Protein AF-0000000086500789 (afdb_homodimer)

pLDDT: mean 84.13, std 15.53, range [30.61, 98.31]

Foldseek 3Di:
DVVVLLVQLVVQLLLLLQLLLLLCLLQLLCLACVQVLQVLCVVVDVGDAGSLLLLLLLLVLLLVLLLVQVVVCVVQPLLVLLLLLLVLSLQQLVCQLPPDRVSSNVSSNSNSNSVSNNVSSSVVSLVVSDDPVCSLVSVLSSQLSNLCSLAPLLVLQLVLQALALGRDSVSSNVSSVVSSVSSVVSSVSSVVRDDNDPDDPVVCCVVCVLVVPPNCPSVNLVVVLVVVCPDPLNVLLLLLLLLLLLLCLCLSYQLLQLQLLACLVPSRSSSLSSLLSNLLSVLQNVLSVVVSVCVVVCVVVNLLVLLVQLLVLLLVLLVLCQQATAFCSSAHRDNHDHNDRHDSVSSSSSSNSSSNSSNSSVVVQLSVLCVVCVSCSVSVVSSSSSSSSNSNSVNSVCSNPGTSNVSSVVSNVSSVSNSVSVVVSRVVVVVVVVVVVVVD/DVVVLLVQLVVQLLLLLQLLLLLCLLQLLCLACVQVLQVLCVVVHVGDAGSLLLLLLLLVLLLVLLLVQLVVCVVQPLLVLQLLLLVLSLQQLVCQLPPDRVSSNVSSNSNSNSVSNNVSSSVVSLVVSDDPVCSLVSVLSSQLSNLCSLAPLLVLQLVLQALALGRDSVSSNVSSVVSSVSSVVSSVSSVVRDDRDPPDPVVCCVVVVLVVPPNCPSVNLVVVLVVVCPDPLNVLLLLLLLLLLLLCLCLSYQLLQLQLLACLVPSRSSSLSSLLSNLLSVLQNVLSVVVSVCVVVCVVPNLLVLLVQLLVLLLVLLVLCQQATAFCSSAHRDNHDHNDSHDSVSSSSSSNSSSNSSNSSVVVQLSVLCVVCVSCSVSVVSSSSSSSSNSNSVNSVCSNPGTSNVSSVVSNVSSVSNSVSVVVSRVVVVVVVVVVVVVD

InterPro domains:
  IPR010291 Ion channel regulatory protein, UNC-93 [PF05978] (50-422)
  IPR036259 MFS transporter superfamily [G3DSA:1.20.1250.20] (168-427)
  IPR036259 MFS transporter superfamily [SSF103473] (12-423)
  IPR051617 UNC-93-like transmembrane regulator [PTHR23294] (11-431)

Radius of gyration: 27.34 Å; Cα contacts (8 Å, |Δi|>4): 1453; chains: 2; bounding box: 72×68×61 Å

Sequence (880 aa):
MADGYFDLRFYNIIVLGISFMLIFTAFQTCSMVEKTVLDSAAKNENFTGNGYTSLGILYAVFSISNWAAPSFVCFAGPRVSMFVGSLFYFLFVLSFLKPMVWSLYLGSVLVGFGAAILWTAQGTFFTINSDSQTSARNSGIFWALSQCSLLFGNLYCYFVFKGQSTITDTERTNLFLALSAAGLAGSLCLLALRRPRIVSSDDALNLNASVARSPDTPLTALKKAFALMKTKEVLLLCLMFAYTGLEMTFYSGVYGTSVSHNLHFGNNANGLLGISGIFIGVGEIVGGGFFGMMAKKTNKHGRDPIIVLGYVAHIVAFYIVFLNLPASSPIEDTLGPTYITSNEYLAIVASFLLGFGDSSFNTQIYSLIGTMFPEDSSAGFAIFKFMQSVTAAVGFYYSNVLLLQWQLLILVISGTVGIAGFILVEWGIAHVTRSGYEQIMADGYFDLRFYNIIVLGISFMLIFTAFQTCSMVEKTVLDSAAKNENFTGNGYTSLGILYAVFSISNWAAPSFVCFAGPRVSMFVGSLFYFLFVLSFLKPMVWSLYLGSVLVGFGAAILWTAQGTFFTINSDSQTSARNSGIFWALSQCSLLFGNLYCYFVFKGQSTITDTERTNLFLALSAAGLAGSLCLLALRRPRIVSSDDALNLNASVARSPDTPLTALKKAFALMKTKEVLLLCLMFAYTGLEMTFYSGVYGTSVSHNLHFGNNANGLLGISGIFIGVGEIVGGGFFGMMAKKTNKHGRDPIIVLGYVAHIVAFYIVFLNLPASSPIEDTLGPTYITSNEYLAIVASFLLGFGDSSFNTQIYSLIGTMFPEDSSAGFAIFKFMQSVTAAVGFYYSNVLLLQWQLLILVISGTVGIAGFILVEWGIAHVTRSGYEQI

Solvent-accessible surface area (backbone atoms only — not comparable to full-atom values): 40570 Å² total; per-residue (Å²): 110,72,69,58,48,56,46,51,30,48,48,37,47,50,46,50,16,52,16,45,11,28,32,36,16,22,45,52,40,44,52,29,42,38,43,51,55,37,53,37,39,30,72,75,40,100,48,84,54,54,38,39,54,30,52,13,44,15,23,45,36,22,30,61,30,47,66,53,17,58,49,50,23,69,70,62,30,36,66,54,25,29,38,56,14,36,49,28,46,29,51,36,45,46,36,58,55,64,76,39,56,68,53,46,47,50,27,19,43,44,24,8,42,14,48,19,28,23,54,48,12,48,52,52,48,48,51,73,49,36,47,90,84,41,37,65,46,51,49,50,48,31,49,50,37,38,40,48,12,34,35,59,34,13,49,52,42,19,69,62,28,47,75,30,76,66,70,47,72,66,47,45,35,55,51,30,51,53,29,28,52,34,12,47,50,11,33,57,41,47,69,70,57,67,80,79,77,76,69,67,77,67,57,46,42,49,51,38,42,68,48,52,43,72,60,56,50,53,62,48,49,48,52,49,35,56,57,49,50,66,36,70,61,43,45,32,39,44,40,32,28,29,26,55,10,36,50,45,33,37,67,43,33,39,47,34,29,24,48,35,17,28,48,84,55,47,42,42,11,42,16,46,26,12,53,26,39,26,30,21,22,48,16,27,44,52,28,38,42,52,49,56,61,39,40,70,54,24,70,73,72,44,57,57,66,54,44,49,49,18,48,52,34,36,52,52,23,48,50,50,47,58,32,41,41,31,45,53,13,54,69,38,75,36,81,57,71,49,78,41,81,62,44,71,68,58,55,37,51,28,24,22,26,45,20,24,15,51,26,29,48,54,55,49,49,55,51,47,39,45,66,75,27,70,92,52,37,66,43,53,49,49,51,40,52,34,40,18,23,45,32,23,14,51,38,22,50,46,41,69,73,49,43,40,65,57,54,48,47,51,49,52,51,36,43,52,53,6,51,52,26,44,49,52,44,52,52,50,51,52,48,47,58,50,48,55,51,66,74,95,112,72,71,58,50,59,47,49,32,49,48,37,48,52,45,49,16,51,17,45,12,28,33,36,16,21,46,54,38,43,51,30,40,38,42,52,54,38,54,36,39,30,72,75,40,99,47,83,54,51,38,40,54,30,50,14,45,16,23,44,36,22,31,60,30,46,67,52,17,60,48,50,23,70,70,62,30,36,66,53,25,30,37,55,14,36,48,28,46,27,51,36,44,45,39,57,57,67,77,38,57,68,53,46,49,50,25,19,43,44,25,8,43,14,48,18,25,23,53,47,11,48,52,52,49,49,53,73,49,35,49,91,85,40,38,65,45,51,50,50,46,31,50,49,38,37,40,50,11,34,35,58,32,14,49,52,42,19,70,63,30,46,75,29,76,68,68,47,71,66,44,45,35,53,52,31,49,53,29,29,51,35,11,47,51,12,36,57,41,46,68,69,57,66,80,79,78,76,68,66,79,68,60,47,42,47,53,37,40,69,47,52,43,71,60,55,49,55,63,48,48,48,51,50,35,57,56,48,49,67,36,68,61,43,46,31,37,44,39,32,27,28,28,55,9,35,51,44,31,38,66,42,33,39,47,34,29,24,49,34,16,28,47,83,53,47,43,42,10,41,17,46,28,12,53,26,37,26,29,22,22,48,15,29,43,52,28,40,43,53,50,56,60,39,40,69,54,26,70,72,72,45,56,56,66,52,44,50,50,17,47,51,32,36,52,52,19,50,50,49,47,58,32,40,41,31,44,53,13,55,69,38,75,37,79,59,71,48,79,42,80,64,46,72,68,59,55,37,51,29,24,22,26,44,19,24,16,50,25,28,48,53,54,50,49,54,51,47,38,45,67,76,26,69,91,53,38,64,45,53,50,50,52,40,51,33,39,19,22,44,31,23,13,51,37,24,50,46,42,69,73,49,41,41,65,57,52,47,48,52,50,52,51,37,42,54,53,7,51,54,26,44,48,53,44,52,52,49,52,52,47,48,58,51,48,55,51,66,75,95

Nearest PDB structures (foldseek):
  9g11-assembly1_A  TM=6.665E-01  e=7.110E-08  Arabidopsis thaliana
  7xq1-assembly1_A  TM=6.444E-01  e=1.790E-05  Homo sapiens
  7xq2-assembly1_A  TM=6.576E-01  e=5.924E-05  Homo sapiens
  7xtk-assembly1_A  TM=6.568E-01  e=7.588E-05  Homo sapiens
  7xq0-assembly1_A  TM=5.976E-01  e=1.530E-04  Homo sapiens

Structure (mmCIF, N/CA/C/O backbone):
data_AF-0000000086500789-model_v1
#
loop_
_entity.id
_entity.type
_entity.pdbx_description
1 polymer 'UNC93-like protein MFSD11'
#
loop_
_atom_site.group_PDB
_atom_site.id
_atom_site.type_symbol
_atom_site.label_atom_id
_atom_site.label_alt_id
_atom_site.label_comp_id
_atom_site.label_asym_id
_atom_site.label_entity_id
_atom_site.label_seq_id
_atom_site.pdbx_PDB_ins_code
_atom_site.Cartn_x
_atom_site.Cartn_y
_atom_site.Cartn_z
_atom_site.occupancy
_atom_site.B_iso_or_equiv
_atom_site.auth_seq_id
_atom_site.auth_comp_id
_atom_site.auth_asym_id
_atom_site.auth_atom_id
_atom_site.pdbx_PDB_model_num
ATOM 1 N N . MET A 1 1 ? 21.484 10.469 -31.969 1 30.62 1 MET A N 1
ATOM 2 C CA . MET A 1 1 ? 21.047 9.164 -32.469 1 30.62 1 MET A CA 1
ATOM 3 C C . MET A 1 1 ? 20.906 8.164 -31.328 1 30.62 1 MET A C 1
ATOM 5 O O . MET A 1 1 ? 19.953 7.371 -31.312 1 30.62 1 MET A O 1
ATOM 9 N N . ALA A 1 2 ? 22 8.133 -30.469 1 36.53 2 ALA A N 1
ATOM 10 C CA . ALA A 1 2 ? 22.016 7.289 -29.281 1 36.53 2 ALA A CA 1
ATOM 11 C C . ALA A 1 2 ? 20.891 7.645 -28.328 1 36.53 2 ALA A C 1
ATOM 13 O O . ALA A 1 2 ? 20.281 6.762 -27.703 1 36.53 2 ALA A O 1
ATOM 14 N N . ASP A 1 3 ? 20.547 8.898 -28.188 1 44.03 3 ASP A N 1
ATOM 15 C CA . ASP A 1 3 ? 19.531 9.477 -27.328 1 44.03 3 ASP A CA 1
ATOM 16 C C . ASP A 1 3 ? 18.125 9.078 -27.781 1 44.03 3 ASP A C 1
ATOM 18 O O . ASP A 1 3 ? 17.234 8.828 -26.953 1 44.03 3 ASP A O 1
ATOM 22 N N . GLY A 1 4 ? 17.938 8.992 -29.156 1 45.75 4 GLY A N 1
ATOM 23 C CA . GLY A 1 4 ? 16.703 8.555 -29.797 1 45.75 4 GLY A CA 1
ATOM 24 C C . GLY A 1 4 ? 16.359 7.102 -29.5 1 45.75 4 GLY A C 1
ATOM 25 O O . GLY A 1 4 ? 15.195 6.758 -29.297 1 45.75 4 GLY A O 1
ATOM 26 N N . TYR A 1 5 ? 17.422 6.273 -29.531 1 44.62 5 TYR A N 1
ATOM 27 C CA . TYR A 1 5 ? 17.312 4.84 -29.297 1 44.62 5 TYR A CA 1
ATOM 28 C C . TYR A 1 5 ? 16.891 4.555 -27.859 1 44.62 5 TYR A C 1
ATOM 30 O O . TYR A 1 5 ? 16.062 3.676 -27.609 1 44.62 5 TYR A O 1
ATOM 38 N N . PHE A 1 6 ? 17.594 5.289 -27 1 52.34 6 PHE A N 1
ATOM 39 C CA . PHE A 1 6 ? 17.281 5.156 -25.578 1 52.34 6 PHE A CA 1
ATOM 40 C C . PHE A 1 6 ? 15.828 5.492 -25.297 1 52.34 6 PHE A C 1
ATOM 42 O O . PHE A 1 6 ? 15.18 4.852 -24.469 1 52.34 6 PHE A O 1
ATOM 49 N N . ASP A 1 7 ? 15.289 6.191 -26.359 1 73.81 7 ASP A N 1
ATOM 50 C CA . ASP A 1 7 ? 13.922 6.672 -26.172 1 73.81 7 ASP A CA 1
ATOM 51 C C . ASP A 1 7 ? 12.906 5.625 -26.609 1 73.81 7 ASP A C 1
ATOM 53 O O . ASP A 1 7 ? 11.898 5.402 -25.938 1 73.81 7 ASP A O 1
ATOM 57 N N . LEU A 1 8 ? 13.43 4.816 -27.641 1 81.88 8 LEU A N 1
ATOM 58 C CA . LEU A 1 8 ? 12.477 3.828 -28.141 1 81.88 8 LEU A CA 1
ATOM 59 C C . LEU A 1 8 ? 12.406 2.625 -27.203 1 81.88 8 LEU A C 1
ATOM 61 O O . LEU A 1 8 ? 11.328 2.082 -26.969 1 81.88 8 LEU A O 1
ATOM 65 N N . ARG A 1 9 ? 13.539 2.256 -26.703 1 84.06 9 ARG A N 1
ATOM 66 C CA . ARG A 1 9 ? 13.594 1.122 -25.781 1 84.06 9 ARG A CA 1
ATOM 67 C C . ARG A 1 9 ? 12.797 1.407 -24.516 1 84.06 9 ARG A C 1
ATOM 69 O O . ARG A 1 9 ? 12.078 0.537 -24.016 1 84.06 9 ARG A O 1
ATOM 76 N N . PHE A 1 10 ? 12.984 2.553 -24.203 1 82.69 10 PHE A N 1
ATOM 77 C CA . PHE A 1 10 ? 12.273 2.949 -23 1 82.69 10 PHE A CA 1
ATOM 78 C C . PHE A 1 10 ? 10.773 3.029 -23.25 1 82.69 10 PHE A C 1
ATOM 80 O O . PHE A 1 10 ? 9.969 2.645 -22.406 1 82.69 10 PHE A O 1
ATOM 87 N N . TYR A 1 11 ? 10.469 3.543 -24.391 1 86.81 11 TYR A N 1
ATOM 88 C CA . TYR A 1 11 ? 9.07 3.564 -24.797 1 86.81 11 TYR A CA 1
ATOM 89 C C . TYR A 1 11 ? 8.484 2.16 -24.812 1 86.81 11 TYR A C 1
ATOM 91 O O . TYR A 1 11 ? 7.383 1.939 -24.297 1 86.81 11 TYR A O 1
ATOM 99 N N . ASN A 1 12 ? 9.172 1.229 -25.281 1 91.25 12 ASN A N 1
ATOM 100 C CA . ASN A 1 12 ? 8.711 -0.154 -25.359 1 91.25 12 ASN A CA 1
ATOM 101 C C . ASN A 1 12 ? 8.523 -0.758 -23.969 1 91.25 12 ASN A C 1
ATOM 103 O O . ASN A 1 12 ? 7.594 -1.539 -23.75 1 91.25 12 ASN A O 1
ATOM 107 N N . ILE A 1 13 ? 9.375 -0.37 -23.109 1 86.69 13 ILE A N 1
ATOM 108 C CA . ILE A 1 13 ? 9.281 -0.906 -21.766 1 86.69 13 ILE A CA 1
ATOM 109 C C . ILE A 1 13 ? 8.031 -0.354 -21.078 1 86.69 13 ILE A C 1
ATOM 111 O O . ILE A 1 13 ? 7.332 -1.084 -20.375 1 86.69 13 ILE A O 1
ATOM 115 N N . ILE A 1 14 ? 7.754 0.839 -21.297 1 85.81 14 ILE A N 1
ATOM 116 C CA . ILE A 1 14 ? 6.59 1.474 -20.688 1 85.81 14 ILE A CA 1
ATOM 117 C C . ILE A 1 14 ? 5.309 0.883 -21.266 1 85.81 14 ILE A C 1
ATOM 119 O O . ILE A 1 14 ? 4.371 0.567 -20.531 1 85.81 14 ILE A O 1
ATOM 123 N N . VAL A 1 15 ? 5.301 0.761 -22.562 1 91.94 15 VAL A N 1
ATOM 124 C CA . VAL A 1 15 ? 4.129 0.207 -23.234 1 91.94 15 VAL A CA 1
ATOM 125 C C . VAL A 1 15 ? 3.926 -1.244 -22.797 1 91.94 15 VAL A C 1
ATOM 127 O O . VAL A 1 15 ? 2.793 -1.682 -22.594 1 91.94 15 VAL A O 1
ATOM 130 N N . LEU A 1 16 ? 5.016 -1.929 -22.719 1 92.19 16 LEU A N 1
ATOM 131 C CA . LEU A 1 16 ? 4.953 -3.305 -22.234 1 92.19 16 LEU A CA 1
ATOM 132 C C . LEU A 1 16 ? 4.359 -3.365 -20.828 1 92.19 16 LEU A C 1
ATOM 134 O O . LEU A 1 16 ? 3.477 -4.184 -20.562 1 92.19 16 LEU A O 1
ATOM 138 N N . GLY A 1 17 ? 4.848 -2.527 -19.984 1 89.88 17 GLY A N 1
ATOM 139 C CA . GLY A 1 17 ? 4.352 -2.475 -18.625 1 89.88 17 GLY A CA 1
ATOM 140 C C . GLY A 1 17 ? 2.873 -2.137 -18.531 1 89.88 17 GLY A C 1
ATOM 141 O O . GLY A 1 17 ? 2.127 -2.777 -17.797 1 89.88 17 GLY A O 1
ATOM 142 N N . ILE A 1 18 ? 2.455 -1.178 -19.281 1 91.44 18 ILE A N 1
ATOM 143 C CA . ILE A 1 18 ? 1.061 -0.747 -19.266 1 91.44 18 ILE A CA 1
ATOM 144 C C . ILE A 1 18 ? 0.175 -1.859 -19.828 1 91.44 18 ILE A C 1
ATOM 146 O O . ILE A 1 18 ? -0.92 -2.104 -19.312 1 91.44 18 ILE A O 1
ATOM 150 N N . SER A 1 19 ? 0.646 -2.469 -20.906 1 95.12 19 SER A N 1
ATOM 151 C CA . SER A 1 19 ? -0.113 -3.568 -21.484 1 95.12 19 SER A CA 1
ATOM 152 C C . SER A 1 19 ? -0.296 -4.707 -20.484 1 95.12 19 SER A C 1
ATOM 154 O O . SER A 1 19 ? -1.403 -5.223 -20.328 1 95.12 19 SER A O 1
ATOM 156 N N . PHE A 1 20 ? 0.743 -5.043 -19.812 1 93.5 20 PHE A N 1
ATOM 157 C CA . PHE A 1 20 ? 0.68 -6.133 -18.859 1 93.5 20 PHE A CA 1
ATOM 158 C C . PHE A 1 20 ? -0.161 -5.738 -17.641 1 93.5 20 PHE A C 1
ATOM 160 O O . PHE A 1 20 ? -0.847 -6.578 -17.062 1 93.5 20 PHE A O 1
ATOM 167 N N . MET A 1 21 ? -0.052 -4.574 -17.266 1 92.88 21 MET A N 1
ATOM 168 C CA . MET A 1 21 ? -0.905 -4.094 -16.188 1 92.88 21 MET A CA 1
ATOM 169 C C . MET A 1 21 ? -2.377 -4.32 -16.516 1 92.88 21 MET A C 1
ATOM 171 O O . MET A 1 21 ? -3.133 -4.824 -15.68 1 92.88 21 MET A O 1
ATOM 175 N N . LEU A 1 22 ? -2.76 -3.912 -17.734 1 94.44 22 LEU A N 1
ATOM 176 C CA . LEU A 1 22 ? -4.156 -4.027 -18.141 1 94.44 22 LEU A CA 1
ATOM 177 C C . LEU A 1 22 ? -4.562 -5.492 -18.281 1 94.44 22 LEU A C 1
ATOM 179 O O . LEU A 1 22 ? -5.625 -5.891 -17.797 1 94.44 22 LEU A O 1
ATOM 183 N N . ILE A 1 23 ? -3.732 -6.309 -18.891 1 95.5 23 ILE A N 1
ATOM 184 C CA . ILE A 1 23 ? -4.012 -7.727 -19.094 1 95.5 23 ILE A CA 1
ATOM 185 C C . ILE A 1 23 ? -4.141 -8.422 -17.734 1 95.5 23 ILE A C 1
ATOM 187 O O . ILE A 1 23 ? -5.078 -9.188 -17.516 1 95.5 23 ILE A O 1
ATOM 191 N N . PHE A 1 24 ? -3.328 -8.039 -16.828 1 93.88 24 PHE A N 1
ATOM 192 C CA . PHE A 1 24 ? -3.293 -8.766 -15.57 1 93.88 24 PHE A CA 1
ATOM 193 C C . PHE A 1 24 ? -4.242 -8.133 -14.555 1 93.88 24 PHE A C 1
ATOM 195 O O . PHE A 1 24 ? -4.586 -8.758 -13.547 1 93.88 24 PHE A O 1
ATOM 202 N N . THR A 1 25 ? -4.605 -6.953 -14.812 1 93.75 25 THR A N 1
ATOM 203 C CA . THR A 1 25 ? -5.754 -6.461 -14.062 1 93.75 25 THR A CA 1
ATOM 204 C C . THR A 1 25 ? -6.949 -7.395 -14.219 1 93.75 25 THR A C 1
ATOM 206 O O . THR A 1 25 ? -7.645 -7.691 -13.25 1 93.75 25 THR A O 1
ATOM 209 N N . ALA A 1 26 ? -7.113 -7.766 -15.477 1 94.56 26 ALA A N 1
ATOM 210 C CA . ALA A 1 26 ? -8.211 -8.68 -15.773 1 94.56 26 ALA A CA 1
ATOM 211 C C . ALA A 1 26 ? -7.945 -10.062 -15.195 1 94.56 26 ALA A C 1
ATOM 213 O O . ALA A 1 26 ? -8.734 -10.578 -14.398 1 94.56 26 ALA A O 1
ATOM 214 N N . PHE A 1 27 ? -6.828 -10.586 -15.438 1 94.12 27 PHE A N 1
ATOM 215 C CA . PHE A 1 27 ? -6.562 -11.984 -15.102 1 94.12 27 PHE A CA 1
ATOM 216 C C . PHE A 1 27 ? -6.332 -12.148 -13.609 1 94.12 27 PHE A C 1
ATOM 218 O O . PHE A 1 27 ? -6.844 -13.086 -12.992 1 94.12 27 PHE A O 1
ATOM 225 N N . GLN A 1 28 ? -5.523 -11.352 -13.016 1 91.81 28 GLN A N 1
ATOM 226 C CA . GLN A 1 28 ? -5.203 -11.523 -11.602 1 91.81 28 GLN A CA 1
ATOM 227 C C . GLN A 1 28 ? -6.449 -11.352 -10.734 1 91.81 28 GLN A C 1
ATOM 229 O O . GLN A 1 28 ? -6.648 -12.094 -9.773 1 91.81 28 GLN A O 1
ATOM 234 N N . THR A 1 29 ? -7.211 -10.383 -11.086 1 92.56 29 THR A N 1
ATOM 235 C CA . THR A 1 29 ? -8.461 -10.195 -10.352 1 92.56 29 THR A CA 1
ATOM 236 C C . THR A 1 29 ? -9.383 -11.391 -10.539 1 92.56 29 THR A C 1
ATOM 238 O O . THR A 1 29 ? -9.992 -11.867 -9.578 1 92.56 29 THR A O 1
ATOM 241 N N . CYS A 1 30 ? -9.445 -11.805 -11.773 1 93 30 CYS A N 1
ATOM 242 C CA . CYS A 1 30 ? -10.266 -12.977 -12.062 1 93 30 CYS A CA 1
ATOM 243 C C . CYS A 1 30 ? -9.82 -14.172 -11.234 1 93 30 CYS A C 1
ATOM 245 O O . CYS A 1 30 ? -10.648 -14.867 -10.641 1 93 30 CYS A O 1
ATOM 247 N N . SER A 1 31 ? -8.562 -14.367 -11.18 1 91.5 31 SER A N 1
ATOM 248 C CA . SER A 1 31 ? -8.008 -15.492 -10.438 1 91.5 31 SER A CA 1
ATOM 249 C C . SER A 1 31 ? -8.328 -15.391 -8.953 1 91.5 31 SER A C 1
ATOM 251 O O . SER A 1 31 ? -8.5 -16.406 -8.281 1 91.5 31 SER A O 1
ATOM 253 N N . MET A 1 32 ? -8.422 -14.273 -8.445 1 90.81 32 MET A N 1
ATOM 254 C CA . MET A 1 32 ? -8.641 -14.062 -7.016 1 90.81 32 MET A CA 1
ATOM 255 C C . MET A 1 32 ? -10.117 -14.25 -6.66 1 90.81 32 MET A C 1
ATOM 257 O O . MET A 1 32 ? -10.445 -14.68 -5.555 1 90.81 32 MET A O 1
ATOM 261 N N . VAL A 1 33 ? -11.031 -13.992 -7.625 1 92.12 33 VAL A N 1
ATOM 262 C CA . VAL A 1 33 ? -12.445 -13.961 -7.258 1 92.12 33 VAL A CA 1
ATOM 263 C C . VAL A 1 33 ? -13.156 -15.18 -7.852 1 92.12 33 VAL A C 1
ATOM 265 O O . VAL A 1 33 ? -14.281 -15.5 -7.457 1 92.12 33 VAL A O 1
ATOM 268 N N . GLU A 1 34 ? -12.508 -15.859 -8.734 1 91.06 34 GLU A N 1
ATOM 269 C CA . GLU A 1 34 ? -13.203 -16.859 -9.547 1 91.06 34 GLU A CA 1
ATOM 270 C C . GLU A 1 34 ? -13.836 -17.938 -8.672 1 91.06 34 GLU A C 1
ATOM 272 O O . GLU A 1 34 ? -14.977 -18.344 -8.898 1 91.06 34 GLU A O 1
ATOM 277 N N . LYS A 1 35 ? -13.133 -18.422 -7.645 1 90.62 35 LYS A N 1
ATOM 278 C CA . LYS A 1 35 ? -13.711 -19.453 -6.781 1 90.62 35 LYS A CA 1
ATOM 279 C C . LYS A 1 35 ? -14.969 -18.938 -6.09 1 90.62 35 LYS A C 1
ATOM 281 O O . LYS A 1 35 ? -15.992 -19.641 -6.043 1 90.62 35 LYS A O 1
ATOM 286 N N . THR A 1 36 ? -14.906 -17.797 -5.602 1 88.75 36 THR A N 1
ATOM 287 C CA . THR A 1 36 ? -16.047 -17.203 -4.91 1 88.75 36 THR A CA 1
ATOM 288 C C . THR A 1 36 ? -17.203 -16.969 -5.879 1 88.75 36 THR A C 1
ATOM 290 O O . THR A 1 36 ? -18.359 -17.234 -5.551 1 88.75 36 THR A O 1
ATOM 293 N N . VAL A 1 37 ? -16.906 -16.469 -7.035 1 89.25 37 VAL A N 1
ATOM 294 C CA . VAL A 1 37 ? -17.922 -16.156 -8.039 1 89.25 37 VAL A CA 1
ATOM 295 C C . VAL A 1 37 ? -18.578 -17.438 -8.516 1 89.25 37 VAL A C 1
ATOM 297 O O . VAL A 1 37 ? -19.812 -17.5 -8.656 1 89.25 37 VAL A O 1
ATOM 300 N N . LEU A 1 38 ? -17.812 -18.453 -8.703 1 90.06 38 LEU A N 1
ATOM 301 C CA . LEU A 1 38 ? -18.344 -19.719 -9.211 1 90.06 38 LEU A CA 1
ATOM 302 C C . LEU A 1 38 ? -19.125 -20.453 -8.133 1 90.06 38 LEU A C 1
ATOM 304 O O . LEU A 1 38 ? -20.109 -21.141 -8.43 1 90.06 38 LEU A O 1
ATOM 308 N N . ASP A 1 39 ? -18.672 -20.312 -6.922 1 88.38 39 ASP A N 1
ATOM 309 C CA . ASP A 1 39 ? -19.422 -20.906 -5.82 1 88.38 39 ASP A CA 1
ATOM 310 C C . ASP A 1 39 ? -20.781 -20.25 -5.668 1 88.38 39 ASP A C 1
ATOM 312 O O . ASP A 1 39 ? -21.781 -20.906 -5.363 1 88.38 39 ASP A O 1
ATOM 316 N N . SER A 1 40 ? -20.766 -19.016 -5.848 1 84.88 40 SER A N 1
ATOM 317 C CA . SER A 1 40 ? -22.047 -18.297 -5.801 1 84.88 40 SER A CA 1
ATOM 318 C C . SER A 1 40 ? -22.938 -18.672 -6.977 1 84.88 40 SER A C 1
ATOM 320 O O . SER A 1 40 ? -24.156 -18.75 -6.836 1 84.88 40 SER A O 1
ATOM 322 N N . ALA A 1 41 ? -22.391 -18.828 -8.094 1 83.88 41 ALA A N 1
ATOM 323 C CA . ALA A 1 41 ? -23.125 -19.25 -9.281 1 83.88 41 ALA A CA 1
ATOM 324 C C . ALA A 1 41 ? -23.688 -20.672 -9.109 1 83.88 41 ALA A C 1
ATOM 326 O O . ALA A 1 41 ? -24.766 -20.984 -9.617 1 83.88 41 ALA A O 1
ATOM 327 N N . ALA A 1 42 ? -22.984 -21.484 -8.422 1 84.94 42 ALA A N 1
ATOM 328 C CA . ALA A 1 42 ? -23.422 -22.859 -8.172 1 84.94 42 ALA A CA 1
ATOM 329 C C . ALA A 1 42 ? -24.656 -22.875 -7.273 1 84.94 42 ALA A C 1
ATOM 331 O O . ALA A 1 42 ? -25.5 -23.766 -7.398 1 84.94 42 ALA A O 1
ATOM 332 N N . LYS A 1 43 ? -24.688 -21.969 -6.461 1 80.75 43 LYS A N 1
ATOM 333 C CA . LYS A 1 43 ? -25.828 -21.875 -5.559 1 80.75 43 LYS A CA 1
ATOM 334 C C . LYS A 1 43 ? -27.078 -21.391 -6.301 1 80.75 43 LYS A C 1
ATOM 336 O O . LYS A 1 43 ? -28.188 -21.797 -5.969 1 80.75 43 LYS A O 1
ATOM 341 N N . ASN A 1 44 ? -26.844 -20.625 -7.234 1 75.25 44 ASN A N 1
ATOM 342 C CA . ASN A 1 44 ? -27.969 -20 -7.914 1 75.25 44 ASN A CA 1
ATOM 343 C C . ASN A 1 44 ? -28.344 -20.75 -9.188 1 75.25 44 ASN A C 1
ATOM 345 O O . ASN A 1 44 ? -29.453 -20.625 -9.688 1 75.25 44 ASN A O 1
ATOM 349 N N . GLU A 1 45 ? -27.344 -21.328 -9.719 1 75.19 45 GLU A N 1
ATOM 350 C CA . GLU A 1 45 ? -27.547 -22.016 -10.984 1 75.19 45 GLU A CA 1
ATOM 351 C C . GLU A 1 45 ? -27.031 -23.453 -10.922 1 75.19 45 GLU A C 1
ATOM 353 O O . GLU A 1 45 ? -26.547 -23.906 -9.875 1 75.19 45 GLU A O 1
ATOM 358 N N . ASN A 1 46 ? -27.406 -24.281 -11.805 1 78.25 46 ASN A N 1
ATOM 359 C CA . ASN A 1 46 ? -26.922 -25.656 -11.914 1 78.25 46 ASN A CA 1
ATOM 360 C C . ASN A 1 46 ? -25.484 -25.703 -12.445 1 78.25 46 ASN A C 1
ATOM 362 O O . ASN A 1 46 ? -25.219 -26.297 -13.484 1 78.25 46 ASN A O 1
ATOM 366 N N . PHE A 1 47 ? -24.609 -24.922 -11.742 1 84 47 PHE A N 1
ATOM 367 C CA . PHE A 1 47 ? -23.203 -24.875 -12.156 1 84 47 PHE A CA 1
ATOM 368 C C . PHE A 1 47 ? -22.344 -25.734 -11.258 1 84 47 PHE A C 1
ATOM 370 O O . PHE A 1 47 ? -22.375 -25.609 -10.031 1 84 47 PHE A O 1
ATOM 377 N N . THR A 1 48 ? -21.531 -26.656 -11.906 1 85 48 THR A N 1
ATOM 378 C CA . THR A 1 48 ? -20.766 -27.609 -11.117 1 85 48 THR A CA 1
ATOM 379 C C . THR A 1 48 ? -19.266 -27.328 -11.266 1 85 48 THR A C 1
ATOM 381 O O . THR A 1 48 ? -18.438 -28.078 -10.742 1 85 48 THR A O 1
ATOM 384 N N . GLY A 1 49 ? -18.938 -26.375 -11.938 1 89.12 49 GLY A N 1
ATOM 385 C CA . GLY A 1 49 ? -17.531 -26.062 -12.094 1 89.12 49 GLY A CA 1
ATOM 386 C C . GLY A 1 49 ? -16.891 -25.516 -10.828 1 89.12 49 GLY A C 1
ATOM 387 O O . GLY A 1 49 ? -17.562 -24.953 -9.977 1 89.12 49 GLY A O 1
ATOM 388 N N . ASN A 1 50 ? -15.5 -25.844 -10.68 1 91.5 50 ASN A N 1
ATOM 389 C CA . ASN A 1 50 ? -14.742 -25.438 -9.5 1 91.5 50 ASN A CA 1
ATOM 390 C C . ASN A 1 50 ? -13.594 -24.5 -9.867 1 91.5 50 ASN A C 1
ATOM 392 O O . ASN A 1 50 ? -12.797 -24.812 -10.75 1 91.5 50 ASN A O 1
ATOM 396 N N . GLY A 1 51 ? -13.555 -23.438 -9.125 1 92.19 51 GLY A N 1
ATOM 397 C CA . GLY A 1 51 ? -12.547 -22.422 -9.406 1 92.19 51 GLY A CA 1
ATOM 398 C C . GLY A 1 51 ? -11.133 -22.922 -9.172 1 92.19 51 GLY A C 1
ATOM 399 O O . GLY A 1 51 ? -10.234 -22.641 -9.969 1 92.19 51 GLY A O 1
ATOM 400 N N . TYR A 1 52 ? -10.945 -23.688 -8.117 1 93.5 52 TYR A N 1
ATOM 401 C CA . TYR A 1 52 ? -9.617 -24.203 -7.812 1 93.5 52 TYR A CA 1
ATOM 402 C C . TYR A 1 52 ? -9.156 -25.188 -8.883 1 93.5 52 TYR A C 1
ATOM 404 O O . TYR A 1 52 ? -7.984 -25.188 -9.266 1 93.5 52 TYR A O 1
ATOM 412 N N . THR A 1 53 ? -10 -26 -9.297 1 93.81 53 THR A N 1
ATOM 413 C CA . THR A 1 53 ? -9.68 -26.969 -10.344 1 93.81 53 THR A CA 1
ATOM 414 C C . THR A 1 53 ? -9.305 -26.266 -11.641 1 93.81 53 THR A C 1
ATOM 416 O O . THR A 1 53 ? -8.375 -26.672 -12.336 1 93.81 53 THR A O 1
ATOM 419 N N . SER A 1 54 ? -10.062 -25.25 -11.93 1 94.31 54 SER A N 1
ATOM 420 C CA . SER A 1 54 ? -9.766 -24.453 -13.109 1 94.31 54 SER A CA 1
ATOM 421 C C . SER A 1 54 ? -8.352 -23.875 -13.047 1 94.31 54 SER A C 1
ATOM 423 O O . SER A 1 54 ? -7.586 -24 -14.008 1 94.31 54 SER A O 1
ATOM 425 N N . LEU A 1 55 ? -7.988 -23.344 -11.922 1 94.5 55 LEU A N 1
ATOM 426 C CA . LEU A 1 55 ? -6.664 -22.75 -11.758 1 94.5 55 LEU A CA 1
ATOM 427 C C . LEU A 1 55 ? -5.59 -23.828 -11.727 1 94.5 55 LEU A C 1
ATOM 429 O O . LEU A 1 55 ? -4.48 -23.625 -12.219 1 94.5 55 LEU A O 1
ATOM 433 N N . GLY A 1 56 ? -5.941 -24.953 -11.188 1 95.25 56 GLY A N 1
ATOM 434 C CA . GLY A 1 56 ? -5.02 -26.078 -11.219 1 95.25 56 GLY A CA 1
ATOM 435 C C . GLY A 1 56 ? -4.688 -26.531 -12.625 1 95.25 56 GLY A C 1
ATOM 436 O O . GLY A 1 56 ? -3.525 -26.797 -12.945 1 95.25 56 GLY A O 1
ATOM 437 N N . ILE A 1 57 ? -5.68 -26.609 -13.406 1 95.25 57 ILE A N 1
ATOM 438 C CA . ILE A 1 57 ? -5.508 -27 -14.805 1 95.25 57 ILE A CA 1
ATOM 439 C C . ILE A 1 57 ? -4.645 -25.953 -15.523 1 95.25 57 ILE A C 1
ATOM 441 O O . ILE A 1 57 ? -3.732 -26.312 -16.281 1 95.25 57 ILE A O 1
ATOM 445 N N . LEU A 1 58 ? -4.938 -24.75 -15.273 1 95.31 58 LEU A N 1
ATOM 446 C CA . LEU A 1 58 ? -4.199 -23.656 -15.891 1 95.31 58 LEU A CA 1
ATOM 447 C C . LEU A 1 58 ? -2.707 -23.766 -15.602 1 95.31 58 LEU A C 1
ATOM 449 O O . LEU A 1 58 ? -1.889 -23.75 -16.516 1 95.31 58 LEU A O 1
ATOM 453 N N . TYR A 1 59 ? -2.381 -23.984 -14.391 1 94.31 59 TYR A N 1
ATOM 454 C CA . TYR A 1 59 ? -0.971 -23.984 -14.016 1 94.31 59 TYR A CA 1
ATOM 455 C C . TYR A 1 59 ? -0.301 -25.297 -14.406 1 94.31 59 TYR A C 1
ATOM 457 O O . TYR A 1 59 ? 0.896 -25.328 -14.703 1 94.31 59 TYR A O 1
ATOM 465 N N . ALA A 1 60 ? -1.071 -26.328 -14.484 1 94.19 60 ALA A N 1
ATOM 466 C CA . ALA A 1 60 ? -0.527 -27.578 -15 1 94.19 60 ALA A CA 1
ATOM 467 C C . ALA A 1 60 ? -0.158 -27.453 -16.469 1 94.19 60 ALA A C 1
ATOM 469 O O . ALA A 1 60 ? 0.929 -27.875 -16.891 1 94.19 60 ALA A O 1
ATOM 470 N N . VAL A 1 61 ? -1.036 -26.906 -17.203 1 94.62 61 VAL A N 1
ATOM 471 C CA . VAL A 1 61 ? -0.797 -26.719 -18.641 1 94.62 61 VAL A CA 1
ATOM 472 C C . VAL A 1 61 ? 0.316 -25.703 -18.844 1 94.62 61 VAL A C 1
ATOM 474 O O . VAL A 1 61 ? 1.14 -25.844 -19.75 1 94.62 61 VAL A O 1
ATOM 477 N N . PHE A 1 62 ? 0.294 -24.625 -18.016 1 92.88 62 PHE A N 1
ATOM 478 C CA . PHE A 1 62 ? 1.35 -23.625 -18.047 1 92.88 62 PHE A CA 1
ATOM 479 C C . PHE A 1 62 ? 2.717 -24.266 -17.859 1 92.88 62 PHE A C 1
ATOM 481 O O . PHE A 1 62 ? 3.656 -23.969 -18.594 1 92.88 62 PHE A O 1
ATOM 488 N N . SER A 1 63 ? 2.834 -25.172 -16.984 1 90.56 63 SER A N 1
ATOM 489 C CA . SER A 1 63 ? 4.094 -25.828 -16.672 1 90.56 63 SER A CA 1
ATOM 490 C C . SER A 1 63 ? 4.594 -26.656 -17.859 1 90.56 63 SER A C 1
ATOM 492 O O . SER A 1 63 ? 5.773 -26.609 -18.203 1 90.56 63 SER A O 1
ATOM 494 N N . ILE A 1 64 ? 3.75 -27.359 -18.469 1 87.94 64 ILE A N 1
ATOM 495 C CA . ILE A 1 64 ? 4.109 -28.234 -19.578 1 87.94 64 ILE A CA 1
ATOM 496 C C . ILE A 1 64 ? 4.41 -27.391 -20.828 1 87.94 64 ILE A C 1
ATOM 498 O O . ILE A 1 64 ? 5.363 -27.672 -21.547 1 87.94 64 ILE A O 1
ATOM 502 N N . SER A 1 65 ? 3.656 -26.359 -21.031 1 89.5 65 SER A N 1
ATOM 503 C CA . SER A 1 65 ? 3.762 -25.531 -22.219 1 89.5 65 SER A CA 1
ATOM 504 C C . SER A 1 65 ? 5.012 -24.656 -22.188 1 89.5 65 SER A C 1
ATOM 506 O O . SER A 1 65 ? 5.453 -24.141 -23.219 1 89.5 65 SER A O 1
ATOM 508 N N . ASN A 1 66 ? 5.543 -24.516 -20.984 1 83.06 66 ASN A N 1
ATOM 509 C CA . ASN A 1 66 ? 6.754 -23.703 -20.859 1 83.06 66 ASN A CA 1
ATOM 510 C C . ASN A 1 66 ? 7.902 -24.281 -21.672 1 83.06 66 ASN A C 1
ATOM 512 O O . ASN A 1 66 ? 8.797 -23.547 -22.109 1 83.06 66 ASN A O 1
ATOM 516 N N . TRP A 1 67 ? 7.848 -25.5 -21.953 1 78.19 67 TRP A N 1
ATOM 517 C CA . TRP A 1 67 ? 8.906 -26.156 -22.703 1 78.19 67 TRP A CA 1
ATOM 518 C C . TRP A 1 67 ? 8.758 -25.891 -24.203 1 78.19 67 TRP A C 1
ATOM 520 O O . TRP A 1 67 ? 9.742 -25.922 -24.938 1 78.19 67 TRP A O 1
ATOM 530 N N . ALA A 1 68 ? 7.582 -25.609 -24.656 1 81.38 68 ALA A N 1
ATOM 531 C CA . ALA A 1 68 ? 7.312 -25.375 -26.062 1 81.38 68 ALA A CA 1
ATOM 532 C C . ALA A 1 68 ? 7.262 -23.891 -26.391 1 81.38 68 ALA A C 1
ATOM 534 O O . ALA A 1 68 ? 7.371 -23.484 -27.547 1 81.38 68 ALA A O 1
ATOM 535 N N . ALA A 1 69 ? 7.152 -23.047 -25.391 1 84.38 69 ALA A N 1
ATOM 536 C CA . ALA A 1 69 ? 6.879 -21.609 -25.562 1 84.38 69 ALA A CA 1
ATOM 537 C C . ALA A 1 69 ? 8.031 -20.922 -26.281 1 84.38 69 ALA A C 1
ATOM 539 O O . ALA A 1 69 ? 7.801 -20.094 -27.172 1 84.38 69 ALA A O 1
ATOM 540 N N . PRO A 1 70 ? 9.297 -21.312 -25.969 1 78.38 70 PRO A N 1
ATOM 541 C CA . PRO A 1 70 ? 10.391 -20.625 -26.641 1 78.38 70 PRO A CA 1
ATOM 542 C C . PRO A 1 70 ? 10.414 -20.875 -28.141 1 78.38 70 PRO A C 1
ATOM 544 O O . PRO A 1 70 ? 10.734 -19.984 -28.922 1 78.38 70 PRO A O 1
ATOM 547 N N . SER A 1 71 ? 10.117 -22.062 -28.531 1 78.19 71 SER A N 1
ATOM 548 C CA . SER A 1 71 ? 10.062 -22.391 -29.953 1 78.19 71 SER A CA 1
ATOM 549 C C . SER A 1 71 ? 8.992 -21.578 -30.672 1 78.19 71 SER A C 1
ATOM 551 O O . SER A 1 71 ? 9.203 -21.141 -31.812 1 78.19 71 SER A O 1
ATOM 553 N N . PHE A 1 72 ? 7.934 -21.422 -30.016 1 83.81 72 PHE A N 1
ATOM 554 C CA . PHE A 1 72 ? 6.855 -20.641 -30.594 1 83.81 72 PHE A CA 1
ATOM 555 C C . PHE A 1 72 ? 7.266 -19.172 -30.734 1 83.81 72 PHE A C 1
ATOM 557 O O . PHE A 1 72 ? 6.965 -18.531 -31.75 1 83.81 72 PHE A O 1
ATOM 564 N N . VAL A 1 73 ? 7.879 -18.672 -29.766 1 84.94 73 VAL A N 1
ATOM 565 C CA . VAL A 1 73 ? 8.289 -17.266 -29.75 1 84.94 73 VAL A CA 1
ATOM 566 C C . VAL A 1 73 ? 9.328 -17.016 -30.844 1 84.94 73 VAL A C 1
ATOM 568 O O . VAL A 1 73 ? 9.328 -15.969 -31.484 1 84.94 73 VAL A O 1
ATOM 571 N N . CYS A 1 74 ? 10.219 -17.969 -31.031 1 78.69 74 CYS A N 1
ATOM 572 C CA . CYS A 1 74 ? 11.242 -17.844 -32.062 1 78.69 74 CYS A CA 1
ATOM 573 C C . CYS A 1 74 ? 10.609 -17.844 -33.469 1 78.69 74 CYS A C 1
ATOM 575 O O . CYS A 1 74 ? 11.078 -17.141 -34.344 1 78.69 74 CYS A O 1
ATOM 577 N N . PHE A 1 75 ? 9.633 -18.578 -33.562 1 82.69 75 PHE A N 1
ATOM 578 C CA . PHE A 1 75 ? 8.984 -18.719 -34.844 1 82.69 75 PHE A CA 1
ATOM 579 C C . PHE A 1 75 ? 8.125 -17.5 -35.156 1 82.69 75 PHE A C 1
ATOM 581 O O . PHE A 1 75 ? 8.234 -16.922 -36.25 1 82.69 75 PHE A O 1
ATOM 588 N N . ALA A 1 76 ? 7.32 -17.062 -34.25 1 88.31 76 ALA A N 1
ATOM 589 C CA . ALA A 1 76 ? 6.32 -16.031 -34.5 1 88.31 76 ALA A CA 1
ATOM 590 C C . ALA A 1 76 ? 6.863 -14.641 -34.156 1 88.31 76 ALA A C 1
ATOM 592 O O . ALA A 1 76 ? 6.359 -13.633 -34.656 1 88.31 76 ALA A O 1
ATOM 593 N N . GLY A 1 77 ? 7.867 -14.602 -33.344 1 85.31 77 GLY A N 1
ATOM 594 C CA . GLY A 1 77 ? 8.359 -13.328 -32.844 1 85.31 77 GLY A CA 1
ATOM 595 C C . GLY A 1 77 ? 7.754 -12.945 -31.516 1 85.31 77 GLY A C 1
ATOM 596 O O . GLY A 1 77 ? 6.629 -13.336 -31.203 1 85.31 77 GLY A O 1
ATOM 597 N N . PRO A 1 78 ? 8.438 -12.172 -30.797 1 88.44 78 PRO A N 1
ATOM 598 C CA . PRO A 1 78 ? 7.984 -11.844 -29.438 1 88.44 78 PRO A CA 1
ATOM 599 C C . PRO A 1 78 ? 6.715 -11 -29.438 1 88.44 78 PRO A C 1
ATOM 601 O O . PRO A 1 78 ? 5.844 -11.195 -28.578 1 88.44 78 PRO A O 1
ATOM 604 N N . ARG A 1 79 ? 6.543 -10.086 -30.344 1 92.75 79 ARG A N 1
ATOM 605 C CA . ARG A 1 79 ? 5.387 -9.195 -30.344 1 92.75 79 ARG A CA 1
ATOM 606 C C . ARG A 1 79 ? 4.109 -9.961 -30.656 1 92.75 79 ARG A C 1
ATOM 608 O O . ARG A 1 79 ? 3.105 -9.828 -29.953 1 92.75 79 ARG A O 1
ATOM 615 N N . VAL A 1 80 ? 4.191 -10.734 -31.641 1 93.25 80 VAL A N 1
ATOM 616 C CA . VAL A 1 80 ? 3.031 -11.508 -32.062 1 93.25 80 VAL A CA 1
ATOM 617 C C . VAL A 1 80 ? 2.709 -12.578 -31.031 1 93.25 80 VAL A C 1
ATOM 619 O O . VAL A 1 80 ? 1.54 -12.852 -30.75 1 93.25 80 VAL A O 1
ATOM 622 N N . SER A 1 81 ? 3.715 -13.133 -30.5 1 92.94 81 SER A N 1
ATOM 623 C CA . SER A 1 81 ? 3.523 -14.148 -29.469 1 92.94 81 SER A CA 1
ATOM 624 C C . SER A 1 81 ? 2.832 -13.57 -28.25 1 92.94 81 SER A C 1
ATOM 626 O O . SER A 1 81 ? 1.952 -14.203 -27.656 1 92.94 81 SER A O 1
ATOM 628 N N . MET A 1 82 ? 3.242 -12.422 -27.859 1 95.25 82 MET A N 1
ATOM 629 C CA . MET A 1 82 ? 2.604 -11.789 -26.703 1 95.25 82 MET A CA 1
ATOM 630 C C . MET A 1 82 ? 1.139 -11.477 -27 1 95.25 82 MET A C 1
ATOM 632 O O . MET A 1 82 ? 0.283 -11.633 -26.125 1 95.25 82 MET A O 1
ATOM 636 N N . PHE A 1 83 ? 0.894 -11 -28.219 1 96.38 83 PHE A N 1
ATOM 637 C CA . PHE A 1 83 ? -0.477 -10.672 -28.594 1 96.38 83 PHE A CA 1
ATOM 638 C C . PHE A 1 83 ? -1.355 -11.914 -28.578 1 96.38 83 PHE A C 1
ATOM 640 O O . PHE A 1 83 ? -2.449 -11.898 -28.016 1 96.38 83 PHE A O 1
ATOM 647 N N . VAL A 1 84 ? -0.87 -13 -29.156 1 95.44 84 VAL A N 1
ATOM 648 C CA . VAL A 1 84 ? -1.626 -14.242 -29.188 1 95.44 84 VAL A CA 1
ATOM 649 C C . VAL A 1 84 ? -1.834 -14.773 -27.781 1 95.44 84 VAL A C 1
ATOM 651 O O . VAL A 1 84 ? -2.936 -15.195 -27.422 1 95.44 84 VAL A O 1
ATOM 654 N N . GLY A 1 85 ? -0.785 -14.789 -27.016 1 96.19 85 GLY A N 1
ATOM 655 C CA . GLY A 1 85 ? -0.909 -15.219 -25.625 1 96.19 85 GLY A CA 1
ATOM 656 C C . GLY A 1 85 ? -1.915 -14.398 -24.844 1 96.19 85 GLY A C 1
ATOM 657 O O . GLY A 1 85 ? -2.68 -14.945 -24.047 1 96.19 85 GLY A O 1
ATOM 658 N N . SER A 1 86 ? -1.899 -13.094 -25.016 1 97.06 86 SER A N 1
ATOM 659 C CA . SER A 1 86 ? -2.795 -12.203 -24.281 1 97.06 86 SER A CA 1
ATOM 660 C C . SER A 1 86 ? -4.25 -12.453 -24.656 1 97.06 86 SER A C 1
ATOM 662 O O . SER A 1 86 ? -5.152 -12.258 -23.844 1 97.06 86 SER A O 1
ATOM 664 N N . LEU A 1 87 ? -4.516 -12.914 -25.891 1 97 87 LEU A N 1
ATOM 665 C CA . LEU A 1 87 ? -5.879 -13.188 -26.328 1 97 87 LEU A CA 1
ATOM 666 C C . LEU A 1 87 ? -6.465 -14.375 -25.578 1 97 87 LEU A C 1
ATOM 668 O O . LEU A 1 87 ? -7.668 -14.422 -25.312 1 97 87 LEU A O 1
ATOM 672 N N . PHE A 1 88 ? -5.605 -15.297 -25.281 1 96.88 88 PHE A N 1
ATOM 673 C CA . PHE A 1 88 ? -6.082 -16.438 -24.5 1 96.88 88 PHE A CA 1
ATOM 674 C C . PHE A 1 88 ? -6.445 -16 -23.078 1 96.88 88 PHE A C 1
ATOM 676 O O . PHE A 1 88 ? -7.391 -16.531 -22.484 1 96.88 88 PHE A O 1
ATOM 683 N N . TYR A 1 89 ? -5.688 -15.109 -22.484 1 96 89 TYR A N 1
ATOM 684 C CA . TYR A 1 89 ? -6.062 -14.547 -21.188 1 96 89 TYR A CA 1
ATOM 685 C C . TYR A 1 89 ? -7.418 -13.852 -21.281 1 96 89 TYR A C 1
ATOM 687 O O . TYR A 1 89 ? -8.25 -14 -20.375 1 96 89 TYR A O 1
ATOM 695 N N . PHE A 1 90 ? -7.59 -13.094 -22.391 1 96.38 90 PHE A N 1
ATOM 696 C CA . PHE A 1 90 ? -8.836 -12.359 -22.609 1 96.38 90 PHE A CA 1
ATOM 697 C C . PHE A 1 90 ? -10.016 -13.32 -22.703 1 96.38 90 PHE A C 1
ATOM 699 O O . PHE A 1 90 ? -11.055 -13.102 -22.078 1 96.38 90 PHE A O 1
ATOM 706 N N . LEU A 1 91 ? -9.859 -14.375 -23.422 1 95.19 91 LEU A N 1
ATOM 707 C CA . LEU A 1 91 ? -10.93 -15.352 -23.609 1 95.19 91 LEU A CA 1
ATOM 708 C C . LEU A 1 91 ? -11.273 -16.047 -22.297 1 95.19 91 LEU A C 1
ATOM 710 O O . LEU A 1 91 ? -12.438 -16.344 -22.031 1 95.19 91 LEU A O 1
ATOM 714 N N . PHE A 1 92 ? -10.297 -16.312 -21.547 1 95.94 92 PHE A N 1
ATOM 715 C CA . PHE A 1 92 ? -10.531 -16.938 -20.25 1 95.94 92 PHE A CA 1
ATOM 716 C C . PHE A 1 92 ? -11.398 -16.062 -19.359 1 95.94 92 PHE A C 1
ATOM 718 O O . PHE A 1 92 ? -12.383 -16.516 -18.781 1 95.94 92 PHE A O 1
ATOM 725 N N . VAL A 1 93 ? -11.047 -14.836 -19.266 1 95.88 93 VAL A N 1
ATOM 726 C CA . VAL A 1 93 ? -11.805 -13.898 -18.453 1 95.88 93 VAL A CA 1
ATOM 727 C C . VAL A 1 93 ? -13.219 -13.734 -19.016 1 95.88 93 VAL A C 1
ATOM 729 O O . VAL A 1 93 ? -14.188 -13.664 -18.25 1 95.88 93 VAL A O 1
ATOM 732 N N . LEU A 1 94 ? -13.359 -13.703 -20.297 1 93.56 94 LEU A N 1
ATOM 733 C CA . LEU A 1 94 ? -14.641 -13.539 -20.984 1 93.56 94 LEU A CA 1
ATOM 734 C C . LEU A 1 94 ? -15.57 -14.711 -20.672 1 93.56 94 LEU A C 1
ATOM 736 O O . LEU A 1 94 ? -16.797 -14.531 -20.625 1 93.56 94 LEU A O 1
ATOM 740 N N . SER A 1 95 ? -15.062 -15.875 -20.375 1 93.06 95 SER A N 1
ATOM 741 C CA . SER A 1 95 ? -15.859 -17.078 -20.156 1 93.06 95 SER A CA 1
ATOM 742 C C . SER A 1 95 ? -16.672 -16.984 -18.875 1 93.06 95 SER A C 1
ATOM 744 O O . SER A 1 95 ? -17.656 -17.703 -18.688 1 93.06 95 SER A O 1
ATOM 746 N N . PHE A 1 96 ? -16.312 -16.078 -18.016 1 93.12 96 PHE A N 1
ATOM 747 C CA . PHE A 1 96 ? -17 -15.977 -16.734 1 93.12 96 PHE A CA 1
ATOM 748 C C . PHE A 1 96 ? -18.281 -15.156 -16.859 1 93.12 96 PHE A C 1
ATOM 750 O O . PHE A 1 96 ? -19.094 -15.117 -15.93 1 93.12 96 PHE A O 1
ATOM 757 N N . LEU A 1 97 ? -18.469 -14.492 -18.016 1 90.44 97 LEU A N 1
ATOM 758 C CA . LEU A 1 97 ? -19.719 -13.789 -18.25 1 90.44 97 LEU A CA 1
ATOM 759 C C . LEU A 1 97 ? -20.906 -14.758 -18.203 1 90.44 97 LEU A C 1
ATOM 761 O O . LEU A 1 97 ? -21.969 -14.414 -17.688 1 90.44 97 LEU A O 1
ATOM 765 N N . LYS A 1 98 ? -20.766 -15.883 -18.766 1 87 98 LYS A N 1
ATOM 766 C CA . LYS A 1 98 ? -21.703 -17 -18.672 1 87 98 LYS A CA 1
ATOM 767 C C . LYS A 1 98 ? -20.969 -18.312 -18.391 1 87 98 LYS A C 1
ATOM 769 O O . LYS A 1 98 ? -20.688 -19.078 -19.312 1 87 98 LYS A O 1
ATOM 774 N N . PRO A 1 99 ? -20.891 -18.516 -17.094 1 86.56 99 PRO A N 1
ATOM 775 C CA . PRO A 1 99 ? -20.094 -19.688 -16.703 1 86.56 99 PRO A CA 1
ATOM 776 C C . PRO A 1 99 ? -20.688 -21 -17.188 1 86.56 99 PRO A C 1
ATOM 778 O O . PRO A 1 99 ? -21.875 -21.25 -16.984 1 86.56 99 PRO A O 1
ATOM 781 N N . MET A 1 100 ? -19.938 -21.703 -17.969 1 88.31 100 MET A N 1
ATOM 782 C CA . MET A 1 100 ? -20.188 -23.078 -18.391 1 88.31 100 MET A CA 1
ATOM 783 C C . MET A 1 100 ? -18.984 -23.969 -18.062 1 88.31 100 MET A C 1
ATOM 785 O O . MET A 1 100 ? -17.844 -23.562 -18.234 1 88.31 100 MET A O 1
ATOM 789 N N . VAL A 1 101 ? -19.297 -25.141 -17.641 1 91.5 101 VAL A N 1
ATOM 790 C CA . VAL A 1 101 ? -18.25 -26.031 -17.156 1 91.5 101 VAL A CA 1
ATOM 791 C C . VAL A 1 101 ? -17.234 -26.281 -18.281 1 91.5 101 VAL A C 1
ATOM 793 O O . VAL A 1 101 ? -16.031 -26.203 -18.062 1 91.5 101 VAL A O 1
ATOM 796 N N . TRP A 1 102 ? -17.719 -26.562 -19.422 1 90.88 102 TRP A N 1
ATOM 797 C CA . TRP A 1 102 ? -16.812 -26.875 -20.531 1 90.88 102 TRP A CA 1
ATOM 798 C C . TRP A 1 102 ? -15.977 -25.641 -20.906 1 90.88 102 TRP A C 1
ATOM 800 O O . TRP A 1 102 ? -14.789 -25.766 -21.203 1 90.88 102 TRP A O 1
ATOM 810 N N . SER A 1 103 ? -16.578 -24.484 -20.922 1 91.56 103 SER A N 1
ATOM 811 C CA . SER A 1 103 ? -15.859 -23.266 -21.281 1 91.56 103 SER A CA 1
ATOM 812 C C . SER A 1 103 ? -14.828 -22.906 -20.219 1 91.56 103 SER A C 1
ATOM 814 O O . SER A 1 103 ? -13.766 -22.359 -20.531 1 91.56 103 SER A O 1
ATOM 816 N N . LEU A 1 104 ? -15.18 -23.188 -19.016 1 93.38 104 LEU A N 1
ATOM 817 C CA . LEU A 1 104 ? -14.281 -22.891 -17.906 1 93.38 104 LEU A CA 1
ATOM 818 C C . LEU A 1 104 ? -13 -23.719 -18 1 93.38 104 LEU A C 1
ATOM 820 O O . LEU A 1 104 ? -11.898 -23.156 -17.953 1 93.38 104 LEU A O 1
ATOM 824 N N . TYR A 1 105 ? -13.125 -25.016 -18.172 1 94.81 105 TYR A N 1
ATOM 825 C CA . TYR A 1 105 ? -11.961 -25.891 -18.172 1 94.81 105 TYR A CA 1
ATOM 826 C C . TYR A 1 105 ? -11.203 -25.812 -19.5 1 94.81 105 TYR A C 1
ATOM 828 O O . TYR A 1 105 ? -9.977 -25.875 -19.516 1 94.81 105 TYR A O 1
ATOM 836 N N . LEU A 1 106 ? -11.906 -25.625 -20.562 1 95.06 106 LEU A N 1
ATOM 837 C CA . LEU A 1 106 ? -11.227 -25.375 -21.828 1 95.06 106 LEU A CA 1
ATOM 838 C C . LEU A 1 106 ? -10.461 -24.062 -21.781 1 95.06 106 LEU A C 1
ATOM 840 O O . LEU A 1 106 ? -9.344 -23.969 -22.281 1 95.06 106 LEU A O 1
ATOM 844 N N . GLY A 1 107 ? -11.156 -23.078 -21.234 1 95.62 107 GLY A N 1
ATOM 845 C CA . GLY A 1 107 ? -10.484 -21.797 -21.062 1 95.62 107 GLY A CA 1
ATOM 846 C C . GLY A 1 107 ? -9.227 -21.891 -20.203 1 95.62 107 GLY A C 1
ATOM 847 O O . GLY A 1 107 ? -8.234 -21.219 -20.5 1 95.62 107 GLY A O 1
ATOM 848 N N . SER A 1 108 ? -9.305 -22.703 -19.219 1 96.25 108 SER A N 1
ATOM 849 C CA . SER A 1 108 ? -8.156 -22.906 -18.344 1 96.25 108 SER A CA 1
ATOM 850 C C . SER A 1 108 ? -6.984 -23.531 -19.094 1 96.25 108 SER A C 1
ATOM 852 O O . SER A 1 108 ? -5.832 -23.141 -18.891 1 96.25 108 SER A O 1
ATOM 854 N N . VAL A 1 109 ? -7.273 -24.438 -19.953 1 96.38 109 VAL A N 1
ATOM 855 C CA . VAL A 1 109 ? -6.242 -25.078 -20.766 1 96.38 109 VAL A CA 1
ATOM 856 C C . VAL A 1 109 ? -5.625 -24.062 -21.719 1 96.38 109 VAL A C 1
ATOM 858 O O . VAL A 1 109 ? -4.398 -23.969 -21.828 1 96.38 109 VAL A O 1
ATOM 861 N N . LEU A 1 110 ? -6.426 -23.281 -22.312 1 96.12 110 LEU A N 1
ATOM 862 C CA . LEU A 1 110 ? -5.969 -22.312 -23.312 1 96.12 110 LEU A CA 1
ATOM 863 C C . LEU A 1 110 ? -5.145 -21.219 -22.656 1 96.12 110 LEU A C 1
ATOM 865 O O . LEU A 1 110 ? -4.125 -20.797 -23.219 1 96.12 110 LEU A O 1
ATOM 869 N N . VAL A 1 111 ? -5.605 -20.75 -21.547 1 96 111 VAL A N 1
ATOM 870 C CA . VAL A 1 111 ? -4.875 -19.688 -20.891 1 96 111 VAL A CA 1
ATOM 871 C C . VAL A 1 111 ? -3.541 -20.203 -20.359 1 96 111 VAL A C 1
ATOM 873 O O . VAL A 1 111 ? -2.541 -19.484 -20.359 1 96 111 VAL A O 1
ATOM 876 N N . GLY A 1 112 ? -3.521 -21.469 -19.938 1 95.44 112 GLY A N 1
ATOM 877 C CA . GLY A 1 112 ? -2.248 -22.062 -19.562 1 95.44 112 GLY A CA 1
ATOM 878 C C . GLY A 1 112 ? -1.233 -22.062 -20.688 1 95.44 112 GLY A C 1
ATOM 879 O O . GLY A 1 112 ? -0.067 -21.719 -20.484 1 95.44 112 GLY A O 1
ATOM 880 N N . PHE A 1 113 ? -1.711 -22.375 -21.812 1 94.5 113 PHE A N 1
ATOM 881 C CA . PHE A 1 113 ? -0.881 -22.328 -23.016 1 94.5 113 PHE A CA 1
ATOM 882 C C . PHE A 1 113 ? -0.49 -20.891 -23.359 1 94.5 113 PHE A C 1
ATOM 884 O O . PHE A 1 113 ? 0.67 -20.625 -23.672 1 94.5 113 PHE A O 1
ATOM 891 N N . GLY A 1 114 ? -1.404 -20.047 -23.281 1 94.44 114 GLY A N 1
ATOM 892 C CA . GLY A 1 114 ? -1.157 -18.641 -23.562 1 94.44 114 GLY A CA 1
ATOM 893 C C . GLY A 1 114 ? -0.192 -18 -22.578 1 94.44 114 GLY A C 1
ATOM 894 O O . GLY A 1 114 ? 0.597 -17.125 -22.953 1 94.44 114 GLY A O 1
ATOM 895 N N . ALA A 1 115 ? -0.293 -18.438 -21.328 1 93.88 115 ALA A N 1
ATOM 896 C CA . ALA A 1 115 ? 0.583 -17.891 -20.297 1 93.88 115 ALA A CA 1
ATOM 897 C C . ALA A 1 115 ? 2.043 -18.234 -20.578 1 93.88 115 ALA A C 1
ATOM 899 O O . ALA A 1 115 ? 2.922 -17.375 -20.438 1 93.88 115 ALA A O 1
ATOM 900 N N . ALA A 1 116 ? 2.283 -19.406 -21.016 1 90.25 116 ALA A N 1
ATOM 901 C CA . ALA A 1 116 ? 3.645 -19.828 -21.359 1 90.25 116 ALA A CA 1
ATOM 902 C C . ALA A 1 116 ? 4.215 -18.984 -22.5 1 90.25 116 ALA A C 1
ATOM 904 O O . ALA A 1 116 ? 5.355 -18.531 -22.422 1 90.25 116 ALA A O 1
ATOM 905 N N . ILE A 1 117 ? 3.428 -18.812 -23.469 1 90.75 117 ILE A N 1
ATOM 906 C CA . ILE A 1 117 ? 3.846 -18.047 -24.641 1 90.75 117 ILE A CA 1
ATOM 907 C C . ILE A 1 117 ? 4.047 -16.578 -24.281 1 90.75 117 ILE A C 1
ATOM 909 O O . ILE A 1 117 ? 5.047 -15.969 -24.656 1 90.75 117 ILE A O 1
ATOM 913 N N . LEU A 1 118 ? 3.158 -16.031 -23.484 1 92.31 118 LEU A N 1
ATOM 914 C CA . LEU A 1 118 ? 3.172 -14.609 -23.141 1 92.31 118 LEU A CA 1
ATOM 915 C C . LEU A 1 118 ? 4.398 -14.266 -22.297 1 92.31 118 LEU A C 1
ATOM 917 O O . LEU A 1 118 ? 5.121 -13.312 -22.594 1 92.31 118 LEU A O 1
ATOM 921 N N . TRP A 1 119 ? 4.625 -15.047 -21.328 1 86.69 119 TRP A N 1
ATOM 922 C CA . TRP A 1 119 ? 5.695 -14.719 -20.391 1 86.69 119 TRP A CA 1
ATOM 923 C C . TRP A 1 119 ? 7.062 -14.992 -21.016 1 86.69 119 TRP A C 1
ATOM 925 O O . TRP A 1 119 ? 8.031 -14.289 -20.734 1 86.69 119 TRP A O 1
ATOM 935 N N . THR A 1 120 ? 7.156 -15.969 -21.812 1 82 120 THR A N 1
ATOM 936 C CA . THR A 1 120 ? 8.398 -16.219 -22.531 1 82 120 THR A CA 1
ATOM 937 C C . THR A 1 120 ? 8.688 -15.086 -23.516 1 82 120 THR A C 1
ATOM 939 O O . THR A 1 120 ? 9.82 -14.617 -23.609 1 82 120 THR A O 1
ATOM 942 N N . ALA A 1 121 ? 7.66 -14.711 -24.219 1 87.25 121 ALA A N 1
ATOM 943 C CA . ALA A 1 121 ? 7.809 -13.617 -25.172 1 87.25 121 ALA A CA 1
ATOM 944 C C . ALA A 1 121 ? 8.141 -12.305 -24.469 1 87.25 121 ALA A C 1
ATOM 946 O O . ALA A 1 121 ? 8.922 -11.5 -24.969 1 87.25 121 ALA A O 1
ATOM 947 N N . GLN A 1 122 ? 7.473 -12.086 -23.312 1 86.88 122 GLN A N 1
ATOM 948 C CA . GLN A 1 122 ? 7.742 -10.891 -22.516 1 86.88 122 GLN A CA 1
ATOM 949 C C . GLN A 1 122 ? 9.203 -10.844 -22.062 1 86.88 122 GLN A C 1
ATOM 951 O O . GLN A 1 122 ? 9.836 -9.789 -22.094 1 86.88 122 GLN A O 1
ATOM 956 N N . GLY A 1 123 ? 9.695 -11.984 -21.688 1 79 123 GLY A N 1
ATOM 957 C CA . GLY A 1 123 ? 11.094 -12.047 -21.297 1 79 123 GLY A CA 1
ATOM 958 C C . GLY A 1 123 ? 12.047 -11.734 -22.438 1 79 123 GLY A C 1
ATOM 959 O O . GLY A 1 123 ? 13.023 -11.008 -22.25 1 79 123 GLY A O 1
ATOM 960 N N . THR A 1 124 ? 11.797 -12.25 -23.547 1 77.44 124 THR A N 1
ATOM 961 C CA . THR A 1 124 ? 12.617 -12.016 -24.734 1 77.44 124 THR A CA 1
ATOM 962 C C . THR A 1 124 ? 12.555 -10.555 -25.156 1 77.44 124 THR A C 1
ATOM 964 O O . THR A 1 124 ? 13.586 -9.938 -25.422 1 77.44 124 THR A O 1
ATOM 967 N N . PHE A 1 125 ? 11.383 -10.031 -25.188 1 83.81 125 PHE A N 1
ATOM 968 C CA . PHE A 1 125 ? 11.188 -8.641 -25.594 1 83.81 125 PHE A CA 1
ATOM 969 C C . PHE A 1 125 ? 11.836 -7.688 -24.609 1 83.81 125 PHE A C 1
ATOM 971 O O . PHE A 1 125 ? 12.398 -6.664 -25 1 83.81 125 PHE A O 1
ATOM 978 N N . PHE A 1 126 ? 11.727 -8.047 -23.391 1 80.69 126 PHE A N 1
ATOM 979 C CA . PHE A 1 126 ? 12.336 -7.254 -22.328 1 80.69 126 PHE A CA 1
ATOM 980 C C . PHE A 1 126 ? 13.852 -7.234 -22.469 1 80.69 126 PHE A C 1
ATOM 982 O O . PHE A 1 126 ? 14.477 -6.184 -22.328 1 80.69 126 PHE A O 1
ATOM 989 N N . THR A 1 127 ? 14.445 -8.305 -22.828 1 73.44 127 THR A N 1
ATOM 990 C CA . THR A 1 127 ? 15.891 -8.422 -22.969 1 73.44 127 THR A CA 1
ATOM 991 C C . THR A 1 127 ? 16.391 -7.645 -24.172 1 73.44 127 THR A C 1
ATOM 993 O O . THR A 1 127 ? 17.453 -7.023 -24.125 1 73.44 127 THR A O 1
ATOM 996 N N . ILE A 1 128 ? 15.633 -7.703 -25.141 1 76.62 128 ILE A N 1
ATOM 997 C CA . ILE A 1 128 ? 16 -7.004 -26.359 1 76.62 128 ILE A CA 1
ATOM 998 C C . ILE A 1 128 ? 15.961 -5.496 -26.125 1 76.62 128 ILE A C 1
ATOM 1000 O O . ILE A 1 128 ? 16.766 -4.75 -26.688 1 76.62 128 ILE A O 1
ATOM 1004 N N . ASN A 1 129 ? 15.109 -5.082 -25.25 1 83.81 129 ASN A N 1
ATOM 1005 C CA . ASN A 1 129 ? 14.914 -3.65 -25.047 1 83.81 129 ASN A CA 1
ATOM 1006 C C . ASN A 1 129 ? 15.609 -3.162 -23.781 1 83.81 129 ASN A C 1
ATOM 1008 O O . ASN A 1 129 ? 15.328 -2.068 -23.281 1 83.81 129 ASN A O 1
ATOM 1012 N N . SER A 1 130 ? 16.391 -4.016 -23.188 1 75.94 130 SER A N 1
ATOM 1013 C CA . SER A 1 130 ? 17.141 -3.643 -21.984 1 75.94 130 SER A CA 1
ATOM 1014 C C . SER A 1 130 ? 18.625 -3.953 -22.141 1 75.94 130 SER A C 1
ATOM 1016 O O . SER A 1 130 ? 19 -4.809 -22.953 1 75.94 130 SER A O 1
ATOM 1018 N N . ASP A 1 131 ? 19.5 -3.102 -21.547 1 71.31 131 ASP A N 1
ATOM 1019 C CA . ASP A 1 131 ? 20.922 -3.357 -21.484 1 71.31 131 ASP A CA 1
ATOM 1020 C C . ASP A 1 131 ? 21.391 -3.576 -20.047 1 71.31 131 ASP A C 1
ATOM 1022 O O . ASP A 1 131 ? 20.578 -3.572 -19.125 1 71.31 131 ASP A O 1
ATOM 1026 N N . SER A 1 132 ? 22.609 -3.908 -19.859 1 62.22 132 SER A N 1
ATOM 1027 C CA . SER A 1 132 ? 23.156 -4.203 -18.547 1 62.22 132 SER A CA 1
ATOM 1028 C C . SER A 1 132 ? 22.969 -3.029 -17.594 1 62.22 132 SER A C 1
ATOM 1030 O O . SER A 1 132 ? 22.797 -3.223 -16.391 1 62.22 132 SER A O 1
ATOM 1032 N N . GLN A 1 133 ? 22.922 -1.909 -18.125 1 61.41 133 GLN A N 1
ATOM 1033 C CA . GLN A 1 133 ? 22.812 -0.718 -17.281 1 61.41 133 GLN A CA 1
ATOM 1034 C C . GLN A 1 133 ? 21.359 -0.392 -16.984 1 61.41 133 GLN A C 1
ATOM 1036 O O . GLN A 1 133 ? 21.047 0.217 -15.953 1 61.41 133 GLN A O 1
ATOM 1041 N N . THR A 1 134 ? 20.453 -0.839 -17.906 1 71.75 134 THR A N 1
ATOM 1042 C CA . THR A 1 134 ? 19.062 -0.395 -17.781 1 71.75 134 THR A CA 1
ATOM 1043 C C . THR A 1 134 ? 18.172 -1.538 -17.297 1 71.75 134 THR A C 1
ATOM 1045 O O . THR A 1 134 ? 17.016 -1.318 -16.938 1 71.75 134 THR A O 1
ATOM 1048 N N . SER A 1 135 ? 18.75 -2.684 -17.266 1 71.19 135 SER A N 1
ATOM 1049 C CA . SER A 1 135 ? 17.953 -3.867 -16.969 1 71.19 135 SER A CA 1
ATOM 1050 C C . SER A 1 135 ? 17.281 -3.762 -15.602 1 71.19 135 SER A C 1
ATOM 1052 O O . SER A 1 135 ? 16.109 -4.094 -15.445 1 71.19 135 SER A O 1
ATOM 1054 N N . ALA A 1 136 ? 18.062 -3.342 -14.656 1 64.19 136 ALA A N 1
ATOM 1055 C CA . ALA A 1 136 ? 17.531 -3.236 -13.305 1 64.19 136 ALA A CA 1
ATOM 1056 C C . ALA A 1 136 ? 16.391 -2.209 -13.242 1 64.19 136 ALA A C 1
ATOM 1058 O O . ALA A 1 136 ? 15.344 -2.465 -12.648 1 64.19 136 ALA A O 1
ATOM 1059 N N . ARG A 1 137 ? 16.625 -1.109 -13.883 1 70.56 137 ARG A N 1
ATOM 1060 C CA . ARG A 1 137 ? 15.625 -0.047 -13.922 1 70.56 137 ARG A CA 1
ATOM 1061 C C . ARG A 1 137 ? 14.375 -0.499 -14.664 1 70.56 137 ARG A C 1
ATOM 1063 O O . ARG A 1 137 ? 13.258 -0.283 -14.203 1 70.56 137 ARG A O 1
ATOM 1070 N N . ASN A 1 138 ? 14.562 -1.087 -15.781 1 77 138 ASN A N 1
ATOM 1071 C CA . ASN A 1 138 ? 13.445 -1.52 -16.609 1 77 138 ASN A CA 1
ATOM 1072 C C . ASN A 1 138 ? 12.625 -2.611 -15.93 1 77 138 ASN A C 1
ATOM 1074 O O . ASN A 1 138 ? 11.398 -2.635 -16.031 1 77 138 ASN A O 1
ATOM 1078 N N . SER A 1 139 ? 13.312 -3.471 -15.25 1 72.94 139 SER A N 1
ATOM 1079 C CA . SER A 1 139 ? 12.625 -4.531 -14.523 1 72.94 139 SER A CA 1
ATOM 1080 C C . SER A 1 139 ? 11.797 -3.961 -13.375 1 72.94 139 SER A C 1
ATOM 1082 O O . SER A 1 139 ? 10.695 -4.441 -13.102 1 72.94 139 SER A O 1
ATOM 1084 N N . GLY A 1 140 ? 12.398 -3.033 -12.734 1 70.44 140 GLY A N 1
ATOM 1085 C CA . GLY A 1 140 ? 11.656 -2.377 -11.664 1 70.44 140 GLY A CA 1
ATOM 1086 C C . GLY A 1 140 ? 10.406 -1.67 -12.156 1 70.44 140 GLY A C 1
ATOM 1087 O O . GLY A 1 140 ? 9.344 -1.764 -11.531 1 70.44 140 GLY A O 1
ATOM 1088 N N . ILE A 1 141 ? 10.531 -1.027 -13.242 1 74.06 141 ILE A N 1
ATOM 1089 C CA . ILE A 1 141 ? 9.414 -0.302 -13.828 1 74.06 141 ILE A CA 1
ATOM 1090 C C . ILE A 1 141 ? 8.328 -1.286 -14.258 1 74.06 141 ILE A C 1
ATOM 1092 O O . ILE A 1 141 ? 7.145 -1.086 -13.953 1 74.06 141 ILE A O 1
ATOM 1096 N N . PHE A 1 142 ? 8.781 -2.293 -14.93 1 78.88 142 PHE A N 1
ATOM 1097 C CA . PHE A 1 142 ? 7.824 -3.301 -15.375 1 78.88 142 PHE A CA 1
ATOM 1098 C C . PHE A 1 142 ? 7.109 -3.93 -14.188 1 78.88 142 PHE A C 1
ATOM 1100 O O . PHE A 1 142 ? 5.895 -4.125 -14.219 1 78.88 142 PHE A O 1
ATOM 1107 N N . TRP A 1 143 ? 7.867 -4.238 -13.164 1 72.44 143 TRP A N 1
ATOM 1108 C CA . TRP A 1 143 ? 7.305 -4.879 -11.977 1 72.44 143 TRP A CA 1
ATOM 1109 C C . TRP A 1 143 ? 6.305 -3.961 -11.289 1 72.44 143 TRP A C 1
ATOM 1111 O O . TRP A 1 143 ? 5.215 -4.395 -10.906 1 72.44 143 TRP A O 1
ATOM 1121 N N . ALA A 1 144 ? 6.645 -2.791 -11.102 1 72.69 144 ALA A N 1
ATOM 1122 C CA . ALA A 1 144 ? 5.758 -1.833 -10.445 1 72.69 144 ALA A CA 1
ATOM 11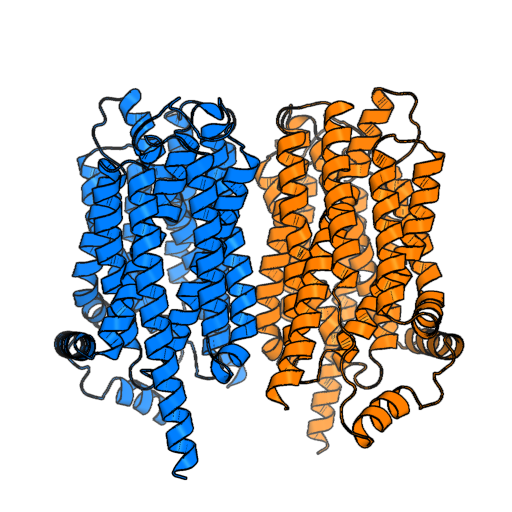23 C C . ALA A 1 144 ? 4.453 -1.678 -11.219 1 72.69 144 ALA A C 1
ATOM 1125 O O . ALA A 1 144 ? 3.369 -1.671 -10.633 1 72.69 144 ALA A O 1
ATOM 1126 N N . LEU A 1 145 ? 4.574 -1.539 -12.477 1 77.44 145 LEU A N 1
ATOM 1127 C CA . LEU A 1 145 ? 3.389 -1.362 -13.312 1 77.44 145 LEU A CA 1
ATOM 1128 C C . LEU A 1 145 ? 2.52 -2.615 -13.289 1 77.44 145 LEU A C 1
ATOM 1130 O O . LEU A 1 145 ? 1.294 -2.525 -13.195 1 77.44 145 LEU A O 1
ATOM 1134 N N . SER A 1 146 ? 3.213 -3.693 -13.336 1 79.38 146 SER A N 1
ATOM 1135 C CA . SER A 1 146 ? 2.473 -4.953 -13.352 1 79.38 146 SER A CA 1
ATOM 1136 C C . SER A 1 146 ? 1.724 -5.168 -12.039 1 79.38 146 SER A C 1
ATOM 1138 O O . SER A 1 146 ? 0.617 -5.711 -12.039 1 79.38 146 SER A O 1
ATOM 1140 N N . GLN A 1 147 ? 2.283 -4.793 -10.969 1 77.69 147 GLN A N 1
ATOM 1141 C CA . GLN A 1 147 ? 1.639 -5.031 -9.68 1 77.69 147 GLN A CA 1
ATOM 1142 C C . GLN A 1 147 ? 0.489 -4.055 -9.453 1 77.69 147 GLN A C 1
ATOM 1144 O O . GLN A 1 147 ? -0.411 -4.32 -8.656 1 77.69 147 GLN A O 1
ATOM 1149 N N . CYS A 1 148 ? 0.491 -2.904 -10.141 1 81.94 148 CYS A N 1
ATOM 1150 C CA . CYS A 1 148 ? -0.624 -1.968 -10.062 1 81.94 148 CYS A CA 1
ATOM 1151 C C . CYS A 1 148 ? -1.913 -2.613 -10.562 1 81.94 148 CYS A C 1
ATOM 1153 O O . CYS A 1 148 ? -3.008 -2.137 -10.25 1 81.94 148 CYS A O 1
ATOM 1155 N N . SER A 1 149 ? -1.696 -3.693 -11.297 1 87.69 149 SER A N 1
ATOM 1156 C CA . SER A 1 149 ? -2.863 -4.422 -11.781 1 87.69 149 SER A CA 1
ATOM 1157 C C . SER A 1 149 ? -3.732 -4.914 -10.633 1 87.69 149 SER A C 1
ATOM 1159 O O . SER A 1 149 ? -4.953 -4.996 -10.758 1 87.69 149 SER A O 1
ATOM 1161 N N . LEU A 1 150 ? -3.078 -5.18 -9.516 1 88.38 150 LEU A N 1
ATOM 1162 C CA . LEU A 1 150 ? -3.812 -5.707 -8.367 1 88.38 150 LEU A CA 1
ATOM 1163 C C . LEU A 1 150 ? -4.656 -4.621 -7.711 1 88.38 150 LEU A C 1
ATOM 1165 O O . LEU A 1 150 ? -5.645 -4.918 -7.035 1 88.38 150 LEU A O 1
ATOM 1169 N N . LEU A 1 151 ? -4.312 -3.451 -7.953 1 88.38 151 LEU A N 1
ATOM 1170 C CA . LEU A 1 151 ? -4.973 -2.352 -7.258 1 88.38 151 LEU A CA 1
ATOM 1171 C C . LEU A 1 151 ? -6.309 -2.018 -7.91 1 88.38 151 LEU A C 1
ATOM 1173 O O . LEU A 1 151 ? -7.355 -2.074 -7.258 1 88.38 151 LEU A O 1
ATOM 1177 N N . PHE A 1 152 ? -6.324 -1.829 -9.195 1 86.12 152 PHE A N 1
ATOM 1178 C CA . PHE A 1 152 ? -7.496 -1.263 -9.859 1 86.12 152 PHE A CA 1
ATOM 1179 C C . PHE A 1 152 ? -8.562 -2.33 -10.078 1 86.12 152 PHE A C 1
ATOM 1181 O O . PHE A 1 152 ? -9.758 -2.047 -9.992 1 86.12 152 PHE A O 1
ATOM 1188 N N . GLY A 1 153 ? -8.078 -3.514 -10.398 1 89.38 153 GLY A N 1
ATOM 1189 C CA . GLY A 1 153 ? -9.047 -4.586 -10.555 1 89.38 153 GLY A CA 1
ATOM 1190 C C . GLY A 1 153 ? -9.773 -4.93 -9.266 1 89.38 153 GLY A C 1
ATOM 1191 O O . GLY A 1 153 ? -10.992 -5.078 -9.25 1 89.38 153 GLY A O 1
ATOM 1192 N N . ASN A 1 154 ?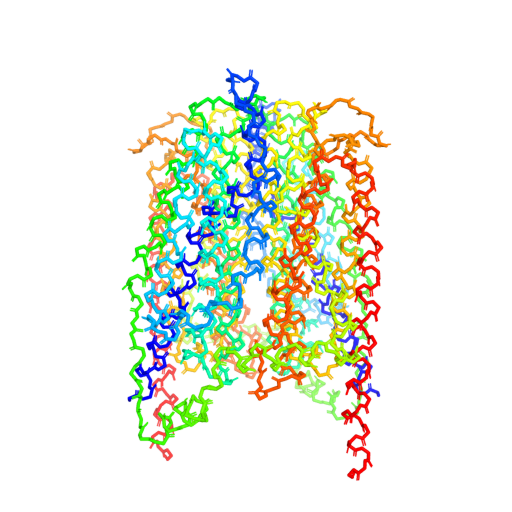 -9.031 -4.941 -8.203 1 91.25 154 ASN A N 1
ATOM 1193 C CA . ASN A 1 154 ? -9.625 -5.301 -6.918 1 91.25 154 ASN A CA 1
ATOM 1194 C C . ASN A 1 154 ? -10.43 -4.148 -6.332 1 91.25 154 ASN A C 1
ATOM 1196 O O . ASN A 1 154 ? -11.391 -4.375 -5.594 1 91.25 154 ASN A O 1
ATOM 1200 N N . LEU A 1 155 ? -10.062 -2.994 -6.684 1 89.31 155 LEU A N 1
ATOM 1201 C CA . LEU A 1 155 ? -10.883 -1.852 -6.293 1 89.31 155 LEU A CA 1
ATOM 1202 C C . LEU A 1 155 ? -12.266 -1.934 -6.93 1 89.31 155 LEU A C 1
ATOM 1204 O O . LEU A 1 155 ? -13.273 -1.698 -6.266 1 89.31 155 LEU A O 1
ATOM 1208 N N . TYR A 1 156 ? -12.258 -2.244 -8.195 1 89 156 TYR A N 1
ATOM 1209 C CA . TYR A 1 156 ? -13.539 -2.393 -8.883 1 89 156 TYR A CA 1
ATOM 1210 C C . TYR A 1 156 ? -14.336 -3.549 -8.297 1 89 156 TYR A C 1
ATOM 1212 O O . TYR A 1 156 ? -15.555 -3.449 -8.133 1 89 156 TYR A O 1
ATOM 1220 N N . CYS A 1 157 ? -13.602 -4.582 -7.992 1 89.94 157 CYS A N 1
ATOM 1221 C CA . CYS A 1 157 ? -14.242 -5.727 -7.359 1 89.94 157 CYS A CA 1
ATOM 1222 C C . CYS A 1 157 ? -14.898 -5.324 -6.043 1 89.94 157 CYS A C 1
ATOM 1224 O O . CYS A 1 157 ? -16.016 -5.75 -5.746 1 89.94 157 CYS A O 1
ATOM 1226 N N . TYR A 1 158 ? -14.32 -4.559 -5.27 1 89 158 TYR A N 1
ATOM 1227 C CA . TYR A 1 158 ? -14.859 -4.094 -3.996 1 89 158 TYR A CA 1
ATOM 1228 C C . TYR A 1 158 ? -16.172 -3.342 -4.203 1 89 158 TYR A C 1
ATOM 1230 O O . TYR A 1 158 ? -17.156 -3.594 -3.504 1 89 158 TYR A O 1
ATOM 1238 N N . PHE A 1 159 ? -16.25 -2.459 -5.172 1 86.88 159 PHE A N 1
ATOM 1239 C CA . PHE A 1 159 ? -17.422 -1.629 -5.371 1 86.88 159 PHE A CA 1
ATOM 1240 C C . PHE A 1 159 ? -18.578 -2.453 -5.934 1 86.88 159 PHE A C 1
ATOM 1242 O O . PHE A 1 159 ? -19.75 -2.174 -5.652 1 86.88 159 PHE A O 1
ATOM 1249 N N . VAL A 1 160 ? -18.234 -3.516 -6.66 1 87.94 160 VAL A N 1
ATOM 1250 C CA . VAL A 1 160 ? -19.281 -4.352 -7.238 1 87.94 160 VAL A CA 1
ATOM 1251 C C . VAL A 1 160 ? -19.859 -5.266 -6.16 1 87.94 160 VAL A C 1
ATOM 1253 O O . VAL A 1 160 ? -21.062 -5.523 -6.141 1 87.94 160 VAL A O 1
ATOM 1256 N N . PHE A 1 161 ? -18.984 -5.684 -5.211 1 87.75 161 PHE A N 1
ATOM 1257 C CA . PHE A 1 161 ? -19.406 -6.727 -4.281 1 87.75 161 PHE A CA 1
ATOM 1258 C C . PHE A 1 161 ? -19.781 -6.129 -2.928 1 87.75 161 PHE A C 1
ATOM 1260 O O . PHE A 1 161 ? -20.375 -6.797 -2.09 1 87.75 161 PHE A O 1
ATOM 1267 N N . LYS A 1 162 ? -19.484 -4.898 -2.699 1 84.81 162 LYS A N 1
ATOM 1268 C CA . LYS A 1 162 ? -19.672 -4.328 -1.369 1 84.81 162 LYS A CA 1
ATOM 1269 C C . LYS A 1 162 ? -21.125 -4.387 -0.94 1 84.81 162 LYS A C 1
ATOM 1271 O O . LYS A 1 162 ? -22.016 -4.039 -1.715 1 84.81 162 LYS A O 1
ATOM 1276 N N . GLY A 1 163 ? -21.297 -4.785 0.284 1 78.56 163 GLY A N 1
ATOM 1277 C CA . GLY A 1 163 ? -22.625 -4.789 0.881 1 78.56 163 GLY A CA 1
ATOM 1278 C C . GLY A 1 163 ? -23.484 -5.945 0.413 1 78.56 163 GLY A C 1
ATOM 1279 O O . GLY A 1 163 ? -24.688 -5.969 0.666 1 78.56 163 GLY A O 1
ATOM 1280 N N . GLN A 1 164 ? -22.844 -6.941 -0.346 1 79.31 164 GLN A N 1
ATOM 1281 C CA . GLN A 1 164 ? -23.625 -8.055 -0.866 1 79.31 164 GLN A CA 1
ATOM 1282 C C . GLN A 1 164 ? -23.125 -9.383 -0.302 1 79.31 164 GLN A C 1
ATOM 1284 O O . GLN A 1 164 ? -21.938 -9.688 -0.366 1 79.31 164 GLN A O 1
ATOM 1289 N N . SER A 1 165 ? -24.062 -10.102 0.214 1 78.19 165 SER A N 1
ATOM 1290 C CA . SER A 1 165 ? -23.719 -11.406 0.762 1 78.19 165 SER A CA 1
ATOM 1291 C C . SER A 1 165 ? -23.562 -12.445 -0.342 1 78.19 165 SER A C 1
ATOM 1293 O O . SER A 1 165 ? -22.766 -13.375 -0.22 1 78.19 165 SER A O 1
ATOM 1295 N N . THR A 1 166 ? -24.438 -12.344 -1.316 1 80.94 166 THR A N 1
ATOM 1296 C CA . THR A 1 166 ? -24.375 -13.25 -2.451 1 80.94 166 THR A CA 1
ATOM 1297 C C . THR A 1 166 ? -24.125 -12.484 -3.748 1 80.94 166 THR A C 1
ATOM 1299 O O . THR A 1 166 ? -24.672 -11.406 -3.953 1 80.94 166 THR A O 1
ATOM 1302 N N . ILE A 1 167 ? -23.234 -13.031 -4.496 1 86 167 ILE A N 1
ATOM 1303 C CA . ILE A 1 167 ? -22.922 -12.398 -5.77 1 86 167 ILE A CA 1
ATOM 1304 C C . ILE A 1 167 ? -23.984 -12.758 -6.809 1 86 167 ILE A C 1
ATOM 1306 O O . ILE A 1 167 ? -24.125 -13.93 -7.172 1 86 167 ILE A O 1
ATOM 1310 N N . THR A 1 168 ? -24.703 -11.805 -7.285 1 86.62 168 THR A N 1
ATOM 1311 C CA . THR A 1 168 ? -25.766 -12.008 -8.258 1 86.62 168 THR A CA 1
ATOM 1312 C C . THR A 1 168 ? -25.203 -12.07 -9.672 1 86.62 168 THR A C 1
ATOM 1314 O O . THR A 1 168 ? -24.047 -11.719 -9.898 1 86.62 168 THR A O 1
ATOM 1317 N N . ASP A 1 169 ? -26.047 -12.461 -10.633 1 87.62 169 ASP A N 1
ATOM 1318 C CA . ASP A 1 169 ? -25.656 -12.539 -12.039 1 87.62 169 ASP A CA 1
ATOM 1319 C C . ASP A 1 169 ? -25.297 -11.156 -12.586 1 87.62 169 ASP A C 1
ATOM 1321 O O . ASP A 1 169 ? -24.406 -11.031 -13.422 1 87.62 169 ASP A O 1
ATOM 1325 N N . THR A 1 170 ? -25.969 -10.195 -12.148 1 88.31 170 THR A N 1
ATOM 1326 C CA . THR A 1 170 ? -25.719 -8.836 -12.625 1 88.31 170 THR A CA 1
ATOM 1327 C C . THR A 1 170 ? -24.359 -8.336 -12.148 1 88.31 170 THR A C 1
ATOM 1329 O O . THR A 1 170 ? -23.625 -7.715 -12.922 1 88.31 170 THR A O 1
ATOM 1332 N N . GLU A 1 171 ? -24.062 -8.617 -10.914 1 89 171 GLU A N 1
ATOM 1333 C CA . GLU A 1 171 ? -22.766 -8.211 -10.375 1 89 171 GLU A CA 1
ATOM 1334 C C . GLU A 1 171 ? -21.625 -8.945 -11.078 1 89 171 GLU A C 1
ATOM 1336 O O . GLU A 1 171 ? -20.578 -8.344 -11.375 1 89 171 GLU A O 1
ATOM 1341 N N . ARG A 1 172 ? -21.875 -10.211 -11.281 1 91.19 172 ARG A N 1
ATOM 1342 C CA . ARG A 1 172 ? -20.875 -11 -12 1 91.19 172 ARG A CA 1
ATOM 1343 C C . ARG A 1 172 ? -20.656 -10.453 -13.406 1 91.19 172 ARG A C 1
ATOM 1345 O O . ARG A 1 172 ? -19.516 -10.273 -13.836 1 91.19 172 ARG A O 1
ATOM 1352 N N . THR A 1 173 ? -21.703 -10.172 -14.117 1 91.75 173 THR A N 1
ATOM 1353 C CA . THR A 1 173 ? -21.609 -9.672 -15.484 1 91.75 173 THR A CA 1
ATOM 1354 C C . THR A 1 173 ? -20.922 -8.312 -15.523 1 91.75 173 THR A C 1
ATOM 1356 O O . THR A 1 173 ? -20.078 -8.062 -16.391 1 91.75 173 THR A O 1
ATOM 1359 N N . ASN A 1 174 ? -21.234 -7.43 -14.617 1 91.56 174 ASN A N 1
ATOM 1360 C CA . ASN A 1 174 ? -20.594 -6.121 -14.555 1 91.56 174 ASN A CA 1
ATOM 1361 C C . ASN A 1 174 ? -19.094 -6.242 -14.305 1 91.56 174 ASN A C 1
ATOM 1363 O O . ASN A 1 174 ? -18.297 -5.551 -14.938 1 91.56 174 ASN A O 1
ATOM 1367 N N . LEU A 1 175 ? -18.781 -7.105 -13.359 1 92.38 175 LEU A N 1
ATOM 1368 C CA . LEU A 1 175 ? -17.375 -7.289 -13.016 1 92.38 175 LEU A CA 1
ATOM 1369 C C . LEU A 1 175 ? -16.594 -7.832 -14.211 1 92.38 175 LEU A C 1
ATOM 1371 O O . LEU A 1 175 ? -15.57 -7.262 -14.602 1 92.38 175 LEU A O 1
ATOM 1375 N N . PHE A 1 176 ? -17.094 -8.836 -14.844 1 94.44 176 PHE A N 1
ATOM 1376 C CA . PHE A 1 176 ? -16.312 -9.531 -15.859 1 94.44 176 PHE A CA 1
ATOM 1377 C C . PHE A 1 176 ? -16.375 -8.805 -17.188 1 94.44 176 PHE A C 1
ATOM 1379 O O . PHE A 1 176 ? -15.492 -8.961 -18.047 1 94.44 176 PHE A O 1
ATOM 1386 N N . LEU A 1 177 ? -17.391 -7.977 -17.406 1 94.19 177 LEU A N 1
ATOM 1387 C CA . LEU A 1 177 ? -17.391 -7.102 -18.578 1 94.19 177 LEU A CA 1
ATOM 1388 C C . LEU A 1 177 ? -16.281 -6.062 -18.484 1 94.19 177 LEU A C 1
ATOM 1390 O O . LEU A 1 177 ? -15.57 -5.82 -19.453 1 94.19 177 LEU A O 1
ATOM 1394 N N . ALA A 1 178 ? -16.188 -5.477 -17.328 1 93.56 178 ALA A N 1
ATOM 1395 C CA . ALA A 1 178 ? -15.141 -4.473 -17.125 1 93.56 178 ALA A CA 1
ATOM 1396 C C . ALA A 1 178 ? -13.75 -5.102 -17.188 1 93.56 178 ALA A C 1
ATOM 1398 O O . ALA A 1 178 ? -12.836 -4.523 -17.781 1 93.56 178 ALA A O 1
ATOM 1399 N N . LEU A 1 179 ? -13.609 -6.246 -16.547 1 94.5 179 LEU A N 1
ATOM 1400 C CA . LEU A 1 179 ? -12.32 -6.926 -16.578 1 94.5 179 LEU A CA 1
ATOM 1401 C C . LEU A 1 179 ? -11.953 -7.363 -17.984 1 94.5 179 LEU A C 1
ATOM 1403 O O . LEU A 1 179 ? -10.797 -7.234 -18.406 1 94.5 179 LEU A O 1
ATOM 1407 N N . SER A 1 180 ? -12.969 -7.887 -18.703 1 96 180 SER A N 1
ATOM 1408 C CA . SER A 1 180 ? -12.727 -8.289 -20.078 1 96 180 SER A CA 1
ATOM 1409 C C . SER A 1 180 ? -12.344 -7.09 -20.953 1 96 180 SER A C 1
ATOM 1411 O O . SER A 1 180 ? -11.477 -7.199 -21.812 1 96 180 SER A O 1
ATOM 1413 N N . ALA A 1 181 ? -12.969 -5.984 -20.719 1 95.88 181 ALA A N 1
ATOM 1414 C CA . ALA A 1 181 ? -12.633 -4.766 -21.453 1 95.88 181 ALA A CA 1
ATOM 1415 C C . ALA A 1 181 ? -11.203 -4.336 -21.172 1 95.88 181 ALA A C 1
ATOM 1417 O O . ALA A 1 181 ? -10.484 -3.91 -22.078 1 95.88 181 ALA A O 1
ATOM 1418 N N . ALA A 1 182 ? -10.789 -4.48 -19.953 1 94.69 182 ALA A N 1
ATOM 1419 C CA . ALA A 1 182 ? -9.414 -4.148 -19.578 1 94.69 182 ALA A CA 1
ATOM 1420 C C . ALA A 1 182 ? -8.422 -5.102 -20.234 1 94.69 182 ALA A C 1
ATOM 1422 O O . ALA A 1 182 ? -7.379 -4.672 -20.734 1 94.69 182 ALA A O 1
ATOM 1423 N N . GLY A 1 183 ? -8.758 -6.375 -20.203 1 96.19 183 GLY A N 1
ATOM 1424 C CA . GLY A 1 183 ? -7.906 -7.355 -20.844 1 96.19 183 GLY A CA 1
ATOM 1425 C C . GLY A 1 183 ? -7.758 -7.117 -22.344 1 96.19 183 GLY A C 1
ATOM 1426 O O . GLY A 1 183 ? -6.652 -7.215 -22.875 1 96.19 183 GLY A O 1
ATOM 1427 N N . LEU A 1 184 ? -8.852 -6.785 -22.969 1 96.94 184 LEU A N 1
ATOM 1428 C CA . LEU A 1 184 ? -8.828 -6.512 -24.391 1 96.94 184 LEU A CA 1
ATOM 1429 C C . LEU A 1 184 ? -8.023 -5.25 -24.688 1 96.94 184 LEU A C 1
ATOM 1431 O O . LEU A 1 184 ? -7.258 -5.207 -25.656 1 96.94 184 LEU A O 1
ATOM 1435 N N . ALA A 1 185 ? -8.234 -4.262 -23.891 1 96.62 185 ALA A N 1
ATOM 1436 C CA . ALA A 1 185 ? -7.477 -3.027 -24.047 1 96.62 185 ALA A CA 1
ATOM 1437 C C . ALA A 1 185 ? -5.977 -3.285 -23.906 1 96.62 185 ALA A C 1
ATOM 1439 O O . ALA A 1 185 ? -5.172 -2.695 -24.625 1 96.62 185 ALA A O 1
ATOM 1440 N N . GLY A 1 186 ? -5.648 -4.156 -22.953 1 96.44 186 GLY A N 1
ATOM 1441 C CA . GLY A 1 186 ? -4.25 -4.527 -22.781 1 96.44 186 GLY A CA 1
ATOM 1442 C C . GLY A 1 186 ? -3.686 -5.266 -23.984 1 96.44 186 GLY A C 1
ATOM 1443 O O . GLY A 1 186 ? -2.557 -5.008 -24.406 1 96.44 186 GLY A O 1
ATOM 1444 N N . SER A 1 187 ? -4.469 -6.156 -24.516 1 96.75 187 SER A N 1
ATOM 1445 C CA . SER A 1 187 ? -4.043 -6.895 -25.688 1 96.75 187 SER A CA 1
ATOM 1446 C C . SER A 1 187 ? -3.834 -5.961 -26.875 1 96.75 187 SER A C 1
ATOM 1448 O O . SER A 1 187 ? -2.867 -6.109 -27.625 1 96.75 187 SER A O 1
ATOM 1450 N N . LEU A 1 188 ? -4.707 -4.977 -27.031 1 96.69 188 LEU A N 1
ATOM 1451 C CA . LEU A 1 188 ? -4.598 -4.02 -28.125 1 96.69 188 LEU A CA 1
ATOM 1452 C C . LEU A 1 188 ? -3.408 -3.088 -27.922 1 96.69 188 LEU A C 1
ATOM 1454 O O . LEU A 1 188 ? -2.773 -2.656 -28.875 1 96.69 188 LEU A O 1
ATOM 1458 N N . CYS A 1 189 ? -3.131 -2.855 -26.656 1 95.62 189 CYS A N 1
ATOM 1459 C CA . CYS A 1 189 ? -1.995 -2 -26.328 1 95.62 189 CYS A CA 1
ATOM 1460 C C . CYS A 1 189 ? -0.682 -2.66 -26.734 1 95.62 189 CYS A C 1
ATOM 1462 O O . CYS A 1 189 ? 0.288 -1.973 -27.062 1 95.62 189 CYS A O 1
ATOM 1464 N N . LEU A 1 190 ? -0.678 -3.953 -26.75 1 95.5 190 LEU A N 1
ATOM 1465 C CA . LEU A 1 190 ? 0.524 -4.676 -27.156 1 95.5 190 LEU A CA 1
ATOM 1466 C C . LEU A 1 190 ? 0.865 -4.402 -28.609 1 95.5 190 LEU A C 1
ATOM 1468 O O . LEU A 1 190 ? 2.025 -4.512 -29.016 1 95.5 190 LEU A O 1
ATOM 1472 N N . LEU A 1 191 ? -0.14 -4.051 -29.391 1 93.88 191 LEU A N 1
ATOM 1473 C CA . LEU A 1 191 ? 0.073 -3.775 -30.797 1 93.88 191 LEU A CA 1
ATOM 1474 C C . LEU A 1 191 ? 0.831 -2.467 -31 1 93.88 191 LEU A C 1
ATOM 1476 O O . LEU A 1 191 ? 1.375 -2.211 -32.062 1 93.88 191 LEU A O 1
ATOM 1480 N N . ALA A 1 192 ? 0.952 -1.634 -29.969 1 92.88 192 ALA A N 1
ATOM 1481 C CA . ALA A 1 192 ? 1.66 -0.358 -30.031 1 92.88 192 ALA A CA 1
ATOM 1482 C C . ALA A 1 192 ? 3.158 -0.55 -29.812 1 92.88 192 ALA A C 1
ATOM 1484 O O . ALA A 1 192 ? 3.939 0.39 -29.984 1 92.88 192 ALA A O 1
ATOM 1485 N N . LEU A 1 193 ? 3.523 -1.779 -29.5 1 93.06 193 LEU A N 1
ATOM 1486 C CA . LEU A 1 193 ? 4.945 -2.059 -29.344 1 93.06 193 LEU A CA 1
ATOM 1487 C C . LEU A 1 193 ? 5.68 -1.908 -30.672 1 93.06 193 LEU A C 1
ATOM 1489 O O . LEU A 1 193 ? 5.152 -2.287 -31.719 1 93.06 193 LEU A O 1
ATOM 1493 N N . ARG A 1 194 ? 6.84 -1.229 -30.547 1 89.19 194 ARG A N 1
ATOM 1494 C CA . ARG A 1 194 ? 7.625 -0.983 -31.766 1 89.19 194 ARG A CA 1
ATOM 1495 C C . ARG A 1 194 ? 8.836 -1.905 -31.828 1 89.19 194 ARG A C 1
ATOM 1497 O O . ARG A 1 194 ? 9.344 -2.344 -30.797 1 89.19 194 ARG A O 1
ATOM 1504 N N . ARG A 1 195 ? 9.211 -2.213 -33 1 79.56 195 ARG A N 1
ATOM 1505 C CA . ARG A 1 195 ? 10.391 -3.049 -33.188 1 79.56 195 ARG A CA 1
ATOM 1506 C C . ARG A 1 195 ? 11.672 -2.254 -32.969 1 79.56 195 ARG A C 1
ATOM 1508 O O . ARG A 1 195 ? 11.82 -1.144 -33.469 1 79.56 195 ARG A O 1
ATOM 1515 N N . PRO A 1 196 ? 12.359 -2.711 -31.891 1 66.56 196 PRO A N 1
ATOM 1516 C CA . PRO A 1 196 ? 13.617 -1.987 -31.703 1 66.56 196 PRO A CA 1
ATOM 1517 C C . PRO A 1 196 ? 14.508 -2.012 -32.938 1 66.56 196 PRO A C 1
ATOM 1519 O O . PRO A 1 196 ? 14.5 -2.988 -33.688 1 66.56 196 PRO A O 1
ATOM 1522 N N . ARG A 1 197 ? 14.984 -0.771 -33.469 1 52.53 197 ARG A N 1
ATOM 1523 C CA . ARG A 1 197 ? 15.922 -0.706 -34.594 1 52.53 197 ARG A CA 1
ATOM 1524 C C . ARG A 1 197 ? 17.25 -1.377 -34.219 1 52.53 197 ARG A C 1
ATOM 1526 O O . ARG A 1 197 ? 17.844 -1.071 -33.188 1 52.53 197 ARG A O 1
ATOM 1533 N N . ILE A 1 198 ? 17.469 -2.531 -34.531 1 45.06 198 ILE A N 1
ATOM 1534 C CA . ILE A 1 198 ? 18.781 -3.158 -34.375 1 45.06 198 ILE A CA 1
ATOM 1535 C C . ILE A 1 198 ? 19.859 -2.221 -34.938 1 45.06 198 ILE A C 1
ATOM 1537 O O . ILE A 1 198 ? 19.891 -1.912 -36.125 1 45.06 198 ILE A O 1
ATOM 1541 N N . VAL A 1 199 ? 20.391 -1.192 -34.281 1 40.91 199 VAL A N 1
ATOM 1542 C CA . VAL A 1 199 ? 21.453 -0.356 -34.844 1 40.91 199 VAL A CA 1
ATOM 1543 C C . VAL A 1 199 ? 22.438 -1.217 -35.625 1 40.91 199 VAL A C 1
ATOM 1545 O O . VAL A 1 199 ? 22.344 -2.447 -35.625 1 40.91 199 VAL A O 1
ATOM 1548 N N . SER A 1 200 ? 24.031 -0.868 -35.406 1 36.91 200 SER A N 1
ATOM 1549 C CA . SER A 1 200 ? 25.219 -1.246 -36.188 1 36.91 200 SER A CA 1
ATOM 1550 C C . SER A 1 200 ? 25.281 -2.756 -36.375 1 36.91 200 SER A C 1
ATOM 1552 O O . SER A 1 200 ? 24.703 -3.516 -35.594 1 36.91 200 SER A O 1
ATOM 1554 N N . SER A 1 201 ? 26.203 -3.24 -37.406 1 36.5 201 SER A N 1
ATOM 1555 C CA . SER A 1 201 ? 26.781 -4.504 -37.875 1 36.5 201 SER A CA 1
ATOM 1556 C C . SER A 1 201 ? 27.188 -5.375 -36.688 1 36.5 201 SER A C 1
ATOM 1558 O O . SER A 1 201 ? 27.109 -6.605 -36.75 1 36.5 201 SER A O 1
ATOM 1560 N N . ASP A 1 202 ? 27.984 -4.855 -35.75 1 37.84 202 ASP A N 1
ATOM 1561 C CA . ASP A 1 202 ? 28.641 -5.602 -34.688 1 37.84 202 ASP A CA 1
ATOM 1562 C C . ASP A 1 202 ? 27.641 -6.023 -33.594 1 37.84 202 ASP A C 1
ATOM 1564 O O . ASP A 1 202 ? 27.844 -7.039 -32.938 1 37.84 202 ASP A O 1
ATOM 1568 N N . ASP A 1 203 ? 26.688 -5.312 -33.281 1 38.25 203 ASP A N 1
ATOM 1569 C CA . ASP A 1 203 ? 25.766 -5.664 -32.219 1 38.25 203 ASP A CA 1
ATOM 1570 C C . ASP A 1 203 ? 24.688 -6.633 -32.719 1 38.25 203 ASP A C 1
ATOM 1572 O O . ASP A 1 203 ? 24.125 -7.395 -31.938 1 38.25 203 ASP A O 1
ATOM 1576 N N . ALA A 1 204 ? 24.234 -6.629 -33.812 1 38.22 204 ALA A N 1
ATOM 1577 C CA . ALA A 1 204 ? 23.453 -7.621 -34.562 1 38.22 204 ALA A CA 1
ATOM 1578 C C . ALA A 1 204 ? 24.188 -8.961 -34.594 1 38.22 204 ALA A C 1
ATOM 1580 O O . ALA A 1 204 ? 23.547 -10.023 -34.531 1 38.22 204 ALA A O 1
ATOM 1581 N N . LEU A 1 205 ? 25.469 -8.852 -34.875 1 35.5 205 LEU A N 1
ATOM 1582 C CA . LEU A 1 205 ? 26.344 -10.016 -34.812 1 35.5 205 LEU A CA 1
ATOM 1583 C C . LEU A 1 205 ? 26.391 -10.562 -33.375 1 35.5 205 LEU A C 1
ATOM 1585 O O . LEU A 1 205 ? 26.453 -11.773 -33.188 1 35.5 205 LEU A O 1
ATOM 1589 N N . ASN A 1 206 ? 26.5 -9.703 -32.438 1 34.41 206 ASN A N 1
ATOM 1590 C CA . ASN A 1 206 ? 26.484 -10.188 -31.047 1 34.41 206 ASN A CA 1
ATOM 1591 C C . ASN A 1 206 ? 25.094 -10.664 -30.641 1 34.41 206 ASN A C 1
ATOM 1593 O O . ASN A 1 206 ? 24.953 -11.539 -29.781 1 34.41 206 ASN A O 1
ATOM 1597 N N . LEU A 1 207 ? 24.094 -9.945 -30.953 1 36.25 207 LEU A N 1
ATOM 1598 C CA . LEU A 1 207 ? 22.75 -10.477 -30.75 1 36.25 207 LEU A CA 1
ATOM 1599 C C . LEU A 1 207 ? 22.5 -11.695 -31.641 1 36.25 207 LEU A C 1
ATOM 1601 O O . LEU A 1 207 ? 21.891 -12.672 -31.203 1 36.25 207 LEU A O 1
ATOM 1605 N N . ASN A 1 208 ? 22.781 -11.594 -33 1 33.97 208 ASN A N 1
ATOM 1606 C CA . ASN A 1 208 ? 22.828 -12.789 -33.844 1 33.97 208 ASN A CA 1
ATOM 1607 C C . ASN A 1 208 ? 23.891 -13.773 -33.344 1 33.97 208 ASN A C 1
ATOM 1609 O O . ASN A 1 208 ? 23.891 -14.938 -33.75 1 33.97 208 ASN A O 1
ATOM 1613 N N . ALA A 1 209 ? 25.125 -13.305 -33.031 1 35.56 209 ALA A N 1
ATOM 1614 C CA . ALA A 1 209 ? 26.109 -14.211 -32.438 1 35.56 209 ALA A CA 1
ATOM 1615 C C . ALA A 1 209 ? 25.609 -14.828 -31.156 1 35.56 209 ALA A C 1
ATOM 1617 O O . ALA A 1 209 ? 25.938 -15.969 -30.828 1 35.56 209 ALA A O 1
ATOM 1618 N N . SER A 1 210 ? 25.047 -14.055 -30.297 1 34.28 210 SER A N 1
ATOM 1619 C CA . SER A 1 210 ? 24.375 -14.664 -29.156 1 34.28 210 SER A CA 1
ATOM 1620 C C . SER A 1 210 ? 23.156 -15.461 -29.594 1 34.28 210 SER A C 1
ATOM 1622 O O . SER A 1 210 ? 22.75 -16.406 -28.922 1 34.28 210 SER A O 1
ATOM 1624 N N . VAL A 1 211 ? 22.375 -14.953 -30.562 1 35.22 211 VAL A N 1
ATOM 1625 C CA . VAL A 1 211 ? 21.391 -15.766 -31.25 1 35.22 211 VAL A CA 1
ATOM 1626 C C . VAL A 1 211 ? 22.078 -16.719 -32.219 1 35.22 211 VAL A C 1
ATOM 1628 O O . VAL A 1 211 ? 21.516 -17.75 -32.625 1 35.22 211 VAL A O 1
ATOM 1631 N N . ALA A 1 212 ? 23.141 -16.281 -33 1 33.12 212 ALA A N 1
ATOM 1632 C CA . ALA A 1 212 ? 23.812 -17.156 -33.969 1 33.12 212 ALA A CA 1
ATOM 1633 C C . ALA A 1 212 ? 24.516 -18.312 -33.25 1 33.12 212 ALA A C 1
ATOM 1635 O O . ALA A 1 212 ? 25.219 -19.094 -33.906 1 33.12 212 ALA A O 1
ATOM 1636 N N . ARG A 1 213 ? 25.094 -18.078 -32.094 1 35.75 213 ARG A N 1
ATOM 1637 C CA . ARG A 1 213 ? 25.375 -19.453 -31.672 1 35.75 213 ARG A CA 1
ATOM 1638 C C . ARG A 1 213 ? 24.203 -20.375 -32 1 35.75 213 ARG A C 1
ATOM 1640 O O . ARG A 1 213 ? 23.047 -19.953 -31.953 1 35.75 213 ARG A O 1
ATOM 1647 N N . SER A 1 214 ? 24.344 -21.328 -32.781 1 34.69 214 SER A N 1
ATOM 1648 C CA . SER A 1 214 ? 23.328 -22.281 -33.156 1 34.69 214 SER A CA 1
ATOM 1649 C C . SER A 1 214 ? 22.172 -22.266 -32.156 1 34.69 214 SER A C 1
ATOM 1651 O O . SER A 1 214 ? 22.359 -22.453 -30.969 1 34.69 214 SER A O 1
ATOM 1653 N N . PRO A 1 215 ? 21.094 -21.344 -32.25 1 42.06 215 PRO A N 1
ATOM 1654 C CA . PRO A 1 215 ? 19.922 -21.469 -31.359 1 42.06 215 PRO A CA 1
ATOM 1655 C C . PRO A 1 215 ? 19.812 -22.844 -30.703 1 42.06 215 PRO A C 1
ATOM 1657 O O . PRO A 1 215 ? 19.797 -23.859 -31.391 1 42.06 215 PRO A O 1
ATOM 1660 N N . ASP A 1 216 ? 20.531 -23.125 -29.812 1 45.28 216 ASP A N 1
ATOM 1661 C CA . ASP A 1 216 ? 20.141 -24.406 -29.234 1 45.28 216 ASP A CA 1
ATOM 1662 C C . ASP A 1 216 ? 18.656 -24.703 -29.484 1 45.28 216 ASP A C 1
ATOM 1664 O O . ASP A 1 216 ? 17.812 -23.812 -29.391 1 45.28 216 ASP A O 1
ATOM 1668 N N . THR A 1 217 ? 18.391 -25.5 -30.516 1 50.09 217 THR A N 1
ATOM 1669 C CA . THR A 1 217 ? 17.031 -26.016 -30.656 1 50.09 217 THR A CA 1
ATOM 1670 C C . THR A 1 217 ? 16.312 -26 -29.312 1 50.09 217 THR A C 1
ATOM 1672 O O . THR A 1 217 ? 16.938 -26.141 -28.25 1 50.09 217 THR A O 1
ATOM 1675 N N . PRO A 1 218 ? 15.141 -25.328 -29.281 1 55.22 218 PRO A N 1
ATOM 1676 C CA . PRO A 1 218 ? 14.328 -25.438 -28.078 1 55.22 218 PRO A CA 1
ATOM 1677 C C . PRO A 1 218 ? 14.602 -26.719 -27.297 1 55.22 218 PRO A C 1
ATOM 1679 O O . PRO A 1 218 ? 14.625 -26.703 -26.062 1 55.22 218 PRO A O 1
ATOM 1682 N N . LEU A 1 219 ? 15.008 -27.672 -28.125 1 59.94 219 LEU A N 1
ATOM 1683 C CA . LEU A 1 219 ? 15.25 -28.953 -27.453 1 59.94 219 LEU A CA 1
ATOM 1684 C C . LEU A 1 219 ? 16.578 -28.938 -26.703 1 59.94 219 LEU A C 1
ATOM 1686 O O . LEU A 1 219 ? 16.688 -29.516 -25.625 1 59.94 219 LEU A O 1
ATOM 1690 N N . THR A 1 220 ? 17.469 -28.312 -27.25 1 62.47 220 THR A N 1
ATOM 1691 C CA . THR A 1 220 ? 18.766 -28.25 -26.594 1 62.47 220 THR A CA 1
ATOM 1692 C C . THR A 1 220 ? 18.719 -27.375 -25.344 1 62.47 220 THR A C 1
ATOM 1694 O O . THR A 1 220 ? 19.328 -27.688 -24.328 1 62.47 220 THR A O 1
ATOM 1697 N N . ALA A 1 221 ? 17.969 -26.344 -25.516 1 61.56 221 ALA A N 1
ATOM 1698 C CA . ALA A 1 221 ? 17.797 -25.453 -24.375 1 61.56 221 ALA A CA 1
ATOM 1699 C C . ALA A 1 221 ? 17.078 -26.172 -23.234 1 61.56 221 ALA A C 1
ATOM 1701 O O . ALA A 1 221 ? 17.422 -26 -22.062 1 61.56 221 ALA A O 1
ATOM 1702 N N . LEU A 1 222 ? 16.188 -27.031 -23.641 1 65.69 222 LEU A N 1
ATOM 1703 C CA . LEU A 1 222 ? 15.461 -27.828 -22.656 1 65.69 222 LEU A CA 1
ATOM 1704 C C . LEU A 1 222 ? 16.391 -28.828 -21.969 1 65.69 222 LEU A C 1
ATOM 1706 O O . LEU A 1 222 ? 16.297 -29 -20.75 1 65.69 222 LEU A O 1
ATOM 1710 N N . LYS A 1 223 ? 17.188 -29.375 -22.766 1 69.25 223 LYS A N 1
ATOM 1711 C CA . LYS A 1 223 ? 18.109 -30.359 -22.203 1 69.25 223 LYS A CA 1
ATOM 1712 C C . LYS A 1 223 ? 19.109 -29.703 -21.25 1 69.25 223 LYS A C 1
ATOM 1714 O O . LYS A 1 223 ? 19.484 -30.281 -20.234 1 69.25 223 LYS A O 1
ATOM 1719 N N . LYS A 1 224 ? 19.438 -28.562 -21.656 1 69.25 224 LYS A N 1
ATOM 1720 C CA . LYS A 1 224 ? 20.359 -27.828 -20.797 1 69.25 224 LYS A CA 1
ATOM 1721 C C . LYS A 1 224 ? 19.703 -27.438 -19.484 1 69.25 224 LYS A C 1
ATOM 1723 O O . LYS A 1 224 ? 20.344 -27.484 -18.422 1 69.25 224 LYS A O 1
ATOM 1728 N N . ALA A 1 225 ? 18.484 -27.078 -19.594 1 71.75 225 ALA A N 1
ATOM 1729 C CA . ALA A 1 225 ? 17.734 -26.719 -18.391 1 71.75 225 ALA A CA 1
ATOM 1730 C C . ALA A 1 225 ? 17.594 -27.906 -17.438 1 71.75 225 ALA A C 1
ATOM 1732 O O . ALA A 1 225 ? 17.75 -27.781 -16.234 1 71.75 225 ALA A O 1
ATOM 1733 N N . PHE A 1 226 ? 17.422 -29.062 -18 1 76.31 226 PHE A N 1
ATOM 1734 C CA . PHE A 1 226 ? 17.25 -30.25 -17.188 1 76.31 226 PHE A CA 1
ATOM 1735 C C . PHE A 1 226 ? 18.578 -30.672 -16.578 1 76.31 226 PHE A C 1
ATOM 1737 O O . PHE A 1 226 ? 18.609 -31.203 -15.461 1 76.31 226 PHE A O 1
ATOM 1744 N N . ALA A 1 227 ? 19.625 -30.422 -17.281 1 77.62 227 ALA A N 1
ATOM 1745 C CA . ALA A 1 227 ? 20.938 -30.734 -16.75 1 77.62 227 ALA A CA 1
ATOM 1746 C C . ALA A 1 227 ? 21.297 -29.812 -15.594 1 77.62 227 ALA A C 1
ATOM 1748 O O . ALA A 1 227 ? 21.906 -30.25 -14.609 1 77.62 227 ALA A O 1
ATOM 1749 N N . LEU A 1 228 ? 20.906 -28.656 -15.766 1 78.19 228 LEU A N 1
ATOM 1750 C CA . LEU A 1 228 ? 21.172 -27.672 -14.734 1 78.19 228 LEU A CA 1
ATOM 1751 C C . LEU A 1 228 ? 20.375 -27.969 -13.469 1 78.19 228 LEU A C 1
ATOM 1753 O O . LEU A 1 228 ? 20.828 -27.688 -12.359 1 78.19 228 LEU A O 1
ATOM 1757 N N . MET A 1 229 ? 19.25 -28.516 -13.625 1 80.38 229 MET A N 1
ATOM 1758 C CA . MET A 1 229 ? 18.359 -28.812 -12.508 1 80.38 229 MET A CA 1
ATOM 1759 C C . MET A 1 229 ? 18.969 -29.891 -11.617 1 80.38 229 MET A C 1
ATOM 1761 O O . MET A 1 229 ? 18.625 -30 -10.438 1 80.38 229 MET A O 1
ATOM 1765 N N . LYS A 1 230 ? 19.891 -30.562 -12.148 1 83.5 230 LYS A N 1
ATOM 1766 C CA . LYS A 1 230 ? 20.469 -31.672 -11.406 1 83.5 230 LYS A CA 1
ATOM 1767 C C . LYS A 1 230 ? 21.641 -31.203 -10.531 1 83.5 230 LYS A C 1
ATOM 1769 O O . LYS A 1 230 ? 22.094 -31.953 -9.664 1 83.5 230 LYS A O 1
ATOM 1774 N N . THR A 1 231 ? 22.016 -30.031 -10.664 1 86.12 231 THR A N 1
ATOM 1775 C CA . THR A 1 231 ? 23.078 -29.531 -9.812 1 86.12 231 THR A CA 1
ATOM 1776 C C . THR A 1 231 ? 22.562 -29.281 -8.391 1 86.12 231 THR A C 1
ATOM 1778 O O . THR A 1 231 ? 21.406 -28.938 -8.203 1 86.12 231 THR A O 1
ATOM 1781 N N . LYS A 1 232 ? 23.422 -29.547 -7.461 1 88.31 232 LYS A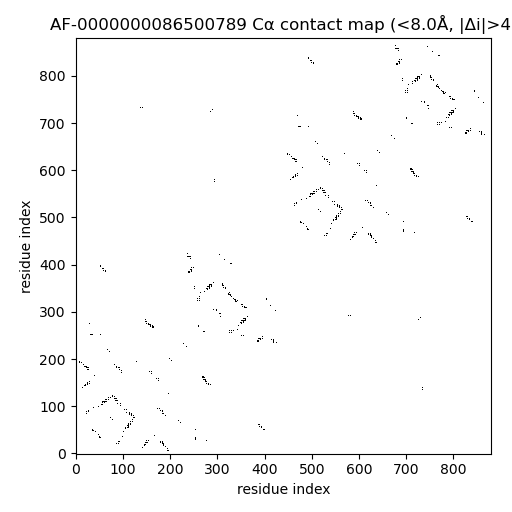 N 1
ATOM 1782 C CA . LYS A 1 232 ? 23.047 -29.453 -6.051 1 88.31 232 LYS A CA 1
ATOM 1783 C C . LYS A 1 232 ? 22.5 -28.062 -5.723 1 88.31 232 LYS A C 1
ATOM 1785 O O . LYS A 1 232 ? 21.531 -27.938 -4.98 1 88.31 232 LYS A O 1
ATOM 1790 N N . GLU A 1 233 ? 23.078 -27.062 -6.199 1 89.81 233 GLU A N 1
ATOM 1791 C CA . GLU A 1 233 ? 22.656 -25.703 -5.926 1 89.81 233 GLU A CA 1
ATOM 1792 C C . GLU A 1 233 ? 21.25 -25.422 -6.469 1 89.81 233 GLU A C 1
ATOM 1794 O O . GLU A 1 233 ? 20.422 -24.828 -5.785 1 89.81 233 GLU A O 1
ATOM 1799 N N . VAL A 1 234 ? 21.062 -25.938 -7.621 1 89.5 234 VAL A N 1
ATOM 1800 C CA . VAL A 1 234 ? 19.781 -25.672 -8.25 1 89.5 234 VAL A CA 1
ATOM 1801 C C . VAL A 1 234 ? 18.688 -26.5 -7.574 1 89.5 234 VAL A C 1
ATOM 1803 O O . VAL A 1 234 ? 17.547 -26.047 -7.441 1 89.5 234 VAL A O 1
ATOM 1806 N N . LEU A 1 235 ? 19.016 -27.641 -7.16 1 91.38 235 LEU A N 1
ATOM 1807 C CA . LEU A 1 235 ? 18.062 -28.484 -6.445 1 91.38 235 LEU A CA 1
ATOM 1808 C C . LEU A 1 235 ? 17.641 -27.828 -5.133 1 91.38 235 LEU A C 1
ATOM 1810 O O . LEU A 1 235 ? 16.469 -27.906 -4.746 1 91.38 235 LEU A O 1
ATOM 1814 N N . LEU A 1 236 ? 18.578 -27.281 -4.465 1 92.69 236 LEU A N 1
ATOM 1815 C CA . LEU A 1 236 ? 18.266 -26.562 -3.234 1 92.69 236 LEU A CA 1
ATOM 1816 C C . LEU A 1 236 ? 17.375 -25.359 -3.525 1 92.69 236 LEU A C 1
ATOM 1818 O O . LEU A 1 236 ? 16.453 -25.062 -2.771 1 92.69 236 LEU A O 1
ATOM 1822 N N . LEU A 1 237 ? 17.656 -24.734 -4.621 1 92.44 237 LEU A N 1
ATOM 1823 C CA . LEU A 1 237 ? 16.875 -23.562 -4.996 1 92.44 237 LEU A CA 1
ATOM 1824 C C . LEU A 1 237 ? 15.469 -23.969 -5.422 1 92.44 237 LEU A C 1
ATOM 1826 O O . LEU A 1 237 ? 14.523 -23.188 -5.285 1 92.44 237 LEU A O 1
ATOM 1830 N N . CYS A 1 238 ? 15.344 -25.156 -5.93 1 93.25 238 CYS A N 1
ATOM 1831 C CA . CYS A 1 238 ? 14.039 -25.656 -6.355 1 93.25 238 CYS A CA 1
ATOM 1832 C C . CYS A 1 238 ? 13.078 -25.75 -5.176 1 93.25 238 CYS A C 1
ATOM 1834 O O . CYS A 1 238 ? 11.867 -25.594 -5.348 1 93.25 238 CYS A O 1
ATOM 1836 N N . LEU A 1 239 ? 13.602 -25.922 -4.035 1 95 239 LEU A N 1
ATOM 1837 C CA . LEU A 1 239 ? 12.75 -25.922 -2.852 1 95 239 LEU A CA 1
ATOM 1838 C C . LEU A 1 239 ? 12.141 -24.531 -2.615 1 95 239 LEU A C 1
ATOM 1840 O O . LEU A 1 239 ? 10.969 -24.422 -2.256 1 95 239 LEU A O 1
ATOM 1844 N N . MET A 1 240 ? 12.922 -23.547 -2.855 1 95.38 240 MET A N 1
ATOM 1845 C CA . MET A 1 240 ? 12.422 -22.188 -2.738 1 95.38 240 MET A CA 1
ATOM 1846 C C . MET A 1 240 ? 11.453 -21.859 -3.869 1 95.38 240 MET A C 1
ATOM 1848 O O . MET A 1 240 ? 10.438 -21.203 -3.65 1 95.38 240 MET A O 1
ATOM 1852 N N . PHE A 1 241 ? 11.812 -22.328 -5.043 1 94.81 241 PHE A N 1
ATOM 1853 C CA . PHE A 1 241 ? 10.93 -22.141 -6.184 1 94.81 241 PHE A CA 1
ATOM 1854 C C . PHE A 1 241 ? 9.562 -22.766 -5.922 1 94.81 241 PHE A C 1
ATOM 1856 O O . PHE A 1 241 ? 8.531 -22.172 -6.242 1 94.81 241 PHE A O 1
ATOM 1863 N N . ALA A 1 242 ? 9.641 -23.875 -5.344 1 95.88 242 ALA A N 1
ATOM 1864 C CA . ALA A 1 242 ? 8.414 -24.594 -5.016 1 95.88 242 ALA A CA 1
ATOM 1865 C C . ALA A 1 242 ? 7.578 -23.812 -4.004 1 95.88 242 ALA A C 1
ATOM 1867 O O . ALA A 1 242 ? 6.352 -23.766 -4.117 1 95.88 242 ALA A O 1
ATOM 1868 N N . TYR A 1 243 ? 8.203 -23.266 -3.059 1 97.38 243 TYR A N 1
ATOM 1869 C CA . TYR A 1 243 ? 7.492 -22.469 -2.064 1 97.38 243 TYR A CA 1
ATOM 1870 C C . TYR A 1 243 ? 6.789 -21.281 -2.717 1 97.38 243 TYR A C 1
ATOM 1872 O O . TYR A 1 243 ? 5.656 -20.953 -2.363 1 97.38 243 TYR A O 1
ATOM 1880 N N . THR A 1 244 ? 7.441 -20.641 -3.604 1 95.88 244 THR A N 1
ATOM 1881 C CA . THR A 1 244 ? 6.852 -19.453 -4.238 1 95.88 244 THR A CA 1
ATOM 1882 C C . THR A 1 244 ? 5.598 -19.844 -5.02 1 95.88 244 THR A C 1
ATOM 1884 O O . THR A 1 244 ? 4.664 -19.047 -5.129 1 95.88 244 THR A O 1
ATOM 1887 N N . GLY A 1 245 ? 5.578 -21.078 -5.57 1 95.69 245 GLY A N 1
ATOM 1888 C CA . GLY A 1 245 ? 4.379 -21.547 -6.242 1 95.69 245 GLY A CA 1
ATOM 1889 C C . GLY A 1 245 ? 3.227 -21.812 -5.293 1 95.69 245 GLY A C 1
ATOM 1890 O O . GLY A 1 245 ? 2.088 -21.422 -5.57 1 95.69 245 GLY A O 1
ATOM 1891 N N . LEU A 1 246 ? 3.541 -22.391 -4.23 1 96.81 246 LEU A N 1
ATOM 1892 C CA . LEU A 1 246 ? 2.521 -22.688 -3.23 1 96.81 246 LEU A CA 1
ATOM 1893 C C . LEU A 1 246 ? 1.979 -21.406 -2.611 1 96.81 246 LEU A C 1
ATOM 1895 O O . LEU A 1 246 ? 0.771 -21.266 -2.412 1 96.81 246 LEU A O 1
ATOM 1899 N N . GLU A 1 247 ? 2.93 -20.609 -2.279 1 96.94 247 GLU A N 1
ATOM 1900 C CA . GLU A 1 247 ? 2.533 -19.328 -1.682 1 96.94 247 GLU A CA 1
ATOM 1901 C C . GLU A 1 247 ? 1.722 -18.484 -2.662 1 96.94 247 GLU A C 1
ATOM 1903 O O . GLU A 1 247 ? 0.803 -17.781 -2.26 1 96.94 247 GLU A O 1
ATOM 1908 N N . MET A 1 248 ? 2.012 -18.562 -3.898 1 94 248 MET A N 1
ATOM 1909 C CA . MET A 1 248 ? 1.265 -17.844 -4.93 1 94 248 MET A CA 1
ATOM 1910 C C . MET A 1 248 ? -0.179 -18.328 -4.992 1 94 248 MET A C 1
ATOM 1912 O O . MET A 1 248 ? -1.103 -17.531 -5.152 1 94 248 MET A O 1
ATOM 1916 N N . THR A 1 249 ? -0.37 -19.531 -4.898 1 95.31 249 THR A N 1
ATOM 1917 C CA . THR A 1 249 ? -1.713 -20.109 -4.871 1 95.31 249 THR A CA 1
ATOM 1918 C C . THR A 1 249 ? -2.5 -19.578 -3.676 1 95.31 249 THR A C 1
ATOM 1920 O O . THR A 1 249 ? -3.693 -19.297 -3.787 1 95.31 249 THR A O 1
ATOM 1923 N N . PHE A 1 250 ? -1.813 -19.484 -2.578 1 96.19 250 PHE A N 1
ATOM 1924 C CA . PHE A 1 250 ? -2.473 -19.078 -1.343 1 96.19 250 PHE A CA 1
ATOM 1925 C C . PHE A 1 250 ? -2.912 -17.625 -1.415 1 96.19 250 PHE A C 1
ATOM 1927 O O . PHE A 1 250 ? -4.062 -17.297 -1.113 1 96.19 250 PHE A O 1
ATOM 1934 N N . TYR A 1 251 ? -2.086 -16.719 -1.818 1 93.81 251 TYR A N 1
ATOM 1935 C CA . TYR A 1 251 ? -2.477 -15.312 -1.764 1 93.81 251 TYR A CA 1
ATOM 1936 C C . TYR A 1 251 ? -3.328 -14.938 -2.971 1 93.81 251 TYR A C 1
ATOM 1938 O O . TYR A 1 251 ? -4.156 -14.023 -2.895 1 93.81 251 TYR A O 1
ATOM 1946 N N . SER A 1 252 ? -3.203 -15.672 -4.105 1 90.75 252 SER A N 1
ATOM 1947 C CA . SER A 1 252 ? -3.887 -15.266 -5.328 1 90.75 252 SER A CA 1
ATOM 1948 C C . SER A 1 252 ? -5.25 -15.938 -5.449 1 90.75 252 SER A C 1
ATOM 1950 O O . SER A 1 252 ? -6.105 -15.484 -6.215 1 90.75 252 SER A O 1
ATOM 1952 N N . GLY A 1 253 ? -5.496 -16.953 -4.734 1 91.62 253 GLY A N 1
ATOM 1953 C CA . GLY A 1 253 ? -6.762 -17.656 -4.906 1 91.62 253 GLY A CA 1
ATOM 1954 C C . GLY A 1 253 ? -7.41 -18.047 -3.592 1 91.62 253 GLY A C 1
ATOM 1955 O O . GLY A 1 253 ? -8.586 -17.75 -3.361 1 91.62 253 GLY A O 1
ATOM 1956 N N . VAL A 1 254 ? -6.621 -18.578 -2.768 1 94.38 254 VAL A N 1
ATOM 1957 C CA . VAL A 1 254 ? -7.18 -19.266 -1.605 1 94.38 254 VAL A CA 1
ATOM 1958 C C . VAL A 1 254 ? -7.496 -18.234 -0.514 1 94.38 254 VAL A C 1
ATOM 1960 O O . VAL A 1 254 ? -8.562 -18.297 0.104 1 94.38 254 VAL A O 1
ATOM 1963 N N . TYR A 1 255 ? -6.613 -17.344 -0.26 1 96.25 255 TYR A N 1
ATOM 1964 C CA . TYR A 1 255 ? -6.781 -16.438 0.869 1 96.25 255 TYR A CA 1
ATOM 1965 C C . TYR A 1 255 ? -8 -15.539 0.672 1 96.25 255 TYR A C 1
ATOM 1967 O O . TYR A 1 255 ? -8.836 -15.414 1.57 1 96.25 255 TYR A O 1
ATOM 1975 N N . GLY A 1 256 ? -8.086 -14.961 -0.499 1 93.69 256 GLY A N 1
ATOM 1976 C CA . GLY A 1 256 ? -9.242 -14.117 -0.777 1 93.69 256 GLY A CA 1
ATOM 1977 C C . GLY A 1 256 ? -10.555 -14.859 -0.638 1 93.69 256 GLY A C 1
ATOM 1978 O O . GLY A 1 256 ? -11.523 -14.32 -0.091 1 93.69 256 GLY A O 1
ATOM 1979 N N . THR A 1 257 ? -10.578 -16.016 -1.126 1 93.38 257 THR A N 1
ATOM 1980 C CA . THR A 1 257 ? -11.773 -16.859 -1.038 1 93.38 257 THR A CA 1
ATOM 1981 C C . THR A 1 257 ? -12.102 -17.172 0.417 1 93.38 257 THR A C 1
ATOM 1983 O O . THR A 1 257 ? -13.273 -17.156 0.812 1 93.38 257 THR A O 1
ATOM 1986 N N . SER A 1 258 ? -11.062 -17.469 1.188 1 95.5 258 SER A N 1
ATOM 1987 C CA . SER A 1 258 ? -11.266 -17.766 2.6 1 95.5 258 SER A CA 1
ATOM 1988 C C . SER A 1 258 ? -11.844 -16.578 3.346 1 95.5 258 SER A C 1
ATOM 1990 O O . SER A 1 258 ? -12.656 -16.734 4.262 1 95.5 258 SER A O 1
ATOM 1992 N N . VAL A 1 259 ? -11.469 -15.422 2.971 1 94.25 259 VAL A N 1
ATOM 1993 C CA . VAL A 1 259 ? -11.992 -14.195 3.578 1 94.25 259 VAL A CA 1
ATOM 1994 C C . VAL A 1 259 ? -13.453 -14.008 3.188 1 94.25 259 VAL A C 1
ATOM 1996 O O . VAL A 1 259 ? -14.289 -13.68 4.035 1 94.25 259 VAL A O 1
ATOM 1999 N N . SER A 1 260 ? -13.789 -14.25 2.008 1 92.44 260 SER A N 1
ATOM 2000 C CA . SER A 1 260 ? -15.148 -14.07 1.513 1 92.44 260 SER A CA 1
ATOM 2001 C C . SER A 1 260 ? -16.094 -15.125 2.082 1 92.44 260 SER A C 1
ATOM 2003 O O . SER A 1 260 ? -17.281 -14.867 2.275 1 92.44 260 SER A O 1
ATOM 2005 N N . HIS A 1 261 ? -15.578 -16.266 2.311 1 92.81 261 HIS A N 1
ATOM 2006 C CA . HIS A 1 261 ? -16.375 -17.391 2.807 1 92.81 261 HIS A CA 1
ATOM 2007 C C . HIS A 1 261 ? -16.594 -17.281 4.312 1 92.81 261 HIS A C 1
ATOM 2009 O O . HIS A 1 261 ? -17.391 -18.031 4.879 1 92.81 261 HIS A O 1
ATOM 2015 N N . ASN A 1 262 ? -15.805 -16.453 4.996 1 94.62 262 ASN A N 1
ATOM 2016 C CA . ASN A 1 262 ? -15.969 -16.25 6.43 1 94.62 262 ASN A CA 1
ATOM 2017 C C . ASN A 1 262 ? -17.234 -15.453 6.75 1 94.62 262 ASN A C 1
ATOM 2019 O O . ASN A 1 262 ? -17.188 -14.219 6.793 1 94.62 262 ASN A O 1
ATOM 2023 N N . LEU A 1 263 ? -18.219 -16.078 7.137 1 92.88 263 LEU A N 1
ATOM 2024 C CA . LEU A 1 263 ? -19.531 -15.461 7.344 1 92.88 263 LEU A CA 1
ATOM 2025 C C . LEU A 1 263 ? -19.547 -14.625 8.617 1 92.88 263 LEU A C 1
ATOM 2027 O O . LEU A 1 263 ? -20.453 -13.828 8.836 1 92.88 263 LEU A O 1
ATOM 2031 N N . HIS A 1 264 ? -18.516 -14.781 9.469 1 93.06 264 HIS A N 1
ATOM 2032 C CA . HIS A 1 264 ? -18.406 -13.922 10.641 1 93.06 264 HIS A CA 1
ATOM 2033 C C . HIS A 1 264 ? -18.281 -12.461 10.234 1 93.06 264 HIS A C 1
ATOM 2035 O O . HIS A 1 264 ? -18.578 -11.562 11.031 1 93.06 264 HIS A O 1
ATOM 2041 N N . PHE A 1 265 ? -17.906 -12.211 9.016 1 91.88 265 PHE A N 1
ATOM 2042 C CA . PHE A 1 265 ? -17.734 -10.844 8.531 1 91.88 265 PHE A CA 1
ATOM 2043 C C . PHE A 1 265 ? -19.062 -10.289 8.016 1 91.88 265 PHE A C 1
ATOM 2045 O O . PHE A 1 265 ? -19.141 -9.109 7.648 1 91.88 265 PHE A O 1
ATOM 2052 N N . GLY A 1 266 ? -20.047 -11.102 8 1 88.56 266 GLY A N 1
ATOM 2053 C CA . GLY A 1 266 ? -21.375 -10.664 7.598 1 88.56 266 GLY A CA 1
ATOM 2054 C C . GLY A 1 266 ? -21.453 -10.242 6.145 1 88.56 266 GLY A C 1
ATOM 2055 O O . GLY A 1 266 ? -20.844 -10.875 5.277 1 88.56 266 GLY A O 1
ATOM 2056 N N . ASN A 1 267 ? -22.234 -9.18 5.801 1 84 267 ASN A N 1
ATOM 2057 C CA . ASN A 1 267 ? -22.484 -8.734 4.434 1 84 267 ASN A CA 1
ATOM 2058 C C . ASN A 1 267 ? -21.25 -8.055 3.832 1 84 267 ASN A C 1
ATOM 2060 O O . ASN A 1 267 ? -21.219 -7.773 2.635 1 84 267 ASN A O 1
ATOM 2064 N N . ASN A 1 268 ? -20.25 -7.957 4.645 1 85.5 268 ASN A N 1
ATOM 2065 C CA . ASN A 1 268 ? -19.047 -7.285 4.168 1 85.5 268 ASN A CA 1
ATOM 2066 C C . ASN A 1 268 ? -18.031 -8.281 3.607 1 85.5 268 ASN A C 1
ATOM 2068 O O . ASN A 1 268 ? -17.031 -7.891 3.01 1 85.5 268 ASN A O 1
ATOM 2072 N N . ALA A 1 269 ? -18.328 -9.539 3.715 1 89.44 269 ALA A N 1
ATOM 2073 C CA . ALA A 1 269 ? -17.344 -10.578 3.43 1 89.44 269 ALA A CA 1
ATOM 2074 C C . ALA A 1 269 ? -16.875 -10.5 1.98 1 89.44 269 ALA A C 1
ATOM 2076 O O . ALA A 1 269 ? -15.664 -10.508 1.715 1 89.44 269 ALA A O 1
ATOM 2077 N N . ASN A 1 270 ? -17.781 -10.398 1.065 1 88.38 270 ASN A N 1
ATOM 2078 C CA . ASN A 1 270 ? -17.406 -10.359 -0.345 1 88.38 270 ASN A CA 1
ATOM 2079 C C . ASN A 1 270 ? -16.688 -9.07 -0.697 1 88.38 270 ASN A C 1
ATOM 2081 O O . ASN A 1 270 ? -15.781 -9.062 -1.541 1 88.38 270 ASN A O 1
ATOM 2085 N N . GLY A 1 271 ? -17.094 -7.973 -0.071 1 87.5 271 GLY A N 1
ATOM 2086 C CA . GLY A 1 271 ? -16.375 -6.723 -0.262 1 87.5 271 GLY A CA 1
ATOM 2087 C C . GLY A 1 271 ? -14.945 -6.77 0.261 1 87.5 271 GLY A C 1
ATOM 2088 O O . GLY A 1 271 ? -14.047 -6.152 -0.317 1 87.5 271 GLY A O 1
ATOM 2089 N N . LEU A 1 272 ? -14.789 -7.531 1.317 1 91 272 LEU A N 1
ATOM 2090 C CA . LEU A 1 272 ? -13.469 -7.66 1.922 1 91 272 LEU A CA 1
ATOM 2091 C C . LEU A 1 272 ? -12.508 -8.391 0.987 1 91 272 LEU A C 1
ATOM 2093 O O . LEU A 1 272 ? -11.297 -8.188 1.055 1 91 272 LEU A O 1
ATOM 2097 N N . LEU A 1 273 ? -13.07 -9.211 0.137 1 92.25 273 LEU A N 1
ATOM 2098 C CA . LEU A 1 273 ? -12.25 -9.875 -0.876 1 92.25 273 LEU A CA 1
ATOM 2099 C C . LEU A 1 273 ? -11.555 -8.852 -1.766 1 92.25 273 LEU A C 1
ATOM 2101 O O . LEU A 1 273 ? -10.367 -8.992 -2.07 1 92.25 273 LEU A O 1
ATOM 2105 N N . GLY A 1 274 ? -12.281 -7.852 -2.15 1 89.5 274 GLY A N 1
ATOM 2106 C CA . GLY A 1 274 ? -11.703 -6.789 -2.957 1 89.5 274 GLY A CA 1
ATOM 2107 C C . GLY A 1 274 ? -10.625 -6 -2.229 1 89.5 274 GLY A C 1
ATOM 2108 O O . GLY A 1 274 ? -9.547 -5.77 -2.771 1 89.5 274 GLY A O 1
ATOM 2109 N N . ILE A 1 275 ? -10.859 -5.605 -0.993 1 90.38 275 ILE A N 1
ATOM 2110 C CA . ILE A 1 275 ? -9.891 -4.852 -0.202 1 90.38 275 ILE A CA 1
ATOM 2111 C C . ILE A 1 275 ? -8.648 -5.699 0.045 1 90.38 275 ILE A C 1
ATOM 2113 O O . ILE A 1 275 ? -7.527 -5.184 0.039 1 90.38 275 ILE A O 1
ATOM 2117 N N . SER A 1 276 ? -8.883 -6.988 0.31 1 93.38 276 SER A N 1
ATOM 2118 C CA . SER A 1 276 ? -7.77 -7.918 0.477 1 93.38 276 SER A CA 1
ATOM 2119 C C . SER A 1 276 ? -6.855 -7.918 -0.745 1 93.38 276 SER A C 1
ATOM 2121 O O . SER A 1 276 ? -5.633 -7.855 -0.612 1 93.38 276 SER A O 1
ATOM 2123 N N . GLY A 1 277 ? -7.461 -7.965 -1.927 1 92.31 277 GLY A N 1
ATOM 2124 C CA . GLY A 1 277 ? -6.684 -7.91 -3.154 1 92.31 277 GLY A CA 1
ATOM 2125 C C . GLY A 1 277 ? -5.891 -6.625 -3.303 1 92.31 277 GLY A C 1
ATOM 2126 O O . GLY A 1 277 ? -4.742 -6.645 -3.748 1 92.31 277 GLY A O 1
ATOM 2127 N N . ILE A 1 278 ? -6.461 -5.508 -2.924 1 90.25 278 ILE A N 1
ATOM 2128 C CA . ILE A 1 278 ? -5.801 -4.207 -2.982 1 90.25 278 ILE A CA 1
ATOM 2129 C C . ILE A 1 278 ? -4.559 -4.219 -2.096 1 90.25 278 ILE A C 1
ATOM 2131 O O . ILE A 1 278 ? -3.479 -3.809 -2.527 1 90.25 278 ILE A O 1
ATOM 2135 N N . PHE A 1 279 ? -4.664 -4.742 -0.942 1 92.75 279 PHE A N 1
ATOM 2136 C CA . PHE A 1 279 ? -3.564 -4.637 0.01 1 92.75 279 PHE A CA 1
ATOM 2137 C C . PHE A 1 279 ? -2.498 -5.688 -0.277 1 92.75 279 PHE A C 1
ATOM 2139 O O . PHE A 1 279 ? -1.338 -5.52 0.105 1 92.75 279 PHE A O 1
ATOM 2146 N N . ILE A 1 280 ? -2.873 -6.789 -0.903 1 93.25 280 ILE A N 1
ATOM 2147 C CA . ILE A 1 280 ? -1.844 -7.668 -1.445 1 93.25 280 ILE A CA 1
ATOM 2148 C C . ILE A 1 280 ? -1.002 -6.91 -2.467 1 93.25 280 ILE A C 1
ATOM 2150 O O . ILE A 1 280 ? 0.229 -6.977 -2.441 1 93.25 280 ILE A O 1
ATOM 2154 N N . GLY A 1 281 ? -1.745 -6.191 -3.303 1 89.56 281 GLY A N 1
ATOM 2155 C CA . GLY A 1 281 ? -1.06 -5.367 -4.281 1 89.56 281 GLY A CA 1
ATOM 2156 C C . GLY A 1 281 ? -0.175 -4.305 -3.652 1 89.56 281 GLY A C 1
ATOM 2157 O O . GLY A 1 281 ? 0.959 -4.098 -4.086 1 89.56 281 GLY A O 1
ATOM 2158 N N . VAL A 1 282 ? -0.653 -3.65 -2.643 1 88.75 282 VAL A N 1
ATOM 2159 C CA . VAL A 1 282 ? 0.119 -2.631 -1.94 1 88.75 282 VAL A CA 1
ATOM 2160 C C . VAL A 1 282 ? 1.374 -3.256 -1.336 1 88.75 282 VAL A C 1
ATOM 2162 O O . VAL A 1 282 ? 2.459 -2.672 -1.397 1 88.75 282 VAL A O 1
ATOM 2165 N N . GLY A 1 283 ? 1.188 -4.402 -0.702 1 89.06 283 GLY A N 1
ATOM 2166 C CA . GLY A 1 283 ? 2.342 -5.109 -0.168 1 89.06 283 GLY A CA 1
ATOM 2167 C C . GLY A 1 283 ? 3.387 -5.426 -1.222 1 89.06 283 GLY A C 1
ATOM 2168 O O . GLY A 1 283 ? 4.586 -5.277 -0.978 1 89.06 283 GLY A O 1
ATOM 2169 N N . GLU A 1 284 ? 2.91 -5.82 -2.34 1 88.06 284 GLU A N 1
ATOM 2170 C CA . GLU A 1 284 ? 3.811 -6.133 -3.447 1 88.06 284 GLU A CA 1
ATOM 2171 C C . GLU A 1 284 ? 4.57 -4.891 -3.906 1 88.06 284 GLU A C 1
ATOM 2173 O O . GLU A 1 284 ? 5.77 -4.961 -4.191 1 88.06 284 GLU A O 1
ATOM 2178 N N . ILE A 1 285 ? 3.85 -3.834 -3.988 1 82.06 285 ILE A N 1
ATOM 2179 C CA . ILE A 1 285 ? 4.418 -2.586 -4.484 1 82.06 285 ILE A CA 1
ATOM 2180 C C . ILE A 1 285 ? 5.414 -2.031 -3.467 1 82.06 285 ILE A C 1
ATOM 2182 O O . ILE A 1 285 ? 6.527 -1.644 -3.828 1 82.06 285 ILE A O 1
ATOM 2186 N N . VAL A 1 286 ? 5.066 -2.025 -2.248 1 83 286 VAL A N 1
ATOM 2187 C CA . VAL A 1 286 ? 5.926 -1.518 -1.183 1 83 286 VAL A CA 1
ATOM 2188 C C . VAL A 1 286 ? 7.176 -2.385 -1.07 1 83 286 VAL A C 1
ATOM 2190 O O . VAL A 1 286 ? 8.289 -1.868 -0.977 1 83 286 VAL A O 1
ATOM 2193 N N . GLY A 1 287 ? 6.98 -3.646 -1.038 1 82 287 GLY A N 1
ATOM 2194 C CA . GLY A 1 287 ? 8.117 -4.551 -0.976 1 82 287 GLY A CA 1
ATOM 2195 C C . GLY A 1 287 ? 9.039 -4.438 -2.18 1 82 287 GLY A C 1
ATOM 2196 O O . GLY A 1 287 ? 10.258 -4.371 -2.031 1 82 287 GLY A O 1
ATOM 2197 N N . GLY A 1 288 ? 8.438 -4.465 -3.324 1 74.62 288 GLY A N 1
ATOM 2198 C CA . GLY A 1 288 ? 9.234 -4.328 -4.535 1 74.62 288 GLY A CA 1
ATOM 2199 C C . GLY A 1 288 ? 10.062 -3.055 -4.566 1 74.62 288 GLY A C 1
ATOM 2200 O O . GLY A 1 288 ? 11.227 -3.074 -4.961 1 74.62 288 GLY A O 1
ATOM 2201 N N . GLY A 1 289 ? 9.438 -1.935 -4.246 1 70.56 289 GLY A N 1
ATOM 2202 C CA . GLY A 1 289 ? 10.172 -0.679 -4.168 1 70.56 289 GLY A CA 1
ATOM 2203 C C . GLY A 1 289 ? 11.273 -0.698 -3.131 1 70.56 289 GLY A C 1
ATOM 2204 O O . GLY A 1 289 ? 12.406 -0.303 -3.416 1 70.56 289 GLY A O 1
ATOM 2205 N N . PHE A 1 290 ? 10.969 -1.216 -2.018 1 72.81 290 PHE A N 1
ATOM 2206 C CA . PHE A 1 290 ? 11.898 -1.268 -0.9 1 72.81 290 PHE A CA 1
ATOM 2207 C C . PHE A 1 290 ? 13.078 -2.18 -1.221 1 72.81 290 PHE A C 1
ATOM 2209 O O . PHE A 1 290 ? 14.234 -1.805 -1.017 1 72.81 290 PHE A O 1
ATOM 2216 N N . PHE A 1 291 ? 12.797 -3.293 -1.714 1 73.25 291 PHE A N 1
ATOM 2217 C CA . PHE A 1 291 ? 13.852 -4.277 -1.924 1 73.25 291 PHE A CA 1
ATOM 2218 C C . PHE A 1 291 ? 14.602 -3.998 -3.219 1 73.25 291 PHE A C 1
ATOM 2220 O O . PHE A 1 291 ? 15.766 -4.383 -3.361 1 73.25 291 PHE A O 1
ATOM 2227 N N . GLY A 1 292 ? 13.898 -3.391 -4.117 1 65.12 292 GLY A N 1
ATOM 2228 C CA . GLY A 1 292 ? 14.594 -2.918 -5.305 1 65.12 292 GLY A CA 1
ATOM 2229 C C . GLY A 1 292 ? 15.633 -1.857 -5.004 1 65.12 292 GLY A C 1
ATOM 2230 O O . GLY A 1 292 ? 16.734 -1.885 -5.559 1 65.12 292 GLY A O 1
ATOM 2231 N N . MET A 1 293 ? 15.352 -1.015 -4.129 1 65.75 293 MET A N 1
ATOM 2232 C CA . MET A 1 293 ? 16.281 0.042 -3.732 1 65.75 293 MET A CA 1
ATOM 2233 C C . MET A 1 293 ? 17.453 -0.532 -2.949 1 65.75 293 MET A C 1
ATOM 2235 O O . MET A 1 293 ? 18.547 0.047 -2.941 1 65.75 293 MET A O 1
ATOM 2239 N N . MET A 1 294 ? 17.172 -1.701 -2.396 1 67.69 294 MET A N 1
ATOM 2240 C CA . MET A 1 294 ? 18.219 -2.328 -1.592 1 67.69 294 MET A CA 1
ATOM 2241 C C . MET A 1 294 ? 19.031 -3.312 -2.426 1 67.69 294 MET A C 1
ATOM 2243 O O . MET A 1 294 ? 19.906 -4.008 -1.898 1 67.69 294 MET A O 1
ATOM 2247 N N . ALA A 1 295 ? 18.688 -3.355 -3.621 1 63.62 295 ALA A N 1
ATOM 2248 C CA . ALA A 1 295 ? 19.25 -4.387 -4.484 1 63.62 295 ALA A CA 1
ATOM 2249 C C . ALA A 1 295 ? 20.781 -4.32 -4.492 1 63.62 295 ALA A C 1
ATOM 2251 O O . ALA A 1 295 ? 21.453 -5.348 -4.367 1 63.62 295 ALA A O 1
ATOM 2252 N N . LYS A 1 296 ? 21.328 -3.135 -4.688 1 63.66 296 LYS A N 1
ATOM 2253 C CA . LYS A 1 296 ? 22.781 -2.992 -4.754 1 63.66 296 LYS A CA 1
ATOM 2254 C C . LYS A 1 296 ? 23.438 -3.451 -3.455 1 63.66 296 LYS A C 1
ATOM 2256 O O . LYS A 1 296 ? 24.484 -4.109 -3.479 1 63.66 296 LYS A O 1
ATOM 2261 N N . LYS A 1 297 ? 22.812 -3.166 -2.438 1 65.62 297 LYS A N 1
ATOM 2262 C CA . LYS A 1 297 ? 23.359 -3.529 -1.134 1 65.62 297 LYS A CA 1
ATOM 2263 C C . LYS A 1 297 ? 23.281 -5.035 -0.906 1 65.62 297 LYS A C 1
ATOM 2265 O O . LYS A 1 297 ? 24.219 -5.633 -0.375 1 65.62 297 LYS A O 1
ATOM 2270 N N . THR A 1 298 ? 22.203 -5.523 -1.303 1 67.56 298 THR A N 1
ATOM 2271 C CA . THR A 1 298 ? 22 -6.945 -1.042 1 67.56 298 THR A CA 1
ATOM 2272 C C . THR A 1 298 ? 22.875 -7.793 -1.964 1 67.56 298 THR A C 1
ATOM 2274 O O . THR A 1 298 ? 23.25 -8.914 -1.614 1 67.56 298 THR A O 1
ATOM 2277 N N . ASN A 1 299 ? 23.109 -7.262 -3.043 1 64.81 299 ASN A N 1
ATOM 2278 C CA . ASN A 1 299 ? 24.031 -7.969 -3.924 1 64.81 299 ASN A CA 1
ATOM 2279 C C . ASN A 1 299 ? 25.438 -8.016 -3.344 1 64.81 299 ASN A C 1
ATOM 2281 O O . ASN A 1 299 ? 26.156 -9 -3.518 1 64.81 299 ASN A O 1
ATOM 2285 N N . LYS A 1 300 ? 25.734 -6.918 -2.689 1 64.19 300 LYS A N 1
ATOM 2286 C CA . LYS A 1 300 ? 27.078 -6.812 -2.15 1 64.19 300 LYS A CA 1
ATOM 2287 C C . LYS A 1 300 ? 27.203 -7.547 -0.821 1 64.19 300 LYS A C 1
ATOM 2289 O O . LYS A 1 300 ? 28.203 -8.211 -0.562 1 64.19 300 LYS A O 1
ATOM 2294 N N . HIS A 1 301 ? 26.125 -7.473 -0.069 1 66.62 301 HIS A N 1
ATOM 2295 C CA . HIS A 1 301 ? 26.281 -7.965 1.296 1 66.62 301 HIS A CA 1
ATOM 2296 C C . HIS A 1 301 ? 25.422 -9.203 1.532 1 66.62 301 HIS A C 1
ATOM 2298 O O . HIS A 1 301 ? 25.438 -9.773 2.627 1 66.62 301 HIS A O 1
ATOM 2304 N N . GLY A 1 302 ? 24.781 -9.609 0.558 1 73.44 302 GLY A N 1
ATOM 2305 C CA . GLY A 1 302 ? 23.953 -10.797 0.698 1 73.44 302 GLY A CA 1
ATOM 2306 C C . GLY A 1 302 ? 22.469 -10.5 0.698 1 73.44 302 GLY A C 1
ATOM 2307 O O . GLY A 1 302 ? 22.047 -9.461 1.21 1 73.44 302 GLY A O 1
ATOM 2308 N N . ARG A 1 303 ? 21.766 -11.43 0.232 1 83.62 303 ARG A N 1
ATOM 2309 C CA . ARG A 1 303 ? 20.328 -11.281 0.069 1 83.62 303 ARG A CA 1
ATOM 2310 C C . ARG A 1 303 ? 19.578 -11.898 1.249 1 83.62 303 ARG A C 1
ATOM 2312 O O . ARG A 1 303 ? 18.344 -11.773 1.345 1 83.62 303 ARG A O 1
ATOM 2319 N N . ASP A 1 304 ? 20.25 -12.359 2.223 1 86 304 ASP A N 1
ATOM 2320 C CA . ASP A 1 304 ? 19.672 -13.164 3.299 1 86 304 ASP A CA 1
ATOM 2321 C C . ASP A 1 304 ? 18.719 -12.336 4.16 1 86 304 ASP A C 1
ATOM 2323 O O . ASP A 1 304 ? 17.625 -12.789 4.504 1 86 304 ASP A O 1
ATOM 2327 N N . PRO A 1 305 ? 19.141 -11.188 4.418 1 83.62 305 PRO A N 1
ATOM 2328 C CA . PRO A 1 305 ? 18.234 -10.445 5.305 1 83.62 305 PRO A CA 1
ATOM 2329 C C . PRO A 1 305 ? 16.875 -10.156 4.668 1 83.62 305 PRO A C 1
ATOM 2331 O O . PRO A 1 305 ? 15.859 -10.148 5.359 1 83.62 305 PRO A O 1
ATOM 2334 N N . ILE A 1 306 ? 16.828 -9.875 3.455 1 86.94 306 ILE A N 1
ATOM 2335 C CA . ILE A 1 306 ? 15.57 -9.555 2.768 1 86.94 306 ILE A CA 1
ATOM 2336 C C . ILE A 1 306 ? 14.688 -10.805 2.707 1 86.94 306 ILE A C 1
ATOM 2338 O O . ILE A 1 306 ? 13.477 -10.719 2.91 1 86.94 306 ILE A O 1
ATOM 2342 N N . ILE A 1 307 ? 15.305 -11.969 2.445 1 90.12 307 ILE A N 1
ATOM 2343 C CA . ILE A 1 307 ? 14.555 -13.219 2.346 1 90.12 307 ILE A CA 1
ATOM 2344 C C . ILE A 1 307 ? 14.008 -13.602 3.719 1 90.12 307 ILE A C 1
ATOM 2346 O O . ILE A 1 307 ? 12.883 -14.086 3.83 1 90.12 307 ILE A O 1
ATOM 2350 N N . VAL A 1 308 ? 14.797 -13.352 4.738 1 91.12 308 VAL A N 1
ATOM 2351 C CA . VAL A 1 308 ? 14.352 -13.664 6.09 1 91.12 308 VAL A CA 1
ATOM 2352 C C . VAL A 1 308 ? 13.211 -12.734 6.488 1 91.12 308 VAL A C 1
ATOM 2354 O O . VAL A 1 308 ? 12.25 -13.164 7.133 1 91.12 308 VAL A O 1
ATOM 2357 N N . LEU A 1 309 ? 13.336 -11.508 6.098 1 90.19 309 LEU A N 1
ATOM 2358 C CA . LEU A 1 309 ? 12.266 -10.562 6.375 1 90.19 309 LEU A CA 1
ATOM 2359 C C . LEU A 1 309 ? 10.969 -10.992 5.699 1 90.19 309 LEU A C 1
ATOM 2361 O O . LEU A 1 309 ? 9.891 -10.914 6.297 1 90.19 309 LEU A O 1
ATOM 2365 N N . GLY A 1 310 ? 11.086 -11.375 4.441 1 93.75 310 GLY A N 1
ATOM 2366 C CA . GLY A 1 310 ? 9.922 -11.883 3.74 1 93.75 310 GLY A CA 1
ATOM 2367 C C . GLY A 1 310 ? 9.312 -13.102 4.402 1 93.75 310 GLY A C 1
ATOM 2368 O O . GLY A 1 310 ? 8.086 -13.234 4.477 1 93.75 310 GLY A O 1
ATOM 2369 N N . TYR A 1 311 ? 10.188 -13.945 4.895 1 95.56 311 TYR A N 1
ATOM 2370 C CA . TYR A 1 311 ? 9.727 -15.156 5.562 1 95.56 311 TYR A CA 1
ATOM 2371 C C . TYR A 1 311 ? 9.008 -14.828 6.863 1 95.56 311 TYR A C 1
ATOM 2373 O O . TYR A 1 311 ? 7.961 -15.406 7.16 1 95.56 311 TYR A O 1
ATOM 2381 N N . VAL A 1 312 ? 9.562 -13.938 7.609 1 95.75 312 VAL A N 1
ATOM 2382 C CA . VAL A 1 312 ? 8.938 -13.531 8.859 1 95.75 312 VAL A CA 1
ATOM 2383 C C . VAL A 1 312 ? 7.574 -12.906 8.586 1 95.75 312 VAL A C 1
ATOM 2385 O O . VAL A 1 312 ? 6.605 -13.164 9.305 1 95.75 312 VAL A O 1
ATOM 2388 N N . ALA A 1 313 ? 7.508 -12.109 7.555 1 96.25 313 ALA A N 1
ATOM 2389 C CA . ALA A 1 313 ? 6.234 -11.508 7.168 1 96.25 313 ALA A CA 1
ATOM 2390 C C . ALA A 1 313 ? 5.195 -12.586 6.855 1 96.25 313 ALA A C 1
ATOM 2392 O O . ALA A 1 313 ? 4.035 -12.477 7.258 1 96.25 313 ALA A O 1
ATOM 2393 N N . HIS A 1 314 ? 5.629 -13.594 6.184 1 97.88 314 HIS A N 1
ATOM 2394 C CA . HIS A 1 314 ? 4.719 -14.68 5.832 1 97.88 314 HIS A CA 1
ATOM 2395 C C . HIS A 1 314 ? 4.293 -15.469 7.066 1 97.88 314 HIS A C 1
ATOM 2397 O O . HIS A 1 314 ? 3.125 -15.836 7.203 1 97.88 314 HIS A O 1
ATOM 2403 N N . ILE A 1 315 ? 5.227 -15.703 7.977 1 97.62 315 ILE A N 1
ATOM 2404 C CA . ILE A 1 315 ? 4.91 -16.469 9.172 1 97.62 315 ILE A CA 1
ATOM 2405 C C . ILE A 1 315 ? 3.891 -15.711 10.023 1 97.62 315 ILE A C 1
ATOM 2407 O O . ILE A 1 315 ? 2.945 -16.297 10.547 1 97.62 315 ILE A O 1
ATOM 2411 N N . VAL A 1 316 ? 4.121 -14.461 10.109 1 97.38 316 VAL A N 1
ATOM 2412 C CA . VAL A 1 316 ? 3.178 -13.641 10.859 1 97.38 316 VAL A CA 1
ATOM 2413 C C . VAL A 1 316 ? 1.816 -13.648 10.164 1 97.38 316 VAL A C 1
ATOM 2415 O O . VAL A 1 316 ? 0.78 -13.766 10.828 1 97.38 316 VAL A O 1
ATOM 2418 N N . ALA A 1 317 ? 1.815 -13.477 8.867 1 97.81 317 ALA A N 1
ATOM 2419 C CA . ALA A 1 317 ? 0.565 -13.516 8.117 1 97.81 317 ALA A CA 1
ATOM 2420 C C . ALA A 1 317 ? -0.159 -14.844 8.32 1 97.81 317 ALA A C 1
ATOM 2422 O O . ALA A 1 317 ? -1.367 -14.867 8.57 1 97.81 317 ALA A O 1
ATOM 2423 N N . PHE A 1 318 ? 0.594 -16.016 8.234 1 98.25 318 PHE A N 1
ATOM 2424 C CA . PHE A 1 318 ? -0.003 -17.344 8.391 1 98.25 318 PHE A CA 1
ATOM 2425 C C . PHE A 1 318 ? -0.586 -17.5 9.781 1 98.25 318 PHE A C 1
ATOM 2427 O O . PHE A 1 318 ? -1.642 -18.125 9.953 1 98.25 318 PHE A O 1
ATOM 2434 N N . TYR A 1 319 ? 0.131 -16.906 10.75 1 97.5 319 TYR A N 1
ATOM 2435 C CA . TYR A 1 319 ? -0.354 -17.016 12.125 1 97.5 319 TYR A CA 1
ATOM 2436 C C . TYR A 1 319 ? -1.634 -16.203 12.305 1 97.5 319 TYR A C 1
ATOM 2438 O O . TYR A 1 319 ? -2.578 -16.672 12.953 1 97.5 319 TYR A O 1
ATOM 2446 N N . ILE A 1 320 ? -1.707 -15.086 11.766 1 97.31 320 ILE A N 1
ATOM 2447 C CA . ILE A 1 320 ? -2.902 -14.25 11.828 1 97.31 320 ILE A CA 1
ATOM 2448 C C . ILE A 1 320 ? -4.07 -14.969 11.156 1 97.31 320 ILE A C 1
ATOM 2450 O O . ILE A 1 320 ? -5.184 -14.992 11.695 1 97.31 320 ILE A O 1
ATOM 2454 N N . VAL A 1 321 ? -3.822 -15.539 10.031 1 97.56 321 VAL A N 1
ATOM 2455 C CA . VAL A 1 321 ? -4.855 -16.234 9.273 1 97.56 321 VAL A CA 1
ATOM 2456 C C . VAL A 1 321 ? -5.359 -17.438 10.078 1 97.56 321 VAL A C 1
ATOM 2458 O O . VAL A 1 321 ? -6.562 -17.703 10.117 1 97.56 321 VAL A O 1
ATOM 2461 N N . PHE A 1 322 ? -4.426 -18.109 10.711 1 97.19 322 PHE A N 1
ATOM 2462 C CA . PHE A 1 322 ? -4.754 -19.281 11.523 1 97.19 322 PHE A CA 1
ATOM 2463 C C . PHE A 1 322 ? -5.68 -18.906 12.672 1 97.19 322 PHE A C 1
ATOM 2465 O O . PHE A 1 322 ? -6.637 -19.625 12.961 1 97.19 322 PHE A O 1
ATOM 2472 N N . LEU A 1 323 ? -5.508 -17.781 13.297 1 96.88 323 LEU A N 1
ATOM 2473 C CA . LEU A 1 323 ? -6.293 -17.328 14.445 1 96.88 323 LEU A CA 1
ATOM 2474 C C . LEU A 1 323 ? -7.617 -16.734 13.992 1 96.88 323 LEU A C 1
ATOM 2476 O O . LEU A 1 323 ? -8.633 -16.875 14.672 1 96.88 323 LEU A O 1
ATOM 2480 N N . ASN A 1 324 ? -7.645 -16.141 12.828 1 97.19 324 ASN A N 1
ATOM 2481 C CA . ASN A 1 324 ? -8.688 -15.195 12.453 1 97.19 324 ASN A CA 1
ATOM 2482 C C . ASN A 1 324 ? -9.758 -15.844 11.578 1 97.19 324 ASN A C 1
ATOM 2484 O O . ASN A 1 324 ? -10.875 -15.344 11.484 1 97.19 324 ASN A O 1
ATOM 2488 N N . LEU A 1 325 ? -9.414 -16.938 10.859 1 97.25 325 LEU A N 1
ATOM 2489 C CA . LEU A 1 325 ? -10.328 -17.531 9.883 1 97.25 325 LEU A CA 1
ATOM 2490 C C . LEU A 1 325 ? -10.68 -18.969 10.258 1 97.25 325 LEU A C 1
ATOM 2492 O O . LEU A 1 325 ? -9.859 -19.672 10.836 1 97.25 325 LEU A O 1
ATOM 2496 N N . PRO A 1 326 ? -11.906 -19.344 9.844 1 96.75 326 PRO A N 1
ATOM 2497 C CA . PRO A 1 326 ? -12.305 -20.719 10.117 1 96.75 326 PRO A CA 1
ATOM 2498 C C . PRO A 1 326 ? -11.562 -21.734 9.25 1 96.75 326 PRO A C 1
ATOM 2500 O O . PRO A 1 326 ? -11.219 -21.438 8.102 1 96.75 326 PRO A O 1
ATOM 2503 N N . ALA A 1 327 ? -11.477 -22.938 9.656 1 95.75 327 ALA A N 1
ATOM 2504 C CA . ALA A 1 327 ? -10.711 -24 9.008 1 95.75 327 ALA A CA 1
ATOM 2505 C C . ALA A 1 327 ? -11.328 -24.375 7.664 1 95.75 327 ALA A C 1
ATOM 2507 O O . ALA A 1 327 ? -10.609 -24.719 6.723 1 95.75 327 ALA A O 1
ATOM 2508 N N . SER A 1 328 ? -12.57 -24.266 7.469 1 95.81 328 SER A N 1
ATOM 2509 C CA . SER A 1 328 ? -13.227 -24.734 6.258 1 95.81 328 SER A CA 1
ATOM 2510 C C . SER A 1 328 ? -13.438 -23.609 5.262 1 95.81 328 SER A C 1
ATOM 2512 O O . SER A 1 328 ? -13.977 -23.812 4.176 1 95.81 328 SER A O 1
ATOM 2514 N N . SER A 1 329 ? -12.922 -22.453 5.57 1 94.81 329 SER A N 1
ATOM 2515 C CA . SER A 1 329 ? -13.219 -21.25 4.805 1 94.81 329 SER A CA 1
ATOM 2516 C C . SER A 1 329 ? -12.664 -21.359 3.387 1 94.81 329 SER A C 1
ATOM 2518 O O . SER A 1 329 ? -13.203 -20.734 2.463 1 94.81 329 SER A O 1
ATOM 2520 N N . PRO A 1 330 ? -11.617 -22.156 3.123 1 94.62 330 PRO A N 1
ATOM 2521 C CA . PRO A 1 330 ? -11.172 -22.281 1.735 1 94.62 330 PRO A CA 1
ATOM 2522 C C . PRO A 1 330 ? -12.156 -23.047 0.857 1 94.62 330 PRO A C 1
ATOM 2524 O O . PRO A 1 330 ? -12.156 -22.891 -0.366 1 94.62 330 PRO A O 1
ATOM 2527 N N . ILE A 1 331 ? -13.023 -23.734 1.406 1 92.88 331 ILE A N 1
ATOM 2528 C CA . ILE A 1 331 ? -13.828 -24.688 0.66 1 92.88 331 ILE A CA 1
ATOM 2529 C C . ILE A 1 331 ? -15.266 -24.203 0.558 1 92.88 331 ILE A C 1
ATOM 2531 O O . ILE A 1 331 ? -15.906 -24.328 -0.49 1 92.88 331 ILE A O 1
ATOM 2535 N N . GLU A 1 332 ? -15.773 -23.641 1.667 1 91.69 332 GLU A N 1
ATOM 2536 C CA . GLU A 1 332 ? -17.188 -23.297 1.686 1 91.69 332 GLU A CA 1
ATOM 2537 C C . GLU A 1 332 ? -17.469 -22.125 2.633 1 91.69 332 GLU A C 1
ATOM 2539 O O . GLU A 1 332 ? -16.625 -21.797 3.479 1 91.69 332 GLU A O 1
ATOM 2544 N N . ASP A 1 333 ? -18.625 -21.562 2.391 1 92 333 ASP A N 1
ATOM 2545 C CA . ASP A 1 333 ? -19.094 -20.578 3.355 1 92 333 ASP A CA 1
ATOM 2546 C C . ASP A 1 333 ? -19.266 -21.203 4.742 1 92 333 ASP A C 1
ATOM 2548 O O . ASP A 1 333 ? -19.781 -22.312 4.871 1 92 333 ASP A O 1
ATOM 2552 N N . THR A 1 334 ? -18.781 -20.5 5.766 1 93.75 334 THR A N 1
ATOM 2553 C CA . THR A 1 334 ? -18.797 -21.188 7.051 1 93.75 334 THR A CA 1
ATOM 2554 C C . THR A 1 334 ? -18.859 -20.188 8.203 1 93.75 334 THR A C 1
ATOM 2556 O O . THR A 1 334 ? -18.359 -19.062 8.086 1 93.75 334 THR A O 1
ATOM 2559 N N . LEU A 1 335 ? -19.5 -20.625 9.234 1 93.69 335 LEU A N 1
ATOM 2560 C CA . LEU A 1 335 ? -19.5 -19.969 10.531 1 93.69 335 LEU A CA 1
ATOM 2561 C C . LEU A 1 335 ? -18.719 -20.797 11.562 1 93.69 335 LEU A C 1
ATOM 2563 O O . LEU A 1 335 ? -19.031 -20.75 12.75 1 93.69 335 LEU A O 1
ATOM 2567 N N . GLY A 1 336 ? -17.797 -21.562 11.039 1 92.56 336 GLY A N 1
ATOM 2568 C CA . GLY A 1 336 ? -17 -22.422 11.906 1 92.56 336 GLY A CA 1
ATOM 2569 C C . GLY A 1 336 ? -16.203 -21.656 12.938 1 92.56 336 GLY A C 1
ATOM 2570 O O . GLY A 1 336 ? -16.125 -20.422 12.883 1 92.56 336 GLY A O 1
ATOM 2571 N N . PRO A 1 337 ? -15.602 -22.328 13.805 1 92.44 337 PRO A N 1
ATOM 2572 C CA . PRO A 1 337 ? -14.898 -21.672 14.914 1 92.44 337 PRO A CA 1
ATOM 2573 C C . PRO A 1 337 ? -13.586 -21.031 14.484 1 92.44 337 PRO A C 1
ATOM 2575 O O . PRO A 1 337 ? -12.922 -21.516 13.57 1 92.44 337 PRO A O 1
ATOM 2578 N N . THR A 1 338 ? -13.289 -19.969 15.18 1 94.31 338 THR A N 1
ATOM 2579 C CA . THR A 1 338 ? -12.016 -19.25 15.07 1 94.31 338 THR A CA 1
ATOM 2580 C C . THR A 1 338 ? -11.352 -19.109 16.438 1 94.31 338 THR A C 1
ATOM 2582 O O . THR A 1 338 ? -12 -19.297 17.469 1 94.31 338 THR A O 1
ATOM 2585 N N . TYR A 1 339 ? -10.094 -18.906 16.516 1 94.75 339 TYR A N 1
ATOM 2586 C CA . TYR A 1 339 ? -9.367 -18.797 17.781 1 94.75 339 TYR A CA 1
ATOM 2587 C C . TYR A 1 339 ? -9.547 -17.406 18.391 1 94.75 339 TYR A C 1
ATOM 2589 O O . TYR A 1 339 ? -9.445 -17.25 19.609 1 94.75 339 TYR A O 1
ATOM 2597 N N . ILE A 1 340 ? -9.867 -16.406 17.594 1 94.44 340 ILE A N 1
ATOM 2598 C CA . ILE A 1 340 ? -10.227 -15.055 18.016 1 94.44 340 ILE A CA 1
ATOM 2599 C C . ILE A 1 340 ? -11.469 -14.594 17.25 1 94.44 340 ILE A C 1
ATOM 2601 O O . ILE A 1 340 ? -11.844 -15.188 16.25 1 94.44 340 ILE A O 1
ATOM 2605 N N . THR A 1 341 ? -12.094 -13.547 17.859 1 93.38 341 THR A N 1
ATOM 2606 C CA . THR A 1 341 ? -13.18 -12.961 17.094 1 93.38 341 THR A CA 1
ATOM 2607 C C . THR A 1 341 ? -12.672 -12.414 15.766 1 93.38 341 THR A C 1
ATOM 2609 O O . THR A 1 341 ? -11.766 -11.586 15.734 1 93.38 341 THR A O 1
ATOM 2612 N N . SER A 1 342 ? -13.203 -12.969 14.75 1 93.62 342 SER A N 1
ATOM 2613 C CA . SER A 1 342 ? -12.742 -12.578 13.422 1 93.62 342 SER A CA 1
ATOM 2614 C C . SER A 1 342 ? -12.688 -11.062 13.273 1 93.62 342 SER A C 1
ATOM 2616 O O . SER A 1 342 ? -13.648 -10.367 13.594 1 93.62 342 SER A O 1
ATOM 2618 N N . ASN A 1 343 ? -11.578 -10.594 12.914 1 94.06 343 ASN A N 1
ATOM 2619 C CA . ASN A 1 343 ? -11.289 -9.164 12.789 1 94.06 343 ASN A CA 1
ATOM 2620 C C . ASN A 1 343 ? -10.953 -8.781 11.352 1 94.06 343 ASN A C 1
ATOM 2622 O O . ASN A 1 343 ? -9.969 -9.266 10.789 1 94.06 343 ASN A O 1
ATOM 2626 N N . GLU A 1 344 ? -11.773 -7.859 10.781 1 92.56 344 GLU A N 1
ATOM 2627 C CA . GLU A 1 344 ? -11.602 -7.449 9.391 1 92.56 344 GLU A CA 1
ATOM 2628 C C . GLU A 1 344 ? -10.266 -6.746 9.172 1 92.56 344 GLU A C 1
ATOM 2630 O O . GLU A 1 344 ? -9.625 -6.93 8.141 1 92.56 344 GLU A O 1
ATOM 2635 N N . TYR A 1 345 ? -9.891 -5.938 10.133 1 90.56 345 TYR A N 1
ATOM 2636 C CA . TYR A 1 345 ? -8.625 -5.219 10.031 1 90.56 345 TYR A CA 1
ATOM 2637 C C . TYR A 1 345 ? -7.449 -6.184 9.969 1 90.56 345 TYR A C 1
ATOM 2639 O O . TYR A 1 345 ? -6.543 -6.012 9.148 1 90.56 345 TYR A O 1
ATOM 2647 N N . LEU A 1 346 ? -7.453 -7.191 10.789 1 93.06 346 LEU A N 1
ATOM 2648 C CA . LEU A 1 346 ? -6.375 -8.172 10.812 1 93.06 346 LEU A CA 1
ATOM 2649 C C . LEU A 1 346 ? -6.324 -8.953 9.508 1 93.06 346 LEU A C 1
ATOM 2651 O O . LEU A 1 346 ? -5.246 -9.328 9.039 1 93.06 346 LEU A O 1
ATOM 2655 N N . ALA A 1 347 ? -7.488 -9.25 8.938 1 95.25 347 ALA A N 1
ATOM 2656 C CA . ALA A 1 347 ? -7.547 -9.953 7.66 1 95.25 347 ALA A CA 1
ATOM 2657 C C . ALA A 1 347 ? -6.832 -9.164 6.566 1 95.25 347 ALA A C 1
ATOM 2659 O O . ALA A 1 347 ? -6.129 -9.742 5.734 1 95.25 347 ALA A O 1
ATOM 2660 N N . ILE A 1 348 ? -6.973 -7.801 6.637 1 94.31 348 ILE A N 1
ATOM 2661 C CA . ILE A 1 348 ? -6.383 -6.957 5.602 1 94.31 348 ILE A CA 1
ATOM 2662 C C . ILE A 1 348 ? -4.887 -6.785 5.863 1 94.31 348 ILE A C 1
ATOM 2664 O O . ILE A 1 348 ? -4.09 -6.73 4.926 1 94.31 348 ILE A O 1
ATOM 2668 N N . VAL A 1 349 ? -4.508 -6.797 7.082 1 93.25 349 VAL A N 1
ATOM 2669 C CA . VAL A 1 349 ? -3.092 -6.73 7.418 1 93.25 349 VAL A CA 1
ATOM 2670 C C . VAL A 1 349 ? -2.383 -7.988 6.914 1 93.25 349 VAL A C 1
ATOM 2672 O O . VAL A 1 349 ? -1.268 -7.91 6.395 1 93.25 349 VAL A O 1
ATOM 2675 N N . ALA A 1 350 ? -3.033 -9.078 7.094 1 96.5 350 ALA A N 1
ATOM 2676 C CA . ALA A 1 350 ? -2.469 -10.32 6.59 1 96.5 350 ALA A CA 1
ATOM 2677 C C . ALA A 1 350 ? -2.299 -10.273 5.074 1 96.5 350 ALA A C 1
ATOM 2679 O O . ALA A 1 350 ? -1.319 -10.797 4.535 1 96.5 350 ALA A O 1
ATOM 2680 N N . SER A 1 351 ? -3.262 -9.695 4.391 1 96.19 351 SER A N 1
ATOM 2681 C CA . SER A 1 351 ? -3.162 -9.539 2.945 1 96.19 351 SER A CA 1
ATOM 2682 C C . SER A 1 351 ? -1.923 -8.734 2.562 1 96.19 351 SER A C 1
ATOM 2684 O O . SER A 1 351 ? -1.19 -9.109 1.646 1 96.19 351 SER A O 1
ATOM 2686 N N . PHE A 1 352 ? -1.681 -7.676 3.262 1 94.44 352 PHE A N 1
ATOM 2687 C CA . PHE A 1 352 ? -0.513 -6.836 3.016 1 94.44 352 PHE A CA 1
ATOM 2688 C C . PHE A 1 352 ? 0.773 -7.633 3.199 1 94.44 352 PHE A C 1
ATOM 2690 O O . PHE A 1 352 ? 1.687 -7.547 2.375 1 94.44 352 PHE A O 1
ATOM 2697 N N . LEU A 1 353 ? 0.805 -8.391 4.266 1 95.94 353 LEU A N 1
ATOM 2698 C CA . LEU A 1 353 ? 2.002 -9.156 4.598 1 95.94 353 LEU A CA 1
ATOM 2699 C C . LEU A 1 353 ? 2.256 -10.242 3.559 1 95.94 353 LEU A C 1
ATOM 2701 O O . LEU A 1 353 ? 3.406 -10.555 3.244 1 95.94 353 LEU A O 1
ATOM 2705 N N . LEU A 1 354 ? 1.224 -10.852 3.08 1 96.5 354 LEU A N 1
ATOM 2706 C CA . LEU A 1 354 ? 1.36 -11.867 2.041 1 96.5 354 LEU A CA 1
ATOM 2707 C C . LEU A 1 354 ? 1.997 -11.273 0.787 1 96.5 354 LEU A C 1
ATOM 2709 O O . LEU A 1 354 ? 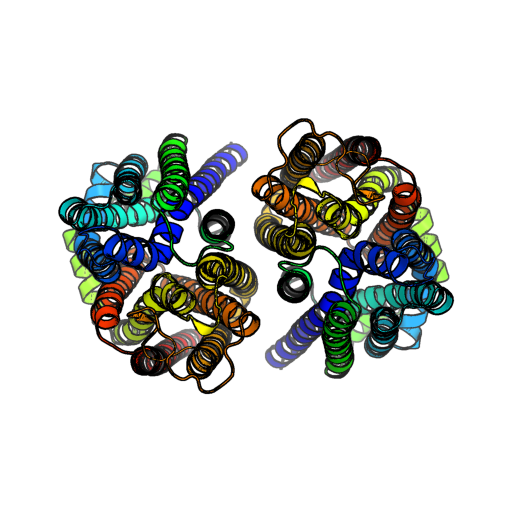2.926 -11.859 0.224 1 96.5 354 LEU A O 1
ATOM 2713 N N . GLY A 1 355 ? 1.481 -10.117 0.34 1 93.94 355 GLY A N 1
ATOM 2714 C CA . GLY A 1 355 ? 2.059 -9.453 -0.818 1 93.94 355 GLY A CA 1
ATOM 2715 C C . GLY A 1 355 ? 3.488 -8.992 -0.592 1 93.94 355 GLY A C 1
ATOM 2716 O O . GLY A 1 355 ? 4.348 -9.172 -1.458 1 93.94 355 GLY A O 1
ATOM 2717 N N . PHE A 1 356 ? 3.713 -8.422 0.581 1 92.5 356 PHE A N 1
ATOM 2718 C CA . PHE A 1 356 ? 5.039 -7.934 0.948 1 92.5 356 PHE A CA 1
ATOM 2719 C C . PHE A 1 356 ? 6.051 -9.07 0.939 1 92.5 356 PHE A C 1
ATOM 2721 O O . PHE A 1 356 ? 7.141 -8.938 0.379 1 92.5 356 PHE A O 1
ATOM 2728 N N . GLY A 1 357 ? 5.699 -10.164 1.525 1 94 357 GLY A N 1
ATOM 2729 C CA . GLY A 1 357 ? 6.578 -11.32 1.538 1 94 357 GLY A CA 1
ATOM 2730 C C . GLY A 1 357 ? 6.852 -11.875 0.154 1 94 357 GLY A C 1
ATOM 2731 O O . GLY A 1 357 ? 7.988 -12.234 -0.164 1 94 357 GLY A O 1
ATOM 2732 N N . ASP A 1 358 ? 5.852 -11.992 -0.623 1 93.19 358 ASP A N 1
ATOM 2733 C CA . ASP A 1 358 ? 6 -12.516 -1.978 1 93.19 358 ASP A CA 1
ATOM 2734 C C . ASP A 1 358 ? 6.988 -11.68 -2.787 1 93.19 358 ASP A C 1
ATOM 2736 O O . ASP A 1 358 ? 7.781 -12.219 -3.561 1 93.19 358 ASP A O 1
ATOM 2740 N N . SER A 1 359 ? 6.859 -10.336 -2.627 1 88.38 359 SER A N 1
ATOM 2741 C CA . SER A 1 359 ? 7.77 -9.445 -3.346 1 88.38 359 SER A CA 1
ATOM 2742 C C . SER A 1 359 ? 9.219 -9.688 -2.928 1 88.38 359 SER A C 1
ATOM 2744 O O . SER A 1 359 ? 10.125 -9.586 -3.752 1 88.38 359 SER A O 1
ATOM 2746 N N . SER A 1 360 ? 9.43 -10 -1.725 1 88.75 360 SER A N 1
ATOM 2747 C CA . SER A 1 360 ? 10.773 -10.281 -1.223 1 88.75 360 SER A CA 1
ATOM 2748 C C . SER A 1 360 ? 11.367 -11.508 -1.897 1 88.75 360 SER A C 1
ATOM 2750 O O . SER A 1 360 ? 12.508 -11.469 -2.379 1 88.75 360 SER A O 1
ATOM 2752 N N . PHE A 1 361 ? 10.648 -12.539 -2.002 1 91.31 361 PHE A N 1
ATOM 2753 C CA . PHE A 1 361 ? 11.148 -13.789 -2.576 1 91.31 361 PHE A CA 1
ATOM 2754 C C . PHE A 1 361 ? 11.383 -13.633 -4.074 1 91.31 361 PHE A C 1
ATOM 2756 O O . PHE A 1 361 ? 12.438 -14.031 -4.586 1 91.31 361 PHE A O 1
ATOM 2763 N N . ASN A 1 362 ? 10.492 -13.07 -4.719 1 84.5 362 ASN A N 1
ATOM 2764 C CA . ASN A 1 362 ? 10.594 -12.961 -6.168 1 84.5 362 ASN A CA 1
ATOM 2765 C C . ASN A 1 362 ? 11.742 -12.039 -6.578 1 84.5 362 ASN A C 1
ATOM 2767 O O . ASN A 1 362 ? 12.484 -12.344 -7.516 1 84.5 362 ASN A O 1
ATOM 2771 N N . THR A 1 363 ? 11.922 -10.953 -5.902 1 79.06 363 THR A N 1
ATOM 2772 C CA . THR A 1 363 ? 12.984 -10.016 -6.242 1 79.06 363 THR A CA 1
ATOM 2773 C C . THR A 1 363 ? 14.352 -10.625 -5.969 1 79.06 363 THR A C 1
ATOM 2775 O O . THR A 1 363 ? 15.281 -10.469 -6.766 1 79.06 363 THR A O 1
ATOM 2778 N N . GLN A 1 364 ? 14.438 -11.352 -4.93 1 84.44 364 GLN A N 1
ATOM 2779 C CA . GLN A 1 364 ? 15.734 -11.914 -4.559 1 84.44 364 GLN A CA 1
ATOM 2780 C C . GLN A 1 364 ? 16.078 -13.133 -5.414 1 84.44 364 GLN A C 1
ATOM 2782 O O . GLN A 1 364 ? 17.234 -13.375 -5.727 1 84.44 364 GLN A O 1
ATOM 2787 N N . ILE A 1 365 ? 15.062 -13.891 -5.75 1 86 365 ILE A N 1
ATOM 2788 C CA . ILE A 1 365 ? 15.281 -15.039 -6.621 1 86 365 ILE A CA 1
ATOM 2789 C C . ILE A 1 365 ? 15.75 -14.562 -7.996 1 86 365 ILE A C 1
ATOM 2791 O O . ILE A 1 365 ? 16.672 -15.133 -8.578 1 86 365 ILE A O 1
ATOM 2795 N N . TYR A 1 366 ? 15.109 -13.531 -8.484 1 76.5 366 TYR A N 1
ATOM 2796 C CA . TYR A 1 366 ? 15.516 -12.961 -9.766 1 76.5 366 TYR A CA 1
ATOM 2797 C C . TYR A 1 366 ? 16.969 -12.492 -9.711 1 76.5 366 TYR A C 1
ATOM 2799 O O . TYR A 1 366 ? 17.734 -12.742 -10.641 1 76.5 366 TYR A O 1
ATOM 2807 N N . SER A 1 367 ? 17.312 -11.883 -8.617 1 75.88 367 SER A N 1
ATOM 2808 C CA . SER A 1 367 ? 18.672 -11.391 -8.438 1 75.88 367 SER A CA 1
ATOM 2809 C C . SER A 1 367 ? 19.656 -12.547 -8.336 1 75.88 367 SER A C 1
ATOM 2811 O O . SER A 1 367 ? 20.75 -12.484 -8.914 1 75.88 367 SER A O 1
ATOM 2813 N N . LEU A 1 368 ? 19.312 -13.531 -7.668 1 81.88 368 LEU A N 1
ATOM 2814 C CA . LEU A 1 368 ? 20.203 -14.68 -7.461 1 81.88 368 LEU A CA 1
ATOM 2815 C C . LEU A 1 368 ? 20.438 -15.43 -8.766 1 81.88 368 LEU A C 1
ATOM 2817 O O . LEU A 1 368 ? 21.547 -15.852 -9.062 1 81.88 368 LEU A O 1
ATOM 2821 N N . ILE A 1 369 ? 19.422 -15.656 -9.484 1 78.62 369 ILE A N 1
ATOM 2822 C CA . ILE A 1 369 ? 19.531 -16.359 -10.758 1 78.62 369 ILE A CA 1
ATOM 2823 C C . ILE A 1 369 ? 20.438 -15.57 -11.703 1 78.62 369 ILE A C 1
ATOM 2825 O O . ILE A 1 369 ? 21.25 -16.156 -12.414 1 78.62 369 ILE A O 1
ATOM 2829 N N . GLY A 1 370 ? 20.312 -14.281 -11.742 1 72.19 370 GLY A N 1
ATOM 2830 C CA . GLY A 1 370 ? 21.188 -13.445 -12.547 1 72.19 370 GLY A CA 1
ATOM 2831 C C . GLY A 1 370 ? 22.641 -13.562 -12.156 1 72.19 370 GLY A C 1
ATOM 2832 O O . GLY A 1 370 ? 23.531 -13.523 -13.008 1 72.19 370 GLY A O 1
ATOM 2833 N N . THR A 1 371 ? 22.859 -13.734 -10.938 1 74.06 371 THR A N 1
ATOM 2834 C CA . THR A 1 371 ? 24.234 -13.836 -10.438 1 74.06 371 THR A CA 1
ATOM 2835 C C . THR A 1 371 ? 24.797 -15.227 -10.695 1 74.06 371 THR A C 1
ATOM 2837 O O . THR A 1 371 ? 25.969 -15.367 -11.023 1 74.06 371 THR A O 1
ATOM 2840 N N . MET A 1 372 ? 24 -16.219 -10.523 1 77.31 372 MET A N 1
ATOM 2841 C CA . MET A 1 372 ? 24.453 -17.594 -10.656 1 77.31 372 MET A CA 1
ATOM 2842 C C . MET A 1 372 ? 24.641 -17.969 -12.125 1 77.31 372 MET A C 1
ATOM 2844 O O . MET A 1 372 ? 25.5 -18.781 -12.461 1 77.31 372 MET A O 1
ATOM 2848 N N . PHE A 1 373 ? 23.797 -17.422 -12.914 1 74.62 373 PHE A N 1
ATOM 2849 C CA . PHE A 1 373 ? 23.844 -17.75 -14.336 1 74.62 373 PHE A CA 1
ATOM 2850 C C . PHE A 1 373 ? 23.969 -16.484 -15.18 1 74.62 373 PHE A C 1
ATOM 2852 O O . PHE A 1 373 ? 23.078 -16.188 -15.984 1 74.62 373 PHE A O 1
ATOM 2859 N N . PRO A 1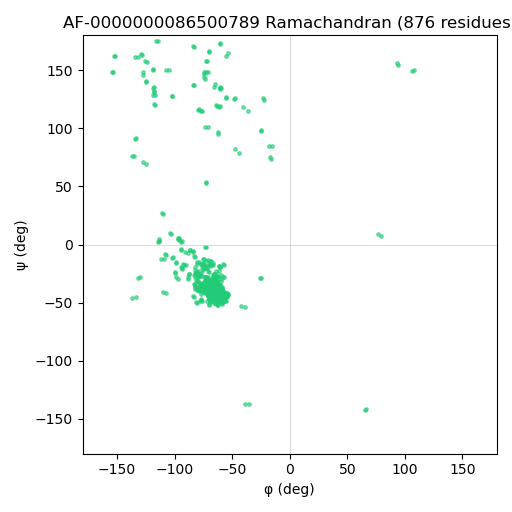 374 ? 25.047 -15.852 -15.133 1 66.81 374 PRO A N 1
ATOM 2860 C CA . PRO A 1 374 ? 25.219 -14.57 -15.828 1 66.81 374 PRO A CA 1
ATOM 2861 C C . PRO A 1 374 ? 25.172 -14.719 -17.344 1 66.81 374 PRO A C 1
ATOM 2863 O O . PRO A 1 374 ? 24.734 -13.805 -18.047 1 66.81 374 PRO A O 1
ATOM 2866 N N . GLU A 1 375 ? 25.688 -15.781 -17.938 1 60.97 375 GLU A N 1
ATOM 2867 C CA . GLU A 1 375 ? 25.766 -15.969 -19.375 1 60.97 375 GLU A CA 1
ATOM 2868 C C . GLU A 1 375 ? 24.453 -16.484 -19.953 1 60.97 375 GLU A C 1
ATOM 2870 O O . GLU A 1 375 ? 24.125 -16.219 -21.109 1 60.97 375 GLU A O 1
ATOM 2875 N N . ASP A 1 376 ? 23.766 -17.359 -19.062 1 62.03 376 ASP A N 1
ATOM 2876 C CA . ASP A 1 376 ? 22.5 -17.922 -19.547 1 62.03 376 ASP A CA 1
ATOM 2877 C C . ASP A 1 376 ? 21.438 -17.891 -18.453 1 62.03 376 ASP A C 1
ATOM 2879 O O . ASP A 1 376 ? 21 -18.938 -17.984 1 62.03 376 ASP A O 1
ATOM 2883 N N . SER A 1 377 ? 20.922 -16.828 -18.203 1 66.25 377 SER A N 1
ATOM 2884 C CA . SER A 1 377 ? 19.922 -16.656 -17.156 1 66.25 377 SER A CA 1
ATOM 2885 C C . SER A 1 377 ? 18.578 -17.219 -17.578 1 66.25 377 SER A C 1
ATOM 2887 O O . SER A 1 377 ? 17.719 -17.531 -16.75 1 66.25 377 SER A O 1
ATOM 2889 N N . SER A 1 378 ? 18.406 -17.422 -18.906 1 66.75 378 SER A N 1
ATOM 2890 C CA . SER A 1 378 ? 17.141 -17.906 -19.422 1 66.75 378 SER A CA 1
ATOM 2891 C C . SER A 1 378 ? 16.844 -19.312 -18.922 1 66.75 378 SER A C 1
ATOM 2893 O O . SER A 1 378 ? 15.688 -19.641 -18.609 1 66.75 378 SER A O 1
ATOM 2895 N N . ALA A 1 379 ? 17.891 -20.062 -18.859 1 70.69 379 ALA A N 1
ATOM 2896 C CA . ALA A 1 379 ? 17.703 -21.422 -18.375 1 70.69 379 ALA A CA 1
ATOM 2897 C C . ALA A 1 379 ? 17.297 -21.438 -16.906 1 70.69 379 ALA A C 1
ATOM 2899 O O . ALA A 1 379 ? 16.453 -22.234 -16.5 1 70.69 379 ALA A O 1
ATOM 2900 N N . GLY A 1 380 ? 17.922 -20.594 -16.094 1 76.56 380 GLY A N 1
ATOM 2901 C CA . GLY A 1 380 ? 17.578 -20.484 -14.688 1 76.56 380 GLY A CA 1
ATOM 2902 C C . GLY A 1 380 ? 16.141 -20.016 -14.469 1 76.56 380 GLY A C 1
ATOM 2903 O O . GLY A 1 380 ? 15.445 -20.547 -13.602 1 76.56 380 GLY A O 1
ATOM 2904 N N . PHE A 1 381 ? 15.688 -19.141 -15.258 1 74.81 381 PHE A N 1
ATOM 2905 C CA . PHE A 1 381 ? 14.336 -18.609 -15.141 1 74.81 381 PHE A CA 1
ATOM 2906 C C . PHE A 1 381 ? 13.312 -19.656 -15.594 1 74.81 381 PHE A C 1
ATOM 2908 O O . PHE A 1 381 ? 12.203 -19.719 -15.055 1 74.81 381 PHE A O 1
ATOM 2915 N N . ALA A 1 382 ? 13.719 -20.391 -16.578 1 73.62 382 ALA A N 1
ATOM 2916 C CA . ALA A 1 382 ? 12.828 -21.438 -17.047 1 73.62 382 ALA A CA 1
ATOM 2917 C C . ALA A 1 382 ? 12.57 -22.469 -15.945 1 73.62 382 ALA A C 1
ATOM 2919 O O . ALA A 1 382 ? 11.438 -22.938 -15.773 1 73.62 382 ALA A O 1
ATOM 2920 N N . ILE A 1 383 ? 13.602 -22.766 -15.289 1 82.25 383 ILE A N 1
ATOM 2921 C CA . ILE A 1 383 ? 13.469 -23.734 -14.203 1 82.25 383 ILE A CA 1
ATOM 2922 C C . ILE A 1 383 ? 12.609 -23.141 -13.086 1 82.25 383 ILE A C 1
ATOM 2924 O O . ILE A 1 383 ? 11.766 -23.844 -12.516 1 82.25 383 ILE A O 1
ATOM 2928 N N . PHE A 1 384 ? 12.797 -21.953 -12.781 1 86 384 PHE A N 1
ATOM 2929 C CA . PHE A 1 384 ? 12.039 -21.266 -11.742 1 86 384 PHE A CA 1
ATOM 2930 C C . PHE A 1 384 ? 10.547 -21.281 -12.062 1 86 384 PHE A C 1
ATOM 2932 O O . PHE A 1 384 ? 9.734 -21.688 -11.234 1 86 384 PHE A O 1
ATOM 2939 N N . LYS A 1 385 ? 10.219 -20.875 -13.234 1 80.94 385 LYS A N 1
ATOM 2940 C CA . LYS A 1 385 ? 8.82 -20.766 -13.625 1 80.94 385 LYS A CA 1
ATOM 2941 C C . LYS A 1 385 ? 8.172 -22.156 -13.719 1 80.94 385 LYS A C 1
ATOM 2943 O O . LYS A 1 385 ? 6.98 -22.312 -13.43 1 80.94 385 LYS A O 1
ATOM 2948 N N . PHE A 1 386 ? 8.977 -23.094 -14.156 1 84.25 386 PHE A N 1
ATOM 2949 C CA . PHE A 1 386 ? 8.477 -24.469 -14.234 1 84.25 386 PHE A CA 1
ATOM 2950 C C . PHE A 1 386 ? 8.117 -24.984 -12.852 1 84.25 386 PHE A C 1
ATOM 2952 O O . PHE A 1 386 ? 7.012 -25.484 -12.641 1 84.25 386 PHE A O 1
ATOM 2959 N N . MET A 1 387 ? 9.062 -24.844 -11.977 1 89 387 MET A N 1
ATOM 2960 C CA . MET A 1 387 ? 8.836 -25.344 -10.625 1 89 387 MET A CA 1
ATOM 2961 C C . MET A 1 387 ? 7.695 -24.594 -9.945 1 89 387 MET A C 1
ATOM 2963 O O . MET A 1 387 ? 6.891 -25.188 -9.227 1 89 387 MET A O 1
ATOM 2967 N N . GLN A 1 388 ? 7.641 -23.328 -10.141 1 91.81 388 GLN A N 1
ATOM 2968 C CA . GLN A 1 388 ? 6.59 -22.484 -9.562 1 91.81 388 GLN A CA 1
ATOM 2969 C C . GLN A 1 388 ? 5.215 -22.906 -10.086 1 91.81 388 GLN A C 1
ATOM 2971 O O . GLN A 1 388 ? 4.254 -23 -9.32 1 91.81 388 GLN A O 1
ATOM 2976 N N . SER A 1 389 ? 5.121 -23.172 -11.367 1 91.56 389 SER A N 1
ATOM 2977 C CA . SER A 1 389 ? 3.838 -23.516 -11.969 1 91.56 389 SER A CA 1
ATOM 2978 C C . SER A 1 389 ? 3.383 -24.906 -11.555 1 91.56 389 SER A C 1
ATOM 2980 O O . SER A 1 389 ? 2.193 -25.141 -11.32 1 91.56 389 SER A O 1
ATOM 2982 N N . VAL A 1 390 ? 4.305 -25.812 -11.477 1 93 390 VAL A N 1
ATOM 2983 C CA . VAL A 1 390 ? 3.967 -27.172 -11.062 1 93 390 VAL A CA 1
ATOM 2984 C C . VAL A 1 390 ? 3.42 -27.156 -9.641 1 93 390 VAL A C 1
ATOM 2986 O O . VAL A 1 390 ? 2.396 -27.781 -9.352 1 93 390 VAL A O 1
ATOM 2989 N N . THR A 1 391 ? 4.121 -26.484 -8.812 1 95.81 391 THR A N 1
ATOM 2990 C CA . THR A 1 391 ? 3.697 -26.469 -7.418 1 95.81 391 THR A CA 1
ATOM 2991 C C . THR A 1 391 ? 2.432 -25.641 -7.246 1 95.81 391 THR A C 1
ATOM 2993 O O . THR A 1 391 ? 1.626 -25.906 -6.352 1 95.81 391 THR A O 1
ATOM 2996 N N . ALA A 1 392 ? 2.248 -24.625 -8.102 1 94.94 392 ALA A N 1
ATOM 2997 C CA . ALA A 1 392 ? 0.986 -23.891 -8.086 1 94.94 392 ALA A CA 1
ATOM 2998 C C . ALA A 1 392 ? -0.183 -24.812 -8.438 1 94.94 392 ALA A C 1
ATOM 3000 O O . ALA A 1 392 ? -1.248 -24.734 -7.82 1 94.94 392 ALA A O 1
ATOM 3001 N N . ALA A 1 393 ? 0.024 -25.656 -9.438 1 94.94 393 ALA A N 1
ATOM 3002 C CA . ALA A 1 393 ? -1.016 -26.609 -9.812 1 94.94 393 ALA A CA 1
ATOM 3003 C C . ALA A 1 393 ? -1.359 -27.531 -8.641 1 94.94 393 ALA A C 1
ATOM 3005 O O . ALA A 1 393 ? -2.535 -27.734 -8.336 1 94.94 393 ALA A O 1
ATOM 3006 N N . VAL A 1 394 ? -0.349 -28 -8.016 1 95.56 394 VAL A N 1
ATOM 3007 C CA . VAL A 1 394 ? -0.548 -28.875 -6.867 1 95.56 394 VAL A CA 1
ATOM 3008 C C . VAL A 1 394 ? -1.294 -28.125 -5.77 1 95.56 394 VAL A C 1
ATOM 3010 O O . VAL A 1 394 ? -2.203 -28.672 -5.141 1 95.56 394 VAL A O 1
ATOM 3013 N N . GLY A 1 395 ? -0.898 -26.906 -5.527 1 96.06 395 GLY A N 1
ATOM 3014 C CA . GLY A 1 395 ? -1.529 -26.078 -4.508 1 96.06 395 GLY A CA 1
ATOM 3015 C C . GLY A 1 395 ? -3.012 -25.875 -4.742 1 96.06 395 GLY A C 1
ATOM 3016 O O . GLY A 1 395 ? -3.82 -26.016 -3.822 1 96.06 395 GLY A O 1
ATOM 3017 N N . PHE A 1 396 ? -3.432 -25.594 -5.934 1 94.75 396 PHE A N 1
ATOM 3018 C CA . PHE A 1 396 ? -4.84 -25.375 -6.242 1 94.75 396 PHE A CA 1
ATOM 3019 C C . PHE A 1 396 ? -5.633 -26.672 -6.133 1 94.75 396 PHE A C 1
ATOM 3021 O O . PHE A 1 396 ? -6.773 -26.672 -5.66 1 94.75 396 PHE A O 1
ATOM 3028 N N . TYR A 1 397 ? -5.047 -27.75 -6.523 1 94.06 397 TYR A N 1
ATOM 3029 C CA . TYR A 1 397 ? -5.762 -29.031 -6.457 1 94.06 397 TYR A CA 1
ATOM 3030 C C . TYR A 1 397 ? -5.988 -29.453 -5.012 1 94.06 397 TYR A C 1
ATOM 3032 O O . TYR A 1 397 ? -7.074 -29.922 -4.66 1 94.06 397 TYR A O 1
ATOM 3040 N N . TYR A 1 398 ? -4.977 -29.25 -4.16 1 95.56 398 TYR A N 1
ATOM 3041 C CA . TYR A 1 398 ? -5.203 -29.703 -2.789 1 95.56 398 TYR A CA 1
ATOM 3042 C C . TYR A 1 398 ? -6.109 -28.734 -2.043 1 95.56 398 TYR A C 1
ATOM 3044 O O . TYR A 1 398 ? -6.668 -29.078 -0.998 1 95.56 398 TYR A O 1
ATOM 3052 N N . SER A 1 399 ? -6.238 -27.531 -2.537 1 94.56 399 SER A N 1
ATOM 3053 C CA . SER A 1 399 ? -7.098 -26.547 -1.888 1 94.56 399 SER A CA 1
ATOM 3054 C C . SER A 1 399 ? -8.57 -26.938 -2.004 1 94.56 399 SER A C 1
ATOM 3056 O O . SER A 1 399 ? -9.414 -26.406 -1.284 1 94.56 399 SER A O 1
ATOM 3058 N N . ASN A 1 400 ? -8.875 -27.922 -2.924 1 93.19 400 ASN A N 1
ATOM 3059 C CA . ASN A 1 400 ? -10.242 -28.406 -3.066 1 93.19 400 ASN A CA 1
ATOM 3060 C C . ASN A 1 400 ? -10.664 -29.266 -1.869 1 93.19 400 ASN A C 1
ATOM 3062 O O . ASN A 1 400 ? -11.852 -29.391 -1.588 1 93.19 400 ASN A O 1
ATOM 3066 N N . VAL A 1 401 ? -9.648 -29.734 -1.152 1 93.75 401 VAL A N 1
ATOM 3067 C CA . VAL A 1 401 ? -10.023 -30.75 -0.159 1 93.75 401 VAL A CA 1
ATOM 3068 C C . VAL A 1 401 ? -9.391 -30.391 1.188 1 93.75 401 VAL A C 1
ATOM 3070 O O . VAL A 1 401 ? -9.906 -30.781 2.24 1 93.75 401 VAL A O 1
ATOM 3073 N N . LEU A 1 402 ? -8.281 -29.734 1.249 1 95.56 402 LEU A N 1
ATOM 3074 C CA . LEU A 1 402 ? -7.559 -29.516 2.492 1 95.56 402 LEU A CA 1
ATOM 3075 C C . LEU A 1 402 ? -8.133 -28.312 3.242 1 95.56 402 LEU A C 1
ATOM 3077 O O . LEU A 1 402 ? -8.453 -27.281 2.633 1 95.56 402 LEU A O 1
ATOM 3081 N N . LEU A 1 403 ? -8.258 -28.484 4.496 1 95.88 403 LEU A N 1
ATOM 3082 C CA . LEU A 1 403 ? -8.664 -27.391 5.371 1 95.88 403 LEU A CA 1
ATOM 3083 C C . LEU A 1 403 ? -7.551 -26.344 5.488 1 95.88 403 LEU A C 1
ATOM 3085 O O . LEU A 1 403 ? -6.398 -26.625 5.152 1 95.88 403 LEU A O 1
ATOM 3089 N N . LEU A 1 404 ? -7.934 -25.219 6.023 1 97.06 404 LEU A N 1
ATOM 3090 C CA . LEU A 1 404 ? -7.047 -24.062 6.043 1 97.06 404 LEU A CA 1
ATOM 3091 C C . LEU A 1 404 ? -5.801 -24.344 6.879 1 97.06 404 LEU A C 1
ATOM 3093 O O . LEU A 1 404 ? -4.691 -23.984 6.48 1 97.06 404 LEU A O 1
ATOM 3097 N N . GLN A 1 405 ? -5.922 -25 8.055 1 96.56 405 GLN A N 1
ATOM 3098 C CA . GLN A 1 405 ? -4.785 -25.203 8.953 1 96.56 405 GLN A CA 1
ATOM 3099 C C . GLN A 1 405 ? -3.725 -26.078 8.297 1 96.56 405 GLN A C 1
ATOM 3101 O O . GLN A 1 405 ? -2.525 -25.859 8.492 1 96.56 405 GLN A O 1
ATOM 3106 N N . TRP A 1 406 ? -4.105 -26.984 7.52 1 96.94 406 TRP A N 1
ATOM 3107 C CA . TRP A 1 406 ? -3.164 -27.875 6.848 1 96.94 406 TRP A CA 1
ATOM 3108 C C . TRP A 1 406 ? -2.463 -27.156 5.699 1 96.94 406 TRP A C 1
ATOM 3110 O O . TRP A 1 406 ? -1.286 -27.406 5.43 1 96.94 406 TRP A O 1
ATOM 3120 N N . GLN A 1 407 ? -3.215 -26.375 4.988 1 97.56 407 GLN A N 1
ATOM 3121 C CA . GLN A 1 407 ? -2.592 -25.578 3.936 1 97.56 407 GLN A CA 1
ATOM 3122 C C . GLN A 1 407 ? -1.533 -24.641 4.508 1 97.56 407 GLN A C 1
ATOM 3124 O O . GLN A 1 407 ? -0.458 -24.484 3.928 1 97.56 407 GLN A O 1
ATOM 3129 N N . LEU A 1 408 ? -1.89 -24.016 5.676 1 98 408 LEU A N 1
ATOM 3130 C CA . LEU A 1 408 ? -0.938 -23.141 6.34 1 98 408 LEU A CA 1
ATOM 3131 C C . LEU A 1 408 ? 0.288 -23.906 6.809 1 98 408 LEU A C 1
ATOM 3133 O O . LEU A 1 408 ? 1.412 -23.406 6.73 1 98 408 LEU A O 1
ATOM 3137 N N . LEU A 1 409 ? 0.089 -25.094 7.301 1 97.5 409 LEU A N 1
ATOM 3138 C CA . LEU A 1 409 ? 1.202 -25.938 7.742 1 97.5 409 LEU A CA 1
ATOM 3139 C C . LEU A 1 409 ? 2.127 -26.266 6.578 1 97.5 409 LEU A C 1
ATOM 3141 O O . LEU A 1 409 ? 3.352 -26.25 6.723 1 97.5 409 LEU A O 1
ATOM 3145 N N . ILE A 1 410 ? 1.577 -26.672 5.422 1 97.75 410 ILE A N 1
ATOM 3146 C CA . ILE A 1 410 ? 2.361 -26.953 4.227 1 97.75 410 ILE A CA 1
ATOM 3147 C C . ILE A 1 410 ? 3.195 -25.734 3.852 1 97.75 410 ILE A C 1
ATOM 3149 O O . ILE A 1 410 ? 4.367 -25.859 3.496 1 97.75 410 ILE A O 1
ATOM 3153 N N . LEU A 1 411 ? 2.562 -24.531 3.953 1 98 411 LEU A N 1
ATOM 3154 C CA . LEU A 1 411 ? 3.25 -23.281 3.605 1 98 411 LEU A CA 1
ATOM 3155 C C . LEU A 1 411 ? 4.387 -23 4.582 1 98 411 LEU A C 1
ATOM 3157 O O . LEU A 1 411 ? 5.473 -22.594 4.172 1 98 411 LEU A O 1
ATOM 3161 N N . VAL A 1 412 ? 4.156 -23.281 5.871 1 97.88 412 VAL A N 1
ATOM 3162 C CA . VAL A 1 412 ? 5.184 -23.047 6.875 1 97.88 412 VAL A CA 1
ATOM 3163 C C . VAL A 1 412 ? 6.355 -24 6.656 1 97.88 412 VAL A C 1
ATOM 3165 O O . VAL A 1 412 ? 7.52 -23.578 6.684 1 97.88 412 VAL A O 1
ATOM 3168 N N . ILE A 1 413 ? 6.07 -25.234 6.367 1 97.56 413 ILE A N 1
ATOM 3169 C CA . ILE A 1 413 ? 7.109 -26.234 6.184 1 97.56 413 ILE A CA 1
ATOM 3170 C C . ILE A 1 413 ? 7.879 -25.953 4.895 1 97.56 413 ILE A C 1
ATOM 3172 O O . ILE A 1 413 ? 9.117 -25.953 4.895 1 97.56 413 ILE A O 1
ATOM 3176 N N . SER A 1 414 ? 7.164 -25.797 3.842 1 97.5 414 SER A N 1
ATOM 3177 C CA . SER A 1 414 ? 7.812 -25.531 2.564 1 97.5 414 SER A CA 1
ATOM 3178 C C . SER A 1 414 ? 8.602 -24.234 2.609 1 97.5 414 SER A C 1
ATOM 3180 O O . SER A 1 414 ? 9.68 -24.141 2.02 1 97.5 414 SER A O 1
ATOM 3182 N N . GLY A 1 415 ? 8.023 -23.203 3.271 1 96.88 415 GLY A N 1
ATOM 3183 C CA . GLY A 1 415 ? 8.75 -21.953 3.424 1 96.88 415 GLY A CA 1
ATOM 3184 C C . GLY A 1 415 ? 10.031 -22.094 4.223 1 96.88 415 GLY A C 1
ATOM 3185 O O . GLY A 1 415 ? 11.062 -21.531 3.863 1 96.88 415 GLY A O 1
ATOM 3186 N N . THR A 1 416 ? 10.008 -22.859 5.266 1 97.25 416 THR A N 1
ATOM 3187 C CA . THR A 1 416 ? 11.172 -23.078 6.113 1 97.25 416 THR A CA 1
ATOM 3188 C C . THR A 1 416 ? 12.266 -23.828 5.355 1 97.25 416 THR A C 1
ATOM 3190 O O . THR A 1 416 ? 13.438 -23.438 5.395 1 97.25 416 THR A O 1
ATOM 3193 N N . VAL A 1 417 ? 11.875 -24.828 4.648 1 96.81 417 VAL A N 1
ATOM 3194 C CA . VAL A 1 417 ? 12.836 -25.625 3.891 1 96.81 417 VAL A CA 1
ATOM 3195 C C . VAL A 1 417 ? 13.367 -24.797 2.717 1 96.81 417 VAL A C 1
ATOM 3197 O O . VAL A 1 417 ? 14.555 -24.875 2.383 1 96.81 417 VAL A O 1
ATOM 3200 N N . GLY A 1 418 ? 12.453 -24.047 2.086 1 95.81 418 GLY A N 1
ATOM 3201 C CA . GLY A 1 418 ? 12.859 -23.203 0.971 1 95.81 418 GLY A CA 1
ATOM 3202 C C . GLY A 1 418 ? 13.875 -22.141 1.359 1 95.81 418 GLY A C 1
ATOM 3203 O O . GLY A 1 418 ? 14.867 -21.953 0.661 1 95.81 418 GLY A O 1
ATOM 3204 N N . ILE A 1 419 ? 13.617 -21.5 2.439 1 95.19 419 ILE A N 1
ATOM 3205 C CA . ILE A 1 419 ? 14.523 -20.438 2.887 1 95.19 419 ILE A CA 1
ATOM 3206 C C . ILE A 1 419 ? 15.867 -21.047 3.283 1 95.19 419 ILE A C 1
ATOM 3208 O O . ILE A 1 419 ? 16.922 -20.453 3.059 1 95.19 419 ILE A O 1
ATOM 3212 N N . ALA A 1 420 ? 15.891 -22.172 3.955 1 94.5 420 ALA A N 1
ATOM 3213 C CA . ALA A 1 420 ? 17.125 -22.859 4.312 1 94.5 420 ALA A CA 1
ATOM 3214 C C . ALA A 1 420 ? 17.953 -23.188 3.072 1 94.5 420 ALA A C 1
ATOM 3216 O O . ALA A 1 420 ? 19.172 -23 3.066 1 94.5 420 ALA A O 1
ATOM 3217 N N . GLY A 1 421 ? 17.297 -23.672 2.096 1 93.12 421 GLY A N 1
ATOM 3218 C CA . GLY A 1 421 ? 17.984 -23.953 0.844 1 93.12 421 GLY A CA 1
ATOM 3219 C C . GLY A 1 421 ? 18.578 -22.703 0.205 1 93.12 421 GLY A C 1
ATOM 3220 O O . GLY A 1 421 ? 19.719 -22.734 -0.285 1 93.12 421 GLY A O 1
ATOM 3221 N N . PHE A 1 422 ? 17.828 -21.656 0.164 1 93.44 422 PHE A N 1
ATOM 3222 C CA . PHE A 1 422 ? 18.281 -20.406 -0.419 1 93.44 422 PHE A CA 1
ATOM 3223 C C . PHE A 1 422 ? 19.5 -19.875 0.314 1 93.44 422 PHE A C 1
ATOM 3225 O O . PHE A 1 422 ? 20.469 -19.453 -0.315 1 93.44 422 PHE A O 1
ATOM 3232 N N . ILE A 1 423 ? 19.469 -19.906 1.615 1 90.81 423 ILE A N 1
ATOM 3233 C CA . ILE A 1 423 ? 20.547 -19.375 2.434 1 90.81 423 ILE A CA 1
ATOM 3234 C C . ILE A 1 423 ? 21.812 -20.219 2.23 1 90.81 423 ILE A C 1
ATOM 3236 O O . ILE A 1 423 ? 22.922 -19.672 2.146 1 90.81 423 ILE A O 1
ATOM 3240 N N . LEU A 1 424 ? 21.672 -21.484 2.115 1 90.88 424 LEU A N 1
ATOM 3241 C CA . LEU A 1 424 ? 22.812 -22.375 1.899 1 90.88 424 LEU A CA 1
ATOM 3242 C C . LEU A 1 424 ? 23.469 -22.094 0.562 1 90.88 424 LEU A C 1
ATOM 3244 O O . LEU A 1 424 ? 24.703 -22.094 0.461 1 90.88 424 LEU A O 1
ATOM 3248 N N . VAL A 1 425 ? 22.656 -21.875 -0.401 1 90.06 425 VAL A N 1
ATOM 3249 C CA . VAL A 1 425 ? 23.188 -21.578 -1.721 1 90.06 425 VAL A CA 1
ATOM 3250 C C . VAL A 1 425 ? 23.875 -20.219 -1.694 1 90.06 425 VAL A C 1
ATOM 3252 O O . VAL A 1 425 ? 24.969 -20.047 -2.264 1 90.06 425 VAL A O 1
ATOM 3255 N N . GLU A 1 426 ? 23.25 -19.25 -1.046 1 87.94 426 GLU A N 1
ATOM 3256 C CA . GLU A 1 426 ? 23.812 -17.906 -0.957 1 87.94 426 GLU A CA 1
ATOM 3257 C C . GLU A 1 426 ? 25.156 -17.922 -0.223 1 87.94 426 GLU A C 1
ATOM 3259 O O . GLU A 1 426 ? 26.094 -17.234 -0.625 1 87.94 426 GLU A O 1
ATOM 3264 N N . TRP A 1 427 ? 25.188 -18.672 0.776 1 85.5 427 TRP A N 1
ATOM 3265 C CA . TRP A 1 427 ? 26.422 -18.797 1.537 1 85.5 427 TRP A CA 1
ATOM 3266 C C . TRP A 1 427 ? 27.516 -19.484 0.714 1 85.5 427 TRP A C 1
ATOM 3268 O O . TRP A 1 427 ? 28.688 -19.156 0.834 1 85.5 427 TRP A O 1
ATOM 3278 N N . GLY A 1 428 ? 27.156 -20.344 -0.064 1 83.25 428 GLY A N 1
ATOM 3279 C CA . GLY A 1 428 ? 28.109 -21 -0.948 1 83.25 428 GLY A CA 1
ATOM 3280 C C . GLY A 1 428 ? 28.703 -20.078 -1.982 1 83.25 428 GLY A C 1
ATOM 3281 O O . GLY A 1 428 ? 29.906 -20.125 -2.246 1 83.25 428 GLY A O 1
ATOM 3282 N N . ILE A 1 429 ? 27.922 -19.312 -2.551 1 80.25 429 ILE A N 1
ATOM 3283 C CA . ILE A 1 429 ? 28.375 -18.359 -3.549 1 80.25 429 ILE A CA 1
ATOM 3284 C C . ILE A 1 429 ? 29.281 -17.328 -2.896 1 80.25 429 ILE A C 1
ATOM 3286 O O . ILE A 1 429 ? 30.312 -16.938 -3.473 1 80.25 429 ILE A O 1
ATOM 3290 N N . ALA A 1 430 ? 28.906 -16.828 -1.757 1 76.31 430 ALA A N 1
ATOM 3291 C CA . ALA A 1 430 ? 29.703 -15.844 -1.041 1 76.31 430 ALA A CA 1
ATOM 3292 C C . ALA A 1 430 ? 31.078 -16.406 -0.682 1 76.31 430 ALA A C 1
ATOM 3294 O O . ALA A 1 430 ? 32.062 -15.688 -0.711 1 76.31 430 ALA A O 1
ATOM 3295 N N . HIS A 1 431 ? 31.078 -17.594 -0.414 1 74.88 431 HIS A N 1
ATOM 3296 C CA . HIS A 1 431 ? 32.344 -18.25 -0.058 1 74.88 431 HIS A CA 1
ATOM 3297 C C . HIS A 1 431 ? 33.25 -18.391 -1.271 1 74.88 431 HIS A C 1
ATOM 3299 O O . HIS A 1 431 ? 34.469 -18.234 -1.155 1 74.88 431 HIS A O 1
ATOM 3305 N N . VAL A 1 432 ? 32.656 -18.641 -2.326 1 68.12 432 VAL A N 1
ATOM 3306 C CA . VAL A 1 432 ? 33.469 -18.797 -3.543 1 68.12 432 VAL A CA 1
ATOM 3307 C C . VAL A 1 432 ? 34 -17.453 -3.988 1 68.12 432 VAL A C 1
ATOM 3309 O O . VAL A 1 432 ? 35.156 -17.359 -4.426 1 68.12 432 VAL A O 1
ATOM 3312 N N . THR A 1 433 ? 33.188 -16.469 -3.945 1 63.12 433 THR A N 1
ATOM 3313 C CA . THR A 1 433 ? 33.625 -15.133 -4.32 1 63.12 433 THR A CA 1
ATOM 3314 C C . THR A 1 433 ? 34.719 -14.633 -3.375 1 63.12 433 THR A C 1
ATOM 3316 O O . THR A 1 433 ? 35.656 -13.984 -3.807 1 63.12 433 THR A O 1
ATOM 3319 N N . ARG A 1 434 ? 34.594 -15.008 -2.125 1 57 434 ARG A N 1
ATOM 3320 C CA . ARG A 1 434 ? 35.594 -14.602 -1.134 1 57 434 ARG A CA 1
ATOM 3321 C C . ARG A 1 434 ? 36.875 -15.398 -1.303 1 57 434 ARG A C 1
ATOM 3323 O O . ARG A 1 434 ? 37.969 -14.859 -1.121 1 57 434 ARG A O 1
ATOM 3330 N N . SER A 1 435 ? 36.688 -16.641 -1.567 1 57.03 435 SER A N 1
ATOM 3331 C CA . SER A 1 435 ? 37.844 -17.484 -1.767 1 57.03 435 SER A CA 1
ATOM 3332 C C . SER A 1 435 ? 38.562 -17.156 -3.074 1 57.03 435 SER A C 1
ATOM 3334 O O . SER A 1 435 ? 39.781 -17.297 -3.18 1 57.03 435 SER A O 1
ATOM 3336 N N . GLY A 1 436 ? 37.781 -16.891 -4.012 1 48.81 436 GLY A N 1
ATOM 3337 C CA . GLY A 1 436 ? 38.438 -16.438 -5.23 1 48.81 436 GLY A CA 1
ATOM 3338 C C . GLY A 1 436 ? 39.219 -15.148 -5.055 1 48.81 436 GLY A C 1
ATOM 3339 O O . GLY A 1 436 ? 40.25 -14.969 -5.668 1 48.81 436 GLY A O 1
ATOM 3340 N N . TYR A 1 437 ? 38.781 -14.281 -4.309 1 47.62 437 TYR A N 1
ATOM 3341 C CA . TYR A 1 437 ? 39.531 -13.07 -3.98 1 47.62 437 TYR A CA 1
ATOM 3342 C C . TYR A 1 437 ? 40.75 -13.406 -3.145 1 47.62 437 TYR A C 1
ATOM 3344 O O . TYR A 1 437 ? 41.781 -12.742 -3.244 1 47.62 437 TYR A O 1
ATOM 3352 N N . GLU A 1 438 ? 40.719 -14.336 -2.234 1 44.19 438 GLU A N 1
ATOM 3353 C CA . GLU A 1 438 ? 41.875 -14.711 -1.448 1 44.19 438 GLU A CA 1
ATOM 3354 C C . GLU A 1 438 ? 42.938 -15.375 -2.32 1 44.19 438 GLU A C 1
ATOM 3356 O O . GLU A 1 438 ? 44.125 -15.336 -1.997 1 44.19 438 GLU A O 1
ATOM 3361 N N . GLN A 1 439 ? 42.594 -16.047 -3.277 1 39.09 439 GLN A N 1
ATOM 3362 C CA . GLN A 1 439 ? 43.625 -16.656 -4.109 1 39.09 439 GLN A CA 1
ATOM 3363 C C . GLN A 1 439 ? 44.281 -15.633 -5.047 1 39.09 439 GLN A C 1
ATOM 3365 O O . GLN A 1 439 ? 45.25 -15.93 -5.719 1 39.09 439 GLN A O 1
ATOM 3370 N N . ILE A 1 440 ? 43.594 -14.555 -5.184 1 34.19 440 ILE A N 1
ATOM 3371 C CA . ILE A 1 440 ? 44.375 -13.555 -5.926 1 34.19 440 ILE A CA 1
ATOM 3372 C C . ILE A 1 440 ? 45.156 -12.672 -4.953 1 34.19 440 ILE A C 1
ATOM 3374 O O . ILE A 1 440 ? 44.562 -12.164 -3.982 1 34.19 440 ILE A O 1
ATOM 3378 N N . MET B 1 1 ? 35.281 -3.59 10.352 1 30.61 1 MET B N 1
ATOM 3379 C CA . MET B 1 1 ? 34.875 -2.371 11.055 1 30.61 1 MET B CA 1
ATOM 3380 C C . MET B 1 1 ? 33.938 -1.521 10.188 1 30.61 1 MET B C 1
ATOM 3382 O O . MET B 1 1 ? 33.062 -0.861 10.703 1 30.61 1 MET B O 1
ATOM 3386 N N . ALA B 1 2 ? 34.312 -1.415 8.875 1 37.34 2 ALA B N 1
ATOM 3387 C CA . ALA B 1 2 ? 33.531 -0.66 7.895 1 37.34 2 ALA B CA 1
ATOM 3388 C C . ALA B 1 2 ? 32.156 -1.27 7.707 1 37.34 2 ALA B C 1
ATOM 3390 O O . ALA B 1 2 ? 31.156 -0.546 7.566 1 37.34 2 ALA B O 1
ATOM 3391 N N . ASP B 1 3 ? 32.031 -2.564 7.754 1 45.91 3 ASP B N 1
ATOM 3392 C CA . ASP B 1 3 ? 30.828 -3.34 7.551 1 45.91 3 ASP B CA 1
ATOM 3393 C C . ASP B 1 3 ? 29.844 -3.141 8.703 1 45.91 3 ASP B C 1
ATOM 3395 O O . ASP B 1 3 ? 28.625 -3.094 8.5 1 45.91 3 ASP B O 1
ATOM 3399 N N . GLY B 1 4 ? 30.438 -2.934 9.945 1 45.66 4 GLY B N 1
ATOM 3400 C CA . GLY B 1 4 ? 29.656 -2.684 11.148 1 45.66 4 GLY B CA 1
ATOM 3401 C C . GLY B 1 4 ? 28.969 -1.337 11.141 1 45.66 4 GLY B C 1
ATOM 3402 O O . GLY B 1 4 ? 27.828 -1.218 11.609 1 45.66 4 GLY B O 1
ATOM 3403 N N . TYR B 1 5 ? 29.703 -0.325 10.688 1 44.88 5 TYR B N 1
ATOM 3404 C CA . TYR B 1 5 ? 29.219 1.049 10.633 1 44.88 5 TYR B CA 1
ATOM 3405 C C . TYR B 1 5 ? 28.062 1.179 9.648 1 44.88 5 TYR B C 1
ATOM 3407 O O . TYR B 1 5 ? 27.078 1.877 9.922 1 44.88 5 TYR B O 1
ATOM 3415 N N . PHE B 1 6 ? 28.328 0.571 8.5 1 51.62 6 PHE B N 1
ATOM 3416 C CA . PHE B 1 6 ? 27.297 0.582 7.461 1 51.62 6 PHE B CA 1
ATOM 3417 C C . PHE B 1 6 ? 26 -0.024 7.98 1 51.62 6 PHE B C 1
ATOM 3419 O O . PHE B 1 6 ? 24.906 0.448 7.645 1 51.62 6 PHE B O 1
ATOM 3426 N N . ASP B 1 7 ? 26.234 -0.764 9.117 1 74 7 ASP B N 1
ATOM 3427 C CA . ASP B 1 7 ? 25.078 -1.487 9.648 1 74 7 ASP B CA 1
ATOM 3428 C C . ASP B 1 7 ? 24.281 -0.618 10.617 1 74 7 ASP B C 1
ATOM 3430 O O . ASP B 1 7 ? 23.047 -0.614 10.594 1 74 7 ASP B O 1
ATOM 3434 N N . LEU B 1 8 ? 25.109 0.342 11.258 1 81.88 8 LEU B N 1
ATOM 3435 C CA . LEU B 1 8 ? 24.406 1.171 12.234 1 81.88 8 LEU B CA 1
ATOM 3436 C C . LEU B 1 8 ? 23.656 2.301 11.539 1 81.88 8 LEU B C 1
ATOM 3438 O O . LEU B 1 8 ? 22.531 2.633 11.93 1 81.88 8 LEU B O 1
ATOM 3442 N N . ARG B 1 9 ? 24.25 2.867 10.539 1 84.19 9 ARG B N 1
ATOM 3443 C CA . ARG B 1 9 ? 23.625 3.951 9.797 1 84.19 9 ARG B CA 1
ATOM 3444 C C . ARG B 1 9 ? 22.344 3.475 9.133 1 84.19 9 ARG B C 1
ATOM 3446 O O . ARG B 1 9 ? 21.328 4.184 9.133 1 84.19 9 ARG B O 1
ATOM 3453 N N . PHE B 1 10 ? 22.531 2.328 8.703 1 82.56 10 PHE B N 1
ATOM 3454 C CA . PHE B 1 10 ? 21.375 1.763 8.031 1 82.56 10 PHE B CA 1
ATOM 3455 C C . PHE B 1 10 ? 20.281 1.432 9.039 1 82.56 10 PHE B C 1
ATOM 3457 O O . PHE B 1 10 ? 19.094 1.636 8.766 1 82.56 10 PHE B O 1
ATOM 3464 N N . TYR B 1 11 ? 20.703 0.945 10.125 1 86.88 11 TYR B N 1
ATOM 3465 C CA . TYR B 1 11 ? 19.766 0.7 11.219 1 86.88 11 TYR B CA 1
ATOM 3466 C C . TYR B 1 11 ? 19.031 1.979 11.602 1 86.88 11 TYR B C 1
ATOM 3468 O O . TYR B 1 11 ? 17.812 1.979 11.766 1 86.88 11 TYR B O 1
ATOM 3476 N N . ASN B 1 12 ? 19.703 3.047 11.703 1 91.25 12 ASN B N 1
ATOM 3477 C CA . ASN B 1 12 ? 19.125 4.328 12.078 1 91.25 12 ASN B CA 1
ATOM 3478 C C . ASN B 1 12 ? 18.125 4.828 11.031 1 91.25 12 ASN B C 1
ATOM 3480 O O . ASN B 1 12 ? 17.109 5.426 11.375 1 91.25 12 ASN B O 1
ATOM 3484 N N . ILE B 1 13 ? 18.438 4.559 9.852 1 86.69 13 ILE B N 1
ATOM 3485 C CA . ILE B 1 13 ? 17.562 5.004 8.781 1 86.69 13 ILE B CA 1
ATOM 3486 C C . ILE B 1 13 ? 16.25 4.215 8.828 1 86.69 13 ILE B C 1
ATOM 3488 O O . ILE B 1 13 ? 15.172 4.777 8.648 1 86.69 13 ILE B O 1
ATOM 3492 N N . ILE B 1 14 ? 16.344 2.986 9.102 1 85.94 14 ILE B N 1
ATOM 3493 C CA . ILE B 1 14 ? 15.164 2.131 9.164 1 85.94 14 ILE B CA 1
ATOM 3494 C C . ILE B 1 14 ? 14.305 2.516 10.367 1 85.94 14 ILE B C 1
ATOM 3496 O O . ILE B 1 14 ? 13.086 2.627 10.266 1 85.94 14 ILE B O 1
ATOM 3500 N N . VAL B 1 15 ? 14.969 2.713 11.469 1 92 15 VAL B N 1
ATOM 3501 C CA . VAL B 1 15 ? 14.25 3.086 12.68 1 92 15 VAL B CA 1
ATOM 3502 C C . VAL B 1 15 ? 13.602 4.453 12.5 1 92 15 VAL B C 1
ATOM 3504 O O . VAL B 1 15 ? 12.469 4.676 12.938 1 92 15 VAL B O 1
ATOM 3507 N N . LEU B 1 16 ? 14.336 5.316 11.883 1 92.31 16 LEU B N 1
ATOM 3508 C CA . LEU B 1 16 ? 13.789 6.637 11.578 1 92.31 16 LEU B CA 1
ATOM 3509 C C . LEU B 1 16 ? 12.539 6.52 10.703 1 92.31 16 LEU B C 1
ATOM 3511 O O . LEU B 1 16 ? 11.523 7.16 10.984 1 92.31 16 LEU B O 1
ATOM 3515 N N . GLY B 1 17 ? 12.648 5.734 9.711 1 90 17 GLY B N 1
ATOM 3516 C CA . GLY B 1 17 ? 11.516 5.531 8.812 1 90 17 GLY B CA 1
ATOM 3517 C C . GLY B 1 17 ? 10.305 4.938 9.5 1 90 17 GLY B C 1
ATOM 3518 O O . GLY B 1 17 ? 9.18 5.402 9.305 1 90 17 GLY B O 1
ATOM 3519 N N . ILE B 1 18 ? 10.523 3.973 10.297 1 91.5 18 ILE B N 1
ATOM 3520 C CA . ILE B 1 18 ? 9.438 3.305 11.008 1 91.5 18 ILE B CA 1
ATOM 3521 C C . ILE B 1 18 ? 8.805 4.273 12 1 91.5 18 ILE B C 1
ATOM 3523 O O . ILE B 1 18 ? 7.578 4.297 12.156 1 91.5 18 ILE B O 1
ATOM 3527 N N . SER B 1 19 ? 9.641 4.996 12.695 1 95.19 19 SER B N 1
ATOM 3528 C CA . SER B 1 19 ? 9.133 5.973 13.648 1 95.19 19 SER B CA 1
ATOM 3529 C C . SER B 1 19 ? 8.258 7.016 12.961 1 95.19 19 SER B C 1
ATOM 3531 O O . SER B 1 19 ? 7.164 7.324 13.438 1 95.19 19 SER B O 1
ATOM 3533 N N . PHE B 1 20 ? 8.719 7.527 11.867 1 93.69 20 PHE B N 1
ATOM 3534 C CA . PHE B 1 20 ? 7.973 8.539 11.141 1 93.69 20 PHE B CA 1
ATOM 3535 C C . PHE B 1 20 ? 6.699 7.953 10.539 1 93.69 20 PHE B C 1
ATOM 3537 O O . PHE B 1 20 ? 5.68 8.641 10.445 1 93.69 20 PHE B O 1
ATOM 3544 N N . MET B 1 21 ? 6.789 6.73 10.117 1 92.94 21 MET B N 1
ATOM 3545 C CA . MET B 1 21 ? 5.594 6.055 9.625 1 92.94 21 MET B CA 1
ATOM 3546 C C . MET B 1 21 ? 4.504 6.031 10.695 1 92.94 21 MET B C 1
ATOM 3548 O O . MET B 1 21 ? 3.348 6.352 10.414 1 92.94 21 MET B O 1
ATOM 3552 N N . LEU B 1 22 ? 4.891 5.707 11.883 1 94.5 22 LEU B N 1
ATOM 3553 C CA . LEU B 1 22 ? 3.928 5.594 12.969 1 94.5 22 LEU B CA 1
ATOM 3554 C C . LEU B 1 22 ? 3.406 6.969 13.383 1 94.5 22 LEU B C 1
ATOM 3556 O O . LEU B 1 22 ? 2.199 7.152 13.555 1 94.5 22 LEU B O 1
ATOM 3560 N N . ILE B 1 23 ? 4.289 7.902 13.508 1 95.5 23 ILE B N 1
ATOM 3561 C CA . ILE B 1 23 ? 3.916 9.258 13.898 1 95.5 23 ILE B CA 1
ATOM 3562 C C . ILE B 1 23 ? 2.975 9.852 12.852 1 95.5 23 ILE B C 1
ATOM 3564 O O . ILE B 1 23 ? 1.943 10.438 13.195 1 95.5 23 ILE B O 1
ATOM 3568 N N . PHE B 1 24 ? 3.24 9.617 11.641 1 93.94 24 PHE B N 1
ATOM 3569 C CA . PHE B 1 24 ? 2.477 10.281 10.594 1 93.94 24 PHE B CA 1
ATOM 3570 C C . PHE B 1 24 ? 1.257 9.453 10.203 1 93.94 24 PHE B C 1
ATOM 3572 O O . PHE B 1 24 ? 0.335 9.953 9.562 1 93.94 24 PHE B O 1
ATOM 3579 N N . THR B 1 25 ? 1.29 8.18 10.562 1 93.69 25 THR B N 1
ATOM 3580 C CA . THR B 1 25 ? 0.025 7.453 10.508 1 93.69 25 THR B CA 1
ATOM 3581 C C . THR B 1 25 ? -1.045 8.172 11.328 1 93.69 25 THR B C 1
ATOM 3583 O O . THR B 1 25 ? -2.191 8.289 10.891 1 93.69 25 THR B O 1
ATOM 3586 N N . ALA B 1 26 ? -0.579 8.617 12.469 1 94.5 26 ALA B N 1
ATOM 3587 C CA . ALA B 1 26 ? -1.495 9.336 13.352 1 94.5 26 ALA B CA 1
ATOM 3588 C C . ALA B 1 26 ? -1.817 10.727 12.797 1 94.5 26 ALA B C 1
ATOM 3590 O O . ALA B 1 26 ? -2.984 11.055 12.57 1 94.5 26 ALA B O 1
ATOM 3591 N N . PHE B 1 27 ? -0.862 11.445 12.43 1 94.12 27 PHE B N 1
ATOM 3592 C CA . PHE B 1 27 ? -1.059 12.852 12.086 1 94.12 27 PHE B CA 1
ATOM 3593 C C . PHE B 1 27 ? -1.686 12.984 10.703 1 94.12 27 PHE B C 1
ATOM 3595 O O . PHE B 1 27 ? -2.596 13.789 10.5 1 94.12 27 PHE B O 1
ATOM 3602 N N . GLN B 1 28 ? -1.169 12.273 9.734 1 91.81 28 GLN B N 1
ATOM 3603 C CA . GLN B 1 28 ? -1.681 12.422 8.375 1 91.81 28 GLN B CA 1
ATOM 3604 C C . GLN B 1 28 ? -3.145 12 8.289 1 91.81 28 GLN B C 1
ATOM 3606 O O . GLN B 1 28 ? -3.947 12.648 7.617 1 91.81 28 GLN B O 1
ATOM 3611 N N . THR B 1 29 ? -3.428 10.945 8.969 1 92.62 29 THR B N 1
ATOM 3612 C CA . THR B 1 29 ? -4.82 10.508 8.992 1 92.62 29 THR B CA 1
ATOM 3613 C C . THR B 1 29 ? -5.695 11.539 9.703 1 92.62 29 THR B C 1
ATOM 3615 O O . THR B 1 29 ? -6.793 11.852 9.234 1 92.62 29 THR B O 1
ATOM 3618 N N . CYS B 1 30 ? -5.184 12 10.766 1 92.88 30 CYS B N 1
ATOM 3619 C CA . CYS B 1 30 ? -5.91 13.023 11.508 1 92.88 30 CYS B CA 1
ATOM 3620 C C . CYS B 1 30 ? -6.184 14.234 10.633 1 92.88 30 CYS B C 1
ATOM 3622 O O . CYS B 1 30 ? -7.305 14.75 10.617 1 92.88 30 CYS B O 1
ATOM 3624 N N . SER B 1 31 ? -5.195 14.641 9.945 1 91.56 31 SER B N 1
ATOM 3625 C CA . SER B 1 31 ? -5.32 15.812 9.094 1 91.56 31 SER B CA 1
ATOM 3626 C C . SER B 1 31 ? -6.355 15.586 7.992 1 91.56 31 SER B C 1
ATOM 3628 O O . SER B 1 31 ? -7.027 16.531 7.562 1 91.56 31 SER B O 1
ATOM 3630 N N . MET B 1 32 ? -6.496 14.414 7.57 1 90.88 32 MET B N 1
ATOM 3631 C CA . MET B 1 32 ? -7.398 14.094 6.469 1 90.88 32 MET B CA 1
ATOM 3632 C C . MET B 1 32 ? -8.844 14 6.957 1 90.88 32 MET B C 1
ATOM 3634 O O . MET B 1 32 ? -9.773 14.305 6.215 1 90.88 32 MET B O 1
ATOM 3638 N N . VAL B 1 33 ? -9.039 13.68 8.219 1 92.19 33 VAL B N 1
ATOM 3639 C CA . VAL B 1 33 ? -10.406 13.391 8.656 1 92.19 33 VAL B CA 1
ATOM 3640 C C . VAL B 1 33 ? -10.891 14.484 9.594 1 92.19 33 VAL B C 1
ATOM 3642 O O . VAL B 1 33 ? -12.086 14.578 9.883 1 92.19 33 VAL B O 1
ATOM 3645 N N . GLU B 1 34 ? -10.016 15.297 10.031 1 91.25 34 GLU B N 1
ATOM 3646 C CA . GLU B 1 34 ? -10.336 16.203 11.133 1 91.25 34 GLU B CA 1
ATOM 3647 C C . GLU B 1 34 ? -11.508 17.109 10.781 1 91.25 34 GLU B C 1
ATOM 3649 O O . GLU B 1 34 ? -12.406 17.312 11.609 1 91.25 34 GLU B O 1
ATOM 3654 N N . LYS B 1 35 ? -11.547 17.672 9.57 1 90.75 35 LYS B N 1
ATOM 3655 C CA . LYS B 1 35 ? -12.664 18.531 9.203 1 90.75 35 LYS B CA 1
ATOM 3656 C C . LYS B 1 35 ? -13.992 17.781 9.258 1 90.75 35 LYS B C 1
ATOM 3658 O O . LYS B 1 35 ? -14.977 18.281 9.797 1 90.75 35 LYS B O 1
ATOM 3663 N N . THR B 1 36 ? -14.008 16.625 8.75 1 88.75 36 THR B N 1
ATOM 3664 C CA . THR B 1 36 ? -15.211 15.797 8.734 1 88.75 36 THR B CA 1
ATOM 3665 C C . THR B 1 36 ? -15.617 15.422 10.156 1 88.75 36 THR B C 1
ATOM 3667 O O . THR B 1 36 ? -16.797 15.477 10.5 1 88.75 36 THR B O 1
ATOM 3670 N N . VAL B 1 37 ? -14.68 15.039 10.953 1 89.25 37 VAL B N 1
ATOM 3671 C CA . VAL B 1 37 ? -14.93 14.609 12.328 1 89.25 37 VAL B CA 1
ATOM 3672 C C . VAL B 1 37 ? -15.453 15.781 13.148 1 89.25 37 VAL B C 1
ATOM 3674 O O . VAL B 1 37 ? -16.406 15.633 13.922 1 89.25 37 VAL B O 1
ATOM 3677 N N . LEU B 1 38 ? -14.883 16.922 12.953 1 90.12 38 LEU B N 1
ATOM 3678 C CA . LEU B 1 38 ? -15.273 18.094 13.734 1 90.12 38 LEU B CA 1
ATOM 3679 C C . LEU B 1 38 ? -16.625 18.625 13.273 1 90.12 38 LEU B C 1
ATOM 3681 O O . LEU B 1 38 ? -17.391 19.141 14.078 1 90.12 38 LEU B O 1
ATOM 3685 N N . ASP B 1 39 ? -16.859 18.531 11.984 1 88.31 39 ASP B N 1
ATOM 3686 C CA . ASP B 1 39 ? -18.172 18.922 11.484 1 88.31 39 ASP B CA 1
ATOM 3687 C C . ASP B 1 39 ? -19.266 18.031 12.047 1 88.31 39 ASP B C 1
ATOM 3689 O O . ASP B 1 39 ? -20.359 18.5 12.352 1 88.31 39 ASP B O 1
ATOM 3693 N N . SER B 1 40 ? -18.938 16.797 12.148 1 84.81 40 SER B N 1
ATOM 3694 C CA . SER B 1 40 ? -19.891 15.875 12.742 1 84.81 40 SER B CA 1
ATOM 3695 C C . SER B 1 40 ? -20.078 16.156 14.234 1 84.81 40 SER B C 1
ATOM 3697 O O . SER B 1 40 ? -21.172 16.016 14.766 1 84.81 40 SER B O 1
ATOM 3699 N N . ALA B 1 41 ? -19.062 16.469 14.875 1 83.94 41 ALA B N 1
ATOM 3700 C CA . ALA B 1 41 ? -19.125 16.812 16.297 1 83.94 41 ALA B CA 1
ATOM 3701 C C . ALA B 1 41 ? -19.922 18.094 16.516 1 83.94 41 ALA B C 1
ATOM 3703 O O . ALA B 1 41 ? -20.594 18.25 17.531 1 83.94 41 ALA B O 1
ATOM 3704 N N . ALA B 1 42 ? -19.828 19 15.617 1 84.88 42 ALA B N 1
ATOM 3705 C CA . ALA B 1 42 ? -20.562 20.25 15.703 1 84.88 42 ALA B CA 1
ATOM 3706 C C . ALA B 1 42 ? -22.062 20.031 15.586 1 84.88 42 ALA B C 1
ATOM 3708 O O . ALA B 1 42 ? -22.859 20.766 16.188 1 84.88 42 ALA B O 1
ATOM 3709 N N . LYS B 1 43 ? -22.359 19.078 14.867 1 81.31 43 LYS B N 1
ATOM 3710 C CA . LYS B 1 43 ? -23.781 18.75 14.695 1 81.31 43 LYS B CA 1
ATOM 3711 C C . LYS B 1 43 ? -24.344 18.094 15.953 1 81.31 43 LYS B C 1
ATOM 3713 O O . LYS B 1 43 ? -25.516 18.281 16.281 1 81.31 43 LYS B O 1
ATOM 3718 N N . ASN B 1 44 ? -23.516 17.438 16.594 1 75.81 44 ASN B N 1
ATOM 3719 C CA . ASN B 1 44 ? -24 16.656 17.719 1 75.81 44 ASN B CA 1
ATOM 3720 C C . ASN B 1 44 ? -23.766 17.391 19.047 1 75.81 44 ASN B C 1
ATOM 3722 O O . ASN B 1 44 ? -24.422 17.109 20.047 1 75.81 44 ASN B O 1
ATOM 3726 N N . GLU B 1 45 ? -22.781 18.156 19 1 75.19 45 GLU B N 1
ATOM 3727 C CA . GLU B 1 45 ? -22.391 18.859 20.219 1 75.19 45 GLU B CA 1
ATOM 3728 C C . GLU B 1 45 ? -22.234 20.359 19.969 1 75.19 45 GLU B C 1
ATOM 3730 O O . GLU B 1 45 ? -22.453 20.828 18.844 1 75.19 45 GLU B O 1
ATOM 3735 N N . ASN B 1 46 ? -22.203 21.141 20.984 1 78.12 46 ASN B N 1
ATOM 3736 C CA . ASN B 1 46 ? -21.953 22.578 20.891 1 78.12 46 ASN B CA 1
ATOM 3737 C C . ASN B 1 46 ? -20.5 22.891 20.578 1 78.12 46 ASN B C 1
ATOM 3739 O O . ASN B 1 46 ? -19.812 23.531 21.375 1 78.12 46 ASN B O 1
ATOM 3743 N N . PHE B 1 47 ? -20.016 22.25 19.469 1 83.88 47 PHE B N 1
ATOM 3744 C CA . PHE B 1 47 ? -18.625 22.469 19.062 1 83.88 47 PHE B CA 1
ATOM 3745 C C . PHE B 1 47 ? -18.547 23.422 17.891 1 83.88 47 PHE B C 1
ATOM 3747 O O . PHE B 1 47 ? -19.203 23.219 16.875 1 83.88 47 PHE B O 1
ATOM 3754 N N . THR B 1 48 ? -17.688 24.516 18.047 1 85.12 48 THR B N 1
ATOM 3755 C CA . THR B 1 48 ? -17.625 25.547 17.016 1 85.12 48 THR B CA 1
ATOM 3756 C C . THR B 1 48 ? -16.266 25.547 16.344 1 85.12 48 THR B C 1
ATOM 3758 O O . THR B 1 48 ? -15.977 26.406 15.508 1 85.12 48 THR B O 1
ATOM 3761 N N . GLY B 1 49 ? -15.469 24.656 16.688 1 89.25 49 GLY B N 1
ATOM 3762 C CA . GLY B 1 49 ? -14.156 24.609 16.062 1 89.25 49 GLY B CA 1
ATOM 3763 C C . GLY B 1 49 ? -14.203 24.125 14.617 1 89.25 49 GLY B C 1
ATOM 3764 O O . GLY B 1 49 ? -15.125 23.406 14.227 1 89.25 49 GLY B O 1
ATOM 3765 N N . ASN B 1 50 ? -13.195 24.688 13.773 1 91.44 50 ASN B N 1
ATOM 3766 C CA . ASN B 1 50 ? -13.125 24.344 12.352 1 91.44 50 ASN B CA 1
ATOM 3767 C C . ASN B 1 50 ? -11.812 23.641 12.008 1 91.44 50 ASN B C 1
ATOM 3769 O O . ASN B 1 50 ? -10.734 24.141 12.344 1 91.44 50 ASN B O 1
ATOM 3773 N N . GLY B 1 51 ? -11.984 22.578 11.305 1 92.19 51 GLY B N 1
ATOM 3774 C CA . GLY B 1 51 ? -10.82 21.766 10.953 1 92.19 51 GLY B CA 1
ATOM 3775 C C . GLY B 1 51 ? -9.852 22.5 10.039 1 92.19 51 GLY B C 1
ATOM 3776 O O . GLY B 1 51 ? -8.641 22.422 10.227 1 92.19 51 GLY B O 1
ATOM 3777 N N . TYR B 1 52 ? -10.398 23.234 9.078 1 93.69 52 TYR B N 1
ATOM 3778 C CA . TYR B 1 52 ? -9.539 23.953 8.148 1 93.69 52 TYR B CA 1
ATOM 3779 C C . TYR B 1 52 ? -8.766 25.062 8.859 1 93.69 52 TYR B C 1
ATOM 3781 O O . TYR B 1 52 ? -7.586 25.281 8.578 1 93.69 52 TYR B O 1
ATOM 3789 N N . THR B 1 53 ? -9.375 25.719 9.727 1 94.06 53 THR B N 1
ATOM 3790 C CA . THR B 1 53 ? -8.727 26.781 10.492 1 94.06 53 THR B CA 1
ATOM 3791 C C . THR B 1 53 ? -7.605 26.219 11.359 1 94.06 53 THR B C 1
ATOM 3793 O O . THR B 1 53 ? -6.535 26.812 11.469 1 94.06 53 THR B O 1
ATOM 3796 N N . SER B 1 54 ? -7.93 25.109 11.914 1 94.38 54 SER B N 1
ATOM 3797 C CA . SER B 1 54 ? -6.918 24.422 12.711 1 94.38 54 SER B CA 1
ATOM 3798 C C . SER B 1 54 ? -5.68 24.109 11.875 1 94.38 54 SER B C 1
ATOM 3800 O O . SER B 1 54 ? -4.555 24.406 12.289 1 94.38 54 SER B O 1
ATOM 3802 N N . LEU B 1 55 ? -5.859 23.578 10.766 1 94.69 55 LEU B N 1
ATOM 3803 C CA . LEU B 1 55 ? -4.742 23.219 9.891 1 94.69 55 LEU B CA 1
ATOM 3804 C C . LEU B 1 55 ? -4.051 24.469 9.359 1 94.69 55 LEU B C 1
ATOM 3806 O O . LEU B 1 55 ? -2.83 24.484 9.18 1 94.69 55 LEU B O 1
ATOM 3810 N N . GLY B 1 56 ? -4.832 25.5 9.078 1 95.38 56 GLY B N 1
ATOM 3811 C CA . GLY B 1 56 ? -4.246 26.766 8.688 1 95.38 56 GLY B CA 1
ATOM 3812 C C . GLY B 1 56 ? -3.303 27.344 9.727 1 95.38 56 GLY B C 1
ATOM 3813 O O . GLY B 1 56 ? -2.207 27.812 9.398 1 95.38 56 GLY B O 1
ATOM 3814 N N . ILE B 1 57 ? -3.732 27.266 10.953 1 95.44 57 ILE B N 1
ATOM 3815 C CA . ILE B 1 57 ? -2.914 27.75 12.062 1 95.44 57 ILE B CA 1
ATOM 3816 C C . ILE B 1 57 ? -1.639 26.906 12.156 1 95.44 57 ILE B C 1
ATOM 3818 O O . ILE B 1 57 ? -0.545 27.453 12.328 1 95.44 57 ILE B O 1
ATOM 3822 N N . LEU B 1 58 ? -1.8 25.672 12.023 1 95.44 58 LEU B N 1
ATOM 3823 C CA . LEU B 1 58 ? -0.671 24.75 12.094 1 95.44 58 LEU B CA 1
ATOM 3824 C C . LEU B 1 58 ? 0.396 25.109 11.07 1 95.44 58 LEU B C 1
ATOM 3826 O O . LEU B 1 58 ? 1.566 25.281 11.422 1 95.44 58 LEU B O 1
ATOM 3830 N N . TYR B 1 59 ? -0.003 25.312 9.898 1 94.44 59 TYR B N 1
ATOM 3831 C CA . TYR B 1 59 ? 0.971 25.531 8.836 1 94.44 59 TYR B CA 1
ATOM 3832 C C . TYR B 1 59 ? 1.509 26.953 8.875 1 94.44 59 TYR B C 1
ATOM 3834 O O . TYR B 1 59 ? 2.654 27.203 8.5 1 94.44 59 TYR B O 1
ATOM 3842 N N . ALA B 1 60 ? 0.731 27.859 9.391 1 94.25 60 ALA B N 1
ATOM 3843 C CA . ALA B 1 60 ? 1.237 29.203 9.602 1 94.25 60 ALA B CA 1
ATOM 3844 C C . ALA B 1 60 ? 2.346 29.219 10.648 1 94.25 60 ALA B C 1
ATOM 3846 O O . ALA B 1 60 ? 3.396 29.828 10.445 1 94.25 60 ALA B O 1
ATOM 3847 N N . VAL B 1 61 ? 2.084 28.547 11.695 1 94.75 61 VAL B N 1
ATOM 3848 C CA . VAL B 1 61 ? 3.072 28.484 12.766 1 94.75 61 VAL B CA 1
ATOM 3849 C C . VAL B 1 61 ? 4.285 27.672 12.305 1 94.75 61 VAL B C 1
ATOM 3851 O O . VAL B 1 61 ? 5.422 28.016 12.641 1 94.75 61 VAL B O 1
ATOM 3854 N N . PHE B 1 62 ? 4.027 26.578 11.594 1 93 62 PHE B N 1
ATOM 3855 C CA . PHE B 1 62 ? 5.098 25.781 11.016 1 93 62 PHE B CA 1
ATOM 3856 C C . PHE B 1 62 ? 6.023 26.641 10.164 1 93 62 PHE B C 1
ATOM 3858 O O . PHE B 1 62 ? 7.246 26.562 10.281 1 93 62 PHE B O 1
ATOM 3865 N N . SER B 1 63 ? 5.484 27.516 9.359 1 90.62 63 SER B N 1
ATOM 3866 C CA . SER B 1 63 ? 6.25 28.359 8.461 1 90.62 63 SER B CA 1
ATOM 3867 C C . SER B 1 63 ? 7.148 29.328 9.242 1 90.62 63 SER B C 1
ATOM 3869 O O . SER B 1 63 ? 8.328 29.484 8.914 1 90.62 63 SER B O 1
ATOM 3871 N N . ILE B 1 64 ? 6.668 29.875 10.273 1 88.19 64 ILE B N 1
ATOM 3872 C CA . ILE B 1 64 ? 7.406 30.844 11.07 1 88.19 64 ILE B CA 1
ATOM 3873 C C . ILE B 1 64 ? 8.461 30.125 11.922 1 88.19 64 ILE B C 1
ATOM 3875 O O . ILE B 1 64 ? 9.586 30.609 12.047 1 88.19 64 ILE B O 1
ATOM 3879 N N . SER B 1 65 ? 8.102 29.016 12.398 1 89.62 65 SER B N 1
ATOM 3880 C CA . SER B 1 65 ? 8.969 28.281 13.312 1 89.62 65 SER B CA 1
ATOM 3881 C C . SER B 1 65 ? 10.141 27.625 12.57 1 89.62 65 SER B C 1
ATOM 3883 O O . SER B 1 65 ? 11.141 27.266 13.188 1 89.62 65 SER B O 1
ATOM 3885 N N . ASN B 1 66 ? 9.977 27.516 11.32 1 83.38 66 ASN B N 1
ATOM 3886 C CA . ASN B 1 66 ? 11.047 26.938 10.523 1 83.38 66 ASN B CA 1
ATOM 3887 C C . ASN B 1 66 ? 12.344 27.734 10.648 1 83.38 66 ASN B C 1
ATOM 3889 O O . ASN B 1 66 ? 13.438 27.188 10.5 1 83.38 66 ASN B O 1
ATOM 3893 N N . TRP B 1 67 ? 12.227 28.938 10.938 1 78.5 67 TRP B N 1
ATOM 3894 C CA . TRP B 1 67 ? 13.398 29.812 11.055 1 78.5 67 TRP B CA 1
ATOM 3895 C C . TRP B 1 67 ? 14.109 29.594 12.383 1 78.5 67 TRP B C 1
ATOM 3897 O O . TRP B 1 67 ? 15.312 29.828 12.492 1 78.5 67 TRP B O 1
ATOM 3907 N N . ALA B 1 68 ? 13.422 29.141 13.359 1 81.62 68 ALA B N 1
ATOM 3908 C CA . ALA B 1 68 ? 13.992 28.938 14.688 1 81.62 68 ALA B CA 1
ATOM 3909 C C . ALA B 1 68 ? 14.375 27.469 14.898 1 81.62 68 ALA B C 1
ATOM 3911 O O . ALA B 1 68 ? 15.148 27.156 15.805 1 81.62 68 ALA B O 1
ATOM 3912 N N . ALA B 1 69 ? 13.898 26.578 14.086 1 84.56 69 ALA B N 1
ATOM 3913 C CA . ALA B 1 69 ? 14.008 25.141 14.312 1 84.56 69 ALA B CA 1
ATOM 3914 C C . ALA B 1 69 ? 15.469 24.688 14.273 1 84.56 69 ALA B C 1
ATOM 3916 O O . ALA B 1 69 ? 15.898 23.891 15.109 1 84.56 69 ALA B O 1
ATOM 3917 N N . PRO B 1 70 ? 16.281 25.266 13.344 1 78.5 70 PRO B N 1
ATOM 3918 C CA . PRO B 1 70 ? 17.672 24.812 13.297 1 78.5 70 PRO B CA 1
ATOM 3919 C C . PRO B 1 70 ? 18.438 25.141 14.578 1 78.5 70 PRO B C 1
ATOM 3921 O O . PRO B 1 70 ? 19.266 24.359 15.023 1 78.5 70 PRO B O 1
ATOM 3924 N N . SER B 1 71 ? 18.188 26.266 15.117 1 78.31 71 SER B N 1
ATOM 3925 C CA . SER B 1 71 ? 18.828 26.656 16.375 1 78.31 71 SER B CA 1
ATOM 3926 C C . SER B 1 71 ? 18.469 25.719 17.5 1 78.31 71 SER B C 1
ATOM 3928 O O . SER B 1 71 ? 19.312 25.359 18.328 1 78.31 71 SER B O 1
ATOM 3930 N N . PHE B 1 72 ? 17.266 25.359 17.484 1 83.94 72 PHE B N 1
ATOM 3931 C CA . PHE B 1 72 ? 16.812 24.422 18.5 1 83.94 72 PHE B CA 1
ATOM 3932 C C . PHE B 1 72 ? 17.484 23.062 18.328 1 83.94 72 PHE B C 1
ATOM 3934 O O . PHE B 1 72 ? 17.875 22.438 19.312 1 83.94 72 PHE B O 1
ATOM 3941 N N . VAL B 1 73 ? 17.578 22.609 17.188 1 85.12 73 VAL B N 1
ATOM 3942 C CA . VAL B 1 73 ? 18.141 21.297 16.891 1 85.12 73 VAL B CA 1
ATOM 3943 C C . VAL B 1 73 ? 19.625 21.297 17.25 1 85.12 73 VAL B C 1
ATOM 3945 O O . VAL B 1 73 ? 20.156 20.281 17.75 1 85.12 73 VAL B O 1
ATOM 3948 N N . CYS B 1 74 ? 20.312 22.406 16.969 1 79.12 74 CYS B N 1
ATOM 3949 C CA . CYS B 1 74 ? 21.734 22.5 17.297 1 79.12 74 CYS B CA 1
ATOM 3950 C C . CYS B 1 74 ? 21.953 22.453 18.812 1 79.12 74 CYS B C 1
ATOM 3952 O O . CYS B 1 74 ? 22.938 21.891 19.281 1 79.12 74 CYS B O 1
ATOM 3954 N N . PHE B 1 75 ? 21.047 23 19.438 1 82.69 75 PHE B N 1
ATOM 3955 C CA . PHE B 1 75 ? 21.172 23.094 20.891 1 82.69 75 PHE B CA 1
ATOM 3956 C C . PHE B 1 75 ? 20.844 21.766 21.547 1 82.69 75 PHE B C 1
ATOM 3958 O O . PHE B 1 75 ? 21.609 21.266 22.375 1 82.69 75 PHE B O 1
ATOM 3965 N N . ALA B 1 76 ? 19.766 21.141 21.203 1 88.44 76 ALA B N 1
ATOM 3966 C CA . ALA B 1 76 ? 19.25 19.969 21.891 1 88.44 76 ALA B CA 1
ATOM 3967 C C . ALA B 1 76 ? 19.75 18.688 21.234 1 88.44 76 ALA B C 1
ATOM 3969 O O . ALA B 1 76 ? 19.781 17.625 21.859 1 88.44 76 ALA B O 1
ATOM 3970 N N . GLY B 1 77 ? 20.172 18.781 20.016 1 85.62 77 GLY B N 1
ATOM 3971 C CA . GLY B 1 77 ? 20.547 17.594 19.25 1 85.62 77 GLY B CA 1
ATOM 3972 C C . GLY B 1 77 ? 19.391 17.047 18.422 1 85.62 77 GLY B C 1
ATOM 3973 O O . GLY B 1 77 ? 18.219 17.234 18.766 1 85.62 77 GLY B O 1
ATOM 3974 N N . PRO B 1 78 ? 19.703 16.359 17.422 1 88.5 78 PRO B N 1
ATOM 3975 C CA . PRO B 1 78 ? 18.672 15.891 16.5 1 88.5 78 PRO B CA 1
ATOM 3976 C C . PRO B 1 78 ? 17.75 14.844 17.125 1 88.5 78 PRO B C 1
ATOM 3978 O O . PRO B 1 78 ? 16.547 14.844 16.875 1 88.5 78 PRO B O 1
ATOM 3981 N N . ARG B 1 79 ? 18.25 13.953 17.922 1 92.75 79 ARG B N 1
ATOM 3982 C CA . ARG B 1 79 ? 17.438 12.883 18.5 1 92.75 79 ARG B CA 1
ATOM 3983 C C . ARG B 1 79 ? 16.422 13.43 19.484 1 92.75 79 ARG B C 1
ATOM 3985 O O . ARG B 1 79 ? 15.234 13.086 19.422 1 92.75 79 ARG B O 1
ATOM 3992 N N . VAL B 1 80 ? 16.875 14.258 20.312 1 93.25 80 VAL B N 1
ATOM 3993 C CA . VAL B 1 80 ? 16 14.836 21.328 1 93.25 80 VAL B CA 1
ATOM 3994 C C . VAL B 1 80 ? 15 15.781 20.672 1 93.25 80 VAL B C 1
ATOM 3996 O O . VAL B 1 80 ? 13.836 15.828 21.078 1 93.25 80 VAL B O 1
ATOM 3999 N N . SER B 1 81 ? 15.453 16.5 19.719 1 93.12 81 SER B N 1
ATOM 4000 C CA . SER B 1 81 ? 14.57 17.422 19 1 93.12 81 SER B CA 1
ATOM 4001 C C . SER B 1 81 ? 13.445 16.656 18.297 1 93.12 81 SER B C 1
ATOM 4003 O O . SER B 1 81 ? 12.297 17.109 18.297 1 93.12 81 SER B O 1
ATOM 4005 N N . MET B 1 82 ? 13.789 15.539 17.719 1 95.25 82 MET B N 1
ATOM 4006 C CA . MET B 1 82 ? 12.766 14.742 17.047 1 95.25 82 MET B CA 1
ATOM 4007 C C . MET B 1 82 ? 11.758 14.203 18.062 1 95.25 82 MET B C 1
ATOM 4009 O O . MET B 1 82 ? 10.555 14.156 17.781 1 95.25 82 MET B O 1
ATOM 4013 N N . PHE B 1 83 ? 12.281 13.805 19.172 1 96.38 83 PHE B N 1
ATOM 4014 C CA . PHE B 1 83 ? 11.398 13.266 20.203 1 96.38 83 PHE B CA 1
ATOM 4015 C C . PHE B 1 83 ? 10.445 14.336 20.719 1 96.38 83 PHE B C 1
ATOM 4017 O O . PHE B 1 83 ? 9.242 14.109 20.812 1 96.38 83 PHE B O 1
ATOM 4024 N N . VAL B 1 84 ? 10.953 15.469 21.016 1 95.5 84 VAL B N 1
ATOM 4025 C CA . VAL B 1 84 ? 10.133 16.562 21.516 1 95.5 84 VAL B CA 1
ATOM 4026 C C . VAL B 1 84 ? 9.117 16.984 20.453 1 95.5 84 VAL B C 1
ATOM 4028 O O . VAL B 1 84 ? 7.941 17.188 20.75 1 95.5 84 VAL B O 1
ATOM 4031 N N . GLY B 1 85 ? 9.586 17.188 19.234 1 96.19 85 GLY B N 1
ATOM 4032 C CA . GLY B 1 85 ? 8.672 17.516 18.156 1 96.19 85 GLY B CA 1
ATOM 4033 C C . GLY B 1 85 ? 7.559 16.5 17.984 1 96.19 85 GLY B C 1
ATOM 4034 O O . GLY B 1 85 ? 6.406 16.875 17.75 1 96.19 85 GLY B O 1
ATOM 4035 N N . SER B 1 86 ? 7.891 15.172 18.078 1 97.06 86 SER B N 1
ATOM 4036 C CA . SER B 1 86 ? 6.914 14.102 17.891 1 97.06 86 SER B CA 1
ATOM 4037 C C . SER B 1 86 ? 5.863 14.117 19 1 97.06 86 SER B C 1
ATOM 4039 O O . SER B 1 86 ? 4.715 13.727 18.781 1 97.06 86 SER B O 1
ATOM 4041 N N . LEU B 1 87 ? 6.211 14.641 20.156 1 97 87 LEU B N 1
ATOM 4042 C CA . LEU B 1 87 ? 5.266 14.688 21.266 1 97 87 LEU B CA 1
ATOM 4043 C C . LEU B 1 87 ? 4.172 15.719 21 1 97 87 LEU B C 1
ATOM 4045 O O . LEU B 1 87 ? 3.027 15.539 21.406 1 97 87 LEU B O 1
ATOM 4049 N N . PHE B 1 88 ? 4.562 16.734 20.359 1 96.88 88 PHE B N 1
ATOM 4050 C CA . PHE B 1 88 ? 3.564 17.734 20.016 1 96.88 88 PHE B CA 1
ATOM 4051 C C . PHE B 1 88 ? 2.586 17.188 18.984 1 96.88 88 PHE B C 1
ATOM 4053 O O . PHE B 1 88 ? 1.399 17.531 19 1 96.88 88 PHE B O 1
ATOM 4060 N N . TYR B 1 89 ? 3.064 16.375 18.047 1 96.06 89 TYR B N 1
ATOM 4061 C CA . TYR B 1 89 ? 2.166 15.703 17.125 1 96.06 89 TYR B CA 1
ATOM 4062 C C . TYR B 1 89 ? 1.205 14.789 17.859 1 96.06 89 TYR B C 1
ATOM 4064 O O . TYR B 1 89 ? 0.01 14.75 17.562 1 96.06 89 TYR B O 1
ATOM 4072 N N . PHE B 1 90 ? 1.767 14.109 18.859 1 96.5 90 PHE B N 1
ATOM 4073 C CA . PHE B 1 90 ? 0.973 13.188 19.656 1 96.5 90 PHE B CA 1
ATOM 4074 C C . PHE B 1 90 ? -0.119 13.93 20.422 1 96.5 90 PHE B C 1
ATOM 4076 O O . PHE B 1 90 ? -1.277 13.508 20.422 1 96.5 90 PHE B O 1
ATOM 4083 N N . LEU B 1 91 ? 0.213 14.984 21 1 95.19 91 LEU B N 1
ATOM 4084 C CA . LEU B 1 91 ? -0.74 15.766 21.781 1 95.19 91 LEU B CA 1
ATOM 4085 C C . LEU B 1 91 ? -1.841 16.328 20.891 1 95.19 91 LEU B C 1
ATOM 4087 O O . LEU B 1 91 ? -2.998 16.422 21.297 1 95.19 91 LEU B O 1
ATOM 4091 N N . PHE B 1 92 ? -1.481 16.781 19.734 1 95.94 92 PHE B N 1
ATOM 4092 C CA . PHE B 1 92 ? -2.469 17.297 18.797 1 95.94 92 PHE B CA 1
ATOM 4093 C C . PHE B 1 92 ? -3.508 16.234 18.453 1 95.94 92 PHE B C 1
ATOM 4095 O O . PHE B 1 92 ? -4.711 16.5 18.516 1 95.94 92 PHE B O 1
ATOM 4102 N N . VAL B 1 93 ? -3.041 15.016 18.156 1 95.88 93 VAL B N 1
ATOM 4103 C CA . VAL B 1 93 ? -3.947 13.922 17.812 1 95.88 93 VAL B CA 1
ATOM 4104 C C . VAL B 1 93 ? -4.789 13.539 19.031 1 95.88 93 VAL B C 1
ATOM 4106 O O . VAL B 1 93 ? -5.988 13.266 18.891 1 95.88 93 VAL B O 1
ATOM 4109 N N . LEU B 1 94 ? -4.242 13.609 20.172 1 93.62 94 LEU B N 1
ATOM 4110 C CA . LEU B 1 94 ? -4.914 13.266 21.422 1 93.62 94 LEU B CA 1
ATOM 4111 C C . LEU B 1 94 ? -6.055 14.234 21.703 1 93.62 94 LEU B C 1
ATOM 4113 O O . LEU B 1 94 ? -7.066 13.844 22.297 1 93.62 94 LEU B O 1
ATOM 4117 N N . SER B 1 95 ? -5.973 15.406 21.266 1 93.06 95 SER B N 1
ATOM 4118 C CA . SER B 1 95 ? -6.957 16.438 21.562 1 93.06 95 SER B CA 1
ATOM 4119 C C . SER B 1 95 ? -8.297 16.141 20.891 1 93.06 95 SER B C 1
ATOM 4121 O O . SER B 1 95 ? -9.328 16.672 21.297 1 93.06 95 SER B O 1
ATOM 4123 N N . PHE B 1 96 ? -8.312 15.297 19.938 1 93.12 96 PHE B N 1
ATOM 4124 C CA . PHE B 1 96 ? -9.539 15.008 19.188 1 93.12 96 PHE B CA 1
ATOM 4125 C C . PHE B 1 96 ? -10.391 13.992 19.938 1 93.12 96 PHE B C 1
ATOM 4127 O O . PHE B 1 96 ? -11.547 13.766 19.578 1 93.12 96 PHE B O 1
ATOM 4134 N N . LEU B 1 97 ? -9.828 13.367 20.984 1 90.5 97 LEU B N 1
ATOM 4135 C CA . LEU B 1 97 ? -10.625 12.469 21.812 1 90.5 97 LEU B CA 1
ATOM 4136 C C . LEU B 1 97 ? -11.797 13.203 22.453 1 90.5 97 LEU B C 1
ATOM 4138 O O . LEU B 1 97 ? -12.898 12.664 22.547 1 90.5 97 LEU B O 1
ATOM 4142 N N . LYS B 1 98 ? -11.57 14.367 22.906 1 87 98 LYS B N 1
ATOM 4143 C CA . LYS B 1 98 ? -12.594 15.289 23.375 1 87 98 LYS B CA 1
ATOM 4144 C C . LYS B 1 98 ? -12.367 16.688 22.828 1 87 98 LYS B C 1
ATOM 4146 O O . LYS B 1 98 ? -11.766 17.547 23.484 1 87 98 LYS B O 1
ATOM 4151 N N . PRO B 1 99 ? -13.016 16.844 21.688 1 86.5 99 PRO B N 1
ATOM 4152 C CA . PRO B 1 99 ? -12.758 18.109 20.984 1 86.5 99 PRO B CA 1
ATOM 4153 C C . PRO B 1 99 ? -13.219 19.328 21.781 1 86.5 99 PRO B C 1
ATOM 4155 O O . PRO B 1 99 ? -14.359 19.359 22.25 1 86.5 99 PRO B O 1
ATOM 4158 N N . MET B 1 100 ? -12.281 20.188 22.094 1 88.31 100 MET B N 1
ATOM 4159 C CA . MET B 1 100 ? -12.5 21.516 22.656 1 88.31 100 MET B CA 1
ATOM 4160 C C . MET B 1 100 ? -11.836 22.594 21.797 1 88.31 100 MET B C 1
ATOM 4162 O O . MET B 1 100 ? -10.719 22.391 21.312 1 88.31 100 MET B O 1
ATOM 4166 N N . VAL B 1 101 ? -12.523 23.672 21.641 1 91.5 101 VAL B N 1
ATOM 4167 C CA . VAL B 1 101 ? -12.062 24.703 20.719 1 91.5 101 VAL B CA 1
ATOM 4168 C C . VAL B 1 101 ? -10.672 25.188 21.141 1 91.5 101 VAL B C 1
ATOM 4170 O O . VAL B 1 101 ? -9.766 25.297 20.312 1 91.5 101 VAL B O 1
ATOM 4173 N N . TRP B 1 102 ? -10.516 25.406 22.406 1 91 102 TRP B N 1
ATOM 4174 C CA . TRP B 1 102 ? -9.227 25.922 22.875 1 91 102 TRP B CA 1
ATOM 4175 C C . TRP B 1 102 ? -8.133 24.875 22.688 1 91 102 TRP B C 1
ATOM 4177 O O . TRP B 1 102 ? -7.004 25.219 22.312 1 91 102 TRP B O 1
ATOM 4187 N N . SER B 1 103 ? -8.414 23.672 22.953 1 91.69 103 SER B N 1
ATOM 4188 C CA . SER B 1 103 ? -7.418 22.609 22.812 1 91.69 103 SER B CA 1
ATOM 4189 C C . SER B 1 103 ? -7.07 22.375 21.344 1 91.69 103 SER B C 1
ATOM 4191 O O . SER B 1 103 ? -5.926 22.047 21.016 1 91.69 103 SER B O 1
ATOM 4193 N N . LEU B 1 104 ? -8.047 22.516 20.531 1 93.38 104 LEU B N 1
ATOM 4194 C CA . LEU B 1 104 ? -7.84 22.328 19.094 1 93.38 104 LEU B CA 1
ATOM 4195 C C . LEU B 1 104 ? -6.863 23.359 18.547 1 93.38 104 LEU B C 1
ATOM 4197 O O . LEU B 1 104 ? -5.875 23 17.906 1 93.38 104 LEU B O 1
ATOM 4201 N N . TYR B 1 105 ? -7.098 24.656 18.828 1 94.88 105 TYR B N 1
ATOM 4202 C CA . TYR B 1 105 ? -6.285 25.719 18.25 1 94.88 105 TYR B CA 1
ATOM 4203 C C . TYR B 1 105 ? -4.945 25.828 18.953 1 94.88 105 TYR B C 1
ATOM 4205 O O . TYR B 1 105 ? -3.922 26.125 18.328 1 94.88 105 TYR B O 1
ATOM 4213 N N . LEU B 1 106 ? -4.941 25.562 20.234 1 95.19 106 LEU B N 1
ATOM 4214 C CA . LEU B 1 106 ? -3.66 25.484 20.938 1 95.19 106 LEU B CA 1
ATOM 4215 C C . LEU B 1 106 ? -2.826 24.328 20.422 1 95.19 106 LEU B C 1
ATOM 4217 O O . LEU B 1 106 ? -1.612 24.453 20.25 1 95.19 106 LEU B O 1
ATOM 4221 N N . GLY B 1 107 ? -3.508 23.234 20.266 1 95.62 107 GLY B N 1
ATOM 4222 C CA . GLY B 1 107 ? -2.828 22.078 19.703 1 95.62 107 GLY B CA 1
ATOM 4223 C C . GLY B 1 107 ? -2.25 22.359 18.328 1 95.62 107 GLY B C 1
ATOM 4224 O O . GLY B 1 107 ? -1.158 21.891 18 1 95.62 107 GLY B O 1
ATOM 4225 N N . SER B 1 108 ? -2.984 23.078 17.562 1 96.31 108 SER B N 1
ATOM 4226 C CA . SER B 1 108 ? -2.529 23.422 16.234 1 96.31 108 SER B CA 1
ATOM 4227 C C . SER B 1 108 ? -1.266 24.281 16.281 1 96.31 108 SER B C 1
ATOM 4229 O O . SER B 1 108 ? -0.355 24.094 15.469 1 96.31 108 SER B O 1
ATOM 4231 N N . VAL B 1 109 ? -1.209 25.188 17.203 1 96.5 109 VAL B N 1
ATOM 4232 C CA . VAL B 1 109 ? -0.033 26.031 17.375 1 96.5 109 VAL B CA 1
ATOM 4233 C C . VAL B 1 109 ? 1.16 25.188 17.797 1 96.5 109 VAL B C 1
ATOM 4235 O O . VAL B 1 109 ? 2.248 25.297 17.234 1 96.5 109 VAL B O 1
ATOM 4238 N N . LEU B 1 110 ? 0.938 24.297 18.688 1 96.19 110 LEU B N 1
ATOM 4239 C CA . LEU B 1 110 ? 2.014 23.484 19.234 1 96.19 110 LEU B CA 1
ATOM 4240 C C . LEU B 1 110 ? 2.549 22.516 18.203 1 96.19 110 LEU B C 1
ATOM 4242 O O . LEU B 1 110 ? 3.76 22.297 18.094 1 96.19 110 LEU B O 1
ATOM 4246 N N . VAL B 1 111 ? 1.657 21.922 17.484 1 96 111 VAL B N 1
ATOM 4247 C CA . VAL B 1 111 ? 2.105 20.969 16.484 1 96 111 VAL B CA 1
ATOM 4248 C C . VAL B 1 111 ? 2.842 21.688 15.367 1 96 111 VAL B C 1
ATOM 4250 O O . VAL B 1 111 ? 3.791 21.156 14.789 1 96 111 VAL B O 1
ATOM 4253 N N . GLY B 1 112 ? 2.395 22.922 15.039 1 95.38 112 GLY B N 1
ATOM 4254 C CA . GLY B 1 112 ? 3.15 23.703 14.078 1 95.38 112 GLY B CA 1
ATOM 4255 C C . GLY B 1 112 ? 4.594 23.922 14.492 1 95.38 112 GLY B C 1
ATOM 4256 O O . GLY B 1 112 ? 5.508 23.781 13.68 1 95.38 112 GLY B O 1
ATOM 4257 N N . PHE B 1 113 ? 4.738 24.188 15.734 1 94.62 113 PHE B N 1
ATOM 4258 C CA . PHE B 1 113 ? 6.07 24.359 16.297 1 94.62 113 PHE B CA 1
ATOM 4259 C C . PHE B 1 113 ? 6.824 23.031 16.312 1 94.62 113 PHE B C 1
ATOM 4261 O O . PHE B 1 113 ? 8 22.969 15.938 1 94.62 113 PHE B O 1
ATOM 4268 N N . GLY B 1 114 ? 6.172 22.047 16.688 1 94.56 114 GLY B N 1
ATOM 4269 C CA . GLY B 1 114 ? 6.773 20.719 16.719 1 94.56 114 GLY B CA 1
ATOM 4270 C C . GLY B 1 114 ? 7.168 20.219 15.344 1 94.56 114 GLY B C 1
ATOM 4271 O O . GLY B 1 114 ? 8.172 19.516 15.195 1 94.56 114 GLY B O 1
ATOM 4272 N N . ALA B 1 115 ? 6.352 20.547 14.375 1 94 115 ALA B N 1
ATOM 4273 C CA . ALA B 1 115 ? 6.625 20.109 13.008 1 94 115 ALA B CA 1
ATOM 4274 C C . ALA B 1 115 ? 7.934 20.703 12.5 1 94 115 ALA B C 1
ATOM 4276 O O . ALA B 1 115 ? 8.734 20.016 11.867 1 94 115 ALA B O 1
ATOM 4277 N N . ALA B 1 116 ? 8.156 21.969 12.773 1 90.44 116 ALA B N 1
ATOM 4278 C CA . ALA B 1 116 ? 9.391 22.625 12.359 1 90.44 116 ALA B CA 1
ATOM 4279 C C . ALA B 1 116 ? 10.609 21.953 12.977 1 90.44 116 ALA B C 1
ATOM 4281 O O . ALA B 1 116 ? 11.594 21.688 12.289 1 90.44 116 ALA B O 1
ATOM 4282 N N . ILE B 1 117 ? 10.5 21.672 14.219 1 90.88 117 ILE B N 1
ATOM 4283 C CA . ILE B 1 117 ? 11.594 21.062 14.953 1 90.88 117 ILE B CA 1
ATOM 4284 C C . ILE B 1 117 ? 11.82 19.641 14.461 1 90.88 117 ILE B C 1
ATOM 4286 O O . ILE B 1 117 ? 12.961 19.234 14.227 1 90.88 117 ILE B O 1
ATOM 4290 N N . LEU B 1 118 ? 10.773 18.906 14.234 1 92.38 118 LEU B N 1
ATOM 4291 C CA . LEU B 1 118 ? 10.844 17.5 13.859 1 92.38 118 LEU B CA 1
ATOM 4292 C C . LEU B 1 118 ? 11.484 17.344 12.477 1 92.38 118 LEU B C 1
ATOM 4294 O O . LEU B 1 118 ? 12.406 16.547 12.305 1 92.38 118 LEU B O 1
ATOM 4298 N N . TRP B 1 119 ? 11.016 18.047 11.594 1 86.69 119 TRP B N 1
ATOM 4299 C CA . TRP B 1 119 ? 11.469 17.875 10.219 1 86.69 119 TRP B CA 1
ATOM 4300 C C . TRP B 1 119 ? 12.883 18.406 10.031 1 86.69 119 TRP B C 1
ATOM 4302 O O . TRP B 1 119 ? 13.664 17.859 9.25 1 86.69 119 TRP B O 1
ATOM 4312 N N . THR B 1 120 ? 13.211 19.453 10.695 1 82.19 120 THR B N 1
ATOM 4313 C CA . THR B 1 120 ? 14.586 19.953 10.664 1 82.19 120 THR B CA 1
ATOM 4314 C C . THR B 1 120 ? 15.539 18.938 11.281 1 82.19 120 THR B C 1
ATOM 4316 O O . THR B 1 120 ? 16.609 18.672 10.734 1 82.19 120 THR B O 1
ATOM 4319 N N . ALA B 1 121 ? 15.117 18.422 12.398 1 87.38 121 ALA B N 1
ATOM 4320 C CA . ALA B 1 121 ? 15.938 17.422 13.078 1 87.38 121 ALA B CA 1
ATOM 4321 C C . ALA B 1 121 ? 16.062 16.156 12.234 1 87.38 121 ALA B C 1
ATOM 4323 O O . ALA B 1 121 ? 17.125 15.523 12.211 1 87.38 121 ALA B O 1
ATOM 4324 N N . GLN B 1 122 ? 14.945 15.758 11.617 1 86.75 122 GLN B N 1
ATOM 4325 C CA . GLN B 1 122 ? 14.953 14.594 10.734 1 86.75 122 GLN B CA 1
ATOM 4326 C C . GLN B 1 122 ? 15.938 14.781 9.594 1 86.75 122 GLN B C 1
ATOM 4328 O O . GLN B 1 122 ? 16.672 13.852 9.234 1 86.75 122 GLN B O 1
ATOM 4333 N N . GLY B 1 123 ? 15.945 15.969 9.055 1 78.81 123 GLY B N 1
ATOM 4334 C CA . GLY B 1 123 ? 16.891 16.25 7.988 1 78.81 123 GLY B CA 1
ATOM 4335 C C . GLY B 1 123 ? 18.344 16.156 8.43 1 78.81 123 GLY B C 1
ATOM 4336 O O . GLY B 1 123 ? 19.172 15.602 7.723 1 78.81 123 GLY B O 1
ATOM 4337 N N . THR B 1 124 ? 18.625 16.688 9.539 1 77.69 124 THR B N 1
ATOM 4338 C CA . THR B 1 124 ? 19.984 16.656 10.094 1 77.69 124 THR B CA 1
ATOM 4339 C C . THR B 1 124 ? 20.406 15.227 10.406 1 77.69 124 THR B C 1
ATOM 4341 O O . THR B 1 124 ? 21.516 14.812 10.062 1 77.69 124 THR B O 1
ATOM 4344 N N . PHE B 1 125 ? 19.531 14.516 11.016 1 84 125 PHE B N 1
ATOM 4345 C CA . PHE B 1 125 ? 19.828 13.133 11.391 1 84 125 PHE B CA 1
ATOM 4346 C C . PHE B 1 125 ? 20.016 12.266 10.156 1 84 125 PHE B C 1
ATOM 4348 O O . PHE B 1 125 ? 20.875 11.383 10.133 1 84 125 PHE B O 1
ATOM 4355 N N . PHE B 1 126 ? 19.219 12.508 9.242 1 80.88 126 PHE B N 1
ATOM 4356 C CA . PHE B 1 126 ? 19.297 11.789 7.98 1 80.88 126 PHE B CA 1
ATOM 4357 C C . PHE B 1 126 ? 20.625 12.039 7.301 1 80.88 126 PHE B C 1
ATOM 4359 O O . PHE B 1 126 ? 21.266 11.102 6.793 1 80.88 126 PHE B O 1
ATOM 4366 N N . THR B 1 127 ? 21.125 13.242 7.312 1 73.56 127 THR B N 1
ATOM 4367 C CA . THR B 1 127 ? 22.375 13.617 6.664 1 73.56 127 THR B CA 1
ATOM 4368 C C . THR B 1 127 ? 23.578 13 7.391 1 73.56 127 THR B C 1
ATOM 4370 O O . THR B 1 127 ? 24.531 12.57 6.754 1 73.56 127 THR B O 1
ATOM 4373 N N . ILE B 1 128 ? 23.438 12.953 8.617 1 76.56 128 ILE B N 1
ATOM 4374 C CA . ILE B 1 128 ? 24.516 12.383 9.422 1 76.56 128 ILE B CA 1
ATOM 4375 C C . ILE B 1 128 ? 24.625 10.883 9.164 1 76.56 128 ILE B C 1
ATOM 4377 O O . ILE B 1 128 ? 25.719 10.32 9.18 1 76.56 128 ILE B O 1
ATOM 4381 N N . ASN B 1 129 ? 23.516 10.305 8.844 1 83.75 129 ASN B N 1
ATOM 4382 C CA . ASN B 1 129 ? 23.5 8.852 8.695 1 83.75 129 ASN B CA 1
ATOM 4383 C C . ASN B 1 129 ? 23.484 8.438 7.23 1 83.75 129 ASN B C 1
ATOM 4385 O O . ASN B 1 129 ? 23.188 7.289 6.906 1 83.75 129 ASN B O 1
ATOM 4389 N N . SER B 1 130 ? 23.672 9.336 6.371 1 75.81 130 SER B N 1
ATOM 4390 C CA . SER B 1 130 ? 23.734 9.039 4.945 1 75.81 130 SER B CA 1
ATOM 4391 C C . SER B 1 130 ? 25 9.609 4.312 1 75.81 130 SER B C 1
ATOM 4393 O O . SER B 1 130 ? 25.594 10.555 4.84 1 75.81 130 SER B O 1
ATOM 4395 N N . ASP B 1 131 ? 25.531 8.938 3.283 1 71.56 131 ASP B N 1
ATOM 4396 C CA . ASP B 1 131 ? 26.656 9.438 2.49 1 71.56 131 ASP B CA 1
ATOM 4397 C C . ASP B 1 131 ? 26.234 9.672 1.04 1 71.56 131 ASP B C 1
ATOM 4399 O O . ASP B 1 131 ? 25.078 9.477 0.685 1 71.56 131 ASP B O 1
ATOM 4403 N N . SER B 1 132 ? 27.094 10.203 0.252 1 62.25 132 SER B N 1
ATOM 4404 C CA . SER B 1 132 ? 26.797 10.531 -1.139 1 62.25 132 SER B CA 1
ATOM 4405 C C . SER B 1 132 ? 26.344 9.297 -1.914 1 62.25 132 SER B C 1
ATOM 4407 O O . SER B 1 132 ? 25.531 9.398 -2.836 1 62.25 132 SER B O 1
ATOM 4409 N N . GLN B 1 133 ? 26.797 8.211 -1.494 1 61.44 133 GLN B N 1
ATOM 4410 C CA . GLN B 1 133 ? 26.469 6.98 -2.209 1 61.44 133 GLN B CA 1
ATOM 4411 C C . GLN B 1 133 ? 25.156 6.387 -1.714 1 61.44 133 GLN B C 1
ATOM 4413 O O . GLN B 1 133 ? 24.469 5.688 -2.459 1 61.44 133 GLN B O 1
ATOM 4418 N N . THR B 1 134 ? 24.812 6.711 -0.437 1 71.88 134 THR B N 1
ATOM 4419 C CA . THR B 1 134 ? 23.672 6.023 0.163 1 71.88 134 THR B CA 1
ATOM 4420 C C . THR B 1 134 ? 22.469 6.969 0.297 1 71.88 134 THR B C 1
ATOM 4422 O O . THR B 1 134 ? 21.359 6.535 0.582 1 71.88 134 THR B O 1
ATOM 4425 N N . SER B 1 135 ? 22.719 8.211 0.028 1 71.31 135 SER B N 1
ATOM 4426 C CA . SER B 1 135 ? 21.688 9.219 0.267 1 71.31 135 SER B CA 1
ATOM 4427 C C . SER B 1 135 ? 20.438 8.93 -0.55 1 71.31 135 SER B C 1
ATOM 4429 O O . SER B 1 135 ? 19.312 9.031 -0.038 1 71.31 135 SER B O 1
ATOM 4431 N N . ALA B 1 136 ? 20.672 8.578 -1.78 1 64.44 136 ALA B N 1
ATOM 4432 C CA . ALA B 1 136 ? 19.516 8.312 -2.645 1 64.44 136 ALA B CA 1
ATOM 4433 C C . ALA B 1 136 ? 18.734 7.105 -2.154 1 64.44 136 ALA B C 1
ATOM 4435 O O . ALA B 1 136 ? 17.5 7.145 -2.074 1 64.44 136 ALA B O 1
ATOM 4436 N N . ARG B 1 137 ? 19.438 6.129 -1.795 1 70.75 137 ARG B N 1
ATOM 4437 C CA . ARG B 1 137 ? 18.812 4.91 -1.292 1 70.75 137 ARG B CA 1
ATOM 4438 C C . ARG B 1 137 ? 18.094 5.172 0.027 1 70.75 137 ARG B C 1
ATOM 4440 O O . ARG B 1 137 ? 16.953 4.738 0.214 1 70.75 137 ARG B O 1
ATOM 4447 N N . ASN B 1 138 ? 18.75 5.809 0.908 1 77.25 138 ASN B N 1
ATOM 4448 C CA . ASN B 1 138 ? 18.188 6.078 2.227 1 77.25 138 ASN B CA 1
ATOM 4449 C C . ASN B 1 138 ? 16.953 6.977 2.135 1 77.25 138 ASN B C 1
ATOM 4451 O O . ASN B 1 138 ? 15.992 6.789 2.875 1 77.25 138 ASN B O 1
ATOM 4455 N N . SER B 1 139 ? 17 7.938 1.247 1 73.31 139 SER B N 1
ATOM 4456 C CA . SER B 1 139 ? 15.859 8.82 1.05 1 73.31 139 SER B CA 1
ATOM 4457 C C . SER B 1 139 ? 14.664 8.055 0.49 1 73.31 139 SER B C 1
ATOM 4459 O O . SER B 1 139 ? 13.516 8.32 0.871 1 73.31 139 SER B O 1
ATOM 4461 N N . GLY B 1 140 ? 14.992 7.199 -0.408 1 70.69 140 GLY B N 1
ATOM 4462 C CA . GLY B 1 140 ? 13.93 6.371 -0.95 1 70.69 140 GLY B CA 1
ATOM 4463 C C . GLY B 1 140 ? 13.281 5.48 0.091 1 70.69 140 GLY B C 1
ATOM 4464 O O . GLY B 1 140 ? 12.055 5.355 0.132 1 70.69 140 GLY B O 1
ATOM 4465 N N . ILE B 1 141 ? 14.062 4.957 0.888 1 74.19 141 ILE B N 1
ATOM 4466 C CA . ILE B 1 141 ? 13.562 4.074 1.937 1 74.19 141 ILE B CA 1
ATOM 4467 C C . ILE B 1 141 ? 12.711 4.867 2.922 1 74.19 141 ILE B C 1
ATOM 4469 O O . ILE B 1 141 ? 11.602 4.453 3.273 1 74.19 141 ILE B O 1
ATOM 4473 N N . PHE B 1 142 ? 13.273 5.957 3.326 1 79.06 142 PHE B N 1
ATOM 4474 C CA . PHE B 1 142 ? 12.547 6.801 4.262 1 79.06 142 PHE B CA 1
ATOM 4475 C C . PHE B 1 142 ? 11.211 7.234 3.664 1 79.06 142 PHE B C 1
ATOM 4477 O O . PHE B 1 142 ? 10.18 7.215 4.348 1 79.06 142 PHE B O 1
ATOM 4484 N N . TRP B 1 143 ? 11.234 7.633 2.404 1 72.69 143 TRP B N 1
ATOM 4485 C CA . TRP B 1 143 ? 10.023 8.102 1.735 1 72.69 143 TRP B CA 1
ATOM 4486 C C . TRP B 1 143 ? 8.984 6.988 1.636 1 72.69 143 TRP B C 1
ATOM 4488 O O . TRP B 1 143 ? 7.805 7.203 1.913 1 72.69 143 TRP B O 1
ATOM 4498 N N . ALA B 1 144 ? 9.391 5.871 1.251 1 72.56 144 ALA B N 1
ATOM 4499 C CA . ALA B 1 144 ? 8.477 4.742 1.119 1 72.56 144 ALA B CA 1
ATOM 4500 C C . ALA B 1 144 ? 7.832 4.398 2.459 1 72.56 144 ALA B C 1
ATOM 4502 O O . ALA B 1 144 ? 6.621 4.18 2.537 1 72.56 144 ALA B O 1
ATOM 4503 N N . LEU B 1 145 ? 8.625 4.363 3.422 1 77.62 145 LEU B N 1
ATOM 4504 C CA . LEU B 1 145 ? 8.117 4.02 4.746 1 77.62 145 LEU B CA 1
ATOM 4505 C C . LEU B 1 145 ? 7.164 5.098 5.258 1 77.62 145 LEU B C 1
ATOM 4507 O O . LEU B 1 145 ? 6.109 4.789 5.812 1 77.62 145 LEU B O 1
ATOM 4511 N N . SER B 1 146 ? 7.574 6.285 5.02 1 79.81 146 SER B N 1
ATOM 4512 C CA . SER B 1 146 ? 6.75 7.395 5.488 1 79.81 146 SER B CA 1
ATOM 4513 C C . SER B 1 146 ? 5.395 7.414 4.789 1 79.81 146 SER B C 1
ATOM 4515 O O . SER B 1 146 ? 4.383 7.758 5.398 1 79.81 146 SER B O 1
ATOM 4517 N N . GLN B 1 147 ? 5.363 7.086 3.545 1 77.88 147 GLN B N 1
ATOM 4518 C CA . GLN B 1 147 ? 4.102 7.148 2.811 1 77.88 147 GLN B CA 1
ATOM 4519 C C . GLN B 1 147 ? 3.197 5.973 3.172 1 77.88 147 GLN B C 1
ATOM 4521 O O . GLN B 1 147 ? 1.981 6.039 2.98 1 77.88 147 GLN B O 1
ATOM 4526 N N . CYS B 1 148 ? 3.768 4.887 3.703 1 82.25 148 CYS B N 1
ATOM 4527 C CA . CYS B 1 148 ? 2.961 3.768 4.18 1 82.25 148 CYS B CA 1
ATOM 4528 C C . CYS B 1 148 ? 2.037 4.203 5.312 1 82.25 148 CYS B C 1
ATOM 4530 O O . CYS B 1 148 ? 1.048 3.531 5.605 1 82.25 148 CYS B O 1
ATOM 4532 N N . SER B 1 149 ? 2.414 5.324 5.855 1 88.06 149 SER B N 1
ATOM 4533 C CA . SER B 1 149 ? 1.577 5.859 6.922 1 88.06 149 SER B CA 1
ATOM 4534 C C . SER B 1 149 ? 0.16 6.133 6.426 1 88.06 149 SER B C 1
ATOM 4536 O O . SER B 1 149 ? -0.803 6.012 7.188 1 88.06 149 SER B O 1
ATOM 4538 N N . LEU B 1 150 ? 0.056 6.488 5.168 1 88.56 150 LEU B N 1
ATOM 4539 C CA . LEU B 1 150 ? -1.248 6.824 4.609 1 88.56 150 LEU B CA 1
ATOM 4540 C C . LEU B 1 150 ? -2.107 5.574 4.445 1 88.56 150 LEU B C 1
ATOM 4542 O O . LEU B 1 150 ? -3.338 5.664 4.406 1 88.56 150 LEU B O 1
ATOM 4546 N N . LEU B 1 151 ? -1.482 4.457 4.418 1 88.5 151 LEU B N 1
ATOM 4547 C CA . LEU B 1 151 ? -2.207 3.227 4.121 1 88.5 151 LEU B CA 1
ATOM 4548 C C . LEU B 1 151 ? -2.914 2.701 5.367 1 88.5 151 LEU B C 1
ATOM 4550 O O . LEU B 1 151 ? -4.137 2.539 5.367 1 88.5 151 LEU B O 1
ATOM 4554 N N . PHE B 1 152 ? -2.227 2.607 6.434 1 86.5 152 PHE B N 1
ATOM 4555 C CA . PHE B 1 152 ? -2.752 1.882 7.582 1 86.5 152 PHE B CA 1
ATOM 4556 C C . PHE B 1 152 ? -3.701 2.76 8.391 1 86.5 152 PHE B C 1
ATOM 4558 O O . PHE B 1 152 ? -4.691 2.273 8.938 1 86.5 152 PHE B O 1
ATOM 4565 N N . GLY B 1 153 ? -3.322 4 8.469 1 89.62 153 GLY B N 1
ATOM 4566 C CA . GLY B 1 153 ? -4.23 4.895 9.172 1 89.62 153 GLY B CA 1
ATOM 4567 C C . GLY B 1 153 ? -5.57 5.047 8.477 1 89.62 153 GLY B C 1
ATOM 4568 O O . GLY B 1 153 ? -6.621 4.973 9.125 1 89.62 153 GLY B O 1
ATOM 4569 N N . ASN B 1 154 ? -5.523 5.164 7.203 1 91.38 154 ASN B N 1
ATOM 4570 C CA . ASN B 1 154 ? -6.762 5.352 6.449 1 91.38 154 ASN B CA 1
ATOM 4571 C C . ASN B 1 154 ? -7.547 4.051 6.324 1 91.38 154 ASN B C 1
ATOM 4573 O O . ASN B 1 154 ? -8.773 4.07 6.223 1 91.38 154 ASN B O 1
ATOM 4577 N N . LEU B 1 155 ? -6.848 2.969 6.363 1 89.31 155 LEU B N 1
ATOM 4578 C CA . LEU B 1 155 ? -7.535 1.684 6.414 1 89.31 155 LEU B CA 1
ATOM 4579 C C . LEU B 1 155 ? -8.359 1.557 7.691 1 89.31 155 LEU B C 1
ATOM 4581 O O . LEU B 1 155 ? -9.508 1.115 7.648 1 89.31 155 LEU B O 1
ATOM 4585 N N . TYR B 1 156 ? -7.75 1.944 8.75 1 89.25 156 TYR B N 1
ATOM 4586 C CA . TYR B 1 156 ? -8.477 1.899 10.016 1 89.25 156 TYR B CA 1
ATOM 4587 C C . TYR B 1 156 ? -9.648 2.867 10.008 1 89.25 156 TYR B C 1
ATOM 4589 O O . TYR B 1 156 ? -10.734 2.547 10.508 1 89.25 156 TYR B O 1
ATOM 4597 N N . CYS B 1 157 ? -9.375 3.996 9.438 1 90.19 157 CYS B N 1
ATOM 4598 C CA . CYS B 1 157 ? -10.445 4.98 9.297 1 90.19 157 CYS B CA 1
ATOM 4599 C C . CYS B 1 157 ? -11.617 4.406 8.508 1 90.19 157 CYS B C 1
ATOM 4601 O O . CYS B 1 157 ? -12.773 4.621 8.867 1 90.19 157 CYS B O 1
ATOM 4603 N N . TYR B 1 158 ? -11.422 3.705 7.492 1 89.25 158 TYR B N 1
ATOM 4604 C CA . TYR B 1 158 ? -12.461 3.096 6.68 1 89.25 158 TYR B CA 1
ATOM 4605 C C . TYR B 1 158 ? -13.312 2.139 7.508 1 89.25 158 TYR B C 1
ATOM 4607 O O . TYR B 1 158 ? -14.547 2.188 7.457 1 89.25 158 TYR B O 1
ATOM 4615 N N . PHE B 1 159 ? -12.703 1.318 8.328 1 87 159 PHE B N 1
ATOM 4616 C CA . PHE B 1 159 ? -13.438 0.307 9.078 1 87 159 PHE B CA 1
ATOM 4617 C C . PHE B 1 159 ? -14.242 0.945 10.211 1 87 159 PHE B C 1
ATOM 4619 O O . PHE B 1 159 ? -15.312 0.453 10.578 1 87 159 PHE B O 1
ATOM 4626 N N . VAL B 1 160 ? -13.742 2.07 10.695 1 88 160 VAL B N 1
ATOM 4627 C CA . VAL B 1 160 ? -14.445 2.74 11.781 1 88 160 VAL B CA 1
ATOM 4628 C C . VAL B 1 160 ? -15.664 3.484 11.227 1 88 160 VAL B C 1
ATOM 4630 O O . VAL B 1 160 ? -16.719 3.523 11.859 1 88 160 VAL B O 1
ATOM 4633 N N . PHE B 1 161 ? -15.516 4.016 9.992 1 87.62 161 PHE B N 1
ATOM 4634 C CA . PHE B 1 161 ? -16.531 4.918 9.484 1 87.62 161 PHE B CA 1
ATOM 4635 C C . PHE B 1 161 ? -17.453 4.203 8.5 1 87.62 161 PHE B C 1
ATOM 4637 O O . PHE B 1 161 ? -18.516 4.715 8.148 1 87.62 161 PHE B O 1
ATOM 4644 N N . LYS B 1 162 ? -17.109 3.004 8.078 1 84.56 162 LYS B N 1
ATOM 4645 C CA . LYS B 1 162 ? -17.875 2.342 7.016 1 84.56 162 LYS B CA 1
ATOM 4646 C C . LYS B 1 162 ? -19.328 2.123 7.43 1 84.56 162 LYS B C 1
ATOM 4648 O O . LYS B 1 162 ? -19.594 1.657 8.539 1 84.56 162 LYS B O 1
ATOM 4653 N N . GLY B 1 163 ? -20.188 2.471 6.512 1 78.75 163 GLY B N 1
ATOM 4654 C CA . GLY B 1 163 ? -21.609 2.211 6.711 1 78.75 163 GLY B CA 1
ATOM 4655 C C . GLY B 1 163 ? -22.281 3.221 7.621 1 78.75 163 GLY B C 1
ATOM 4656 O O . GLY B 1 163 ? -23.422 3.025 8.039 1 78.75 163 GLY B O 1
ATOM 4657 N N . GLN B 1 164 ? -21.5 4.305 7.98 1 79.44 164 GLN B N 1
ATOM 4658 C CA . GLN B 1 164 ? -22.078 5.289 8.891 1 79.44 164 GLN B CA 1
ATOM 4659 C C . GLN B 1 164 ? -22.188 6.652 8.227 1 79.44 164 GLN B C 1
ATOM 4661 O O . GLN B 1 164 ? -21.219 7.172 7.676 1 79.44 164 GLN B O 1
ATOM 4666 N N . SER B 1 165 ? -23.375 7.18 8.312 1 78 165 SER B N 1
ATOM 4667 C CA . SER B 1 165 ? -23.594 8.5 7.727 1 78 165 SER B CA 1
ATOM 4668 C C . SER B 1 165 ? -23.062 9.602 8.633 1 78 165 SER B C 1
ATOM 4670 O O . SER B 1 165 ? -22.625 10.648 8.148 1 78 165 SER B O 1
ATOM 4672 N N . THR B 1 166 ? -23.25 9.414 9.922 1 80.75 166 THR B N 1
ATOM 4673 C CA . THR B 1 166 ? -22.75 10.383 10.891 1 80.75 166 THR B CA 1
ATOM 4674 C C . THR B 1 166 ? -21.734 9.734 11.82 1 80.75 166 THR B C 1
ATOM 4676 O O . THR B 1 166 ? -21.906 8.594 12.242 1 80.75 166 THR B O 1
ATOM 4679 N N . ILE B 1 167 ? -20.703 10.422 12 1 86 167 ILE B N 1
ATOM 4680 C CA . ILE B 1 167 ? -19.656 9.914 12.875 1 86 167 ILE B CA 1
ATOM 4681 C C . ILE B 1 167 ? -20.047 10.141 14.336 1 86 167 ILE B C 1
ATOM 4683 O O . ILE B 1 167 ? -20.188 11.281 14.781 1 86 167 ILE B O 1
ATOM 4687 N N . THR B 1 168 ? -20.219 9.156 15.055 1 86.62 168 THR B N 1
ATOM 4688 C CA . THR B 1 168 ? -20.625 9.211 16.453 1 86.62 168 THR B CA 1
ATOM 4689 C C . THR B 1 168 ? -19.406 9.43 17.359 1 86.62 168 THR B C 1
ATOM 4691 O O . THR B 1 168 ? -18.266 9.305 16.922 1 86.62 168 THR B O 1
ATOM 4694 N N . ASP B 1 169 ? -19.672 9.688 18.641 1 87.81 169 ASP B N 1
ATOM 4695 C CA . ASP B 1 169 ? -18.625 9.898 19.625 1 87.81 169 ASP B CA 1
ATOM 4696 C C . ASP B 1 169 ? -17.797 8.633 19.844 1 87.81 169 ASP B C 1
ATOM 4698 O O . ASP B 1 169 ? -16.594 8.703 20.062 1 87.81 169 ASP B O 1
ATOM 4702 N N . THR B 1 170 ? -18.422 7.562 19.766 1 88.38 170 THR B N 1
ATOM 4703 C CA . THR B 1 170 ? -17.734 6.289 19.969 1 88.38 170 THR B CA 1
ATOM 4704 C C . THR B 1 170 ? -16.766 6.012 18.828 1 88.38 170 THR B C 1
ATOM 4706 O O . THR B 1 170 ? -15.625 5.574 19.047 1 88.38 170 THR B O 1
ATOM 4709 N N . GLU B 1 171 ? -17.219 6.262 17.625 1 89.12 171 GLU B N 1
ATOM 4710 C CA . GLU B 1 171 ? -16.359 6.062 16.469 1 89.12 171 GLU B CA 1
ATOM 4711 C C . GLU B 1 171 ? -15.164 7.012 16.5 1 89.12 171 GLU B C 1
ATOM 4713 O O . GLU B 1 171 ? -14.039 6.617 16.172 1 89.12 171 GLU B O 1
ATOM 4718 N N . ARG B 1 172 ? -15.484 8.25 16.875 1 91.19 172 ARG B N 1
ATOM 4719 C CA . ARG B 1 172 ? -14.406 9.234 17 1 91.19 172 ARG B CA 1
ATOM 4720 C C . ARG B 1 172 ? -13.391 8.805 18.047 1 91.19 172 ARG B C 1
ATOM 4722 O O . ARG B 1 172 ? -12.18 8.844 17.797 1 91.19 172 ARG B O 1
ATOM 4729 N N . THR B 1 17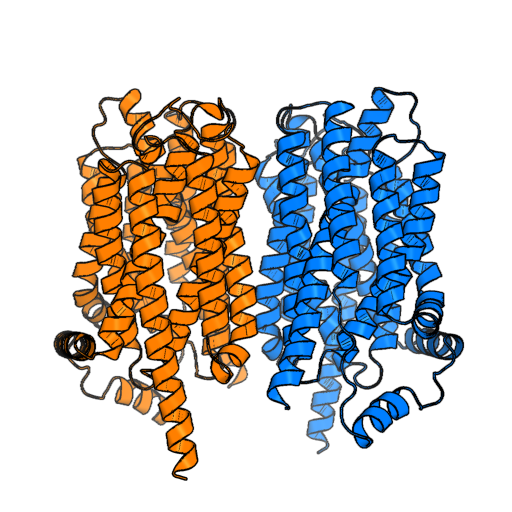3 ? -13.836 8.359 19.172 1 91.81 173 THR B N 1
ATOM 4730 C CA . THR B 1 173 ? -12.953 7.949 20.25 1 91.81 173 THR B CA 1
ATOM 4731 C C . THR B 1 173 ? -12.125 6.734 19.844 1 91.81 173 THR B C 1
ATOM 4733 O O . THR B 1 173 ? -10.922 6.676 20.125 1 91.81 173 THR B O 1
ATOM 4736 N N . ASN B 1 174 ? -12.719 5.789 19.219 1 91.62 174 ASN B N 1
ATOM 4737 C CA . ASN B 1 174 ? -11.992 4.613 18.766 1 91.62 174 ASN B CA 1
ATOM 4738 C C . ASN B 1 174 ? -10.898 4.98 17.766 1 91.62 174 ASN B C 1
ATOM 4740 O O . ASN B 1 174 ? -9.781 4.469 17.844 1 91.62 174 ASN B O 1
ATOM 4744 N N . LEU B 1 175 ? -11.281 5.809 16.844 1 92.5 175 LEU B N 1
ATOM 4745 C CA . LEU B 1 175 ? -10.32 6.219 15.812 1 92.5 175 LEU B CA 1
ATOM 4746 C C . LEU B 1 175 ? -9.133 6.941 16.438 1 92.5 175 LEU B C 1
ATOM 4748 O O . LEU B 1 175 ? -7.984 6.574 16.203 1 92.5 175 LEU B O 1
ATOM 4752 N N . PHE B 1 176 ? -9.391 7.91 17.297 1 94.56 176 PHE B N 1
ATOM 4753 C CA . PHE B 1 176 ? -8.32 8.781 17.766 1 94.56 176 PHE B CA 1
ATOM 4754 C C . PHE B 1 176 ? -7.551 8.117 18.906 1 94.56 176 PHE B C 1
ATOM 4756 O O . PHE B 1 176 ? -6.398 8.469 19.172 1 94.56 176 PHE B O 1
ATOM 4763 N N . LEU B 1 177 ? -8.133 7.125 19.562 1 94.19 177 LEU B N 1
ATOM 4764 C CA . LEU B 1 177 ? -7.367 6.324 20.516 1 94.19 177 LEU B CA 1
ATOM 4765 C C . LEU B 1 177 ? -6.312 5.496 19.781 1 94.19 177 LEU B C 1
ATOM 4767 O O . LEU B 1 177 ? -5.16 5.43 20.219 1 94.19 177 LEU B O 1
ATOM 4771 N N . ALA B 1 178 ? -6.746 4.867 18.75 1 93.62 178 ALA B N 1
ATOM 4772 C CA . ALA B 1 178 ? -5.816 4.055 17.969 1 93.62 178 ALA B CA 1
ATOM 4773 C C . ALA B 1 178 ? -4.73 4.918 17.328 1 93.62 178 ALA B C 1
ATOM 4775 O O . ALA B 1 178 ? -3.559 4.539 17.312 1 93.62 178 ALA B O 1
ATOM 4776 N N . LEU B 1 179 ? -5.137 6.039 16.75 1 94.5 179 LEU B N 1
ATOM 4777 C CA . LEU B 1 179 ? -4.172 6.934 16.125 1 94.5 179 LEU B CA 1
ATOM 4778 C C . LEU B 1 179 ? -3.193 7.492 17.156 1 94.5 179 LEU B C 1
ATOM 4780 O O . LEU B 1 179 ? -1.993 7.582 16.891 1 94.5 179 LEU B O 1
ATOM 4784 N N . SER B 1 180 ? -3.766 7.855 18.328 1 96.06 180 SER B N 1
ATOM 4785 C CA . SER B 1 180 ? -2.9 8.359 19.391 1 96.06 180 SER B CA 1
ATOM 4786 C C . SER B 1 180 ? -1.916 7.289 19.859 1 96.06 180 SER B C 1
ATOM 4788 O O . SER B 1 180 ? -0.753 7.59 20.141 1 96.06 180 SER B O 1
ATOM 4790 N N . ALA B 1 181 ? -2.363 6.121 19.953 1 95.94 181 ALA B N 1
ATOM 4791 C CA . ALA B 1 181 ? -1.48 5.023 20.328 1 95.94 181 ALA B CA 1
ATOM 4792 C C . ALA B 1 181 ? -0.365 4.832 19.312 1 95.94 181 ALA B C 1
ATOM 4794 O O . ALA B 1 181 ? 0.787 4.59 19.672 1 95.94 181 ALA B O 1
ATOM 4795 N N . ALA B 1 182 ? -0.693 4.91 18.062 1 94.88 182 ALA B N 1
ATOM 4796 C CA . ALA B 1 182 ? 0.307 4.805 17 1 94.88 182 ALA B CA 1
ATOM 4797 C C . ALA B 1 182 ? 1.317 5.945 17.078 1 94.88 182 ALA B C 1
ATOM 4799 O O . ALA B 1 182 ? 2.521 5.727 16.922 1 94.88 182 ALA B O 1
ATOM 4800 N N . GLY B 1 183 ? 0.786 7.203 17.297 1 96.31 183 GLY B N 1
ATOM 4801 C CA . GLY B 1 183 ? 1.67 8.344 17.438 1 96.31 183 GLY B CA 1
ATOM 4802 C C . GLY B 1 183 ? 2.625 8.211 18.609 1 96.31 183 GLY B C 1
ATOM 4803 O O . GLY B 1 183 ? 3.812 8.523 18.5 1 96.31 183 GLY B O 1
ATOM 4804 N N . LEU B 1 184 ? 2.115 7.695 19.688 1 96.94 184 LEU B N 1
ATOM 4805 C CA . LEU B 1 184 ? 2.945 7.504 20.875 1 96.94 184 LEU B CA 1
ATOM 4806 C C . LEU B 1 184 ? 3.986 6.418 20.641 1 96.94 184 LEU B C 1
ATOM 4808 O O . LEU B 1 184 ? 5.141 6.559 21.047 1 96.94 184 LEU B O 1
ATOM 4812 N N . ALA B 1 185 ? 3.543 5.371 20.031 1 96.62 185 ALA B N 1
ATOM 4813 C CA . ALA B 1 185 ? 4.477 4.297 19.703 1 96.62 185 ALA B CA 1
ATOM 4814 C C . ALA B 1 185 ? 5.602 4.805 18.812 1 96.62 185 ALA B C 1
ATOM 4816 O O . ALA B 1 185 ? 6.758 4.406 18.969 1 96.62 185 ALA B O 1
ATOM 4817 N N . GLY B 1 186 ? 5.223 5.652 17.844 1 96.5 186 GLY B N 1
ATOM 4818 C CA . GLY B 1 186 ? 6.23 6.25 16.984 1 96.5 186 GLY B CA 1
ATOM 4819 C C . GLY B 1 186 ? 7.211 7.133 17.75 1 96.5 186 GLY B C 1
ATOM 4820 O O . GLY B 1 186 ? 8.414 7.09 17.484 1 96.5 186 GLY B O 1
ATOM 4821 N N . SER B 1 187 ? 6.676 7.906 18.656 1 96.81 187 SER B N 1
ATOM 4822 C CA . SER B 1 187 ? 7.531 8.766 19.469 1 96.81 187 SER B CA 1
ATOM 4823 C C . SER B 1 187 ? 8.492 7.938 20.312 1 96.81 187 SER B C 1
ATOM 4825 O O . SER B 1 187 ? 9.672 8.289 20.438 1 96.81 187 SER B O 1
ATOM 4827 N N . LEU B 1 188 ? 8.023 6.855 20.859 1 96.69 188 LEU B N 1
ATOM 4828 C CA . LEU B 1 188 ? 8.859 5.988 21.672 1 96.69 188 LEU B CA 1
ATOM 4829 C C . LEU B 1 188 ? 9.891 5.266 20.812 1 96.69 188 LEU B C 1
ATOM 4831 O O . LEU B 1 188 ? 11.008 4.996 21.281 1 96.69 188 LEU B O 1
ATOM 4835 N N . CYS B 1 189 ? 9.508 4.961 19.609 1 95.56 189 CYS B N 1
ATOM 4836 C CA . CYS B 1 189 ? 10.43 4.301 18.688 1 95.56 189 CYS B CA 1
ATOM 4837 C C . CYS B 1 189 ? 11.617 5.195 18.375 1 95.56 189 CYS B C 1
ATOM 4839 O O . CYS B 1 189 ? 12.711 4.703 18.094 1 95.56 189 CYS B O 1
ATOM 4841 N N . LEU B 1 190 ? 11.398 6.527 18.438 1 95.56 190 LEU B N 1
ATOM 4842 C CA . LEU B 1 190 ? 12.484 7.461 18.172 1 95.56 190 LEU B CA 1
ATOM 4843 C C . LEU B 1 190 ? 13.586 7.32 19.219 1 95.56 190 LEU B C 1
ATOM 4845 O O . LEU B 1 190 ? 14.75 7.648 18.953 1 95.56 190 LEU B O 1
ATOM 4849 N N . LEU B 1 191 ? 13.227 6.797 20.375 1 93.88 191 LEU B N 1
ATOM 4850 C CA . LEU B 1 191 ? 14.203 6.629 21.453 1 93.88 191 LEU B CA 1
ATOM 4851 C C . LEU B 1 191 ? 15.164 5.484 21.141 1 93.88 191 LEU B C 1
ATOM 4853 O O . LEU B 1 191 ? 16.234 5.379 21.75 1 93.88 191 LEU B O 1
ATOM 4857 N N . ALA B 1 192 ? 14.859 4.656 20.172 1 92.94 192 ALA B N 1
ATOM 4858 C CA . ALA B 1 192 ? 15.711 3.531 19.781 1 92.94 192 ALA B CA 1
ATOM 4859 C C . ALA B 1 192 ? 16.812 3.975 18.812 1 92.94 192 ALA B C 1
ATOM 4861 O O . ALA B 1 192 ? 17.703 3.193 18.484 1 92.94 192 ALA B O 1
ATOM 4862 N N . LEU B 1 193 ? 16.734 5.199 18.406 1 93 193 LEU B N 1
ATOM 4863 C CA . LEU B 1 193 ? 17.781 5.715 17.531 1 93 193 LEU B CA 1
ATOM 4864 C C . LEU B 1 193 ? 19.125 5.758 18.266 1 93 193 LEU B C 1
ATOM 4866 O O . LEU B 1 193 ? 19.188 6.082 19.453 1 93 193 LEU B O 1
ATOM 4870 N N . ARG B 1 194 ? 20.141 5.344 17.516 1 89.19 194 ARG B N 1
ATOM 4871 C CA . ARG B 1 194 ? 21.469 5.293 18.109 1 89.19 194 ARG B CA 1
ATOM 4872 C C . ARG B 1 194 ? 22.359 6.406 17.562 1 89.19 194 ARG B C 1
ATOM 4874 O O . ARG B 1 194 ? 22.172 6.871 16.438 1 89.19 194 ARG B O 1
ATOM 4881 N N . ARG B 1 195 ? 23.25 6.809 18.375 1 79.5 195 ARG B N 1
ATOM 4882 C CA . ARG B 1 195 ? 24.188 7.836 17.953 1 79.5 195 ARG B CA 1
ATOM 4883 C C . ARG B 1 195 ? 25.266 7.254 17.047 1 79.5 195 ARG B C 1
ATOM 4885 O O . ARG B 1 195 ? 25.859 6.219 17.359 1 79.5 195 ARG B O 1
ATOM 4892 N N . PRO B 1 196 ? 25.203 7.754 15.805 1 66.38 196 PRO B N 1
ATOM 4893 C CA . PRO B 1 196 ? 26.266 7.242 14.938 1 66.38 196 PRO B CA 1
ATOM 4894 C C . PRO B 1 196 ? 27.656 7.484 15.516 1 66.38 196 PRO B C 1
ATOM 4896 O O . PRO B 1 196 ? 27.891 8.484 16.203 1 66.38 196 PRO B O 1
ATOM 4899 N N . ARG B 1 197 ? 28.531 6.391 15.633 1 52.34 197 ARG B N 1
ATOM 4900 C CA . ARG B 1 197 ? 29.922 6.535 16.078 1 52.34 197 ARG B CA 1
ATOM 4901 C C . ARG B 1 197 ? 30.719 7.398 15.117 1 52.34 197 ARG B C 1
ATOM 4903 O O . ARG B 1 197 ? 30.719 7.148 13.906 1 52.34 197 ARG B O 1
ATOM 4910 N N . ILE B 1 198 ? 30.875 8.625 15.297 1 45.69 198 ILE B N 1
ATOM 4911 C CA . ILE B 1 198 ? 31.781 9.469 14.523 1 45.69 198 ILE B CA 1
ATOM 4912 C C . ILE B 1 198 ? 33.125 8.766 14.344 1 45.69 198 ILE B C 1
ATOM 4914 O O . ILE B 1 198 ? 33.844 8.508 15.312 1 45.69 198 ILE B O 1
ATOM 4918 N N . VAL B 1 199 ? 33.375 7.816 13.484 1 40.88 199 VAL B N 1
ATOM 4919 C CA . VAL B 1 199 ? 34.688 7.223 13.312 1 40.88 199 VAL B CA 1
ATOM 4920 C C . VAL B 1 199 ? 35.781 8.297 13.508 1 40.88 199 VAL B C 1
ATOM 4922 O O . VAL B 1 199 ? 35.469 9.484 13.594 1 40.88 199 VAL B O 1
ATOM 4925 N N . SER B 1 200 ? 37.062 8.258 12.383 1 36.53 200 SER B N 1
ATOM 4926 C CA . SER B 1 200 ? 38.375 8.914 12.438 1 36.53 200 SER B CA 1
ATOM 4927 C C . SER B 1 200 ? 38.219 10.422 12.633 1 36.53 200 SER B C 1
ATOM 4929 O O . SER B 1 200 ? 37.156 10.992 12.312 1 36.53 200 SER B O 1
ATOM 4931 N N . SER B 1 201 ? 39.469 11.156 13.125 1 36.03 201 SER B N 1
ATOM 4932 C CA . SER B 1 201 ? 39.938 12.531 13.266 1 36.03 201 SER B CA 1
ATOM 4933 C C . SER B 1 201 ? 39.5 13.391 12.094 1 36.03 201 SER B C 1
ATOM 4935 O O . SER B 1 201 ? 39.281 14.594 12.258 1 36.03 201 SER B O 1
ATOM 4937 N N . ASP B 1 202 ? 39.781 13.016 10.828 1 35.94 202 ASP B N 1
ATOM 4938 C CA . ASP B 1 202 ? 39.625 13.805 9.609 1 35.94 202 ASP B CA 1
ATOM 4939 C C . ASP B 1 202 ? 38.125 13.945 9.242 1 35.94 202 ASP B C 1
ATOM 4941 O O . ASP B 1 202 ? 37.719 14.961 8.664 1 35.94 202 ASP B O 1
ATOM 4945 N N . ASP B 1 203 ? 37.312 12.984 9.406 1 37.91 203 ASP B N 1
ATOM 4946 C CA . ASP B 1 203 ? 35.906 13.086 8.984 1 37.91 203 ASP B CA 1
ATOM 4947 C C . ASP B 1 203 ? 35.094 13.867 10.008 1 37.91 203 ASP B C 1
ATOM 4949 O O . ASP B 1 203 ? 33.969 14.305 9.711 1 37.91 203 ASP B O 1
ATOM 4953 N N . ALA B 1 204 ? 35.312 13.75 11.227 1 38.81 204 ALA B N 1
ATOM 4954 C CA . ALA B 1 204 ? 34.844 14.625 12.297 1 38.81 204 ALA B CA 1
ATOM 4955 C C . ALA B 1 204 ? 35.219 16.078 12.023 1 38.81 204 ALA B C 1
ATOM 4957 O O . ALA B 1 204 ? 34.5 17 12.414 1 38.81 204 ALA B O 1
ATOM 4958 N N . LEU B 1 205 ? 36.531 16.266 11.523 1 34.09 205 LEU B N 1
ATOM 4959 C CA . LEU B 1 205 ? 37 17.578 11.094 1 34.09 205 LEU B CA 1
ATOM 4960 C C . LEU B 1 205 ? 36.156 18.125 9.945 1 34.09 205 LEU B C 1
ATOM 4962 O O . LEU B 1 205 ? 35.938 19.328 9.836 1 34.09 205 LEU B O 1
ATOM 4966 N N . ASN B 1 206 ? 35.844 17.297 8.93 1 34.81 206 ASN B N 1
ATOM 4967 C CA . ASN B 1 206 ? 35 17.734 7.836 1 34.81 206 ASN B CA 1
ATOM 4968 C C . ASN B 1 206 ? 33.531 17.922 8.289 1 34.81 206 ASN B C 1
ATOM 4970 O O . ASN B 1 206 ? 32.812 18.766 7.738 1 34.81 206 ASN B O 1
ATOM 4974 N N . LEU B 1 207 ? 32.969 17.031 8.977 1 36.69 207 LEU B N 1
ATOM 4975 C CA . LEU B 1 207 ? 31.656 17.312 9.547 1 36.69 207 LEU B CA 1
ATOM 4976 C C . LEU B 1 207 ? 31.719 18.5 10.5 1 36.69 207 LEU B C 1
ATOM 4978 O O . LEU B 1 207 ? 30.812 19.328 10.523 1 36.69 207 LEU B O 1
ATOM 4982 N N . ASN B 1 208 ? 32.688 18.516 11.469 1 33.94 208 ASN B N 1
ATOM 4983 C CA . ASN B 1 208 ? 32.938 19.719 12.25 1 33.94 208 ASN B CA 1
ATOM 4984 C C . ASN B 1 208 ? 33.375 20.891 11.359 1 33.94 208 ASN B C 1
ATOM 4986 O O . ASN B 1 208 ? 33.344 22.047 11.773 1 33.94 208 ASN B O 1
ATOM 4990 N N . ALA B 1 209 ? 34.375 20.688 10.422 1 34.03 209 ALA B N 1
ATOM 4991 C CA . ALA B 1 209 ? 34.688 21.766 9.484 1 34.03 209 ALA B CA 1
ATOM 4992 C C . ALA B 1 209 ? 33.5 22.172 8.664 1 34.03 209 ALA B C 1
ATOM 4994 O O . ALA B 1 209 ? 33.344 23.344 8.273 1 34.03 209 ALA B O 1
ATOM 4995 N N . SER B 1 210 ? 32.75 21.281 8.078 1 34.91 210 SER B N 1
ATOM 4996 C CA . SER B 1 210 ? 31.469 21.703 7.496 1 34.91 210 SER B CA 1
ATOM 4997 C C . SER B 1 210 ? 30.531 22.266 8.562 1 34.91 210 SER B C 1
ATOM 4999 O O . SER B 1 210 ? 29.703 23.141 8.281 1 34.91 210 SER B O 1
ATOM 5001 N N . VAL B 1 211 ? 30.5 21.672 9.781 1 35.09 211 VAL B N 1
ATOM 5002 C CA . VAL B 1 211 ? 29.891 22.312 10.938 1 35.09 211 VAL B CA 1
ATOM 5003 C C . VAL B 1 211 ? 30.828 23.391 11.477 1 35.09 211 VAL B C 1
ATOM 5005 O O . VAL B 1 211 ? 30.406 24.281 12.234 1 35.09 211 VAL B O 1
ATOM 5008 N N . ALA B 1 212 ? 32.219 23.156 11.586 1 32.69 212 ALA B N 1
ATOM 5009 C CA . ALA B 1 212 ? 33.125 24.172 12.094 1 32.69 212 ALA B CA 1
ATOM 5010 C C . ALA B 1 212 ? 33.188 25.391 11.18 1 32.69 212 ALA B C 1
ATOM 5012 O O . ALA B 1 212 ? 33.969 26.312 11.398 1 32.69 212 ALA B O 1
ATOM 5013 N N . ARG B 1 213 ? 33.156 25.188 9.836 1 35.38 213 ARG B N 1
ATOM 5014 C CA . ARG B 1 213 ? 32.906 26.562 9.398 1 35.38 213 ARG B CA 1
ATOM 5015 C C . ARG B 1 213 ? 31.984 27.297 10.352 1 35.38 213 ARG B C 1
ATOM 5017 O O . ARG B 1 213 ? 31.047 26.688 10.883 1 35.38 213 ARG B O 1
ATOM 5024 N N . SER B 1 214 ? 32.375 28.234 10.969 1 34.59 214 SER B N 1
ATOM 5025 C CA . SER B 1 214 ? 31.562 29.031 11.906 1 34.59 214 SER B CA 1
ATOM 5026 C C . SER B 1 214 ? 30.078 28.766 11.719 1 34.59 214 SER B C 1
ATOM 5028 O O . SER B 1 214 ? 29.547 28.938 10.617 1 34.59 214 SER B O 1
ATOM 5030 N N . PRO B 1 215 ? 29.422 27.688 12.344 1 41.72 215 PRO B N 1
ATOM 5031 C CA . PRO B 1 215 ? 27.969 27.578 12.258 1 41.72 215 PRO B CA 1
ATOM 5032 C C . PRO B 1 215 ? 27.297 28.875 11.828 1 41.72 215 PRO B C 1
ATOM 5034 O O . PRO B 1 215 ? 27.5 29.906 12.469 1 41.72 215 PRO B O 1
ATOM 5037 N N . ASP B 1 216 ? 27.359 29.234 10.742 1 45.38 216 ASP B N 1
ATOM 5038 C CA . ASP B 1 216 ? 26.516 30.406 10.523 1 45.38 216 ASP B CA 1
ATOM 5039 C C . ASP B 1 216 ? 25.375 30.453 11.531 1 45.38 216 ASP B C 1
ATOM 5041 O O . ASP B 1 216 ? 24.766 29.422 11.836 1 45.38 216 ASP B O 1
ATOM 5045 N N . THR B 1 217 ? 25.5 31.219 12.578 1 50.28 217 THR B N 1
ATOM 5046 C CA . THR B 1 217 ? 24.359 31.484 13.445 1 50.28 217 THR B CA 1
ATOM 5047 C C . THR B 1 217 ? 23.047 31.281 12.695 1 50.28 217 THR B C 1
ATOM 5049 O O . THR B 1 217 ? 22.984 31.469 11.477 1 50.28 217 THR B O 1
ATOM 5052 N N . PRO B 1 218 ? 22.188 30.422 13.297 1 55.31 218 PRO B N 1
ATOM 5053 C CA . PRO B 1 218 ? 20.844 30.328 12.711 1 55.31 218 PRO B CA 1
ATOM 5054 C C . PRO B 1 218 ? 20.438 31.609 11.969 1 55.31 218 PRO B C 1
ATOM 5056 O O . PRO B 1 218 ? 19.812 31.531 10.906 1 55.31 218 PRO B O 1
ATOM 5059 N N . LEU B 1 219 ? 21.031 32.656 12.5 1 60.41 219 LEU B N 1
ATOM 5060 C CA . LEU B 1 219 ? 20.656 33.938 11.875 1 60.41 219 LEU B CA 1
ATOM 5061 C C . LEU B 1 219 ? 21.375 34.094 10.531 1 60.41 219 LEU B C 1
ATOM 5063 O O . LEU B 1 219 ? 20.797 34.625 9.578 1 60.41 219 LEU B O 1
ATOM 5067 N N . THR B 1 220 ? 22.516 33.656 10.484 1 62.78 220 THR B N 1
ATOM 5068 C CA . THR B 1 220 ? 23.266 33.812 9.234 1 62.78 220 THR B CA 1
ATOM 5069 C C . THR B 1 220 ? 22.703 32.844 8.164 1 62.78 220 THR B C 1
ATOM 5071 O O . THR B 1 220 ? 22.609 33.219 6.996 1 62.78 220 THR B O 1
ATOM 5074 N N . ALA B 1 221 ? 22.359 31.734 8.664 1 61.47 221 ALA B N 1
ATOM 5075 C CA . ALA B 1 221 ? 21.75 30.766 7.742 1 61.47 221 ALA B CA 1
ATOM 5076 C C . ALA B 1 221 ? 20.438 31.297 7.195 1 61.47 221 ALA B C 1
ATOM 5078 O O . ALA B 1 221 ? 20.125 31.125 6.016 1 61.47 221 ALA B O 1
ATOM 5079 N N . LEU B 1 222 ? 19.781 32 8.062 1 65.88 222 LEU B N 1
ATOM 5080 C CA . LEU B 1 222 ? 18.516 32.594 7.656 1 65.88 222 LEU B CA 1
ATOM 5081 C C . LEU B 1 222 ? 18.75 33.719 6.629 1 65.88 222 LEU B C 1
ATOM 5083 O O . LEU B 1 222 ? 18 33.812 5.648 1 65.88 222 LEU B O 1
ATOM 5087 N N . LYS B 1 223 ? 19.719 34.438 6.883 1 69.12 223 LYS B N 1
ATOM 5088 C CA . LYS B 1 223 ? 20.031 35.531 5.969 1 69.12 223 LYS B CA 1
ATOM 5089 C C . LYS B 1 223 ? 20.469 35 4.605 1 69.12 223 LYS B C 1
ATOM 5091 O O . LYS B 1 223 ? 20.109 35.562 3.57 1 69.12 223 LYS B O 1
ATOM 5096 N N . LYS B 1 224 ? 21.141 33.969 4.723 1 69.19 224 LYS B N 1
ATOM 5097 C CA . LYS B 1 224 ? 21.594 33.375 3.475 1 69.19 224 LYS B CA 1
ATOM 5098 C C . LYS B 1 224 ? 20.406 32.812 2.684 1 69.19 224 LYS B C 1
ATOM 5100 O O . LYS B 1 224 ? 20.375 32.906 1.456 1 69.19 224 LYS B O 1
ATOM 5105 N N . ALA B 1 225 ? 19.531 32.25 3.42 1 71.56 225 ALA B N 1
ATOM 5106 C CA . ALA B 1 225 ? 18.328 31.703 2.775 1 71.56 225 ALA B CA 1
ATOM 5107 C C . ALA B 1 225 ? 17.516 32.812 2.109 1 71.56 225 ALA B C 1
ATOM 5109 O O . ALA B 1 225 ? 17.031 32.625 0.983 1 71.56 225 ALA B O 1
ATOM 5110 N N . PHE B 1 226 ? 17.453 33.938 2.729 1 76.06 226 PHE B N 1
ATOM 5111 C CA . PHE B 1 226 ? 16.688 35.031 2.184 1 76.06 226 PHE B CA 1
ATOM 5112 C C . PHE B 1 226 ? 17.375 35.656 0.977 1 76.06 226 PHE B C 1
ATOM 5114 O O . PHE B 1 226 ? 16.734 36.125 0.041 1 76.06 226 PHE B O 1
ATOM 5121 N N . ALA B 1 227 ? 18.672 35.594 1.018 1 77.5 227 ALA B N 1
ATOM 5122 C CA . ALA B 1 227 ? 19.438 36.094 -0.119 1 77.5 227 ALA B CA 1
ATOM 5123 C C . ALA B 1 227 ? 19.281 35.188 -1.335 1 77.5 227 ALA B C 1
ATOM 5125 O O . ALA B 1 227 ? 19.188 35.688 -2.467 1 77.5 227 ALA B O 1
ATOM 5126 N N . LEU B 1 228 ? 19.234 34 -1.024 1 78.06 228 LEU B N 1
ATOM 5127 C CA . LEU B 1 228 ? 19.078 33.031 -2.088 1 78.06 228 LEU B CA 1
ATOM 5128 C C . LEU B 1 228 ? 17.703 33.125 -2.729 1 78.06 228 LEU B C 1
ATOM 5130 O O . LEU B 1 228 ? 17.547 32.875 -3.926 1 78.06 228 LEU B O 1
ATOM 5134 N N . MET B 1 229 ? 16.781 33.469 -1.962 1 80.12 229 MET B N 1
ATOM 5135 C CA . MET B 1 229 ? 15.398 33.562 -2.422 1 80.12 229 MET B CA 1
ATOM 5136 C C . MET B 1 229 ? 15.242 34.688 -3.443 1 80.12 229 MET B C 1
ATOM 5138 O O . MET B 1 229 ? 14.312 34.656 -4.258 1 80.12 229 MET B O 1
ATOM 5142 N N . LYS B 1 230 ? 16.172 35.5 -3.475 1 83.56 230 LYS B N 1
ATOM 5143 C CA . LYS B 1 230 ? 16.062 36.656 -4.359 1 83.56 230 LYS B CA 1
ATOM 5144 C C . LYS B 1 230 ? 16.656 36.375 -5.734 1 83.56 230 LYS B C 1
ATOM 5146 O O . LYS B 1 230 ? 16.453 37.125 -6.68 1 83.56 230 LYS B O 1
ATOM 5151 N N . THR B 1 231 ? 17.234 35.312 -5.863 1 86.19 231 THR B N 1
ATOM 5152 C CA . THR B 1 231 ? 17.75 34.938 -7.176 1 86.19 231 THR B CA 1
ATOM 5153 C C . THR B 1 231 ? 16.625 34.531 -8.117 1 86.19 231 THR B C 1
ATOM 5155 O O . THR B 1 231 ? 15.617 33.969 -7.684 1 86.19 231 THR B O 1
ATOM 5158 N N . LYS B 1 232 ? 16.797 34.906 -9.344 1 88.38 232 LYS B N 1
ATOM 5159 C CA . LYS B 1 232 ? 15.766 34.656 -10.352 1 88.38 232 LYS B CA 1
ATOM 5160 C C . LYS B 1 232 ? 15.383 33.188 -10.406 1 88.38 232 LYS B C 1
ATOM 5162 O O . LYS B 1 232 ? 14.195 32.844 -10.523 1 88.38 232 LYS B O 1
ATOM 5167 N N . GLU B 1 233 ? 16.266 32.344 -10.352 1 89.81 233 GLU B N 1
ATOM 5168 C CA . GLU B 1 233 ? 16.016 30.891 -10.43 1 89.81 233 GLU B CA 1
ATOM 5169 C C . GLU B 1 233 ? 15.188 30.422 -9.242 1 89.81 233 GLU B C 1
ATOM 5171 O O . GLU B 1 233 ? 14.242 29.656 -9.414 1 89.81 233 GLU B O 1
ATOM 5176 N N . VAL B 1 234 ? 15.562 30.938 -8.141 1 89.5 234 VAL B N 1
ATOM 5177 C CA . VAL B 1 234 ? 14.867 30.5 -6.938 1 89.5 234 VAL B CA 1
ATOM 5178 C C . VAL B 1 234 ? 13.469 31.094 -6.895 1 89.5 234 VAL B C 1
ATOM 5180 O O . VAL B 1 234 ? 12.523 30.438 -6.434 1 89.5 234 VAL B O 1
ATOM 5183 N N . LEU B 1 235 ? 13.305 32.25 -7.383 1 91.38 235 LEU B N 1
ATOM 5184 C CA . LEU B 1 235 ? 11.992 32.875 -7.445 1 91.38 235 LEU B CA 1
ATOM 5185 C C . LEU B 1 235 ? 11.062 32.094 -8.359 1 91.38 235 LEU B C 1
ATOM 5187 O O . LEU B 1 235 ? 9.867 31.953 -8.07 1 91.38 235 LEU B O 1
ATOM 5191 N N . LEU B 1 236 ? 11.594 31.688 -9.43 1 92.69 236 LEU B N 1
ATOM 5192 C CA . LEU B 1 236 ? 10.805 30.859 -10.344 1 92.69 236 LEU B CA 1
ATOM 5193 C C . LEU B 1 236 ? 10.445 29.531 -9.695 1 92.69 236 LEU B C 1
ATOM 5195 O O . LEU B 1 236 ? 9.32 29.047 -9.852 1 92.69 236 LEU B O 1
ATOM 5199 N N . LEU B 1 237 ? 11.336 29.031 -8.938 1 92.44 237 LEU B N 1
ATOM 5200 C CA . LEU B 1 237 ? 11.078 27.766 -8.266 1 92.44 237 LEU B CA 1
ATOM 5201 C C . LEU B 1 237 ? 10.07 27.953 -7.141 1 92.44 237 LEU B C 1
ATOM 5203 O O . LEU B 1 237 ? 9.344 27.016 -6.797 1 92.44 237 LEU B O 1
ATOM 5207 N N . CYS B 1 238 ? 10.047 29.109 -6.605 1 93.25 238 CYS B N 1
ATOM 5208 C CA . CYS B 1 238 ? 9.102 29.391 -5.531 1 93.25 238 CYS B CA 1
ATOM 5209 C C . CYS B 1 238 ? 7.664 29.25 -6.016 1 93.25 238 CYS B C 1
ATOM 5211 O O . CYS B 1 238 ? 6.777 28.891 -5.238 1 93.25 238 CYS B O 1
ATOM 5213 N N . LEU B 1 239 ? 7.453 29.469 -7.23 1 95 239 LEU B N 1
ATOM 5214 C CA . LEU B 1 239 ? 6.121 29.266 -7.785 1 95 239 LEU B CA 1
ATOM 5215 C C . LEU B 1 239 ? 5.73 27.797 -7.73 1 95 239 LEU B C 1
ATOM 5217 O O . LEU B 1 239 ? 4.582 27.469 -7.418 1 95 239 LEU B O 1
ATOM 5221 N N . MET B 1 240 ? 6.684 26.969 -7.973 1 95.31 240 MET B N 1
ATOM 5222 C CA . MET B 1 240 ? 6.441 25.531 -7.875 1 95.31 240 MET B CA 1
ATOM 5223 C C . MET B 1 240 ? 6.293 25.094 -6.422 1 95.31 240 MET B C 1
ATOM 5225 O O . MET B 1 240 ? 5.441 24.266 -6.098 1 95.31 240 MET B O 1
ATOM 5229 N N . PHE B 1 241 ? 7.113 25.688 -5.621 1 94.81 241 PHE B N 1
ATOM 5230 C CA . PHE B 1 241 ? 7.008 25.391 -4.199 1 94.81 241 PHE B CA 1
ATOM 5231 C C . PHE B 1 241 ? 5.625 25.75 -3.668 1 94.81 241 PHE B C 1
ATOM 5233 O O . PHE B 1 241 ? 5.035 25 -2.889 1 94.81 241 PHE B O 1
ATOM 5240 N N . ALA B 1 242 ? 5.215 26.844 -4.129 1 95.88 242 ALA B N 1
ATOM 5241 C CA . ALA B 1 242 ? 3.895 27.328 -3.725 1 95.88 242 ALA B CA 1
ATOM 5242 C C . ALA B 1 242 ? 2.799 26.375 -4.176 1 95.88 242 ALA B C 1
ATOM 5244 O O . ALA B 1 242 ? 1.851 26.109 -3.434 1 95.88 242 ALA B O 1
ATOM 5245 N N . TYR B 1 243 ? 2.92 25.875 -5.348 1 97.38 243 TYR B N 1
ATOM 5246 C CA . TYR B 1 243 ? 1.937 24.922 -5.852 1 97.38 243 TYR B CA 1
ATOM 5247 C C . TYR B 1 243 ? 1.902 23.672 -4.988 1 97.38 243 TYR B C 1
ATOM 5249 O O . TYR B 1 243 ? 0.828 23.125 -4.695 1 97.38 243 TYR B O 1
ATOM 5257 N N . THR B 1 244 ? 3.018 23.188 -4.582 1 95.81 244 THR B N 1
ATOM 5258 C CA . THR B 1 244 ? 3.064 21.969 -3.795 1 95.81 244 THR B CA 1
ATOM 5259 C C . THR B 1 244 ? 2.367 22.156 -2.451 1 95.81 244 THR B C 1
ATOM 5261 O O . THR B 1 244 ? 1.785 21.219 -1.904 1 95.81 244 THR B O 1
ATOM 5264 N N . GLY B 1 245 ? 2.438 23.391 -1.946 1 95.81 245 GLY B N 1
ATOM 5265 C CA . GLY B 1 245 ? 1.712 23.688 -0.72 1 95.81 245 GLY B CA 1
ATOM 5266 C C . GLY B 1 245 ? 0.206 23.688 -0.904 1 95.81 245 GLY B C 1
ATOM 5267 O O . GLY B 1 245 ? -0.525 23.109 -0.092 1 95.81 245 GLY B O 1
ATOM 5268 N N . LEU B 1 246 ? -0.203 24.281 -1.937 1 96.88 246 LEU B N 1
ATOM 5269 C CA . LEU B 1 246 ? -1.63 24.344 -2.232 1 96.88 246 LEU B CA 1
ATOM 5270 C C . LEU B 1 246 ? -2.182 22.953 -2.533 1 96.88 246 LEU B C 1
ATOM 5272 O O . LEU B 1 246 ? -3.268 22.594 -2.068 1 96.88 246 LEU B O 1
ATOM 5276 N N . GLU B 1 247 ? -1.41 22.312 -3.324 1 97 247 GLU B N 1
ATOM 5277 C CA . GLU B 1 247 ? -1.834 20.953 -3.682 1 97 247 GLU B CA 1
ATOM 5278 C C . GLU B 1 247 ? -1.844 20.047 -2.463 1 97 247 GLU B C 1
ATOM 5280 O O . GLU B 1 247 ? -2.703 19.156 -2.346 1 97 247 GLU B O 1
ATOM 5285 N N . MET B 1 248 ? -1 20.219 -1.601 1 94.06 248 MET B N 1
ATOM 5286 C CA . MET B 1 248 ? -0.959 19.438 -0.368 1 94.06 248 MET B CA 1
ATOM 5287 C C . MET B 1 248 ? -2.213 19.672 0.468 1 94.06 248 MET B C 1
ATOM 5289 O O . MET B 1 248 ? -2.764 18.734 1.047 1 94.06 248 MET B O 1
ATOM 5293 N N . THR B 1 249 ? -2.586 20.859 0.56 1 95.5 249 THR B N 1
ATOM 5294 C CA . THR B 1 249 ? -3.816 21.188 1.272 1 95.5 249 THR B CA 1
ATOM 5295 C C . THR B 1 249 ? -5.008 20.469 0.646 1 95.5 249 THR B C 1
ATOM 5297 O O . THR B 1 249 ? -5.891 19.984 1.357 1 95.5 249 THR B O 1
ATOM 5300 N N . PHE B 1 250 ? -5.023 20.422 -0.63 1 96.38 250 PHE B N 1
ATOM 5301 C CA . PHE B 1 250 ? -6.156 19.859 -1.346 1 96.38 250 PHE B CA 1
ATOM 5302 C C . PHE B 1 250 ? -6.23 18.344 -1.126 1 96.38 250 PHE B C 1
ATOM 5304 O O . PHE B 1 250 ? -7.293 17.812 -0.786 1 96.38 250 PHE B O 1
ATOM 5311 N N . TYR B 1 251 ? -5.16 17.625 -1.29 1 93.88 251 TYR B N 1
ATOM 5312 C CA . TYR B 1 251 ? -5.273 16.172 -1.204 1 93.88 251 TYR B CA 1
ATOM 5313 C C . TYR B 1 251 ? -5.285 15.711 0.249 1 93.88 251 TYR B C 1
ATOM 5315 O O . TYR B 1 251 ? -5.855 14.664 0.57 1 93.88 251 TYR B O 1
ATOM 5323 N N . SER B 1 252 ? -4.73 16.5 1.196 1 90.81 252 SER B N 1
ATOM 5324 C CA . SER B 1 252 ? -4.586 16.031 2.572 1 90.81 252 SER B CA 1
ATOM 5325 C C . SER B 1 252 ? -5.773 16.469 3.428 1 90.81 252 SER B C 1
ATOM 5327 O O . SER B 1 252 ? -6.012 15.906 4.496 1 90.81 252 SER B O 1
ATOM 5329 N N . GLY B 1 253 ? -6.492 17.438 3.004 1 91.88 253 GLY B N 1
ATOM 5330 C CA . GLY B 1 253 ? -7.574 17.906 3.854 1 91.88 253 GLY B CA 1
ATOM 5331 C C . GLY B 1 253 ? -8.875 18.109 3.104 1 91.88 253 GLY B C 1
ATOM 5332 O O . GLY B 1 253 ? -9.922 17.609 3.523 1 91.88 253 GLY B O 1
ATOM 5333 N N . VAL B 1 254 ? -8.758 18.703 2.008 1 94.56 254 VAL B N 1
ATOM 5334 C CA . VAL B 1 254 ? -9.961 19.219 1.353 1 94.56 254 VAL B CA 1
ATOM 5335 C C . VAL B 1 254 ? -10.617 18.109 0.545 1 94.56 254 VAL B C 1
ATOM 5337 O O . VAL B 1 254 ? -11.844 17.938 0.59 1 94.56 254 VAL B O 1
ATOM 5340 N N . TYR B 1 255 ? -9.859 17.344 -0.177 1 96.25 255 TYR B N 1
ATOM 5341 C CA . TYR B 1 255 ? -10.445 16.375 -1.093 1 96.25 255 TYR B CA 1
ATOM 5342 C C . TYR B 1 255 ? -11.195 15.289 -0.329 1 96.25 255 TYR B C 1
ATOM 5344 O O . TYR B 1 255 ? -12.344 14.984 -0.653 1 96.25 255 TYR B O 1
ATOM 5352 N N . GLY B 1 256 ? -10.547 14.781 0.686 1 93.69 256 GLY B N 1
ATOM 5353 C CA . GLY B 1 256 ? -11.219 13.773 1.485 1 93.69 256 GLY B CA 1
ATOM 5354 C C . GLY B 1 256 ? -12.516 14.258 2.104 1 93.69 256 GLY B C 1
ATOM 5355 O O . GLY B 1 256 ? -13.516 13.539 2.117 1 93.69 256 GLY B O 1
ATOM 5356 N N . THR B 1 257 ? -12.477 15.414 2.58 1 93.38 257 THR B N 1
ATOM 5357 C CA . THR B 1 257 ? -13.664 16.031 3.176 1 93.38 257 THR B CA 1
ATOM 5358 C C . THR B 1 257 ? -14.758 16.203 2.135 1 93.38 257 THR B C 1
ATOM 5360 O O . THR B 1 257 ? -15.938 15.961 2.416 1 93.38 257 THR B O 1
ATOM 5363 N N . SER B 1 258 ? -14.352 16.656 0.963 1 95.5 258 SER B N 1
ATOM 5364 C CA . SER B 1 258 ? -15.32 16.844 -0.112 1 95.5 258 SER B CA 1
ATOM 5365 C C . SER B 1 258 ? -15.992 15.531 -0.499 1 95.5 258 SER B C 1
ATOM 5367 O O . SER B 1 258 ? -17.172 15.508 -0.832 1 95.5 258 SER B O 1
ATOM 5369 N N . VAL B 1 259 ? -15.273 14.461 -0.434 1 94.25 259 VAL B N 1
ATOM 5370 C CA . VAL B 1 259 ? -15.812 13.141 -0.741 1 94.25 259 VAL B CA 1
ATOM 5371 C C . VAL B 1 259 ? -16.797 12.719 0.353 1 94.25 259 VAL B C 1
ATOM 5373 O O . VAL B 1 259 ? -17.875 12.211 0.061 1 94.25 259 VAL B O 1
ATOM 5376 N N . SER B 1 260 ? -16.484 12.969 1.537 1 92.44 260 SER B N 1
ATOM 5377 C CA . SER B 1 260 ? -17.328 12.578 2.666 1 92.44 260 SER B CA 1
ATOM 5378 C C . SER B 1 260 ? -18.594 13.43 2.738 1 92.44 260 SER B C 1
ATOM 5380 O O . SER B 1 260 ? -19.641 12.961 3.188 1 92.44 260 SER B O 1
ATOM 5382 N N . HIS B 1 261 ? -18.484 14.633 2.324 1 92.75 261 HIS B N 1
ATOM 5383 C CA . HIS B 1 261 ? -19.609 15.57 2.385 1 92.75 261 HIS B CA 1
ATOM 5384 C C . HIS B 1 261 ? -20.562 15.352 1.22 1 92.75 261 HIS B C 1
ATOM 5386 O O . HIS B 1 261 ? -21.656 15.914 1.201 1 92.75 261 HIS B O 1
ATOM 5392 N N . ASN B 1 262 ? -20.125 14.617 0.199 1 94.69 262 ASN B N 1
ATOM 5393 C CA . ASN B 1 262 ? -20.984 14.328 -0.942 1 94.69 262 ASN B CA 1
ATOM 5394 C C . ASN B 1 262 ? -22.062 13.305 -0.591 1 94.69 262 ASN B C 1
ATOM 5396 O O . ASN B 1 262 ? -21.844 12.102 -0.713 1 94.69 262 ASN B O 1
ATOM 5400 N N . LEU B 1 263 ? -23.203 13.75 -0.37 1 92.94 263 LEU B N 1
ATOM 5401 C CA . LEU B 1 263 ? -24.281 12.906 0.116 1 92.94 263 LEU B CA 1
ATOM 5402 C C . LEU B 1 263 ? -24.828 12.023 -1.001 1 92.94 263 LEU B C 1
ATOM 5404 O O . LEU B 1 263 ? -25.578 11.078 -0.741 1 92.94 263 LEU B O 1
ATOM 5408 N N . HIS B 1 264 ? -24.453 12.328 -2.252 1 93.12 264 HIS B N 1
ATOM 5409 C CA . HIS B 1 264 ? -24.844 11.445 -3.35 1 93.12 264 HIS B CA 1
ATOM 5410 C C . HIS B 1 264 ? -24.281 10.047 -3.146 1 93.12 264 HIS B C 1
ATOM 5412 O O . HIS B 1 264 ? -24.781 9.078 -3.721 1 93.12 264 HIS B O 1
ATOM 5418 N N . PHE B 1 265 ? -23.266 9.883 -2.33 1 91.88 265 PHE B N 1
ATOM 5419 C CA . PHE B 1 265 ? -22.641 8.594 -2.08 1 91.88 265 PHE B CA 1
ATOM 5420 C C . PHE B 1 265 ? -23.359 7.844 -0.973 1 91.88 265 PHE B C 1
ATOM 5422 O O . PHE B 1 265 ? -23.031 6.695 -0.674 1 91.88 265 PHE B O 1
ATOM 5429 N N . GLY B 1 266 ? -24.328 8.5 -0.374 1 88.38 266 GLY B N 1
ATOM 5430 C CA . GLY B 1 266 ? -25.141 7.863 0.649 1 88.38 266 GLY B CA 1
ATOM 5431 C C . GLY B 1 266 ? -24.359 7.512 1.899 1 88.38 266 GLY B C 1
ATOM 5432 O O . GLY B 1 266 ? -23.5 8.273 2.338 1 88.38 266 GLY B O 1
ATOM 5433 N N . ASN B 1 267 ? -24.656 6.332 2.531 1 83.81 267 ASN B N 1
ATOM 5434 C CA . ASN B 1 267 ? -24.062 5.918 3.799 1 83.81 267 ASN B CA 1
ATOM 5435 C C . ASN B 1 267 ? -22.609 5.492 3.623 1 83.81 267 ASN B C 1
ATOM 5437 O O . ASN B 1 267 ? -21.891 5.27 4.605 1 83.81 267 ASN B O 1
ATOM 5441 N N . ASN B 1 268 ? -22.172 5.523 2.4 1 85.44 268 ASN B N 1
ATOM 5442 C CA . ASN B 1 268 ? -20.797 5.098 2.135 1 85.44 268 ASN B CA 1
ATOM 5443 C C . ASN B 1 268 ? -19.844 6.281 2.123 1 85.44 268 ASN B C 1
ATOM 5445 O O . ASN B 1 268 ? -18.625 6.098 2.072 1 85.44 268 ASN B O 1
ATOM 5449 N N . ALA B 1 269 ? -20.359 7.473 2.256 1 89.31 269 ALA B N 1
ATOM 5450 C CA . ALA B 1 269 ? -19.562 8.68 2.029 1 89.31 269 ALA B CA 1
ATOM 5451 C C . ALA B 1 269 ? -18.391 8.758 3.004 1 89.31 269 ALA B C 1
ATOM 5453 O O . ALA B 1 269 ? -17.25 8.977 2.592 1 89.31 269 ALA B O 1
ATOM 5454 N N . ASN B 1 270 ? -18.656 8.531 4.242 1 88.5 270 ASN B N 1
ATOM 5455 C CA . ASN B 1 270 ? -17.594 8.625 5.238 1 88.5 270 ASN B CA 1
ATOM 5456 C C . ASN B 1 270 ? -16.578 7.5 5.086 1 88.5 270 ASN B C 1
ATOM 5458 O O . ASN B 1 270 ? -15.383 7.699 5.32 1 88.5 270 ASN B O 1
ATOM 5462 N N . GLY B 1 271 ? -17.062 6.34 4.734 1 87.69 271 GLY B N 1
ATOM 5463 C CA . GLY B 1 271 ? -16.141 5.246 4.453 1 87.69 271 GLY B CA 1
ATOM 5464 C C . GLY B 1 271 ? -15.242 5.512 3.26 1 87.69 271 GLY B C 1
ATOM 5465 O O . GLY B 1 271 ? -14.086 5.09 3.242 1 87.69 271 GLY B O 1
ATOM 5466 N N . LEU B 1 272 ? -15.797 6.223 2.309 1 90.94 272 LEU B N 1
ATOM 5467 C CA . LEU B 1 272 ? -15.039 6.551 1.105 1 90.94 272 LEU B CA 1
ATOM 5468 C C . LEU B 1 272 ? -13.875 7.477 1.43 1 90.94 272 LEU B C 1
ATOM 5470 O O . LEU B 1 272 ? -12.867 7.484 0.719 1 90.94 272 LEU B O 1
ATOM 5474 N N . LEU B 1 273 ? -14.031 8.234 2.494 1 92.25 273 LEU B N 1
ATOM 5475 C CA . LEU B 1 273 ? -12.93 9.078 2.955 1 92.25 273 LEU B CA 1
ATOM 5476 C C . LEU B 1 273 ? -11.703 8.234 3.285 1 92.25 273 LEU B C 1
ATOM 5478 O O . LEU B 1 273 ? -10.578 8.594 2.918 1 92.25 273 LEU B O 1
ATOM 5482 N N . GLY B 1 274 ? -11.93 7.148 3.943 1 89.56 274 GLY B N 1
ATOM 5483 C CA . GLY B 1 274 ? -10.844 6.242 4.27 1 89.56 274 GLY B CA 1
ATOM 5484 C C . GLY B 1 274 ? -10.203 5.617 3.045 1 89.56 274 GLY B C 1
ATOM 5485 O O . GLY B 1 274 ? -8.977 5.605 2.918 1 89.56 274 GLY B O 1
ATOM 5486 N N . ILE B 1 275 ? -10.984 5.129 2.092 1 90.38 275 ILE B N 1
ATOM 5487 C CA . ILE B 1 275 ? -10.477 4.516 0.871 1 90.38 275 ILE B CA 1
ATOM 5488 C C . ILE B 1 275 ? -9.719 5.555 0.046 1 90.38 275 ILE B C 1
ATOM 5490 O O . ILE B 1 275 ? -8.695 5.246 -0.568 1 90.38 275 ILE B O 1
ATOM 5494 N N . SER B 1 276 ? -10.266 6.766 0.046 1 93.44 276 SER B N 1
ATOM 5495 C CA . SER B 1 276 ? -9.594 7.863 -0.638 1 93.44 276 SER B CA 1
ATOM 5496 C C . SER B 1 276 ? -8.188 8.078 -0.086 1 93.44 276 SER B C 1
ATOM 5498 O O . SER B 1 276 ? -7.23 8.211 -0.85 1 93.44 276 SER B O 1
ATOM 5500 N N . GLY B 1 277 ? -8.07 8.07 1.19 1 92.56 277 GLY B N 1
ATOM 5501 C CA . GLY B 1 277 ? -6.766 8.219 1.811 1 92.56 277 GLY B CA 1
ATOM 5502 C C . GLY B 1 277 ? -5.805 7.102 1.452 1 92.56 277 GLY B C 1
ATOM 5503 O O . GLY B 1 277 ? -4.621 7.344 1.213 1 92.56 277 GLY B O 1
ATOM 5504 N N . ILE B 1 278 ? -6.293 5.898 1.407 1 90.38 278 ILE B N 1
ATOM 5505 C CA . ILE B 1 278 ? -5.488 4.734 1.042 1 90.38 278 ILE B CA 1
ATOM 5506 C C . ILE B 1 278 ? -4.926 4.918 -0.365 1 90.38 278 ILE B C 1
ATOM 5508 O O . ILE B 1 278 ? -3.727 4.723 -0.59 1 90.38 278 ILE B O 1
ATOM 5512 N N . PHE B 1 279 ? -5.715 5.336 -1.278 1 92.75 279 PHE B N 1
ATOM 5513 C CA . PHE B 1 279 ? -5.289 5.375 -2.672 1 92.75 279 PHE B CA 1
ATOM 5514 C C . PHE B 1 279 ? -4.43 6.605 -2.939 1 92.75 279 PHE B C 1
ATOM 5516 O O . PHE B 1 279 ? -3.641 6.625 -3.887 1 92.75 279 PHE B O 1
ATOM 5523 N N . ILE B 1 280 ? -4.605 7.672 -2.139 1 93.31 280 ILE B N 1
ATOM 5524 C CA . ILE B 1 280 ? -3.613 8.742 -2.174 1 93.31 280 ILE B CA 1
ATOM 5525 C C . ILE B 1 280 ? -2.244 8.188 -1.791 1 93.31 280 ILE B C 1
ATOM 5527 O O . ILE B 1 280 ? -1.246 8.461 -2.463 1 93.31 280 ILE B O 1
ATOM 5531 N N . GLY B 1 281 ? -2.287 7.391 -0.75 1 89.81 281 GLY B N 1
ATOM 5532 C CA . GLY B 1 281 ? -1.055 6.746 -0.325 1 89.81 281 GLY B CA 1
ATOM 5533 C C . GLY B 1 281 ? -0.471 5.82 -1.378 1 89.81 281 GLY B C 1
ATOM 5534 O O . GLY B 1 281 ? 0.737 5.84 -1.625 1 89.81 281 GLY B O 1
ATOM 5535 N N . VAL B 1 282 ? -1.306 5.043 -2.006 1 88.69 282 VAL B N 1
ATOM 5536 C CA . VAL B 1 282 ? -0.861 4.141 -3.062 1 88.69 282 VAL B CA 1
ATOM 5537 C C . VAL B 1 282 ? -0.245 4.945 -4.203 1 88.69 282 VAL B C 1
ATOM 5539 O O . VAL B 1 282 ? 0.789 4.562 -4.754 1 88.69 282 VAL B O 1
ATOM 5542 N N . GLY B 1 283 ? -0.915 6.016 -4.598 1 89.19 283 GLY B N 1
ATOM 5543 C CA . GLY B 1 283 ? -0.357 6.883 -5.625 1 89.19 283 GLY B CA 1
ATOM 5544 C C . GLY B 1 283 ? 1.014 7.426 -5.27 1 89.19 283 GLY B C 1
ATOM 5545 O O . GLY B 1 283 ? 1.91 7.465 -6.113 1 89.19 283 GLY B O 1
ATOM 5546 N N . GLU B 1 284 ? 1.13 7.777 -4.031 1 88.06 284 GLU B N 1
ATOM 5547 C CA . GLU B 1 284 ? 2.408 8.289 -3.547 1 88.06 284 GLU B CA 1
ATOM 5548 C C . GLU B 1 284 ? 3.496 7.223 -3.621 1 88.06 284 GLU B C 1
ATOM 5550 O O . GLU B 1 284 ? 4.629 7.508 -4.016 1 88.06 284 GLU B O 1
ATOM 5555 N N . ILE B 1 285 ? 3.125 6.074 -3.24 1 82.25 285 ILE B N 1
ATOM 5556 C CA . ILE B 1 285 ? 4.082 4.977 -3.182 1 82.25 285 ILE B CA 1
ATOM 5557 C C . ILE B 1 285 ? 4.469 4.555 -4.598 1 82.25 285 ILE B C 1
ATOM 5559 O O . ILE B 1 285 ? 5.656 4.398 -4.898 1 82.25 285 ILE B O 1
ATOM 5563 N N . VAL B 1 286 ? 3.52 4.402 -5.445 1 83 286 VAL B N 1
ATOM 5564 C CA . VAL B 1 286 ? 3.758 4 -6.828 1 83 286 VAL B CA 1
ATOM 5565 C C . VAL B 1 286 ? 4.59 5.066 -7.539 1 83 286 VAL B C 1
ATOM 5567 O O . VAL B 1 286 ? 5.562 4.746 -8.227 1 83 286 VAL B O 1
ATOM 5570 N N . GLY B 1 287 ? 4.203 6.297 -7.406 1 82.06 287 GLY B N 1
ATOM 5571 C CA . GLY B 1 287 ? 4.961 7.379 -8.008 1 82.06 287 GLY B CA 1
ATOM 5572 C C . GLY B 1 287 ? 6.379 7.488 -7.48 1 82.06 287 GLY B C 1
ATOM 5573 O O . GLY B 1 287 ? 7.328 7.621 -8.25 1 82.06 287 GLY B O 1
ATOM 5574 N N . GLY B 1 288 ? 6.484 7.441 -6.195 1 74.81 288 GLY B N 1
ATOM 5575 C CA . GLY B 1 288 ? 7.809 7.504 -5.594 1 74.81 288 GLY B CA 1
ATOM 5576 C C . GLY B 1 288 ? 8.727 6.391 -6.062 1 74.81 288 GLY B C 1
ATOM 5577 O O . GLY B 1 288 ? 9.906 6.629 -6.344 1 74.81 288 GLY B O 1
ATOM 5578 N N . GLY B 1 289 ? 8.234 5.188 -6.066 1 70.62 289 GLY B N 1
ATOM 5579 C CA . GLY B 1 289 ? 9.016 4.074 -6.582 1 70.62 289 GLY B CA 1
ATOM 5580 C C . GLY B 1 289 ? 9.383 4.234 -8.047 1 70.62 289 GLY B C 1
ATOM 5581 O O . GLY B 1 289 ? 10.547 4.062 -8.414 1 70.62 289 GLY B O 1
ATOM 5582 N N . PHE B 1 290 ? 8.445 4.617 -8.812 1 72.88 290 PHE B N 1
ATOM 5583 C CA . PHE B 1 290 ? 8.625 4.777 -10.25 1 72.88 290 PHE B CA 1
ATOM 5584 C C . PHE B 1 290 ? 9.617 5.891 -10.547 1 72.88 290 PHE B C 1
ATOM 5586 O O . PHE B 1 290 ? 10.539 5.711 -11.352 1 72.88 290 PHE B O 1
ATOM 5593 N N . PHE B 1 291 ? 9.461 6.973 -9.906 1 72.88 291 PHE B N 1
ATOM 5594 C CA . PHE B 1 291 ? 10.281 8.133 -10.234 1 72.88 291 PHE B CA 1
ATOM 5595 C C . PHE B 1 291 ? 11.633 8.055 -9.547 1 72.88 291 PHE B C 1
ATOM 5597 O O . PHE B 1 291 ? 12.609 8.648 -10.008 1 72.88 291 PHE B O 1
ATOM 5604 N N . GLY B 1 292 ? 11.625 7.359 -8.461 1 65.19 292 GLY B N 1
ATOM 5605 C CA . GLY B 1 292 ? 12.914 7.078 -7.844 1 65.19 292 GLY B CA 1
ATOM 5606 C C . GLY B 1 292 ? 13.805 6.199 -8.695 1 65.19 292 GLY B C 1
ATOM 5607 O O . GLY B 1 292 ? 15.008 6.445 -8.805 1 65.19 292 GLY B O 1
ATOM 5608 N N . MET B 1 293 ? 13.266 5.285 -9.312 1 65.31 293 MET B N 1
ATOM 5609 C CA . MET B 1 293 ? 14.008 4.383 -10.188 1 65.31 293 MET B CA 1
ATOM 5610 C C . MET B 1 293 ? 14.469 5.109 -11.445 1 65.31 293 MET B C 1
ATOM 5612 O O . MET B 1 293 ? 15.469 4.73 -12.055 1 65.31 293 MET B O 1
ATOM 5616 N N . MET B 1 294 ? 13.734 6.176 -11.742 1 67.12 294 MET B N 1
ATOM 5617 C CA . MET B 1 294 ? 14.062 6.934 -12.945 1 67.12 294 MET B CA 1
ATOM 5618 C C . MET B 1 294 ? 15.008 8.086 -12.625 1 67.12 294 MET B C 1
ATOM 5620 O O . MET B 1 294 ? 15.328 8.891 -13.5 1 67.12 294 MET B O 1
ATOM 5624 N N . ALA B 1 295 ? 15.367 8.117 -11.391 1 63.78 295 ALA B N 1
ATOM 5625 C CA . ALA B 1 295 ? 16.109 9.273 -10.906 1 63.78 295 ALA B CA 1
ATOM 5626 C C . ALA B 1 295 ? 17.391 9.477 -11.711 1 63.78 295 ALA B C 1
ATOM 5628 O O . ALA B 1 295 ? 17.719 10.594 -12.117 1 63.78 295 ALA B O 1
ATOM 5629 N N . LYS B 1 296 ? 18.141 8.43 -11.914 1 63.59 296 LYS B N 1
ATOM 5630 C CA . LYS B 1 296 ? 19.422 8.547 -12.633 1 63.59 296 LYS B CA 1
ATOM 5631 C C . LYS B 1 296 ? 19.203 9.047 -14.062 1 63.59 296 LYS B C 1
ATOM 5633 O O . LYS B 1 296 ? 19.969 9.875 -14.555 1 63.59 296 LYS B O 1
ATOM 5638 N N . LYS B 1 297 ? 18.188 8.602 -14.609 1 65.25 297 LYS B N 1
ATOM 5639 C CA . LYS B 1 297 ? 17.891 8.992 -15.984 1 65.25 297 LYS B CA 1
ATOM 5640 C C . LYS B 1 297 ? 17.453 10.445 -16.062 1 65.25 297 LYS B C 1
ATOM 5642 O O . LYS B 1 297 ? 17.844 11.172 -16.969 1 65.25 297 LYS B O 1
ATOM 5647 N N . THR B 1 298 ? 16.672 10.758 -15.102 1 67.25 298 THR B N 1
ATOM 5648 C CA . THR B 1 298 ? 16.125 12.109 -15.148 1 67.25 298 THR B CA 1
ATOM 5649 C C . THR B 1 298 ? 17.188 13.141 -14.789 1 67.25 298 THR B C 1
ATOM 5651 O O . THR B 1 298 ? 17.125 14.289 -15.234 1 67.25 298 THR B O 1
ATOM 5654 N N . ASN B 1 299 ? 18.047 12.711 -14.055 1 64.94 299 ASN B N 1
ATOM 5655 C CA . ASN B 1 299 ? 19.156 13.617 -13.758 1 64.94 299 ASN B CA 1
ATOM 5656 C C . ASN B 1 299 ? 20.016 13.875 -14.992 1 64.94 299 ASN B C 1
ATOM 5658 O O . ASN B 1 299 ? 20.531 14.977 -15.18 1 64.94 299 ASN B O 1
ATOM 5662 N N . LYS B 1 300 ? 20.094 12.82 -15.742 1 63.75 300 LYS B N 1
ATOM 5663 C CA . LYS B 1 300 ? 20.953 12.922 -16.922 1 63.75 300 LYS B CA 1
ATOM 5664 C C . LYS B 1 300 ? 20.219 13.594 -18.078 1 63.75 300 LYS B C 1
ATOM 5666 O O . LYS B 1 300 ? 20.797 14.414 -18.781 1 63.75 300 LYS B O 1
ATOM 5671 N N . HIS B 1 301 ? 18.953 13.281 -18.156 1 66.25 301 HIS B N 1
ATOM 5672 C CA . HIS B 1 301 ? 18.266 13.711 -19.375 1 66.25 301 HIS B CA 1
ATOM 5673 C C . HIS B 1 301 ? 17.203 14.773 -19.062 1 66.25 301 HIS B C 1
ATOM 5675 O O . HIS B 1 301 ? 16.547 15.273 -19.969 1 66.25 301 HIS B O 1
ATOM 5681 N N . GLY B 1 302 ? 17.141 15.133 -17.875 1 73.12 302 GLY B N 1
ATOM 5682 C CA . GLY B 1 302 ? 16.172 16.156 -17.5 1 73.12 302 GLY B CA 1
ATOM 5683 C C . GLY B 1 302 ? 14.984 15.594 -16.734 1 73.12 302 GLY B C 1
ATOM 5684 O O . GLY B 1 302 ? 14.539 14.469 -17 1 73.12 302 GLY B O 1
ATOM 5685 N N . ARG B 1 303 ? 14.477 16.406 -15.906 1 83.44 303 ARG B N 1
ATOM 5686 C CA . ARG B 1 303 ? 13.391 16.031 -15.008 1 83.44 303 ARG B CA 1
ATOM 5687 C C . ARG B 1 303 ? 12.039 16.438 -15.586 1 83.44 303 ARG B C 1
ATOM 5689 O O . ARG B 1 303 ? 10.992 16.109 -15.023 1 83.44 303 ARG B O 1
ATOM 5696 N N . ASP B 1 304 ? 12.008 16.953 -16.75 1 85.81 304 ASP B N 1
ATOM 5697 C CA . ASP B 1 304 ? 10.828 17.594 -17.312 1 85.81 304 ASP B CA 1
ATOM 5698 C C . ASP B 1 304 ? 9.719 16.578 -17.578 1 85.81 304 ASP B C 1
ATOM 5700 O O . ASP B 1 304 ? 8.555 16.828 -17.266 1 85.81 304 ASP B O 1
ATOM 5704 N N . PRO B 1 305 ? 10.125 15.484 -18.078 1 83.25 305 PRO B N 1
ATOM 5705 C CA . PRO B 1 305 ? 9.039 14.562 -18.391 1 83.25 305 PRO B CA 1
ATOM 5706 C C . PRO B 1 305 ? 8.297 14.078 -17.156 1 83.25 305 PRO B C 1
ATOM 5708 O O . PRO B 1 305 ? 7.086 13.859 -17.188 1 83.25 305 PRO B O 1
ATOM 5711 N N . ILE B 1 306 ? 8.938 13.883 -16.094 1 86.81 306 ILE B N 1
ATOM 5712 C CA . ILE B 1 306 ? 8.32 13.391 -14.859 1 86.81 306 ILE B CA 1
ATOM 5713 C C . ILE B 1 306 ? 7.402 14.469 -14.281 1 86.81 306 ILE B C 1
ATOM 5715 O O . ILE B 1 306 ? 6.297 14.172 -13.82 1 86.81 306 ILE B O 1
ATOM 5719 N N . ILE B 1 307 ? 7.84 15.703 -14.328 1 90.06 307 ILE B N 1
ATOM 5720 C CA . ILE B 1 307 ? 7.059 16.812 -13.789 1 90.06 307 ILE B CA 1
ATOM 5721 C C . ILE B 1 307 ? 5.809 17.016 -14.641 1 90.06 307 ILE B C 1
ATOM 5723 O O . ILE B 1 307 ? 4.73 17.297 -14.117 1 90.06 307 ILE B O 1
ATOM 5727 N N . VAL B 1 308 ? 5.98 16.875 -15.961 1 91.06 308 VAL B N 1
ATOM 5728 C CA . VAL B 1 308 ? 4.844 17.031 -16.859 1 91.06 308 VAL B CA 1
ATOM 5729 C C . VAL B 1 308 ? 3.842 15.906 -16.641 1 91.06 308 VAL B C 1
ATOM 5731 O O . VAL B 1 308 ? 2.629 16.125 -16.641 1 91.06 308 VAL B O 1
ATOM 5734 N N . LEU B 1 309 ? 4.375 14.758 -16.391 1 90.12 309 LEU B N 1
ATOM 5735 C CA . LEU B 1 309 ? 3.498 13.625 -16.109 1 90.12 309 LEU B CA 1
ATOM 5736 C C . LEU B 1 309 ? 2.705 13.867 -14.82 1 90.12 309 LEU B C 1
ATOM 5738 O O . LEU B 1 309 ? 1.509 13.57 -14.766 1 90.12 309 LEU B O 1
ATOM 5742 N N . GLY B 1 310 ? 3.393 14.297 -13.828 1 93.69 310 GLY B N 1
ATOM 5743 C CA . GLY B 1 310 ? 2.703 14.625 -12.594 1 93.69 310 GLY B CA 1
ATOM 5744 C C . GLY B 1 310 ? 1.636 15.688 -12.766 1 93.69 310 GLY B C 1
ATOM 5745 O O . GLY B 1 310 ? 0.556 15.594 -12.18 1 93.69 310 GLY B O 1
ATOM 5746 N N . TYR B 1 311 ? 1.965 16.672 -13.594 1 95.56 311 TYR B N 1
ATOM 5747 C CA . TYR B 1 311 ? 1.018 17.75 -13.844 1 95.56 311 TYR B CA 1
ATOM 5748 C C . TYR B 1 311 ? -0.21 17.234 -14.586 1 95.56 311 TYR B C 1
ATOM 5750 O O . TYR B 1 311 ? -1.341 17.594 -14.258 1 95.56 311 TYR B O 1
ATOM 5758 N N . VAL B 1 312 ? 0.003 16.406 -15.57 1 95.75 312 VAL B N 1
ATOM 5759 C CA . VAL B 1 312 ? -1.108 15.844 -16.328 1 95.75 312 VAL B CA 1
ATOM 5760 C C . VAL B 1 312 ? -1.988 15 -15.398 1 95.75 312 VAL B C 1
ATOM 5762 O O . VAL B 1 312 ? -3.217 15.062 -15.484 1 95.75 312 VAL B O 1
ATOM 5765 N N . ALA B 1 313 ? -1.347 14.266 -14.523 1 96.25 313 ALA B N 1
ATOM 5766 C CA . ALA B 1 313 ? -2.102 13.477 -13.555 1 96.25 313 ALA B CA 1
ATOM 5767 C C . ALA B 1 313 ? -2.984 14.367 -12.688 1 96.25 313 ALA B C 1
ATOM 5769 O O . ALA B 1 313 ? -4.145 14.039 -12.422 1 96.25 313 ALA B O 1
ATOM 5770 N N . HIS B 1 314 ? -2.453 15.469 -12.289 1 97.88 314 HIS B N 1
ATOM 5771 C CA . HIS B 1 314 ? -3.213 16.391 -11.461 1 97.88 314 HIS B CA 1
ATOM 5772 C C . HIS B 1 314 ? -4.355 17.031 -12.242 1 97.88 314 HIS B C 1
ATOM 5774 O O . HIS B 1 314 ? -5.461 17.188 -11.719 1 97.88 314 HIS B O 1
ATOM 5780 N N . ILE B 1 315 ? -4.098 17.391 -13.5 1 97.69 315 ILE B N 1
ATOM 5781 C CA . ILE B 1 315 ? -5.125 18.031 -14.312 1 97.69 315 ILE B CA 1
ATOM 5782 C C . ILE B 1 315 ? -6.289 17.062 -14.531 1 97.69 315 ILE B C 1
ATOM 5784 O O . ILE B 1 315 ? -7.453 17.453 -14.453 1 97.69 315 ILE B O 1
ATOM 5788 N N . VAL B 1 316 ? -5.93 15.852 -14.773 1 97.44 316 VAL B N 1
ATOM 5789 C CA . VAL B 1 316 ? -6.969 14.844 -14.953 1 97.44 316 VAL B CA 1
ATOM 5790 C C . VAL B 1 316 ? -7.738 14.656 -13.648 1 97.44 316 VAL B C 1
ATOM 5792 O O . VAL B 1 316 ? -8.969 14.562 -13.648 1 97.44 316 VAL B O 1
ATOM 5795 N N . ALA B 1 317 ? -7.02 14.57 -12.562 1 97.81 317 ALA B N 1
ATOM 5796 C CA . ALA B 1 317 ? -7.668 14.43 -11.258 1 97.81 317 ALA B CA 1
ATOM 5797 C C . ALA B 1 317 ? -8.609 15.602 -10.984 1 97.81 317 ALA B C 1
ATOM 5799 O O . ALA B 1 317 ? -9.75 15.398 -10.555 1 97.81 317 ALA B O 1
ATOM 5800 N N . PHE B 1 318 ? -8.133 16.859 -11.25 1 98.31 318 PHE B N 1
ATOM 5801 C CA . PHE B 1 318 ? -8.938 18.047 -11 1 98.31 318 PHE B CA 1
ATOM 5802 C C . PHE B 1 318 ? -10.188 18.047 -11.867 1 98.31 318 PHE B C 1
ATOM 5804 O O . PHE B 1 318 ? -11.258 18.453 -11.414 1 98.31 318 PHE B O 1
ATOM 5811 N N . TYR B 1 319 ? -10.016 17.578 -13.07 1 97.5 319 TYR B N 1
ATOM 5812 C CA . TYR B 1 319 ? -11.156 17.516 -13.977 1 97.5 319 TYR B CA 1
ATOM 5813 C C . TYR B 1 319 ? -12.18 16.5 -13.492 1 97.5 319 TYR B C 1
ATOM 5815 O O . TYR B 1 319 ? -13.383 16.766 -13.523 1 97.5 319 TYR B O 1
ATOM 5823 N N . ILE B 1 320 ? -11.75 15.398 -13.055 1 97.31 320 ILE B N 1
ATOM 5824 C CA . ILE B 1 320 ? -12.633 14.367 -12.523 1 97.31 320 ILE B CA 1
ATOM 5825 C C . ILE B 1 320 ? -13.375 14.906 -11.297 1 97.31 320 ILE B C 1
ATOM 5827 O O . ILE B 1 320 ? -14.586 14.711 -11.164 1 97.31 320 ILE B O 1
ATOM 5831 N N . VAL B 1 321 ? -12.672 15.539 -10.469 1 97.62 321 VAL B N 1
ATOM 5832 C CA . VAL B 1 321 ? -13.25 16.078 -9.242 1 97.62 321 VAL B CA 1
ATOM 5833 C C . VAL B 1 321 ? -14.297 17.141 -9.594 1 97.62 321 VAL B C 1
ATOM 5835 O O . VAL B 1 321 ? -15.367 17.188 -8.977 1 97.62 321 VAL B O 1
ATOM 5838 N N . PHE B 1 322 ? -13.969 17.953 -10.578 1 97.25 322 PHE B N 1
ATOM 5839 C CA . PHE B 1 322 ? -14.875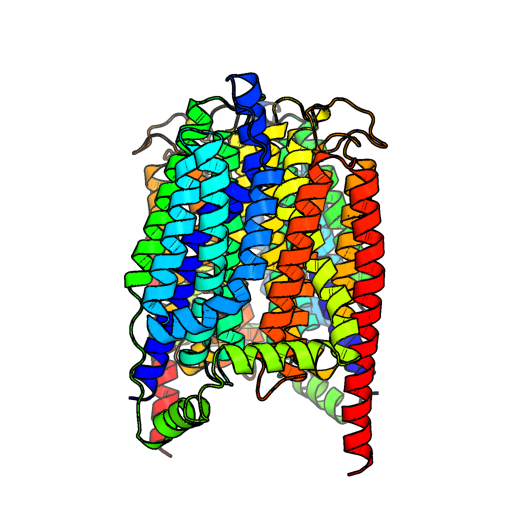 19.016 -11.023 1 97.25 322 PHE B CA 1
ATOM 5840 C C . PHE B 1 322 ? -16.188 18.422 -11.531 1 97.25 322 PHE B C 1
ATOM 5842 O O . PHE B 1 322 ? -17.266 18.953 -11.234 1 97.25 322 PHE B O 1
ATOM 5849 N N . LEU B 1 323 ? -16.188 17.312 -12.211 1 96.88 323 LEU B N 1
ATOM 5850 C CA . LEU B 1 323 ? -17.375 16.688 -12.789 1 96.88 323 LEU B CA 1
ATOM 5851 C C . LEU B 1 323 ? -18.141 15.891 -11.742 1 96.88 323 LEU B C 1
ATOM 5853 O O . LEU B 1 323 ? -19.359 15.828 -11.773 1 96.88 323 LEU B O 1
ATOM 5857 N N . ASN B 1 324 ? -17.422 15.352 -10.766 1 97.25 324 ASN B N 1
ATOM 5858 C CA . ASN B 1 324 ? -17.938 14.258 -9.953 1 97.25 324 ASN B CA 1
ATOM 5859 C C . ASN B 1 324 ? -18.469 14.758 -8.617 1 97.25 324 ASN B C 1
ATOM 5861 O O . ASN B 1 324 ? -19.266 14.078 -7.965 1 97.25 324 ASN B O 1
ATOM 5865 N N . LEU B 1 325 ? -18 15.922 -8.125 1 97.25 325 LEU B N 1
ATOM 5866 C CA . LEU B 1 325 ? -18.344 16.391 -6.781 1 97.25 325 LEU B CA 1
ATOM 5867 C C . LEU B 1 325 ? -19.078 17.719 -6.836 1 97.25 325 LEU B C 1
ATOM 5869 O O . LEU B 1 325 ? -18.828 18.531 -7.719 1 97.25 325 LEU B O 1
ATOM 5873 N N . PRO B 1 326 ? -19.922 17.922 -5.832 1 96.81 326 PRO B N 1
ATOM 5874 C CA . PRO B 1 326 ? -20.641 19.188 -5.785 1 96.81 326 PRO B CA 1
ATOM 5875 C C . PRO B 1 326 ? -19.75 20.359 -5.387 1 96.81 326 PRO B C 1
ATOM 5877 O O . PRO B 1 326 ? -18.812 20.188 -4.609 1 96.81 326 PRO B O 1
ATOM 5880 N N . ALA B 1 327 ? -20.109 21.5 -5.703 1 95.81 327 ALA B N 1
ATOM 5881 C CA . ALA B 1 327 ? -19.312 22.719 -5.504 1 95.81 327 ALA B CA 1
ATOM 5882 C C . ALA B 1 327 ? -19.172 23.047 -4.023 1 95.81 327 ALA B C 1
ATOM 5884 O O . ALA B 1 327 ? -18.141 23.547 -3.582 1 95.81 327 ALA B O 1
ATOM 5885 N N . SER B 1 328 ? -20.078 22.75 -3.236 1 95.88 328 SER B N 1
ATOM 5886 C CA . SER B 1 328 ? -20.078 23.156 -1.836 1 95.88 328 SER B CA 1
ATOM 5887 C C . SER B 1 328 ? -19.531 22.047 -0.938 1 95.88 328 SER B C 1
ATOM 5889 O O . SER B 1 328 ? -19.438 22.219 0.28 1 95.88 328 SER B O 1
ATOM 5891 N N . SER B 1 329 ? -19.062 21 -1.521 1 94.94 329 SER B N 1
ATOM 5892 C CA . SER B 1 329 ? -18.688 19.812 -0.774 1 94.94 329 SER B CA 1
ATOM 5893 C C . SER B 1 329 ? -17.5 20.078 0.14 1 94.94 329 SER B C 1
ATOM 5895 O O . SER B 1 329 ? -17.344 19.422 1.177 1 94.94 329 SER B O 1
ATOM 5897 N N . PRO B 1 330 ? -16.625 21.031 -0.142 1 94.69 330 PRO B N 1
ATOM 5898 C CA . PRO B 1 330 ? -15.547 21.297 0.804 1 94.69 330 PRO B CA 1
ATOM 5899 C C . PRO B 1 330 ? -16.031 21.922 2.107 1 94.69 330 PRO B C 1
ATOM 5901 O O . PRO B 1 330 ? -15.359 21.828 3.133 1 94.69 330 PRO B O 1
ATOM 5904 N N . ILE B 1 331 ? -17.156 22.453 2.121 1 93 331 ILE B N 1
ATOM 5905 C CA . ILE B 1 331 ? -17.594 23.297 3.227 1 93 331 ILE B CA 1
ATOM 5906 C C . ILE B 1 331 ? -18.641 22.562 4.051 1 93 331 ILE B C 1
ATOM 5908 O O . ILE B 1 331 ? -18.641 22.625 5.281 1 93 331 ILE B O 1
ATOM 5912 N N . GLU B 1 332 ? -19.562 21.875 3.35 1 91.75 332 GLU B N 1
ATOM 5913 C CA . GLU B 1 332 ? -20.688 21.297 4.066 1 91.75 332 GLU B CA 1
ATOM 5914 C C . GLU B 1 332 ? -21.203 20.047 3.352 1 91.75 332 GLU B C 1
ATOM 5916 O O . GLU B 1 332 ? -20.906 19.828 2.178 1 91.75 332 GLU B O 1
ATOM 5921 N N . ASP B 1 333 ? -21.938 19.312 4.152 1 91.94 333 ASP B N 1
ATOM 5922 C CA . ASP B 1 333 ? -22.688 18.219 3.541 1 91.94 333 ASP B CA 1
ATOM 5923 C C . ASP B 1 333 ? -23.656 18.734 2.488 1 91.94 333 ASP B C 1
ATOM 5925 O O . ASP B 1 333 ? -24.359 19.719 2.717 1 91.94 333 ASP B O 1
ATOM 5929 N N . THR B 1 334 ? -23.688 18.062 1.312 1 93.75 334 THR B N 1
ATOM 5930 C CA . THR B 1 334 ? -24.5 18.672 0.271 1 93.75 334 THR B CA 1
ATOM 5931 C C . THR B 1 334 ? -25 17.625 -0.723 1 93.75 334 THR B C 1
ATOM 5933 O O . THR B 1 334 ? -24.328 16.609 -0.936 1 93.75 334 THR B O 1
ATOM 5936 N N . LEU B 1 335 ? -26.125 17.906 -1.219 1 93.62 335 LEU B N 1
ATOM 5937 C CA . LEU B 1 335 ? -26.703 17.188 -2.355 1 93.62 335 LEU B CA 1
ATOM 5938 C C . LEU B 1 335 ? -26.75 18.094 -3.59 1 93.62 335 LEU B C 1
ATOM 5940 O O . LEU B 1 335 ? -27.625 17.938 -4.441 1 93.62 335 LEU B O 1
ATOM 5944 N N . GLY B 1 336 ? -25.859 19.016 -3.602 1 92.56 336 GLY B N 1
ATOM 5945 C CA . GLY B 1 336 ? -25.812 19.953 -4.715 1 92.56 336 GLY B CA 1
ATOM 5946 C C . GLY B 1 336 ? -25.562 19.281 -6.051 1 92.56 336 GLY B C 1
ATOM 5947 O O . GLY B 1 336 ? -25.25 18.078 -6.102 1 92.56 336 GLY B O 1
ATOM 5948 N N . PRO B 1 337 ? -25.641 20.016 -7.07 1 92.31 337 PRO B N 1
ATOM 5949 C CA . PRO B 1 337 ? -25.531 19.453 -8.414 1 92.31 337 PRO B CA 1
ATOM 5950 C C . PRO B 1 337 ? -24.094 19.062 -8.781 1 92.31 337 PRO B C 1
ATOM 5952 O O . PRO B 1 337 ? -23.141 19.703 -8.336 1 92.31 337 PRO B O 1
ATOM 5955 N N . THR B 1 338 ? -24.016 17.984 -9.578 1 94.38 338 THR B N 1
ATOM 5956 C CA . THR B 1 338 ? -22.781 17.516 -10.188 1 94.38 338 THR B CA 1
ATOM 5957 C C . THR B 1 338 ? -22.938 17.422 -11.703 1 94.38 338 THR B C 1
ATOM 5959 O O . THR B 1 338 ? -24.047 17.453 -12.227 1 94.38 338 THR B O 1
ATOM 5962 N N . TYR B 1 339 ? -21.891 17.469 -12.438 1 94.75 339 TYR B N 1
ATOM 5963 C CA . TYR B 1 339 ? -21.938 17.438 -13.898 1 94.75 339 TYR B CA 1
ATOM 5964 C C . TYR B 1 339 ? -22.188 16.016 -14.398 1 94.75 339 TYR B C 1
ATOM 5966 O O . TYR B 1 339 ? -22.734 15.812 -15.484 1 94.75 339 TYR B O 1
ATOM 5974 N N . ILE B 1 340 ? -21.844 14.992 -13.633 1 94.5 340 ILE B N 1
ATOM 5975 C CA . ILE B 1 340 ? -22.125 13.578 -13.867 1 94.5 340 ILE B CA 1
ATOM 5976 C C . ILE B 1 340 ? -22.688 12.953 -12.594 1 94.5 340 ILE B C 1
ATOM 5978 O O . ILE B 1 340 ? -22.578 13.523 -11.508 1 94.5 340 ILE B O 1
ATOM 5982 N N . THR B 1 341 ? -23.344 11.781 -12.82 1 93.25 341 THR B N 1
ATOM 5983 C CA . THR B 1 341 ? -23.75 11.055 -11.625 1 93.25 341 THR B CA 1
ATOM 5984 C C . THR B 1 341 ? -22.516 10.672 -10.797 1 93.25 341 THR B C 1
ATOM 5986 O O . THR B 1 341 ? -21.609 10.008 -11.297 1 93.25 341 THR B O 1
ATOM 5989 N N . SER B 1 342 ? -22.516 11.188 -9.625 1 93.62 342 SER B N 1
ATOM 5990 C CA . SER B 1 342 ? -21.359 10.945 -8.773 1 93.62 342 SER B CA 1
ATOM 5991 C C . SER B 1 342 ? -20.984 9.469 -8.758 1 93.62 342 SER B C 1
ATOM 5993 O O . SER B 1 342 ? -21.844 8.609 -8.555 1 93.62 342 SER B O 1
ATOM 5995 N N . ASN B 1 343 ? -19.797 9.227 -9.047 1 94 343 ASN B N 1
ATOM 5996 C CA . ASN B 1 343 ? -19.25 7.879 -9.172 1 94 343 ASN B CA 1
ATOM 5997 C C . ASN B 1 343 ? -18.141 7.633 -8.148 1 94 343 ASN B C 1
ATOM 5999 O O . ASN B 1 343 ? -17.109 8.312 -8.164 1 94 343 ASN B O 1
ATOM 6003 N N . GLU B 1 344 ? -18.359 6.582 -7.285 1 92.62 344 GLU B N 1
ATOM 6004 C CA . GLU B 1 344 ? -17.406 6.281 -6.219 1 92.62 344 GLU B CA 1
ATOM 6005 C C . GLU B 1 344 ? -16.062 5.836 -6.785 1 92.62 344 GLU B C 1
ATOM 6007 O O . GLU B 1 344 ? -15.008 6.184 -6.246 1 92.62 344 GLU B O 1
ATOM 6012 N N . TYR B 1 345 ? -16.125 5.086 -7.824 1 90.38 345 TYR B N 1
ATOM 6013 C CA . TYR B 1 345 ? -14.898 4.602 -8.445 1 90.38 345 TYR B CA 1
ATOM 6014 C C . TYR B 1 345 ? -14.055 5.762 -8.961 1 90.38 345 TYR B C 1
ATOM 6016 O O . TYR B 1 345 ? -12.836 5.789 -8.758 1 90.38 345 TYR B O 1
ATOM 6024 N N . LEU B 1 346 ? -14.664 6.707 -9.617 1 93 346 LEU B N 1
ATOM 6025 C CA . LEU B 1 346 ? -13.953 7.863 -10.148 1 93 346 LEU B CA 1
ATOM 6026 C C . LEU B 1 346 ? -13.359 8.703 -9.023 1 93 346 LEU B C 1
ATOM 6028 O O . LEU B 1 346 ? -12.281 9.281 -9.18 1 93 346 LEU B O 1
ATOM 6032 N N . ALA B 1 347 ? -14.062 8.789 -7.93 1 95.25 347 ALA B N 1
ATOM 6033 C CA . ALA B 1 347 ? -13.555 9.531 -6.777 1 95.25 347 ALA B CA 1
ATOM 6034 C C . ALA B 1 347 ? -12.25 8.93 -6.27 1 95.25 347 ALA B C 1
ATOM 6036 O O . ALA B 1 347 ? -11.32 9.656 -5.914 1 95.25 347 ALA B O 1
ATOM 6037 N N . ILE B 1 348 ? -12.172 7.598 -6.301 1 94.31 348 ILE B N 1
ATOM 6038 C CA . ILE B 1 348 ? -10.992 6.926 -5.773 1 94.31 348 ILE B CA 1
ATOM 6039 C C . ILE B 1 348 ? -9.859 7 -6.793 1 94.31 348 ILE B C 1
ATOM 6041 O O . ILE B 1 348 ? -8.688 7.137 -6.422 1 94.31 348 ILE B O 1
ATOM 6045 N N . VAL B 1 349 ? -10.188 6.969 -8.039 1 93.19 349 VAL B N 1
ATOM 6046 C CA . VAL B 1 349 ? -9.172 7.133 -9.078 1 93.19 349 VAL B CA 1
ATOM 6047 C C . VAL B 1 349 ? -8.531 8.516 -8.961 1 93.19 349 VAL B C 1
ATOM 6049 O O . VAL B 1 349 ? -7.316 8.656 -9.117 1 93.19 349 VAL B O 1
ATOM 6052 N N . ALA B 1 350 ? -9.344 9.516 -8.719 1 96.5 350 ALA B N 1
ATOM 6053 C CA . ALA B 1 350 ? -8.828 10.867 -8.531 1 96.5 350 ALA B CA 1
ATOM 6054 C C . ALA B 1 350 ? -7.875 10.922 -7.34 1 96.5 350 ALA B C 1
ATOM 6056 O O . ALA B 1 350 ? -6.867 11.633 -7.375 1 96.5 350 ALA B O 1
ATOM 6057 N N . SER B 1 351 ? -8.219 10.164 -6.285 1 96.12 351 SER B N 1
ATOM 6058 C CA . SER B 1 351 ? -7.344 10.094 -5.117 1 96.12 351 SER B CA 1
ATOM 6059 C C . SER B 1 351 ? -5.973 9.531 -5.484 1 96.12 351 SER B C 1
ATOM 6061 O O . SER B 1 351 ? -4.945 10.078 -5.078 1 96.12 351 SER B O 1
ATOM 6063 N N . PHE B 1 352 ? -5.953 8.531 -6.234 1 94.38 352 PHE B N 1
ATOM 6064 C CA . PHE B 1 352 ? -4.707 7.922 -6.688 1 94.38 352 PHE B CA 1
ATOM 6065 C C . PHE B 1 352 ? -3.875 8.922 -7.484 1 94.38 352 PHE B C 1
ATOM 6067 O O . PHE B 1 352 ? -2.666 9.031 -7.273 1 94.38 352 PHE B O 1
ATOM 6074 N N . LEU B 1 353 ? -4.539 9.602 -8.406 1 96 353 LEU B N 1
ATOM 6075 C CA . LEU B 1 353 ? -3.855 10.547 -9.281 1 96 353 LEU B CA 1
ATOM 6076 C C . LEU B 1 353 ? -3.285 11.719 -8.477 1 96 353 LEU B C 1
ATOM 6078 O O . LEU B 1 353 ? -2.217 12.234 -8.805 1 96 353 LEU B O 1
ATOM 6082 N N . LEU B 1 354 ? -3.982 12.18 -7.469 1 96.5 354 LEU B N 1
ATOM 6083 C CA . LEU B 1 354 ? -3.494 13.258 -6.617 1 96.5 354 LEU B CA 1
ATOM 6084 C C . LEU B 1 354 ? -2.201 12.852 -5.914 1 96.5 354 LEU B C 1
ATOM 6086 O O . LEU B 1 354 ? -1.231 13.617 -5.906 1 96.5 354 LEU B O 1
ATOM 6090 N N . GLY B 1 355 ? -2.209 11.594 -5.344 1 94 355 GLY B N 1
ATOM 6091 C CA . GLY B 1 355 ? -1.002 11.102 -4.703 1 94 355 GLY B CA 1
ATOM 6092 C C . GLY B 1 355 ? 0.144 10.883 -5.672 1 94 355 GLY B C 1
ATOM 6093 O O . GLY B 1 355 ? 1.285 11.25 -5.383 1 94 355 GLY B O 1
ATOM 6094 N N . PHE B 1 356 ? -0.192 10.336 -6.785 1 92.62 356 PHE B N 1
ATOM 6095 C CA . PHE B 1 356 ? 0.798 10.078 -7.824 1 92.62 356 PHE B CA 1
ATOM 6096 C C . PHE B 1 356 ? 1.454 11.367 -8.289 1 92.62 356 PHE B C 1
ATOM 6098 O O . PHE B 1 356 ? 2.68 11.445 -8.398 1 92.62 356 PHE B O 1
ATOM 6105 N N . GLY B 1 357 ? 0.663 12.352 -8.578 1 94 357 GLY B N 1
ATOM 6106 C CA . GLY B 1 357 ? 1.185 13.641 -8.992 1 94 357 GLY B CA 1
ATOM 6107 C C . GLY B 1 357 ? 2.045 14.305 -7.934 1 94 357 GLY B C 1
ATOM 6108 O O . GLY B 1 357 ? 3.098 14.867 -8.242 1 94 357 GLY B O 1
ATOM 6109 N N . ASP B 1 358 ? 1.606 14.25 -6.734 1 93.31 358 ASP B N 1
ATOM 6110 C CA . ASP B 1 358 ? 2.354 14.859 -5.637 1 93.31 358 ASP B CA 1
ATOM 6111 C C . ASP B 1 358 ? 3.744 14.25 -5.512 1 93.31 358 ASP B C 1
ATOM 6113 O O . ASP B 1 358 ? 4.723 14.953 -5.25 1 93.31 358 ASP B O 1
ATOM 6117 N N . SER B 1 359 ? 3.785 12.945 -5.648 1 88.5 359 SER B N 1
ATOM 6118 C CA . SER B 1 359 ? 5.074 12.266 -5.566 1 88.5 359 SER B CA 1
ATOM 6119 C C . SER B 1 359 ? 6.016 12.727 -6.668 1 88.5 359 SER B C 1
ATOM 6121 O O . SER B 1 359 ? 7.227 12.828 -6.457 1 88.5 359 SER B O 1
ATOM 6123 N N . SER B 1 360 ? 5.512 12.992 -7.809 1 88.81 360 SER B N 1
ATOM 6124 C CA . SER B 1 360 ? 6.316 13.469 -8.93 1 88.81 360 SER B CA 1
ATOM 6125 C C . SER B 1 360 ? 6.957 14.82 -8.609 1 88.81 360 SER B C 1
ATOM 6127 O O . SER B 1 360 ? 8.164 15 -8.805 1 88.81 360 SER B O 1
ATOM 6129 N N . PHE B 1 361 ? 6.242 15.711 -8.078 1 91.25 361 PHE B N 1
ATOM 6130 C CA . PHE B 1 361 ? 6.738 17.047 -7.789 1 91.25 361 PHE B CA 1
ATOM 6131 C C . PHE B 1 361 ? 7.75 17.016 -6.652 1 91.25 361 PHE B C 1
ATOM 6133 O O . PHE B 1 361 ? 8.828 17.609 -6.754 1 91.25 361 PHE B O 1
ATOM 6140 N N . ASN B 1 362 ? 7.441 16.328 -5.668 1 84.69 362 ASN B N 1
ATOM 6141 C CA . ASN B 1 362 ? 8.312 16.297 -4.5 1 84.69 362 ASN B CA 1
ATOM 6142 C C . ASN B 1 362 ? 9.641 15.617 -4.805 1 84.69 362 ASN B C 1
ATOM 6144 O O . ASN B 1 362 ? 10.703 16.094 -4.391 1 84.69 362 ASN B O 1
ATOM 6148 N N . THR B 1 363 ? 9.625 14.57 -5.488 1 79.25 363 THR B N 1
ATOM 6149 C CA . THR B 1 363 ? 10.852 13.852 -5.812 1 79.25 363 THR B CA 1
ATOM 6150 C C . THR B 1 363 ? 11.742 14.68 -6.734 1 79.25 363 THR B C 1
ATOM 6152 O O . THR B 1 363 ? 12.961 14.734 -6.555 1 79.25 363 THR B O 1
ATOM 6155 N N . GLN B 1 364 ? 11.125 15.328 -7.672 1 84.38 364 GLN B N 1
ATOM 6156 C CA . GLN B 1 364 ? 11.906 16.094 -8.641 1 84.38 364 GLN B CA 1
ATOM 6157 C C . GLN B 1 364 ? 12.43 17.391 -8.031 1 84.38 364 GLN B C 1
ATOM 6159 O O . GLN B 1 364 ? 13.523 17.844 -8.375 1 84.38 364 GLN B O 1
ATOM 6164 N N . ILE B 1 365 ? 11.648 17.969 -7.141 1 86.06 365 ILE B N 1
ATOM 6165 C CA . ILE B 1 365 ? 12.094 19.188 -6.465 1 86.06 365 ILE B CA 1
ATOM 6166 C C . ILE B 1 365 ? 13.289 18.875 -5.57 1 86.06 365 ILE B C 1
ATOM 6168 O O . ILE B 1 365 ? 14.273 19.609 -5.551 1 86.06 365 ILE B O 1
ATOM 6172 N N . TYR B 1 366 ? 13.195 17.75 -4.91 1 76.88 366 TYR B N 1
ATOM 6173 C CA . TYR B 1 366 ? 14.305 17.328 -4.07 1 76.88 366 TYR B CA 1
ATOM 6174 C C . TYR B 1 366 ? 15.562 17.109 -4.906 1 76.88 366 TYR B C 1
ATOM 6176 O O . TYR B 1 366 ? 16.656 17.547 -4.52 1 76.88 366 TYR B O 1
ATOM 6184 N N . SER B 1 367 ? 15.383 16.531 -5.996 1 75.81 367 SER B N 1
ATOM 6185 C CA . SER B 1 367 ? 16.5 16.281 -6.902 1 75.81 367 SER B CA 1
ATOM 6186 C C . SER B 1 367 ? 17.078 17.578 -7.449 1 75.81 367 SER B C 1
ATOM 6188 O O . SER B 1 367 ? 18.297 17.734 -7.547 1 75.81 367 SER B O 1
ATOM 6190 N N . LEU B 1 368 ? 16.266 18.453 -7.805 1 81.94 368 LEU B N 1
ATOM 6191 C CA . LEU B 1 368 ? 16.688 19.719 -8.391 1 81.94 368 LEU B CA 1
ATOM 6192 C C . LEU B 1 368 ? 17.438 20.562 -7.363 1 81.94 368 LEU B C 1
ATOM 6194 O O . LEU B 1 368 ? 18.453 21.188 -7.688 1 81.94 368 LEU B O 1
ATOM 6198 N N . ILE B 1 369 ? 16.922 20.641 -6.199 1 78.69 369 ILE B N 1
ATOM 6199 C CA . ILE B 1 369 ? 17.578 21.406 -5.141 1 78.69 369 ILE B CA 1
ATOM 6200 C C . ILE B 1 369 ? 18.953 20.844 -4.859 1 78.69 369 ILE B C 1
ATOM 6202 O O . ILE B 1 369 ? 19.922 21.594 -4.668 1 78.69 369 ILE B O 1
ATOM 6206 N N . GLY B 1 370 ? 19.094 19.562 -4.84 1 72.44 370 GLY B N 1
ATOM 6207 C CA . GLY B 1 370 ? 20.391 18.938 -4.668 1 72.44 370 GLY B CA 1
ATOM 6208 C C . GLY B 1 370 ? 21.375 19.281 -5.766 1 72.44 370 GLY B C 1
ATOM 6209 O O . GLY B 1 370 ? 22.578 19.453 -5.508 1 72.44 370 GLY B O 1
ATOM 6210 N N . THR B 1 371 ? 20.891 19.422 -6.891 1 74.12 371 THR B N 1
ATOM 6211 C CA . THR B 1 371 ? 21.75 19.734 -8.031 1 74.12 371 THR B CA 1
ATOM 6212 C C . THR B 1 371 ? 22.109 21.219 -8.039 1 74.12 371 THR B C 1
ATOM 6214 O O . THR B 1 371 ? 23.25 21.578 -8.375 1 74.12 371 THR B O 1
ATOM 6217 N N . MET B 1 372 ? 21.188 22.047 -7.711 1 77.38 372 MET B N 1
ATOM 6218 C CA . MET B 1 372 ? 21.391 23.484 -7.77 1 77.38 372 MET B CA 1
ATOM 6219 C C . MET B 1 372 ? 22.25 23.969 -6.602 1 77.38 372 MET B C 1
ATOM 6221 O O . MET B 1 372 ? 23.016 24.922 -6.734 1 77.38 372 MET B O 1
ATOM 6225 N N . PHE B 1 373 ? 22.078 23.297 -5.531 1 74.69 373 PHE B N 1
ATOM 6226 C CA . PHE B 1 373 ? 22.812 23.703 -4.336 1 74.69 373 PHE B CA 1
ATOM 6227 C C . PHE B 1 373 ? 23.562 22.516 -3.748 1 74.69 373 PHE B C 1
ATOM 6229 O O . PHE B 1 373 ? 23.312 22.109 -2.613 1 74.69 373 PHE B O 1
ATOM 6236 N N . PRO B 1 374 ? 24.562 22.094 -4.391 1 67 374 PRO B N 1
ATOM 6237 C CA . PRO B 1 374 ? 25.281 20.906 -3.949 1 67 374 PRO B CA 1
ATOM 6238 C C . PRO B 1 374 ? 26.031 21.125 -2.639 1 67 374 PRO B C 1
ATOM 6240 O O . PRO B 1 374 ? 26.188 20.188 -1.854 1 67 374 PRO B O 1
ATOM 6243 N N . GLU B 1 375 ? 26.578 22.266 -2.383 1 61.5 375 GLU B N 1
ATOM 6244 C CA . GLU B 1 375 ? 27.391 22.531 -1.194 1 61.5 375 GLU B CA 1
ATOM 6245 C C . GLU B 1 375 ? 26.5 22.828 0.014 1 61.5 375 GLU B C 1
ATOM 6247 O O . GLU B 1 375 ? 26.875 22.516 1.148 1 61.5 375 GLU B O 1
ATOM 6252 N N . ASP B 1 376 ? 25.328 23.562 -0.294 1 61.75 376 ASP B N 1
ATOM 6253 C CA . ASP B 1 376 ? 24.438 23.906 0.812 1 61.75 376 ASP B CA 1
ATOM 6254 C C . ASP B 1 376 ? 22.984 23.641 0.451 1 61.75 376 ASP B C 1
ATOM 6256 O O . ASP B 1 376 ? 22.188 24.578 0.328 1 61.75 376 ASP B O 1
ATOM 6260 N N . SER B 1 377 ? 22.609 22.469 0.456 1 66.19 377 SER B N 1
ATOM 6261 C CA . SER B 1 377 ? 21.25 22.094 0.082 1 66.19 377 SER B CA 1
ATOM 6262 C C . SER B 1 377 ? 20.266 22.438 1.186 1 66.19 377 SER B C 1
ATOM 6264 O O . SER B 1 377 ? 19.062 22.547 0.935 1 66.19 377 SER B O 1
ATOM 6266 N N . SER B 1 378 ? 20.781 22.688 2.398 1 66.88 378 SER B N 1
ATOM 6267 C CA . SER B 1 378 ? 19.906 22.984 3.533 1 66.88 378 SER B CA 1
ATOM 6268 C C . SER B 1 378 ? 19.141 24.281 3.326 1 66.88 378 SER B C 1
ATOM 6270 O O . SER B 1 378 ? 17.969 24.391 3.682 1 66.88 378 SER B O 1
ATOM 6272 N N . ALA B 1 379 ? 19.859 25.188 2.779 1 70.81 379 ALA B N 1
ATOM 6273 C CA . ALA B 1 379 ? 19.219 26.484 2.527 1 70.81 379 ALA B CA 1
ATOM 6274 C C . ALA B 1 379 ? 18.094 26.344 1.495 1 70.81 379 ALA B C 1
ATOM 6276 O O . ALA B 1 379 ? 17.031 26.953 1.633 1 70.81 379 ALA B O 1
ATOM 6277 N N . GLY B 1 380 ? 18.344 25.578 0.432 1 76.44 380 GLY B N 1
ATOM 6278 C CA . GLY B 1 380 ? 17.328 25.328 -0.579 1 76.44 380 GLY B CA 1
ATOM 6279 C C . GLY B 1 380 ? 16.109 24.609 -0.034 1 76.44 380 GLY B C 1
ATOM 6280 O O . GLY B 1 380 ? 14.969 24.969 -0.367 1 76.44 380 GLY B O 1
ATOM 6281 N N . PHE B 1 381 ? 16.297 23.734 0.832 1 74.56 381 PHE B N 1
ATOM 6282 C CA . PHE B 1 381 ? 15.203 22.969 1.427 1 74.56 381 PHE B CA 1
ATOM 6283 C C . PHE B 1 381 ? 14.414 23.844 2.4 1 74.56 381 PHE B C 1
ATOM 6285 O O . PHE B 1 381 ? 13.195 23.688 2.529 1 74.56 381 PHE B O 1
ATOM 6292 N N . ALA B 1 382 ? 15.141 24.672 3.051 1 73.75 382 ALA B N 1
ATOM 6293 C CA . ALA B 1 382 ? 14.461 25.578 3.973 1 73.75 382 ALA B CA 1
ATOM 6294 C C . ALA B 1 382 ? 13.492 26.5 3.229 1 73.75 382 ALA B C 1
ATOM 6296 O O . ALA B 1 382 ? 12.383 26.75 3.699 1 73.75 382 ALA B O 1
ATOM 6297 N N . ILE B 1 383 ? 13.938 26.938 2.143 1 82.44 383 ILE B N 1
ATOM 6298 C CA . ILE B 1 383 ? 13.094 27.812 1.339 1 82.44 383 ILE B CA 1
ATOM 6299 C C . ILE B 1 383 ? 11.891 27.016 0.821 1 82.44 383 ILE B C 1
ATOM 6301 O O . ILE B 1 383 ? 10.766 27.531 0.812 1 82.44 383 ILE B O 1
ATOM 6305 N N . PHE B 1 384 ? 12.094 25.859 0.398 1 86.06 384 PHE B N 1
ATOM 6306 C CA . PHE B 1 384 ? 11.039 25 -0.117 1 86.06 384 PHE B CA 1
ATOM 6307 C C . PHE B 1 384 ? 9.969 24.766 0.94 1 86.06 384 PHE B C 1
ATOM 6309 O O . PHE B 1 384 ? 8.781 25 0.689 1 86.06 384 PHE B O 1
ATOM 6316 N N . LYS B 1 385 ? 10.375 24.391 2.096 1 80.94 385 LYS B N 1
ATOM 6317 C CA . LYS B 1 385 ? 9.438 24.078 3.164 1 80.94 385 LYS B CA 1
ATOM 6318 C C . LYS B 1 385 ? 8.711 25.328 3.656 1 80.94 385 LYS B C 1
ATOM 6320 O O . LYS B 1 385 ? 7.547 25.25 4.047 1 80.94 385 LYS B O 1
ATOM 6325 N N . PHE B 1 386 ? 9.453 26.391 3.648 1 84.44 386 PHE B N 1
ATOM 6326 C CA . PHE B 1 386 ? 8.844 27.656 4.043 1 84.44 386 PHE B CA 1
ATOM 6327 C C . PHE B 1 386 ? 7.719 28.047 3.086 1 84.44 386 PHE B C 1
ATOM 6329 O O . PHE B 1 386 ? 6.602 28.328 3.514 1 84.44 386 PHE B O 1
ATOM 6336 N N . MET B 1 387 ? 8.062 28.031 1.828 1 89.06 387 MET B N 1
ATOM 6337 C CA . MET B 1 387 ? 7.078 28.406 0.824 1 89.06 387 MET B CA 1
ATOM 6338 C C . MET B 1 387 ? 5.902 27.438 0.819 1 89.06 387 MET B C 1
ATOM 6340 O O . MET B 1 387 ? 4.75 27.844 0.662 1 89.06 387 MET B O 1
ATOM 6344 N N . GLN B 1 388 ? 6.188 26.172 0.979 1 91.94 388 GLN B N 1
ATOM 6345 C CA . GLN B 1 388 ? 5.148 25.141 1.004 1 91.94 388 GLN B CA 1
ATOM 6346 C C . GLN B 1 388 ? 4.215 25.328 2.195 1 91.94 388 GLN B C 1
ATOM 6348 O O . GLN B 1 388 ? 2.994 25.219 2.057 1 91.94 388 GLN B O 1
ATOM 6353 N N . SER B 1 389 ? 4.75 25.672 3.312 1 91.81 389 SER B N 1
ATOM 6354 C CA . SER B 1 389 ? 3.949 25.828 4.523 1 91.81 389 SER B CA 1
ATOM 6355 C C . SER B 1 389 ? 3.107 27.094 4.477 1 91.81 389 SER B C 1
ATOM 6357 O O . SER B 1 389 ? 1.956 27.094 4.918 1 91.81 389 SER B O 1
ATOM 6359 N N . VAL B 1 390 ? 3.689 28.125 3.996 1 93.19 390 VAL B N 1
ATOM 6360 C CA . VAL B 1 390 ? 2.957 29.375 3.891 1 93.19 390 VAL B CA 1
ATOM 6361 C C . VAL B 1 390 ? 1.752 29.203 2.969 1 93.19 390 VAL B C 1
ATOM 6363 O O . VAL B 1 390 ? 0.642 29.625 3.301 1 93.19 390 VAL B O 1
ATOM 6366 N N . THR B 1 391 ? 2.01 28.625 1.856 1 95.88 391 THR B N 1
ATOM 6367 C CA . THR B 1 391 ? 0.924 28.469 0.896 1 95.88 391 THR B CA 1
ATOM 6368 C C . THR B 1 391 ? -0.075 27.422 1.374 1 95.88 391 THR B C 1
ATOM 6370 O O . THR B 1 391 ? -1.263 27.484 1.053 1 95.88 391 THR B O 1
ATOM 6373 N N . ALA B 1 392 ? 0.401 26.438 2.154 1 95 392 ALA B N 1
ATOM 6374 C CA . ALA B 1 392 ? -0.529 25.5 2.771 1 95 392 ALA B CA 1
ATOM 6375 C C . ALA B 1 392 ? -1.475 26.219 3.734 1 95 392 ALA B C 1
ATOM 6377 O O . ALA B 1 392 ? -2.674 25.922 3.764 1 95 392 ALA B O 1
ATOM 6378 N N . ALA B 1 393 ? -0.915 27.125 4.504 1 95.12 393 ALA B N 1
ATOM 6379 C CA . ALA B 1 393 ? -1.748 27.891 5.418 1 95.12 393 ALA B CA 1
ATOM 6380 C C . ALA B 1 393 ? -2.811 28.688 4.652 1 95.12 393 ALA B C 1
ATOM 6382 O O . ALA B 1 393 ? -3.986 28.672 5.023 1 95.12 393 ALA B O 1
ATOM 6383 N N . VAL B 1 394 ? -2.395 29.297 3.633 1 95.69 394 VAL B N 1
ATOM 6384 C CA . VAL B 1 394 ? -3.314 30.062 2.809 1 95.69 394 VAL B CA 1
ATOM 6385 C C . VAL B 1 394 ? -4.391 29.141 2.23 1 95.69 394 VAL B C 1
ATOM 6387 O O . VAL B 1 394 ? -5.57 29.5 2.211 1 95.69 394 VAL B O 1
ATOM 6390 N N . GLY B 1 395 ? -3.965 27.984 1.76 1 96.06 395 GLY B N 1
ATOM 6391 C CA . GLY B 1 395 ? -4.887 27.016 1.188 1 96.06 395 GLY B CA 1
ATOM 6392 C C . GLY B 1 395 ? -5.961 26.562 2.162 1 96.06 395 GLY B C 1
ATOM 6393 O O . GLY B 1 395 ? -7.145 26.531 1.819 1 96.06 395 GLY B O 1
ATOM 6394 N N . PHE B 1 396 ? -5.633 26.312 3.35 1 94.81 396 PHE B N 1
ATOM 6395 C CA . PHE B 1 396 ? -6.602 25.859 4.344 1 94.81 396 PHE B CA 1
ATOM 6396 C C . PHE B 1 396 ? -7.543 27 4.738 1 94.81 396 PHE B C 1
ATOM 6398 O O . PHE B 1 396 ? -8.734 26.766 4.938 1 94.81 396 PHE B O 1
ATOM 6405 N N . TYR B 1 397 ? -7.031 28.172 4.84 1 94.25 397 TYR B N 1
ATOM 6406 C CA . TYR B 1 397 ? -7.879 29.297 5.227 1 94.25 397 TYR B CA 1
ATOM 6407 C C . TYR B 1 397 ? -8.906 29.594 4.141 1 94.25 397 TYR B C 1
ATOM 6409 O O . TYR B 1 397 ? -10.078 29.859 4.441 1 94.25 397 TYR B O 1
ATOM 6417 N N . TYR B 1 398 ? -8.484 29.547 2.85 1 95.62 398 TYR B N 1
ATOM 6418 C CA . TYR B 1 398 ? -9.477 29.891 1.832 1 95.62 398 TYR B CA 1
ATOM 6419 C C . TYR B 1 398 ? -10.461 28.734 1.63 1 95.62 398 TYR B C 1
ATOM 6421 O O . TYR B 1 398 ? -11.531 28.922 1.052 1 95.62 398 TYR B O 1
ATOM 6429 N N . SER B 1 399 ? -10.078 27.547 2.094 1 94.69 399 SER B N 1
ATOM 6430 C CA . SER B 1 399 ? -10.969 26.391 1.944 1 94.69 399 SER B CA 1
ATOM 6431 C C . SER B 1 399 ? -12.203 26.531 2.836 1 94.69 399 SER B C 1
ATOM 6433 O O . SER B 1 399 ? -13.188 25.812 2.646 1 94.69 399 SER B O 1
ATOM 6435 N N . ASN B 1 400 ? -12.148 27.484 3.795 1 93.19 400 ASN B N 1
ATOM 6436 C CA . ASN B 1 400 ? -13.297 27.734 4.664 1 93.19 400 ASN B CA 1
ATOM 6437 C C . ASN B 1 400 ? -14.422 28.438 3.91 1 93.19 400 ASN B C 1
ATOM 6439 O O . ASN B 1 400 ? -15.586 28.344 4.305 1 93.19 400 ASN B O 1
ATOM 6443 N N . VAL B 1 401 ? -14.055 29.062 2.807 1 93.94 401 VAL B N 1
ATOM 6444 C CA . VAL B 1 401 ? -15.062 29.938 2.209 1 93.94 401 VAL B CA 1
ATOM 6445 C C . VAL B 1 401 ? -15.188 29.625 0.718 1 93.94 401 VAL B C 1
ATOM 6447 O O . VAL B 1 401 ? -16.234 29.859 0.117 1 93.94 401 VAL B O 1
ATOM 6450 N N . LEU B 1 402 ? -14.18 29.156 0.065 1 95.69 402 LEU B N 1
ATOM 6451 C CA . LEU B 1 402 ? -14.195 29 -1.386 1 95.69 402 LEU B CA 1
ATOM 6452 C C . LEU B 1 402 ? -14.859 27.688 -1.781 1 95.69 402 LEU B C 1
ATOM 6454 O O . LEU B 1 402 ? -14.625 26.656 -1.151 1 95.69 402 LEU B O 1
ATOM 6458 N N . LEU B 1 403 ? -15.656 27.797 -2.773 1 96 403 LEU B N 1
ATOM 6459 C CA . LEU B 1 403 ? -16.266 26.609 -3.357 1 96 403 LEU B CA 1
ATOM 6460 C C . LEU B 1 403 ? -15.234 25.766 -4.098 1 96 403 LEU B C 1
ATOM 6462 O O . LEU B 1 403 ? -14.141 26.25 -4.41 1 96 403 LEU B O 1
ATOM 6466 N N . LEU B 1 404 ? -15.633 24.562 -4.395 1 97.12 404 LEU B N 1
ATOM 6467 C CA . LEU B 1 404 ? -14.711 23.578 -4.941 1 97.12 404 LEU B CA 1
ATOM 6468 C C . LEU B 1 404 ? -14.164 24.031 -6.289 1 97.12 404 LEU B C 1
ATOM 6470 O O . LEU B 1 404 ? -12.969 23.891 -6.555 1 97.12 404 LEU B O 1
ATOM 6474 N N . GLN B 1 405 ? -15.008 24.578 -7.211 1 96.62 405 GLN B N 1
ATOM 6475 C CA . GLN B 1 405 ? -14.562 24.922 -8.555 1 96.62 405 GLN B CA 1
ATOM 6476 C C . GLN B 1 405 ? -13.492 26.016 -8.523 1 96.62 405 GLN B C 1
ATOM 6478 O O . GLN B 1 405 ? -12.562 26 -9.328 1 96.62 405 GLN B O 1
ATOM 6483 N N . TRP B 1 406 ? -13.547 26.891 -7.59 1 97 406 TRP B N 1
ATOM 6484 C CA . TRP B 1 406 ? -12.562 27.969 -7.473 1 97 406 TRP B CA 1
ATOM 6485 C C . TRP B 1 406 ? -11.25 27.438 -6.91 1 97 406 TRP B C 1
ATOM 6487 O O . TRP B 1 406 ? -10.172 27.891 -7.293 1 97 406 TRP B O 1
ATOM 6497 N N . GLN B 1 407 ? -11.375 26.547 -5.969 1 97.62 407 GLN B N 1
ATOM 6498 C CA . GLN B 1 407 ? -10.164 25.922 -5.449 1 97.62 407 GLN B CA 1
ATOM 6499 C C . GLN B 1 407 ? -9.422 25.156 -6.543 1 97.62 407 GLN B C 1
ATOM 6501 O O . GLN B 1 407 ? -8.195 25.219 -6.629 1 97.62 407 GLN B O 1
ATOM 6506 N N . LEU B 1 408 ? -10.219 24.453 -7.352 1 98 408 LEU B N 1
ATOM 6507 C CA . LEU B 1 408 ? -9.625 23.719 -8.461 1 98 408 LEU B CA 1
ATOM 6508 C C . LEU B 1 408 ? -8.992 24.656 -9.469 1 98 408 LEU B C 1
ATOM 6510 O O . LEU B 1 408 ? -7.926 24.375 -10.016 1 98 408 LEU B O 1
ATOM 6514 N N . LEU B 1 409 ? -9.625 25.766 -9.734 1 97.5 409 LEU B N 1
ATOM 6515 C CA . LEU B 1 409 ? -9.078 26.75 -10.656 1 97.5 409 LEU B CA 1
ATOM 6516 C C . LEU B 1 409 ? -7.746 27.297 -10.141 1 97.5 409 LEU B C 1
ATOM 6518 O O . LEU B 1 409 ? -6.805 27.469 -10.914 1 97.5 409 LEU B O 1
ATOM 6522 N N . ILE B 1 410 ? -7.672 27.641 -8.852 1 97.75 410 ILE B N 1
ATOM 6523 C CA . ILE B 1 410 ? -6.434 28.125 -8.242 1 97.75 410 ILE B CA 1
ATOM 6524 C C . ILE B 1 410 ? -5.332 27.078 -8.422 1 97.75 410 ILE B C 1
ATOM 6526 O O . ILE B 1 410 ? -4.195 27.422 -8.742 1 97.75 410 ILE B O 1
ATOM 6530 N N . LEU B 1 411 ? -5.699 25.797 -8.234 1 98.06 411 LEU B N 1
ATOM 6531 C CA . LEU B 1 411 ? -4.73 24.719 -8.367 1 98.06 411 LEU B CA 1
ATOM 6532 C C . LEU B 1 411 ? -4.254 24.578 -9.805 1 98.06 411 LEU B C 1
ATOM 6534 O O . LEU B 1 411 ? -3.061 24.391 -10.055 1 98.06 411 LEU B O 1
ATOM 6538 N N . VAL B 1 412 ? -5.18 24.75 -10.758 1 97.88 412 VAL B N 1
ATOM 6539 C CA . VAL B 1 412 ? -4.812 24.641 -12.164 1 97.88 412 VAL B CA 1
ATOM 6540 C C . VAL B 1 412 ? -3.891 25.797 -12.555 1 97.88 412 VAL B C 1
ATOM 6542 O O . VAL B 1 412 ? -2.865 25.578 -13.203 1 97.88 412 VAL B O 1
ATOM 6545 N N . ILE B 1 413 ? -4.184 26.953 -12.102 1 97.56 413 ILE B N 1
ATOM 6546 C CA . ILE B 1 413 ? -3.402 28.141 -12.445 1 97.56 413 ILE B CA 1
ATOM 6547 C C . ILE B 1 413 ? -2.033 28.062 -11.773 1 97.56 413 ILE B C 1
ATOM 6549 O O . ILE B 1 413 ? -1.004 28.266 -12.43 1 97.56 413 ILE B O 1
ATOM 6553 N N . SER B 1 414 ? -2.045 27.828 -10.5 1 97.5 414 SER B N 1
ATOM 6554 C CA . SER B 1 414 ? -0.781 27.75 -9.773 1 97.5 414 SER B CA 1
ATOM 6555 C C . SER B 1 414 ? 0.08 26.609 -10.289 1 97.5 414 SER B C 1
ATOM 6557 O O . SER B 1 414 ? 1.305 26.719 -10.367 1 97.5 414 SER B O 1
ATOM 6559 N N . GLY B 1 415 ? -0.57 25.469 -10.594 1 96.88 415 GLY B N 1
ATOM 6560 C CA . GLY B 1 415 ? 0.169 24.359 -11.164 1 96.88 415 GLY B CA 1
ATOM 6561 C C . GLY B 1 415 ? 0.788 24.688 -12.516 1 96.88 415 GLY B C 1
ATOM 6562 O O . GLY B 1 415 ? 1.937 24.328 -12.781 1 96.88 415 GLY B O 1
ATOM 6563 N N . THR B 1 416 ? 0.065 25.375 -13.367 1 97.25 416 THR B N 1
ATOM 6564 C CA . THR B 1 416 ? 0.548 25.734 -14.695 1 97.25 416 THR B CA 1
ATOM 6565 C C . THR B 1 416 ? 1.73 26.688 -14.594 1 97.25 416 THR B C 1
ATOM 6567 O O . THR B 1 416 ? 2.748 26.5 -15.266 1 97.25 416 THR B O 1
ATOM 6570 N N . VAL B 1 417 ? 1.616 27.656 -13.719 1 96.75 417 VAL B N 1
ATOM 6571 C CA . VAL B 1 417 ? 2.682 28.641 -13.547 1 96.75 417 VAL B CA 1
ATOM 6572 C C . VAL B 1 417 ? 3.885 27.984 -12.867 1 96.75 417 VAL B C 1
ATOM 6574 O O . VAL B 1 417 ? 5.031 28.281 -13.211 1 96.75 417 VAL B O 1
ATOM 6577 N N . GLY B 1 418 ? 3.574 27.109 -11.906 1 95.81 418 GLY B N 1
ATOM 6578 C CA . GLY B 1 418 ? 4.645 26.406 -11.219 1 95.81 418 GLY B CA 1
ATOM 6579 C C . GLY B 1 418 ? 5.469 25.531 -12.133 1 95.81 418 GLY B C 1
ATOM 6580 O O . GLY B 1 418 ? 6.699 25.547 -12.086 1 95.81 418 GLY B O 1
ATOM 6581 N N . ILE B 1 419 ? 4.82 24.812 -12.93 1 95.12 419 ILE B N 1
ATOM 6582 C CA . ILE B 1 419 ? 5.52 23.906 -13.836 1 95.12 419 ILE B CA 1
ATOM 6583 C C . ILE B 1 419 ? 6.32 24.719 -14.8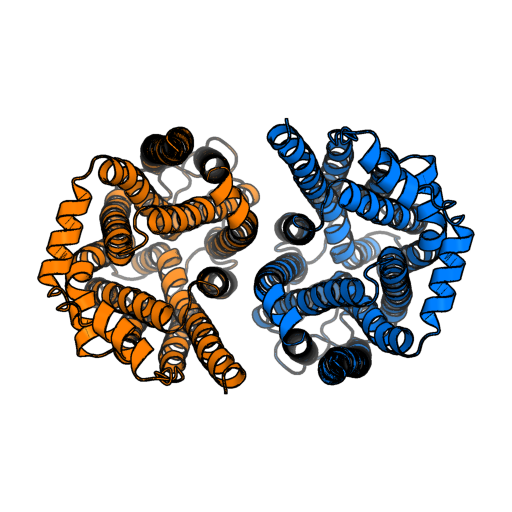52 1 95.12 419 ILE B C 1
ATOM 6585 O O . ILE B 1 419 ? 7.418 24.312 -15.242 1 95.12 419 ILE B O 1
ATOM 6589 N N . ALA B 1 420 ? 5.77 25.766 -15.398 1 94.5 420 ALA B N 1
ATOM 6590 C CA . ALA B 1 420 ? 6.488 26.641 -16.328 1 94.5 420 ALA B CA 1
ATOM 6591 C C . ALA B 1 420 ? 7.777 27.156 -15.695 1 94.5 420 ALA B C 1
ATOM 6593 O O . ALA B 1 420 ? 8.82 27.188 -16.344 1 94.5 420 ALA B O 1
ATOM 6594 N N . GLY B 1 421 ? 7.68 27.594 -14.461 1 93.06 421 GLY B N 1
ATOM 6595 C CA . GLY B 1 421 ? 8.867 28.047 -13.758 1 93.06 421 GLY B CA 1
ATOM 6596 C C . GLY B 1 421 ? 9.914 26.969 -13.594 1 93.06 421 GLY B C 1
ATOM 6597 O O . GLY B 1 421 ? 11.109 27.203 -13.789 1 93.06 421 GLY B O 1
ATOM 6598 N N . PHE B 1 422 ? 9.477 25.781 -13.242 1 93.38 422 PHE B N 1
ATOM 6599 C CA . PHE B 1 422 ? 10.375 24.656 -13.047 1 93.38 422 PHE B CA 1
ATOM 6600 C C . PHE B 1 422 ? 11.102 24.312 -14.352 1 93.38 422 PHE B C 1
ATOM 6602 O O . PHE B 1 422 ? 12.312 24.094 -14.352 1 93.38 422 PHE B O 1
ATOM 6609 N N . ILE B 1 423 ? 10.375 24.281 -15.406 1 90.94 423 ILE B N 1
ATOM 6610 C CA . ILE B 1 423 ? 10.93 23.906 -16.703 1 90.94 423 ILE B CA 1
ATOM 6611 C C . ILE B 1 423 ? 11.938 24.969 -17.156 1 90.94 423 ILE B C 1
ATOM 6613 O O . ILE B 1 423 ? 13 24.625 -17.688 1 90.94 423 ILE B O 1
ATOM 6617 N N . LEU B 1 424 ? 11.656 26.188 -16.938 1 90.81 424 LEU B N 1
ATOM 6618 C CA . LEU B 1 424 ? 12.562 27.266 -17.312 1 90.81 424 LEU B CA 1
ATOM 6619 C C . LEU B 1 424 ? 13.875 27.156 -16.547 1 90.81 424 LEU B C 1
ATOM 6621 O O . LEU B 1 424 ? 14.945 27.391 -17.109 1 90.81 424 LEU B O 1
ATOM 6625 N N . VAL B 1 425 ? 13.734 26.844 -15.312 1 90.06 425 VAL B N 1
ATOM 6626 C CA . VAL B 1 425 ? 14.938 26.703 -14.492 1 90.06 425 VAL B CA 1
ATOM 6627 C C . VAL B 1 425 ? 15.734 25.484 -14.953 1 90.06 425 VAL B C 1
ATOM 6629 O O . VAL B 1 425 ? 16.969 25.547 -15.055 1 90.06 425 VAL B O 1
ATOM 6632 N N . GLU B 1 426 ? 15.039 24.422 -15.188 1 87.81 426 GLU B N 1
ATOM 6633 C CA . GLU B 1 426 ? 15.695 23.203 -15.633 1 87.81 426 GLU B CA 1
ATOM 6634 C C . GLU B 1 426 ? 16.422 23.406 -16.969 1 87.81 426 GLU B C 1
ATOM 6636 O O . GLU B 1 426 ? 17.531 22.922 -17.156 1 87.81 426 GLU B O 1
ATOM 6641 N N . TRP B 1 427 ? 15.781 24.094 -17.812 1 85.69 427 TRP B N 1
ATOM 6642 C CA . TRP B 1 427 ? 16.391 24.375 -19.109 1 85.69 427 TRP B CA 1
ATOM 6643 C C . TRP B 1 427 ? 17.594 25.281 -18.953 1 85.69 427 TRP B C 1
ATOM 6645 O O . TRP B 1 427 ? 18.578 25.156 -19.703 1 85.69 427 TRP B O 1
ATOM 6655 N N . GLY B 1 428 ? 17.578 26.125 -18.031 1 83.25 428 GLY B N 1
ATOM 6656 C CA . GLY B 1 428 ? 18.719 26.984 -17.75 1 83.25 428 GLY B CA 1
ATOM 6657 C C . GLY B 1 428 ? 19.922 26.219 -17.234 1 83.25 428 GLY B C 1
ATOM 6658 O O . GLY B 1 428 ? 21.047 26.484 -17.656 1 83.25 428 GLY B O 1
ATOM 6659 N N . ILE B 1 429 ? 19.688 25.359 -16.406 1 80.5 429 ILE B N 1
ATOM 6660 C CA . ILE B 1 429 ? 20.75 24.531 -15.852 1 80.5 429 ILE B CA 1
ATOM 6661 C C . ILE B 1 429 ? 21.344 23.656 -16.938 1 80.5 429 ILE B C 1
ATOM 6663 O O . ILE B 1 429 ? 22.562 23.484 -17.016 1 80.5 429 ILE B O 1
ATOM 6667 N N . ALA B 1 430 ? 20.531 23.047 -17.703 1 76.19 430 ALA B N 1
ATOM 6668 C CA . ALA B 1 430 ? 20.984 22.188 -18.797 1 76.19 430 ALA B CA 1
ATOM 6669 C C . ALA B 1 430 ? 21.844 22.969 -19.797 1 76.19 430 ALA B C 1
ATOM 6671 O O . ALA B 1 430 ? 22.812 22.438 -20.328 1 76.19 430 ALA B O 1
ATOM 6672 N N . HIS B 1 431 ? 21.484 24.125 -19.984 1 74.81 431 HIS B N 1
ATOM 6673 C CA . HIS B 1 431 ? 22.234 24.969 -20.906 1 74.81 431 HIS B CA 1
ATOM 6674 C C . HIS B 1 431 ? 23.609 25.312 -20.359 1 74.81 431 HIS B C 1
ATOM 6676 O O . HIS B 1 431 ? 24.594 25.375 -21.109 1 74.81 431 HIS B O 1
ATOM 6682 N N . VAL B 1 432 ? 23.641 25.516 -19.125 1 68.12 432 VAL B N 1
ATOM 6683 C CA . VAL B 1 432 ? 24.906 25.875 -18.5 1 68.12 432 VAL B CA 1
ATOM 6684 C C . VAL B 1 432 ? 25.844 24.656 -18.484 1 68.12 432 VAL B C 1
ATOM 6686 O O . VAL B 1 432 ? 27.031 24.781 -18.734 1 68.12 432 VAL B O 1
ATOM 6689 N N . THR B 1 433 ? 25.281 23.562 -18.156 1 62.94 433 THR B N 1
ATOM 6690 C CA . THR B 1 433 ? 26.078 22.344 -18.141 1 62.94 433 THR B CA 1
ATOM 6691 C C . THR B 1 433 ? 26.562 22 -19.547 1 62.94 433 THR B C 1
ATOM 6693 O O . THR B 1 433 ? 27.703 21.547 -19.734 1 62.94 433 THR B O 1
ATOM 6696 N N . ARG B 1 434 ? 25.75 22.266 -20.547 1 55.34 434 ARG B N 1
ATOM 6697 C CA . ARG B 1 434 ? 26.109 22 -21.922 1 55.34 434 ARG B CA 1
ATOM 6698 C C . ARG B 1 434 ? 27.125 23.016 -22.438 1 55.34 434 ARG B C 1
ATOM 6700 O O . ARG B 1 434 ? 28.031 22.672 -23.188 1 55.34 434 ARG B O 1
ATOM 6707 N N . SER B 1 435 ? 26.875 24.234 -22.031 1 56.78 435 SER B N 1
ATOM 6708 C CA . SER B 1 435 ? 27.797 25.281 -22.438 1 56.78 435 SER B CA 1
ATOM 6709 C C . SER B 1 435 ? 29.141 25.141 -21.734 1 56.78 435 SER B C 1
ATOM 6711 O O . SER B 1 435 ? 30.188 25.484 -22.281 1 56.78 435 SER B O 1
ATOM 6713 N N . GLY B 1 436 ? 29.062 24.766 -20.547 1 48.97 436 GLY B N 1
ATOM 6714 C CA . GLY B 1 436 ? 30.328 24.5 -19.891 1 48.97 436 GLY B CA 1
ATOM 6715 C C . GLY B 1 436 ? 31.109 23.375 -20.547 1 48.97 436 GLY B C 1
ATOM 6716 O O . GLY B 1 436 ? 32.344 23.406 -20.594 1 48.97 436 GLY B O 1
ATOM 6717 N N . TYR B 1 437 ? 30.5 22.422 -21.016 1 47.34 437 TYR B N 1
ATOM 6718 C CA . TYR B 1 437 ? 31.172 21.359 -21.766 1 47.34 437 TYR B CA 1
ATOM 6719 C C . TYR B 1 437 ? 31.672 21.875 -23.109 1 47.34 437 TYR B C 1
ATOM 6721 O O . TYR B 1 437 ? 32.719 21.438 -23.594 1 47.34 437 TYR B O 1
ATOM 6729 N N . GLU B 1 438 ? 30.984 22.734 -23.781 1 43.97 438 GLU B N 1
ATOM 6730 C CA . GLU B 1 438 ? 31.469 23.281 -25.047 1 43.97 438 GLU B CA 1
ATOM 6731 C C . GLU B 1 438 ? 32.688 24.156 -24.844 1 43.97 438 GLU B C 1
ATOM 6733 O O . GLU B 1 438 ? 33.5 24.328 -25.75 1 43.97 438 GLU B O 1
ATOM 6738 N N . GLN B 1 439 ? 32.812 24.766 -23.812 1 38.88 439 GLN B N 1
ATOM 6739 C CA . GLN B 1 439 ? 34.031 25.594 -23.625 1 38.88 439 GLN B CA 1
ATOM 6740 C C . GLN B 1 439 ? 35.219 24.734 -23.234 1 38.88 439 GLN B C 1
ATOM 6742 O O . GLN B 1 439 ? 36.344 25.219 -23.188 1 38.88 439 GLN B O 1
ATOM 6747 N N . ILE B 1 440 ? 34.969 23.578 -22.859 1 33.62 440 ILE B N 1
ATOM 6748 C CA . ILE B 1 440 ? 36.156 22.766 -22.719 1 33.62 440 ILE B CA 1
ATOM 6749 C C . ILE B 1 440 ? 36.438 22 -24.016 1 33.62 440 ILE B C 1
ATOM 6751 O O . ILE B 1 440 ? 35.531 21.406 -24.578 1 33.62 440 ILE B O 1
#

Secondary structure (DSSP, 8-state):
-HHHHHHHHHHHHHHHHHHHHHHHHHHHHHHHHHHHHHHHHHHHSS----HHHHHHHHHHHHHHHTTTHHHHHHHH-HHHHHHHHHHHHHHHHHGGGS--HHHHHHHHHHHHHHHHHHHHHHHHHHHHT--TTTHHHHHHHHHHHHHTHHHHHHHHHHHHHTT-SS--HHHHHHHHHHHHHHHHHHHHHGGG-------SHHHHHHHHHHHHS----HHHHHHHHHHHHTSHHHHHHHHHHHHHHHHHHIIIIIHHHHHHHBGGGGGGHHHHHHHHHHHHHHHHHHHHHHHHHTHHHHHHH-SHHHHHHHHHHHHHHHHHHHHHS-TTTTTS-B----SS---HHHHHHHHHHHHHHHHHHHHHHHHHHHHH-SS-HHHHHHHHHHHHHHHHHHHHHHTTT--HHHHHHHHHHHHHHHHHHHHHHHHHHHHHHHHHHH--/-HHHHHHHHHHHHHHHHHHHHHHHHHHHHHHHHHHHHHHHHHHHSS----HHHHHHHHHHHHHHHTTTHHHHHHHH-HHHHHHHHHHHHHHHHHGGGS--HHHHHHHHHHHHHHHHHHHHHHHHHHHHT--TTTHHHHHHHHHHHHHTHHHHHHHHHHHHHTT-SS--HHHHHHHHHHHHHHHHHHHHHGGG-------SHHHHHHHHHHHHS----HHHHHHHHHHHHTSHHHHHHHHHHHHHHHHHHIIIIIHHHHHHHBGGGGGGHHHHHHHHHHHHHHHHHHHHHHHHHTHHHHHHH-SHHHHHHHHHHHHHHHHHHHHHS-TTTTTS-B----SS---HHHHHHHHHHHHHHHHHHHHHHHHHHHHH-SS-HHHHHHHHHHHHHHHHHHHHHHTTT--HHHHHHHHHHHHHHHHHHHHHHHHHHHHHHHHHHHT-

Organism: NCBI:txid100452